Protein AF-0000000087150728 (afdb_homodimer)

Sequence (1056 aa):
MLKATLRIGNLENFDPAVKGCSIAIGESYIRPFQHKSLESSLVKNSEQWFFVIRERQRVADEFGTHSIATENAAADQLRQHYQQCMHWPLDFVVIEAARRGPRLRVRAGHIGSLPIYFHVEERTRTVTLSWDFVDFLSSSRAIDAEIMAHHLSMRTFYSARQPCMGINLLTAGATLYVERAETSFEYGSLNPFTDELSGREQSNGLLEFADTLQEVVLSRPTGICASAVELSGGMDSASVAIAVGKSVETLTCGGILLGDGSSPRQSDRRARVLSALNCRDHSLEMHAHMPAIDLNLAPERRLPLNSEYYLEAFESLWDRFRADGCELIWSGIGGDELCACSTAEEGEPRSSSSRHLEIAVELAEGLLTRRALDAARSSFLFSAPLSATVSTFLLASLCHARPLAKRGLWPVRPLGDPRLINTAAKLPLALRADKEVLRSYLRNRLGCDVFPHGYVKETFALVLPEAIAARADTISSQLSSCALADFGLVSRESVMTLLNRVLTTHEFSATSALVRFLWAERFVRQLCMLKATLRIGNLENFDPAVKGCSIAIGESYIRPFQHKSLESSLVKNSEQWFFVIRERQRVADEFGTHSIATENAAADQLRQHYQQCMHWPLDFVVIEAARRGPRLRVRAGHIGSLPIYFHVEERTRTVTLSWDFVDFLSSSRAIDAEIMAHHLSMRTFYSARQPCMGINLLTAGATLYVERAETSFEYGSLNPFTDELSGREQSNGLLEFADTLQEVVLSRPTGICASAVELSGGMDSASVAIAVGKSVETLTCGGILLGDGSSPRQSDRRARVLSALNCRDHSLEMHAHMPAIDLNLAPERRLPLNSEYYLEAFESLWDRFRADGCELIWSGIGGDELCACSTAEEGEPRSSSSRHLEIAVELAEGLLTRRALDAARSSFLFSAPLSATVSTFLLASLCHARPLAKRGLWPVRPLGDPRLINTAAKLPLALRADKEVLRSYLRNRLGCDVFPHGYVKETFALVLPEAIAARADTISSQLSSCALADFGLVSRESVMTLLNRVLTTHEFSATSALVRFLWAERFVRQLC

Foldseek 3Di:
DKWWKDFLVLLQPFDWDDDPQWIDRPPIIIHDQDALQKAKEWEDEPWKIKIKIWGDWADDPDSDDSDYHYYYDDPVVRVVVVVCRQPDQGWMWMWMWGNVQIKIKIWTAAQQQQWKKWAADQPRRMIIIDSDPLVPFALPWDFDLLQLLQLLLVHHFAFQDFRTPRIGINHHGKMWMGGNHDIDIGLHDPPLPLPPPPDDDPPPLLVVLLVLLLVLLNGGHCVVFAEEFEQALDLLSLLNQLSNQVVHDEYEYEYEAADADWVVGSVQSSVLSVVLGRYHYYYHYLVVFAALLALADDSVPADGLLADRSVRRVLVVLLVCVVVVGQEYEYSQQLCLLLDDPPVGDDDDCPPVNVLQVLLSVLSLQFWDPVSNVSNPDDDDGGNPDDPSLGVSSSVSSRCSVSCSVSNHRYDYSNNRSSSSSSSVPDDNVCSPPVVSSQVNCCVSSVDRSDDPPIDDDDCLQRQLVSCLVCVVVVVVVLVPFLCVVVRTGDSVSLVVLSVVCNVPVDSSSSSSNSSRSSSRSNSVSND/DKWWKDFLVLLQPFDWDDDPQWIDRPPIIIHDQDALQKAKEWEDEPWKIKIKIWGDWQDDDDSDDSDYHYYYDDPVVRVVVVVCRQPDQGWMWMWMWGNVQIKIKIWTAAQQQQWKKWAADQPRRMIIIDSDPLVPFALPWDFDLLQLLQLLLVHHFAFQDFRTPRIGINHHGKMWMGGNHDIDIGLHDPPLPLPPPPPDDPPPLLVVLLVLLLVLLNGGNCVVFAEEFEQALDLLSLLNQLSNQVVHDEYEYEYEAADADWVVHSVQSSVLSVVLGRYHYYYHYLVVFAAQLALADDSVPADGLLADRSVRRVLVGLLVCVVVVGQEYEYSQQLCLLLDDPPVRDDDDCPPVNVLQVLLSVLSLQFWDPVSNVSNPDDDDGGNPDDPSLGVSSSVSSRCSVSCSVSNHRYDYSNNRSSSSSSSVPDDNVCSPPVVSSQVNCCVSSVDRSDDPPIDDDDCLQRQLVSCLVCVVVVVVVLVPFLCVVVRTGDSVSLVVLSVVCNVPVDSSSSVSNSSRSSSRSNSVSND

Nearest PDB structures (foldseek):
  7ylz-assembly1_A  TM=6.211E-01  e=2.663E-14  Streptomyces sp. RM72
  7ylz-assembly2_B  TM=6.067E-01  e=3.602E-14  Streptomyces sp. RM72
  1m1z-assembly1_A  TM=6.219E-01  e=4.280E-12  Streptomyces clavuligerus
  1mbz-assembly1_A  TM=5.227E-01  e=2.315E-13  Streptomyces clavuligerus
  1mc1-assembly2_B  TM=5.379E-01  e=1.416E-12  Streptomyces clavuligerus

pLDDT: mean 90.06, std 12.69, range [35.97, 98.75]

Solvent-accessible surface area (backbone atoms only — not comparable to full-atom values): 55929 Å² total; per-residue (Å²): 72,34,37,31,41,43,37,52,73,31,50,55,74,35,69,77,40,80,54,86,70,27,34,34,23,73,91,18,38,40,34,58,57,86,48,89,61,41,47,38,38,37,42,31,50,96,56,37,37,38,36,38,40,31,52,46,60,45,80,71,78,85,82,69,71,88,52,64,45,74,45,82,39,54,74,67,54,44,51,50,54,50,50,52,60,73,64,45,91,55,35,37,39,37,42,35,38,34,30,75,79,35,32,38,36,40,37,34,28,71,69,45,59,48,47,34,30,34,35,40,35,57,88,73,39,31,38,38,37,23,43,51,67,68,79,71,65,37,60,48,53,35,70,26,63,58,55,46,26,24,37,42,42,74,40,80,74,54,34,35,71,40,53,43,46,45,39,28,37,51,43,53,30,12,38,41,38,39,43,87,88,49,61,44,61,46,54,60,74,76,68,66,78,68,65,77,81,66,82,73,65,94,62,62,59,64,58,54,47,53,51,44,51,41,48,56,57,54,43,37,48,62,86,81,34,42,40,25,29,44,40,60,43,47,64,43,16,44,50,46,43,55,50,48,48,74,73,39,86,62,37,37,36,27,27,62,42,82,65,87,80,36,72,73,33,44,69,56,35,36,49,59,56,48,71,77,40,64,58,51,75,46,81,40,56,38,83,81,30,56,44,80,79,67,57,77,65,54,85,92,60,66,62,65,67,70,53,57,78,54,42,50,39,52,50,55,51,51,50,50,42,39,72,74,59,30,34,31,35,37,37,30,57,25,41,69,46,44,33,54,66,52,71,87,71,44,73,84,76,80,52,75,67,53,55,45,49,51,50,15,35,54,55,19,45,60,25,34,27,68,31,26,38,48,34,40,38,22,54,70,56,74,50,50,94,58,55,71,50,58,34,54,40,51,47,56,41,52,32,48,26,53,69,33,51,77,65,56,33,46,70,43,45,60,45,55,31,67,72,42,36,54,54,47,69,70,42,57,66,76,41,30,45,92,42,35,49,52,46,53,52,42,30,67,73,67,74,46,81,73,73,56,88,86,55,55,79,87,70,70,75,65,51,58,48,51,39,46,54,76,36,44,67,60,52,54,58,56,51,74,61,46,58,46,36,74,72,54,38,33,38,65,68,44,46,52,52,50,50,50,47,30,65,72,64,56,39,62,34,55,36,55,27,48,50,45,42,50,45,46,41,27,33,54,47,62,29,97,71,34,36,31,40,43,37,53,73,31,50,54,74,34,68,75,41,79,54,84,70,27,34,34,23,73,92,19,38,40,35,59,58,85,48,90,60,42,47,37,37,37,40,31,49,97,54,37,37,38,36,39,41,30,51,45,58,46,70,86,79,84,81,70,70,88,52,65,44,74,44,82,39,55,74,68,55,44,50,52,54,49,52,51,60,74,63,46,91,54,36,37,40,35,43,35,38,33,31,76,80,35,34,38,36,40,36,34,28,70,69,46,58,47,46,34,29,35,36,41,34,57,89,72,38,30,38,38,37,24,43,50,67,68,79,69,65,38,60,47,53,34,71,27,63,57,56,46,24,24,38,43,41,75,41,81,75,54,34,35,70,40,55,41,47,46,38,29,37,52,42,55,29,12,37,41,39,39,42,87,87,49,61,45,61,43,54,61,74,78,66,69,80,68,65,76,82,65,82,73,65,92,64,63,59,65,58,52,46,52,50,44,51,42,48,56,56,54,42,36,48,62,88,84,35,43,42,25,30,45,41,59,43,47,65,42,16,44,50,47,43,55,50,46,48,74,73,39,85,62,38,37,35,27,26,63,42,82,64,86,80,37,72,73,33,44,70,56,35,36,48,59,56,49,71,76,41,64,58,50,76,46,83,38,58,39,86,82,31,56,45,81,80,67,56,78,65,53,83,93,60,67,61,66,66,71,52,57,78,54,42,51,38,51,50,54,51,50,51,50,41,39,73,72,58,29,35,33,36,38,39,29,56,23,40,68,47,45,34,56,66,53,71,87,70,44,72,82,75,81,52,75,67,54,56,44,48,52,50,15,33,54,55,18,44,61,26,34,26,68,31,25,39,49,34,41,37,22,55,72,56,74,49,50,94,58,55,71,51,56,34,53,40,52,47,55,40,52,32,48,27,53,68,33,51,77,64,56,33,46,69,43,42,61,45,55,32,67,71,41,36,52,52,47,69,70,42,56,65,75,40,30,44,92,43,34,49,54,47,53,51,43,30,66,73,66,73,45,81,72,73,54,88,85,55,56,76,87,69,71,74,65,51,56,47,52,39,48,53,75,37,43,68,60,52,56,60,55,51,75,62,46,59,46,36,73,71,53,39,32,38,64,69,43,46,52,51,51,51,50,46,28,65,71,64,54,40,60,32,56,37,54,26,47,51,45,43,49,45,46,42,27,33,54,46,63,30,98

InterPro domains:
  IPR014729 Rossmann-like alpha/beta/alpha sandwich fold [G3DSA:3.40.50.620] (201-472)

Secondary structure (DSSP, 8-state):
-EEEEEEHHHHHH---EEETTEEEETTEEEEE---TTEEEEEEE-SSEEEEEEEEPPTT-S----S-EEEEE--HHHHHHHHHHHHT-SS-EEEEEEETTTTEEEEEE-SS-SS-EEEEEETTTTEEEEES-GGGG--TTPPB-HHHHHHHHTT-----SB-SBTT-EEE-TT-EEEE-SS-EEEE---------------S--HHHHHHHHHHHHHHTS-TTTS-EEEE--SSHHHHHHHHHHHTT-S-EEEEEEE--S-SSS-HHHHHHHHHHTS-EEEEEEEGGGG-----SS--GGG---SS--TTHHHHHHHHHHHHHTT--EEE--TTHHHHTPPPTTTS-S---HHHHHHHHHHHHHHTTB-HHHHHHHTBPP--S----HHHHHHHHHHHHHHHHHHHTTPEEE-GGG-HHHHHHHHTS-HHHHGGGHHHHHHHHHHHSS-SS-TT-----STTHHHHHHHHTHHHHHHHTTS-HHHHTTSB-HHHHHHHHHHHHHH--HHHHHHHHHHHHHHHHHHTT-/-EEEEEEHHHHHH---EEETTEEEETTEEEEE---TTEEEEEEE-SSEEEEEEEEPPS--S----S-EEEEE--HHHHHHHHHHHHT-SS-EEEEEEETTTTEEEEEE-SS-SS-EEEEEETTTTEEEEES-GGGG--TTPPB-HHHHHHHHTT-----SB-SBTT-EEE-TT-EEEE-SS-EEEE---------------S--HHHHHHHHHHHHHHTS-TTTS-EEEE--SSHHHHHHHHHHHTT-S-EEEEEEE--S-SSS-HHHHHHHHHHTS-EEEEEEEGGGG-----SS--GGG---SS--TTHHHHHHHHHHHHHTT--EEE--TTHHHHTPPPTTTS-S---HHHHHHHHHHHHHHTTB-HHHHHHHTBPP--S-S--HHHHHHHHHHHHHHHHHHHTTPEEE-GGG-HHHHHHHHTS-HHHHGGGHHHHHHHHHHHSS-SS-TT-----STTHHHHHHHHTHHHHHHHTTS-HHHHTTSB-HHHHHHHHHHHHHH--HHHHHHHHHHHHHHHHHHTT-

Radius of gyration: 31.91 Å; Cα contacts (8 Å, |Δi|>4): 1981; chains: 2; bounding box: 64×89×83 Å

Structure (mmCIF, N/CA/C/O backbone):
data_AF-0000000087150728-model_v1
#
loop_
_entity.id
_entity.type
_entity.pdbx_description
1 polymer 'Uncharacterized protein'
#
loop_
_atom_site.group_PDB
_atom_site.id
_atom_site.type_symbol
_atom_site.label_atom_id
_atom_site.label_alt_id
_atom_site.label_comp_id
_atom_site.label_asym_id
_atom_site.label_entity_id
_atom_site.label_seq_id
_atom_site.pdbx_PDB_ins_code
_atom_site.Cartn_x
_atom_site.Cartn_y
_atom_site.Cartn_z
_atom_site.occupancy
_atom_site.B_iso_or_equiv
_atom_site.auth_seq_id
_atom_site.auth_comp_id
_atom_site.auth_asym_id
_atom_site.auth_atom_id
_atom_site.pdbx_PDB_model_num
ATOM 1 N N . MET A 1 1 ? -11.219 19.547 -1.422 1 95.81 1 MET A N 1
ATOM 2 C CA . MET A 1 1 ? -11.594 20.75 -2.154 1 95.81 1 MET A CA 1
ATOM 3 C C . MET A 1 1 ? -12.828 20.516 -3.016 1 95.81 1 MET A C 1
ATOM 5 O O . MET A 1 1 ? -13.211 21.359 -3.82 1 95.81 1 MET A O 1
ATOM 9 N N . LEU A 1 2 ? -13.438 19.391 -2.928 1 98.19 2 LEU A N 1
ATOM 10 C CA . LEU A 1 2 ? -14.656 19.109 -3.68 1 98.19 2 LEU A CA 1
ATOM 11 C C . LEU A 1 2 ? -15.328 17.844 -3.168 1 98.19 2 LEU A C 1
ATOM 13 O O . LEU A 1 2 ? -14.758 17.125 -2.34 1 98.19 2 LEU A O 1
ATOM 17 N N . LYS A 1 3 ? -16.578 17.641 -3.555 1 98.31 3 LYS A N 1
ATOM 18 C CA . LYS A 1 3 ? -17.328 16.391 -3.449 1 98.31 3 LYS A CA 1
ATOM 19 C C . LYS A 1 3 ? -17.781 15.898 -4.82 1 98.31 3 LYS A C 1
ATOM 21 O O . LYS A 1 3 ? -18.156 16.703 -5.676 1 98.31 3 LYS A O 1
ATOM 26 N N . ALA A 1 4 ? -17.703 14.625 -4.98 1 98.62 4 ALA A N 1
ATOM 27 C CA . ALA A 1 4 ? -18.109 14.102 -6.281 1 98.62 4 ALA A CA 1
ATOM 28 C C . ALA A 1 4 ? -18.5 12.625 -6.184 1 98.62 4 ALA A C 1
ATOM 30 O O . ALA A 1 4 ? -18 11.906 -5.309 1 98.62 4 ALA A O 1
ATOM 31 N N . THR A 1 5 ? -19.422 12.203 -6.918 1 98.44 5 THR A N 1
ATOM 32 C CA . THR A 1 5 ? -19.703 10.805 -7.238 1 98.44 5 THR A CA 1
ATOM 33 C C . THR A 1 5 ? -19.672 10.578 -8.75 1 98.44 5 THR A C 1
ATOM 35 O O . THR A 1 5 ? -20.5 11.117 -9.484 1 98.44 5 THR A O 1
ATOM 38 N N . LEU A 1 6 ? -18.734 9.828 -9.18 1 97.56 6 LEU A N 1
ATOM 39 C CA . LEU A 1 6 ? -18.484 9.641 -10.609 1 97.56 6 LEU A CA 1
ATOM 40 C C . LEU A 1 6 ? -18.594 8.164 -10.992 1 97.56 6 LEU A C 1
ATOM 42 O O . LEU A 1 6 ? -17.766 7.355 -10.57 1 97.56 6 LEU A O 1
ATOM 46 N N . ARG A 1 7 ? -19.578 7.824 -11.758 1 95.69 7 ARG A N 1
ATOM 47 C CA . ARG A 1 7 ? -19.672 6.488 -12.336 1 95.69 7 ARG A CA 1
ATOM 48 C C . ARG A 1 7 ? -18.969 6.414 -13.68 1 95.69 7 ARG A C 1
ATOM 50 O O . ARG A 1 7 ? -19.25 7.191 -14.594 1 95.69 7 ARG A O 1
ATOM 57 N N . ILE A 1 8 ? -18.094 5.469 -13.836 1 93.94 8 ILE A N 1
ATOM 58 C CA . ILE A 1 8 ? -17.281 5.355 -15.039 1 93.94 8 ILE A CA 1
ATOM 59 C C . ILE A 1 8 ? -18.188 5.191 -16.25 1 93.94 8 ILE A C 1
ATOM 61 O O . ILE A 1 8 ? -17.922 5.738 -17.328 1 93.94 8 ILE A O 1
ATOM 65 N N . GLY A 1 9 ? -19.312 4.488 -16.172 1 91 9 GLY A N 1
ATOM 66 C CA . GLY A 1 9 ? -20.266 4.312 -17.25 1 91 9 GLY A CA 1
ATOM 67 C C . GLY A 1 9 ? -20.859 5.617 -17.734 1 91 9 GLY A C 1
ATOM 68 O O . GLY A 1 9 ? -21.219 5.754 -18.906 1 91 9 GLY A O 1
ATOM 69 N N . ASN A 1 10 ? -21.031 6.621 -16.859 1 91.5 10 ASN A N 1
ATOM 70 C CA . ASN A 1 10 ? -21.594 7.922 -17.219 1 91.5 10 ASN A CA 1
ATOM 71 C C . ASN A 1 10 ? -20.609 8.734 -18.062 1 91.5 10 ASN A C 1
ATOM 73 O O . ASN A 1 10 ? -21.016 9.547 -18.891 1 91.5 10 ASN A O 1
ATOM 77 N N . LEU A 1 11 ? -19.328 8.523 -17.844 1 89.19 11 LEU A N 1
ATOM 78 C CA . LEU A 1 11 ? -18.312 9.344 -18.5 1 89.19 11 LEU A CA 1
ATOM 79 C C . LEU A 1 11 ? -18.281 9.07 -20 1 89.19 11 LEU A C 1
ATOM 81 O O . LEU A 1 11 ? -17.875 9.938 -20.781 1 89.19 11 LEU A O 1
ATOM 85 N N . GLU A 1 12 ? -18.703 7.918 -20.391 1 84.62 12 GLU A N 1
ATOM 86 C CA . GLU A 1 12 ? -18.734 7.539 -21.797 1 84.62 12 GLU A CA 1
ATOM 87 C C . GLU A 1 12 ? -19.953 8.117 -22.5 1 84.62 12 GLU A C 1
ATOM 89 O O . GLU A 1 12 ? -19.906 8.445 -23.688 1 84.62 12 GLU A O 1
ATOM 94 N N . ASN A 1 13 ? -20.953 8.375 -21.75 1 86.06 13 ASN A N 1
ATOM 95 C CA . ASN A 1 13 ? -22.25 8.57 -22.391 1 86.06 13 ASN A CA 1
ATOM 96 C C . ASN A 1 13 ? -22.734 10.016 -22.25 1 86.06 13 ASN A C 1
ATOM 98 O O . ASN A 1 13 ? -23.625 10.445 -22.984 1 86.06 13 ASN A O 1
ATOM 102 N N . PHE A 1 14 ? -22.156 10.719 -21.344 1 90.5 14 PHE A N 1
ATOM 103 C CA . PHE A 1 14 ? -22.719 12.031 -21.047 1 90.5 14 PHE A CA 1
ATOM 104 C C . PHE A 1 14 ? -21.625 13.102 -21.062 1 90.5 14 PHE A C 1
ATOM 106 O O . PHE A 1 14 ? -20.5 12.852 -20.625 1 90.5 14 PHE A O 1
ATOM 113 N N . ASP A 1 15 ? -22.016 14.266 -21.469 1 91.25 15 ASP A N 1
ATOM 114 C CA . ASP A 1 15 ? -21.125 15.43 -21.406 1 91.25 15 ASP A CA 1
ATOM 115 C C . ASP A 1 15 ? -21.297 16.188 -20.094 1 91.25 15 ASP A C 1
ATOM 117 O O . ASP A 1 15 ? -22.422 16.359 -19.609 1 91.25 15 ASP A O 1
ATOM 121 N N . PRO A 1 16 ? -20.234 16.562 -19.547 1 94.75 16 PRO A N 1
ATOM 122 C CA . PRO A 1 16 ? -20.375 17.359 -18.328 1 94.75 16 PRO A CA 1
ATOM 123 C C . PRO A 1 16 ? -21.031 18.719 -18.578 1 94.75 16 PRO A C 1
ATOM 125 O O . PRO A 1 16 ? -20.703 19.375 -19.562 1 94.75 16 PRO A O 1
ATOM 128 N N . ALA A 1 17 ? -21.906 19.109 -17.781 1 94 17 ALA A N 1
ATOM 129 C CA . ALA A 1 17 ? -22.609 20.375 -17.891 1 94 17 ALA A CA 1
ATOM 130 C C . ALA A 1 17 ? -22.703 21.062 -16.531 1 94 17 ALA A C 1
ATOM 132 O O . ALA A 1 17 ? -22.906 20.406 -15.508 1 94 17 ALA A O 1
ATOM 133 N N . VAL A 1 18 ? -22.531 22.344 -16.562 1 93.81 18 VAL A N 1
ATOM 134 C CA . VAL A 1 18 ? -22.641 23.109 -15.336 1 93.81 18 VAL A CA 1
ATOM 135 C C . VAL A 1 18 ? -24.109 23.297 -14.961 1 93.81 18 VAL A C 1
ATOM 137 O O . VAL A 1 18 ? -24.906 23.734 -15.797 1 93.81 18 VAL A O 1
ATOM 140 N N . LYS A 1 19 ? -24.391 22.875 -13.867 1 91.94 19 LYS A N 1
ATOM 141 C CA . LYS A 1 19 ? -25.719 23.078 -13.297 1 91.94 19 LYS A CA 1
ATOM 142 C C . LYS A 1 19 ? -25.641 23.766 -11.938 1 91.94 19 LYS A C 1
ATOM 144 O O . LYS A 1 19 ? -25.484 23.109 -10.906 1 91.94 19 LYS A O 1
ATOM 149 N N . GLY A 1 20 ? -25.875 25.031 -11.906 1 89.12 20 GLY A N 1
ATOM 150 C CA . GLY A 1 20 ? -25.672 25.781 -10.672 1 89.12 20 GLY A CA 1
ATOM 151 C C . GLY A 1 20 ? -24.219 25.844 -10.234 1 89.12 20 GLY A C 1
ATOM 152 O O . GLY A 1 20 ? -23.359 26.266 -11.008 1 89.12 20 GLY A O 1
ATOM 153 N N . CYS A 1 21 ? -24.031 25.312 -9.016 1 90.62 21 CYS A N 1
ATOM 154 C CA . CYS A 1 21 ? -22.672 25.344 -8.484 1 90.62 21 CYS A CA 1
ATOM 155 C C . CYS A 1 21 ? -22 24 -8.625 1 90.62 21 CYS A C 1
ATOM 157 O O . CYS A 1 21 ? -20.969 23.734 -7.98 1 90.62 21 CYS A O 1
ATOM 159 N N . SER A 1 22 ? -22.656 23.188 -9.477 1 95 22 SER A N 1
ATOM 160 C CA . SER A 1 22 ? -22.109 21.844 -9.641 1 95 22 SER A CA 1
ATOM 161 C C . SER A 1 22 ? -22.016 21.469 -11.117 1 95 22 SER A C 1
ATOM 163 O O . SER A 1 22 ? -22.453 22.219 -11.984 1 95 22 SER A O 1
ATOM 165 N N . ILE A 1 23 ? -21.312 20.469 -11.359 1 96.75 23 ILE A N 1
ATOM 166 C CA . ILE A 1 23 ? -21.25 19.859 -12.688 1 96.75 23 ILE A CA 1
ATOM 167 C C . ILE A 1 23 ? -22 18.531 -12.688 1 96.75 23 ILE A C 1
ATOM 169 O O . ILE A 1 23 ? -21.812 17.703 -11.797 1 96.75 23 ILE A O 1
ATOM 173 N N . ALA A 1 24 ? -22.781 18.391 -13.711 1 96.69 24 ALA A N 1
ATOM 174 C CA . ALA A 1 24 ? -23.547 17.141 -13.852 1 96.69 24 ALA A CA 1
ATOM 175 C C . ALA A 1 24 ? -23.062 16.344 -15.062 1 96.69 24 ALA A C 1
ATOM 177 O O . ALA A 1 24 ? -22.781 16.922 -16.109 1 96.69 24 ALA A O 1
ATOM 178 N N . ILE A 1 25 ? -22.891 15.109 -14.898 1 95 25 ILE A N 1
ATOM 179 C CA . ILE A 1 25 ? -22.562 14.141 -15.938 1 95 25 ILE A CA 1
ATOM 180 C C . ILE A 1 25 ? -23.484 12.922 -15.812 1 95 25 ILE A C 1
ATOM 182 O O . ILE A 1 25 ? -23.078 11.891 -15.258 1 95 25 ILE A O 1
ATOM 186 N N . GLY A 1 26 ? -24.641 13 -16.406 1 94.12 26 GLY A N 1
ATOM 187 C CA . GLY A 1 26 ? -25.641 11.992 -16.109 1 94.12 26 GLY A CA 1
ATOM 188 C C . GLY A 1 26 ? -26.062 11.969 -14.656 1 94.12 26 GLY A C 1
ATOM 189 O O . GLY A 1 26 ? -26.484 12.992 -14.109 1 94.12 26 GLY A O 1
ATOM 190 N N . GLU A 1 27 ? -25.828 10.812 -14.016 1 94.19 27 GLU A N 1
ATOM 191 C CA . GLU A 1 27 ? -26.125 10.703 -12.594 1 94.19 27 GLU A CA 1
ATOM 192 C C . GLU A 1 27 ? -24.922 11.094 -11.742 1 94.19 27 GLU A C 1
ATOM 194 O O . GLU A 1 27 ? -25.047 11.25 -10.523 1 94.19 27 GLU A O 1
ATOM 199 N N . SER A 1 28 ? -23.875 11.258 -12.383 1 96.75 28 SER A N 1
ATOM 200 C CA . SER A 1 28 ? -22.656 11.664 -11.719 1 96.75 28 SER A CA 1
ATOM 201 C C . SER A 1 28 ? -22.609 13.18 -11.492 1 96.75 28 SER A C 1
ATOM 203 O O . SER A 1 28 ? -23.312 13.922 -12.18 1 96.75 28 SER A O 1
ATOM 205 N N . TYR A 1 29 ? -21.844 13.625 -10.539 1 97.69 29 TYR A N 1
ATOM 206 C CA . TYR A 1 29 ? -21.734 15.062 -10.305 1 97.69 29 TYR A CA 1
ATOM 207 C C . TYR A 1 29 ? -20.391 15.422 -9.703 1 97.69 29 TYR A C 1
ATOM 209 O O . TYR A 1 29 ? -19.688 14.562 -9.164 1 97.69 29 TYR A O 1
ATOM 217 N N . ILE A 1 30 ? -19.984 16.609 -9.836 1 97.94 30 ILE A N 1
ATOM 218 C CA . ILE A 1 30 ? -18.875 17.25 -9.164 1 97.94 30 ILE A CA 1
ATOM 219 C C . ILE A 1 30 ? -19.359 18.547 -8.492 1 97.94 30 ILE A C 1
ATOM 221 O O . ILE A 1 30 ? -19.969 19.391 -9.141 1 97.94 30 ILE A O 1
ATOM 225 N N . ARG A 1 31 ? -19.125 18.688 -7.23 1 97.62 31 ARG A N 1
ATOM 226 C CA . ARG A 1 31 ? -19.484 19.891 -6.48 1 97.62 31 ARG A CA 1
ATOM 227 C C . ARG A 1 31 ? -18.25 20.531 -5.844 1 97.62 31 ARG A C 1
ATOM 229 O O . ARG A 1 31 ? -17.812 20.094 -4.77 1 97.62 31 ARG A O 1
ATOM 236 N N . PRO A 1 32 ? -17.766 21.578 -6.469 1 97.31 32 PRO A N 1
ATOM 237 C CA . PRO A 1 32 ? -16.594 22.25 -5.895 1 97.31 32 PRO A CA 1
ATOM 238 C C . PRO A 1 32 ? -16.875 22.875 -4.531 1 97.31 32 PRO A C 1
ATOM 240 O O . PRO A 1 32 ? -18.016 23.297 -4.266 1 97.31 32 PRO A O 1
ATOM 243 N N . PHE A 1 33 ? -15.906 22.859 -3.689 1 97.06 33 PHE A N 1
ATOM 244 C CA . PHE A 1 33 ? -16.016 23.562 -2.418 1 97.06 33 PHE A CA 1
ATOM 245 C C . PHE A 1 33 ? -16.203 25.062 -2.641 1 97.06 33 PHE A C 1
ATOM 247 O O . PHE A 1 33 ? -15.461 25.672 -3.418 1 97.06 33 PHE A O 1
ATOM 254 N N . GLN A 1 34 ? -17.156 25.609 -2.008 1 94.44 34 GLN A N 1
ATOM 255 C CA . GLN A 1 34 ? -17.469 27.016 -2.227 1 94.44 34 GLN A CA 1
ATOM 256 C C . GLN A 1 34 ? -16.672 27.906 -1.278 1 94.44 34 GLN A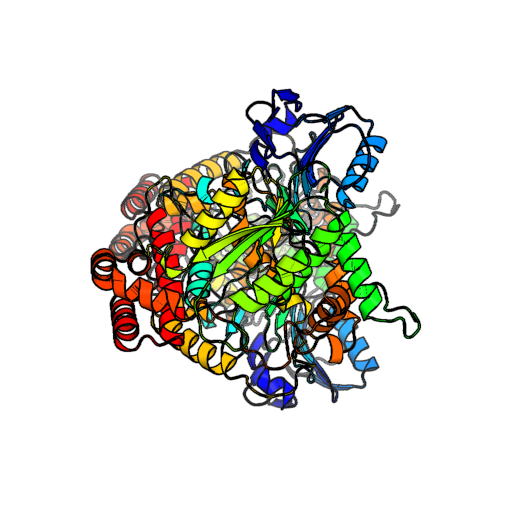 C 1
ATOM 258 O O . GLN A 1 34 ? -16.875 27.859 -0.062 1 94.44 34 GLN A O 1
ATOM 263 N N . HIS A 1 35 ? -15.812 28.656 -1.832 1 93.75 35 HIS A N 1
ATOM 264 C CA . HIS A 1 35 ? -15 29.609 -1.083 1 93.75 35 HIS A CA 1
ATOM 265 C C . HIS A 1 35 ? -14.406 30.672 -2.004 1 93.75 35 HIS A C 1
ATOM 267 O O . HIS A 1 35 ? -14.023 30.375 -3.135 1 93.75 35 HIS A O 1
ATOM 273 N N . LYS A 1 36 ? -14.258 31.844 -1.527 1 89.75 36 LYS A N 1
ATOM 274 C CA . LYS A 1 36 ? -13.781 32.969 -2.328 1 89.75 36 LYS A CA 1
ATOM 275 C C . LYS A 1 36 ? -12.328 32.781 -2.75 1 89.75 36 LYS A C 1
ATOM 277 O O . LYS A 1 36 ? -11.906 33.281 -3.791 1 89.75 36 LYS A O 1
ATOM 282 N N . SER A 1 37 ? -11.648 32.031 -1.965 1 91.75 37 SER A N 1
ATOM 283 C CA . SER A 1 37 ? -10.227 31.844 -2.225 1 91.75 37 SER A CA 1
ATOM 284 C C . SER A 1 37 ? -10 30.812 -3.328 1 91.75 37 SER A C 1
ATOM 286 O O . SER A 1 37 ? -8.859 30.594 -3.754 1 91.75 37 SER A O 1
ATOM 288 N N . LEU A 1 38 ? -11.047 30.219 -3.857 1 93.31 38 LEU A N 1
ATOM 289 C CA . LEU A 1 38 ? -10.922 29.156 -4.848 1 93.31 38 LEU A CA 1
ATOM 290 C C . LEU A 1 38 ? -11.594 29.547 -6.156 1 93.31 38 LEU A C 1
ATOM 292 O O . LEU A 1 38 ? -12.5 30.391 -6.168 1 93.31 38 LEU A O 1
ATOM 296 N N . GLU A 1 39 ? -11.109 29.047 -7.211 1 92.38 39 GLU A N 1
ATOM 297 C CA . GLU A 1 39 ? -11.734 29.156 -8.523 1 92.38 39 GLU A CA 1
ATOM 298 C C . GLU A 1 39 ? -11.805 27.797 -9.219 1 92.38 39 GLU A C 1
ATOM 300 O O . GLU A 1 39 ? -11 26.906 -8.93 1 92.38 39 GLU A O 1
ATOM 305 N N . SER A 1 40 ? -12.805 27.609 -10.008 1 94.44 40 SER A N 1
ATOM 306 C CA . SER A 1 40 ? -13.016 26.344 -10.703 1 94.44 40 SER A CA 1
ATOM 307 C C . SER A 1 40 ? -13.25 26.562 -12.195 1 94.44 40 SER A C 1
ATOM 309 O O . SER A 1 40 ? -13.789 27.594 -12.594 1 94.44 40 SER A O 1
ATOM 311 N N . SER A 1 41 ? -12.812 25.625 -12.977 1 93.94 41 SER A N 1
ATOM 312 C CA . SER A 1 41 ? -13.023 25.688 -14.414 1 93.94 41 SER A CA 1
ATOM 313 C C . SER A 1 41 ? -13.211 24.297 -15.008 1 93.94 41 SER A C 1
ATOM 315 O O . SER A 1 41 ? -12.656 23.312 -14.508 1 93.94 41 SER A O 1
ATOM 317 N N . LEU A 1 42 ? -14.047 24.203 -15.961 1 96.25 42 LEU A N 1
ATOM 318 C CA . LEU A 1 42 ? -14.289 23 -16.75 1 96.25 42 LEU A CA 1
ATOM 319 C C . LEU A 1 42 ? -13.898 23.219 -18.219 1 96.25 42 LEU A C 1
ATOM 321 O O . LEU A 1 42 ? -14.398 24.156 -18.859 1 96.25 42 LEU A O 1
ATOM 325 N N . VAL A 1 43 ? -12.953 22.469 -18.719 1 95.44 43 VAL A N 1
ATOM 326 C CA . VAL A 1 43 ? -12.531 22.516 -20.109 1 95.44 43 VAL A CA 1
ATOM 327 C C . VAL A 1 43 ? -12.852 21.188 -20.781 1 95.44 43 VAL A C 1
ATOM 329 O O . VAL A 1 43 ? -12.531 20.125 -20.25 1 95.44 43 VAL A O 1
ATOM 332 N N . LYS A 1 44 ? -13.5 21.266 -21.891 1 94.38 44 LYS A N 1
ATOM 333 C CA . LYS A 1 44 ? -13.922 20.016 -22.5 1 94.38 44 LYS A CA 1
ATOM 334 C C . LYS A 1 44 ? -13.844 20.078 -24.016 1 94.38 44 LYS A C 1
ATOM 336 O O . LYS A 1 44 ? -13.797 21.172 -24.594 1 94.38 44 LYS A O 1
ATOM 341 N N . ASN A 1 45 ? -13.688 19.031 -24.688 1 92.69 45 ASN A N 1
ATOM 342 C CA . ASN A 1 45 ? -13.922 18.797 -26.109 1 92.69 45 ASN A CA 1
ATOM 343 C C . ASN A 1 45 ? -14.688 17.484 -26.328 1 92.69 45 ASN A C 1
ATOM 345 O O . ASN A 1 45 ? -15.297 16.953 -25.406 1 92.69 45 ASN A O 1
ATOM 349 N N . SER A 1 46 ? -14.734 17.016 -27.594 1 88.44 46 SER A N 1
ATOM 350 C CA . SER A 1 46 ? -15.57 15.867 -27.938 1 88.44 46 SER A CA 1
ATOM 351 C C . SER A 1 46 ? -15 14.578 -27.344 1 88.44 46 SER A C 1
ATOM 353 O O . SER A 1 46 ? -15.742 13.625 -27.109 1 88.44 46 SER A O 1
ATOM 355 N N . GLU A 1 47 ? -13.75 14.609 -26.969 1 90.81 47 GLU A N 1
ATOM 356 C CA . GLU A 1 47 ? -13.102 13.352 -26.594 1 90.81 47 GLU A CA 1
ATOM 357 C C . GLU A 1 47 ? -12.766 13.312 -25.109 1 90.81 47 GLU A C 1
ATOM 359 O O . GLU A 1 47 ? -12.688 12.234 -24.516 1 90.81 47 GLU A O 1
ATOM 364 N N . GLN A 1 48 ? -12.492 14.445 -24.578 1 93.81 48 GLN A N 1
ATOM 365 C CA . GLN A 1 48 ? -12.016 14.469 -23.203 1 93.81 48 GLN A CA 1
ATOM 366 C C . GLN A 1 48 ? -12.406 15.773 -22.516 1 93.81 48 GLN A C 1
ATOM 368 O O . GLN A 1 48 ? -12.836 16.719 -23.172 1 93.81 48 GLN A O 1
ATOM 373 N N . TRP A 1 49 ? -12.367 15.766 -21.266 1 94.5 49 TRP A N 1
ATOM 374 C CA . TRP A 1 49 ? -12.57 16.969 -20.469 1 94.5 49 TRP A CA 1
ATOM 375 C C . TRP A 1 49 ? -11.758 16.906 -19.172 1 94.5 49 TRP A C 1
ATOM 377 O O . TRP A 1 49 ? -11.297 15.828 -18.781 1 94.5 49 TRP A O 1
ATOM 387 N N . PHE A 1 50 ? -11.508 18.047 -18.594 1 95.81 50 PHE A N 1
ATOM 388 C CA . PHE A 1 50 ? -10.984 18.062 -17.234 1 95.81 50 PHE A CA 1
ATOM 389 C C . PHE A 1 50 ? -11.578 19.234 -16.453 1 95.81 50 PHE A C 1
ATOM 391 O O . PHE A 1 50 ? -11.961 20.25 -17.031 1 95.81 50 PHE A O 1
ATOM 398 N N . PHE A 1 51 ? -11.75 19.031 -15.219 1 96.81 51 PHE A N 1
ATOM 399 C CA . PHE A 1 51 ? -12.203 19.984 -14.227 1 96.81 51 PHE A CA 1
ATOM 400 C C . PHE A 1 51 ? -11.094 20.297 -13.234 1 96.81 51 PHE A C 1
ATOM 402 O O . PHE A 1 51 ? -10.383 19.406 -12.781 1 96.81 51 PHE A O 1
ATOM 409 N N . VAL A 1 52 ? -10.953 21.578 -12.961 1 97 52 VAL A N 1
ATOM 410 C CA . VAL A 1 52 ? -9.93 21.953 -11.984 1 97 52 VAL A CA 1
ATOM 411 C C . VAL A 1 52 ? -10.547 22.891 -10.938 1 97 52 VAL A C 1
ATOM 413 O O . VAL A 1 52 ? -11.367 23.75 -11.266 1 97 52 VAL A O 1
ATOM 416 N N . ILE A 1 53 ? -10.297 22.625 -9.719 1 96.75 53 ILE A N 1
ATOM 417 C CA . ILE A 1 53 ? -10.477 23.578 -8.625 1 96.75 53 ILE A CA 1
ATOM 418 C C . ILE A 1 53 ? -9.117 23.922 -8.016 1 96.75 53 ILE A C 1
ATOM 420 O O . ILE A 1 53 ? -8.312 23.031 -7.73 1 96.75 53 ILE A O 1
ATOM 424 N N . ARG A 1 54 ? -8.836 25.203 -7.875 1 95 54 ARG A N 1
ATOM 425 C CA . ARG A 1 54 ? -7.516 25.609 -7.402 1 95 54 ARG A CA 1
ATOM 426 C C . ARG A 1 54 ? -7.59 26.891 -6.574 1 95 54 ARG A C 1
ATOM 428 O O . ARG A 1 54 ? -8.57 27.625 -6.656 1 95 54 ARG A O 1
ATOM 435 N N . GLU A 1 55 ? -6.598 27.078 -5.711 1 93.56 55 GLU A N 1
ATOM 436 C CA . GLU A 1 55 ? -6.453 28.312 -4.957 1 93.56 55 GLU A CA 1
ATOM 437 C C . GLU A 1 55 ? -6.129 29.484 -5.883 1 93.56 55 GLU A C 1
ATOM 439 O O . GLU A 1 55 ? -5.289 29.359 -6.777 1 93.56 55 GLU A O 1
ATOM 444 N N . ARG A 1 56 ? -6.766 30.609 -5.621 1 90.69 56 ARG A N 1
ATOM 445 C CA . ARG A 1 56 ? -6.535 31.812 -6.426 1 90.69 56 ARG A CA 1
ATOM 446 C C . ARG A 1 56 ? -5.18 32.438 -6.105 1 90.69 56 ARG A C 1
ATOM 448 O O . ARG A 1 56 ? -4.75 32.438 -4.953 1 90.69 56 ARG A O 1
ATOM 455 N N . GLN A 1 57 ? -4.531 32.969 -7.172 1 85.81 57 GLN A N 1
ATOM 456 C CA . GLN A 1 57 ? -3.316 33.75 -6.984 1 85.81 57 GLN A CA 1
ATOM 457 C C . GLN A 1 57 ? -3.635 35.25 -6.902 1 85.81 57 GLN A C 1
ATOM 459 O O . GLN A 1 57 ? -4.68 35.688 -7.379 1 85.81 57 GLN A O 1
ATOM 464 N N . ARG A 1 58 ? -2.746 36.156 -6.211 1 74.19 58 ARG A N 1
ATOM 465 C CA . ARG A 1 58 ? -2.922 37.594 -6.012 1 74.19 58 ARG A CA 1
ATOM 466 C C . ARG A 1 58 ? -3.371 38.281 -7.301 1 74.19 58 ARG A C 1
ATOM 468 O O . ARG A 1 58 ? -4.156 39.219 -7.266 1 74.19 58 ARG A O 1
ATOM 475 N N . VAL A 1 59 ? -2.6 38.25 -8.5 1 54.75 59 VAL A N 1
ATOM 476 C CA . VAL A 1 59 ? -2.736 39.188 -9.586 1 54.75 59 VAL A CA 1
ATOM 477 C C . VAL A 1 59 ? -4.215 39.406 -9.922 1 54.75 59 VAL A C 1
ATOM 479 O O . VAL A 1 59 ? -4.605 40.438 -10.445 1 54.75 59 VAL A O 1
ATOM 482 N N . ALA A 1 60 ? -5.02 38.344 -10.32 1 50.09 60 ALA A N 1
ATOM 483 C CA . ALA A 1 60 ? -5.805 38.594 -11.523 1 50.09 60 ALA A CA 1
ATOM 484 C C . ALA A 1 60 ? -6.977 39.531 -11.219 1 50.09 60 ALA A C 1
ATOM 486 O O . ALA A 1 60 ? -7.445 39.594 -10.078 1 50.09 60 ALA A O 1
ATOM 487 N N . ASP A 1 61 ? -7.273 40.5 -12.039 1 46.19 61 ASP A N 1
ATOM 488 C CA . ASP A 1 61 ? -8.312 41.531 -12.062 1 46.19 61 ASP A CA 1
ATOM 489 C C . ASP A 1 61 ? -9.602 41.031 -11.43 1 46.19 61 ASP A C 1
ATOM 491 O O . ASP A 1 61 ? -9.836 41.219 -10.234 1 46.19 61 ASP A O 1
ATOM 495 N N . GLU A 1 62 ? -10.586 40.812 -12.43 1 45.75 62 GLU A N 1
ATOM 496 C CA . GLU A 1 62 ? -12.031 40.875 -12.203 1 45.75 62 GLU A CA 1
ATOM 497 C C . GLU A 1 62 ? -12.508 39.688 -11.367 1 45.75 62 GLU A C 1
ATOM 499 O O . GLU A 1 62 ? -12.234 38.531 -11.711 1 45.75 62 GLU A O 1
ATOM 504 N N . PHE A 1 63 ? -12.594 39.781 -9.969 1 49.78 63 PHE A N 1
ATOM 505 C CA . PHE A 1 63 ? -13.18 38.938 -8.906 1 49.78 63 PHE A CA 1
ATOM 506 C C . PHE A 1 63 ? -14.422 38.219 -9.406 1 49.78 63 PHE A C 1
ATOM 508 O O . PHE A 1 63 ? -15.477 38.844 -9.594 1 49.78 63 PHE A O 1
ATOM 515 N N . GLY A 1 64 ? -14.492 37.469 -10.406 1 45.75 64 GLY A N 1
ATOM 516 C CA . GLY A 1 64 ? -15.828 36.969 -10.68 1 45.75 64 GLY A CA 1
ATOM 517 C C . GLY A 1 64 ? -16.281 35.938 -9.672 1 45.75 64 GLY A C 1
ATOM 518 O O . GLY A 1 64 ? -15.477 35.406 -8.898 1 45.75 64 GLY A O 1
ATOM 519 N N . THR A 1 65 ? -17.547 35.75 -9.43 1 52.62 65 THR A N 1
ATOM 520 C CA . THR A 1 65 ? -18.453 34.844 -8.711 1 52.62 65 THR A CA 1
ATOM 521 C C . THR A 1 65 ? -17.969 33.406 -8.789 1 52.62 65 THR A C 1
ATOM 523 O O . THR A 1 65 ? -17.172 33.062 -9.664 1 52.62 65 THR A O 1
ATOM 526 N N . HIS A 1 66 ? -18.219 32.594 -7.566 1 60.91 66 HIS A N 1
ATOM 527 C CA . HIS A 1 66 ? -18.125 31.141 -7.391 1 60.91 66 HIS A CA 1
ATOM 528 C C . HIS A 1 66 ? -18.578 30.406 -8.641 1 60.91 66 HIS A C 1
ATOM 530 O O . HIS A 1 66 ? -19.094 29.281 -8.547 1 60.91 66 HIS A O 1
ATOM 536 N N . SER A 1 67 ? -18.391 31.078 -9.758 1 68.31 67 SER A N 1
ATOM 537 C CA . SER A 1 67 ? -18.891 30.391 -10.953 1 68.31 67 SER A CA 1
ATOM 538 C C . SER A 1 67 ? -17.797 29.516 -11.586 1 68.31 67 SER A C 1
ATOM 540 O O . SER A 1 67 ? -16.609 29.844 -11.484 1 68.31 67 SER A O 1
ATOM 542 N N . ILE A 1 68 ? -18.312 28.391 -11.953 1 79.94 68 ILE A N 1
ATOM 543 C CA . ILE A 1 68 ? -17.438 27.469 -12.688 1 79.94 68 ILE A CA 1
ATOM 544 C C . ILE A 1 68 ? -17.266 27.969 -14.125 1 79.94 68 ILE A C 1
ATOM 546 O O . ILE A 1 68 ? -18.234 28.062 -14.883 1 79.94 68 ILE A O 1
ATOM 550 N N . ALA A 1 69 ? -16.094 28.344 -14.508 1 83.12 69 ALA A N 1
ATOM 551 C CA . ALA A 1 69 ? -15.805 28.75 -15.883 1 83.12 69 ALA A CA 1
ATOM 552 C C . ALA A 1 69 ? -15.797 27.547 -16.812 1 83.12 69 ALA A C 1
ATOM 554 O O . ALA A 1 69 ? -15.25 26.484 -16.469 1 83.12 69 ALA A O 1
ATOM 555 N N . THR A 1 70 ? -16.594 27.656 -17.875 1 89.5 70 THR A N 1
ATOM 556 C CA . THR A 1 70 ? -16.625 26.547 -18.844 1 89.5 70 THR A CA 1
ATOM 557 C C . THR A 1 70 ? -16.047 26.984 -20.188 1 89.5 70 THR A C 1
ATOM 559 O O . THR A 1 70 ? -16.297 28.109 -20.641 1 89.5 70 THR A O 1
ATOM 562 N N . GLU A 1 71 ? -15.305 26.062 -20.781 1 88.69 71 GLU A N 1
ATOM 563 C CA . GLU A 1 71 ? -14.711 26.359 -22.078 1 88.69 71 GLU A CA 1
ATOM 564 C C . GLU A 1 71 ? -14.672 25.109 -22.969 1 88.69 71 GLU A C 1
ATOM 566 O O . GLU A 1 71 ? -14.305 24.031 -22.5 1 88.69 71 GLU A O 1
ATOM 571 N N . ASN A 1 72 ? -15.102 25.25 -24.156 1 92.44 72 ASN A N 1
ATOM 572 C CA . ASN A 1 72 ? -14.852 24.25 -25.188 1 92.44 72 ASN A CA 1
ATOM 573 C C . ASN A 1 72 ? -13.547 24.516 -25.938 1 92.44 72 ASN A C 1
ATOM 575 O O . ASN A 1 72 ? -13.391 25.578 -26.547 1 92.44 72 ASN A O 1
ATOM 579 N N . ALA A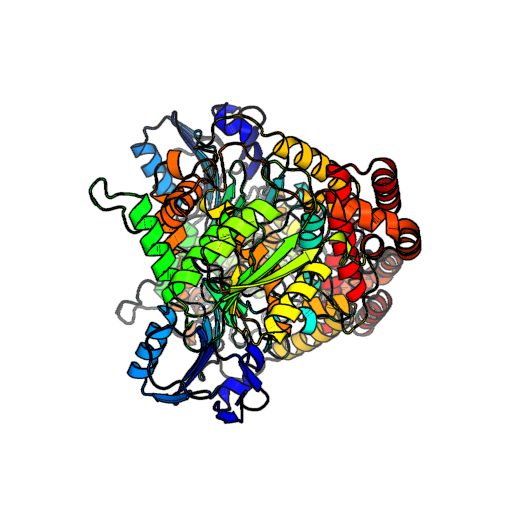 1 73 ? -12.664 23.609 -25.828 1 91.31 73 ALA A N 1
ATOM 580 C CA . ALA A 1 73 ? -11.328 23.875 -26.375 1 91.31 73 ALA A CA 1
ATOM 581 C C . ALA A 1 73 ? -10.891 22.766 -27.328 1 91.31 73 ALA A C 1
ATOM 583 O O . ALA A 1 73 ? -11.258 21.594 -27.141 1 91.31 73 ALA A O 1
ATOM 584 N N . ALA A 1 74 ? -10.117 23.203 -28.266 1 91.5 74 ALA A N 1
ATOM 585 C CA . ALA A 1 74 ? -9.469 22.219 -29.125 1 91.5 74 ALA A CA 1
ATOM 586 C C . ALA A 1 74 ? -8.43 21.406 -28.344 1 91.5 74 ALA A C 1
ATOM 588 O O . ALA A 1 74 ? -8.094 21.75 -27.203 1 91.5 74 ALA A O 1
ATOM 589 N N . ALA A 1 75 ? -7.965 20.375 -28.953 1 90.75 75 ALA A N 1
ATOM 590 C CA . ALA A 1 75 ? -7.074 19.438 -28.266 1 90.75 75 ALA A CA 1
ATOM 591 C C . ALA A 1 75 ? -5.809 20.125 -27.781 1 90.75 75 ALA A C 1
ATOM 593 O O . ALA A 1 75 ? -5.359 19.891 -26.656 1 90.75 75 ALA A O 1
ATOM 594 N N . ASP A 1 76 ? -5.273 21 -28.578 1 92.25 76 ASP A N 1
ATOM 595 C CA . ASP A 1 76 ? -4.043 21.688 -28.219 1 92.25 76 ASP A CA 1
ATOM 596 C C . ASP A 1 76 ? -4.277 22.688 -27.094 1 92.25 76 ASP A C 1
ATOM 598 O O . ASP A 1 76 ? -3.443 22.812 -26.188 1 92.25 76 ASP A O 1
ATOM 602 N N . GLN A 1 77 ? -5.383 23.344 -27.234 1 92.38 77 GLN A N 1
ATOM 603 C CA . GLN A 1 77 ? -5.719 24.312 -26.188 1 92.38 77 GLN A CA 1
ATOM 604 C C . GLN A 1 77 ? -6.004 23.609 -24.859 1 92.38 77 GLN A C 1
ATOM 606 O O . GLN A 1 77 ? -5.645 24.109 -23.797 1 92.38 77 GLN A O 1
ATOM 611 N N . LEU A 1 78 ? -6.668 22.547 -25.016 1 92.94 78 LEU A N 1
ATOM 612 C CA . LEU A 1 78 ? -6.953 21.766 -23.812 1 92.94 78 LEU A CA 1
ATOM 613 C C . LEU A 1 78 ? -5.66 21.312 -23.141 1 92.94 78 LEU A C 1
ATOM 615 O O . LEU A 1 78 ? -5.547 21.375 -21.906 1 92.94 78 LEU A O 1
ATOM 619 N N . ARG A 1 79 ? -4.691 20.859 -23.859 1 92.62 79 ARG A N 1
ATOM 620 C CA . ARG A 1 79 ? -3.398 20.438 -23.328 1 92.62 79 ARG A CA 1
ATOM 621 C C . ARG A 1 79 ? -2.678 21.609 -22.656 1 92.62 79 ARG A C 1
ATOM 623 O O . ARG A 1 79 ? -2.012 21.438 -21.641 1 92.62 79 ARG A O 1
ATOM 630 N N . GLN A 1 80 ? -2.754 22.719 -23.281 1 92.62 80 GLN A N 1
ATOM 631 C CA . GLN A 1 80 ? -2.105 23.906 -22.719 1 92.62 80 GLN A CA 1
ATOM 632 C C . GLN A 1 80 ? -2.723 24.297 -21.391 1 92.62 80 GLN A C 1
ATOM 634 O O . GLN A 1 80 ? -2.004 24.594 -20.438 1 92.62 80 GLN A O 1
ATOM 639 N N . HIS A 1 81 ? -4.027 24.312 -21.406 1 92.31 81 HIS A N 1
ATOM 640 C CA . HIS A 1 81 ? -4.723 24.625 -20.172 1 92.31 81 HIS A CA 1
ATOM 641 C C . HIS A 1 81 ? -4.383 23.625 -19.078 1 92.31 81 HIS A C 1
ATOM 643 O O . HIS A 1 81 ? -4.207 24 -17.906 1 92.31 81 HIS A O 1
ATOM 649 N N . TYR A 1 82 ? -4.324 22.422 -19.484 1 93.25 82 TYR A N 1
ATOM 650 C CA . TYR A 1 82 ? -3.99 21.375 -18.531 1 93.25 82 TYR A CA 1
ATOM 651 C C . TYR A 1 82 ? -2.596 21.578 -17.953 1 93.25 82 TYR A C 1
ATOM 653 O O . TYR A 1 82 ? -2.395 21.453 -16.75 1 93.25 82 TYR A O 1
ATOM 661 N N . GLN A 1 83 ? -1.655 21.859 -18.719 1 92.38 83 GLN A N 1
ATOM 662 C CA . GLN A 1 83 ? -0.282 22.094 -18.281 1 92.38 83 GLN A CA 1
ATOM 663 C C . GLN A 1 83 ? -0.199 23.281 -17.328 1 92.38 83 GLN A C 1
ATOM 665 O O . GLN A 1 83 ? 0.569 23.266 -16.359 1 92.38 83 GLN A O 1
ATOM 670 N N . GLN A 1 84 ? -0.954 24.203 -17.672 1 90.25 84 GLN A N 1
ATOM 671 C CA . GLN A 1 84 ? -0.995 25.375 -16.797 1 90.25 84 GLN A CA 1
ATOM 672 C C . GLN A 1 84 ? -1.483 25 -15.398 1 90.25 84 GLN A C 1
ATOM 674 O O . GLN A 1 84 ? -0.979 25.516 -14.398 1 90.25 84 GLN A O 1
ATOM 679 N N . CYS A 1 85 ? -2.428 24.156 -15.367 1 90.25 85 CYS A N 1
ATOM 680 C CA . CYS A 1 85 ? -2.953 23.703 -14.086 1 90.25 85 CYS A CA 1
ATOM 681 C C . CYS A 1 85 ? -1.911 22.891 -13.328 1 90.25 85 CYS A C 1
ATOM 683 O O . CYS A 1 85 ? -1.789 23.016 -12.109 1 90.25 85 CYS A O 1
ATOM 685 N N . MET A 1 86 ? -1.164 22.109 -14.039 1 90.12 86 MET A N 1
ATOM 686 C CA . MET A 1 86 ? -0.17 21.25 -13.414 1 90.12 86 MET A CA 1
ATOM 687 C C . MET A 1 86 ? 0.992 22.062 -12.859 1 90.12 86 MET A C 1
ATOM 689 O O . MET A 1 86 ? 1.666 21.625 -11.922 1 90.12 86 MET A O 1
ATOM 693 N N . HIS A 1 87 ? 1.164 23.25 -13.352 1 89.38 87 HIS A N 1
ATOM 694 C CA . HIS A 1 87 ? 2.262 24.109 -12.906 1 89.38 87 HIS A CA 1
ATOM 695 C C . HIS A 1 87 ? 1.769 25.188 -11.953 1 89.38 87 HIS A C 1
ATOM 697 O O . HIS A 1 87 ? 2.516 26.109 -11.617 1 89.38 87 HIS A O 1
ATOM 703 N N . TRP A 1 88 ? 0.533 25.062 -11.648 1 90.75 88 TRP A N 1
ATOM 704 C CA . TRP A 1 88 ? -0.021 26.047 -10.719 1 90.75 88 TRP A CA 1
ATOM 705 C C . TRP A 1 88 ? 0.743 26.031 -9.398 1 90.75 88 TRP A C 1
ATOM 707 O O . TRP A 1 88 ? 0.958 24.969 -8.805 1 90.75 88 TRP A O 1
ATOM 717 N N . PRO A 1 89 ? 1.193 27.141 -8.875 1 88.44 89 PRO A N 1
ATOM 718 C CA . PRO A 1 89 ? 2.08 27.172 -7.707 1 88.44 89 PRO A CA 1
ATOM 719 C C . PRO A 1 89 ? 1.338 26.922 -6.398 1 88.44 89 PRO A C 1
ATOM 721 O O . PRO A 1 89 ? 1.966 26.656 -5.371 1 88.44 89 PRO A O 1
ATOM 724 N N . LEU A 1 90 ? 0.064 27.109 -6.395 1 93.75 90 LEU A N 1
ATOM 725 C CA . LEU A 1 90 ? -0.725 26.891 -5.184 1 93.75 90 LEU A CA 1
ATOM 726 C C . LEU A 1 90 ? -1.479 25.578 -5.246 1 93.75 90 LEU A C 1
ATOM 728 O O . LEU A 1 90 ? -1.15 24.703 -6.059 1 93.75 90 LEU A O 1
ATOM 732 N N . ASP A 1 91 ? -2.348 25.344 -4.336 1 94.38 91 ASP A N 1
ATOM 733 C CA . ASP A 1 91 ? -2.988 24.031 -4.238 1 94.38 91 ASP A CA 1
ATOM 734 C C . ASP A 1 91 ? -4.062 23.875 -5.309 1 94.38 91 ASP A C 1
ATOM 736 O O . ASP A 1 91 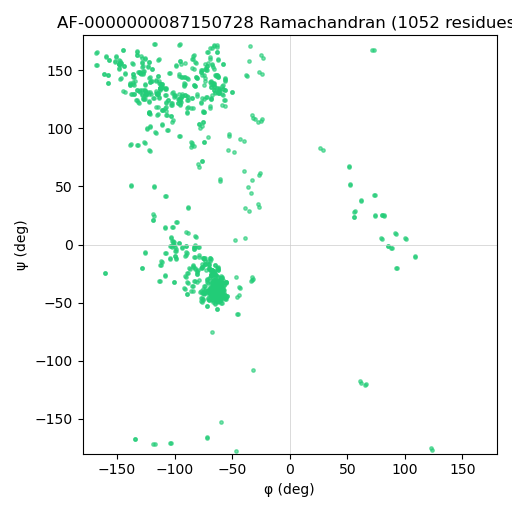? -4.652 24.859 -5.766 1 94.38 91 ASP A O 1
ATOM 740 N N . PHE A 1 92 ? -4.277 22.641 -5.738 1 96.44 92 PHE A N 1
ATOM 741 C CA . PHE A 1 92 ? -5.316 22.359 -6.727 1 96.44 92 PHE A CA 1
ATOM 742 C C . PHE A 1 92 ? -5.723 20.891 -6.691 1 96.44 92 PHE A C 1
ATOM 744 O O . PHE A 1 92 ? -5.043 20.062 -6.082 1 96.44 92 PHE A O 1
ATOM 751 N N . VAL A 1 93 ? -6.84 20.516 -7.219 1 97.94 93 VAL A N 1
ATOM 752 C CA . VAL A 1 93 ? -7.32 19.188 -7.559 1 97.94 93 VAL A CA 1
ATOM 753 C C . VAL A 1 93 ? -7.848 19.172 -8.992 1 97.94 93 VAL A C 1
ATOM 755 O O . VAL A 1 93 ? -8.586 20.078 -9.391 1 97.94 93 VAL A O 1
ATOM 758 N N . VAL A 1 94 ? -7.41 18.203 -9.75 1 97.88 94 VAL A N 1
ATOM 759 C CA . VAL A 1 94 ? -7.852 18.078 -11.133 1 97.88 94 VAL A CA 1
ATOM 760 C C . VAL A 1 94 ? -8.531 16.734 -11.352 1 97.88 94 VAL A C 1
ATOM 762 O O . VAL A 1 94 ? -8.039 15.703 -10.891 1 97.88 94 VAL A O 1
ATOM 765 N N . ILE A 1 95 ? -9.672 16.734 -11.906 1 97.88 95 ILE A N 1
ATOM 766 C CA . ILE A 1 95 ? -10.359 15.539 -12.391 1 97.88 95 ILE A CA 1
ATOM 767 C C . ILE A 1 95 ? -10.344 15.516 -13.914 1 97.88 95 ILE A C 1
ATOM 769 O O . ILE A 1 95 ? -10.812 16.453 -14.562 1 97.88 95 ILE A O 1
ATOM 773 N N . GLU A 1 96 ? -9.812 14.508 -14.484 1 96.44 96 GLU A N 1
ATOM 774 C CA . GLU A 1 96 ? -9.742 14.344 -15.938 1 96.44 96 GLU A CA 1
ATOM 775 C C . GLU A 1 96 ? -10.445 13.07 -16.391 1 96.44 96 GLU A C 1
ATOM 777 O O . GLU A 1 96 ? -10.359 12.039 -15.711 1 96.44 96 GLU A O 1
ATOM 782 N N . ALA A 1 97 ? -11.117 13.164 -17.453 1 95.38 97 ALA A N 1
ATOM 783 C CA . ALA A 1 97 ? -11.812 11.992 -17.984 1 95.38 97 ALA A CA 1
ATOM 784 C C . ALA A 1 97 ? -11.672 11.906 -19.5 1 95.38 97 ALA A C 1
ATOM 786 O O . ALA A 1 97 ? -11.641 12.93 -20.188 1 95.38 97 ALA A O 1
ATOM 787 N N . ALA A 1 98 ? -11.453 10.734 -19.953 1 92.38 98 ALA A N 1
ATOM 788 C CA . ALA A 1 98 ? -11.492 10.422 -21.375 1 92.38 98 ALA A CA 1
ATOM 789 C C . ALA A 1 98 ? -12.688 9.539 -21.719 1 92.38 98 ALA A C 1
ATOM 791 O O . ALA A 1 98 ? -13 8.602 -20.984 1 92.38 98 ALA A O 1
ATOM 792 N N . ARG A 1 99 ? -13.352 9.867 -22.875 1 84.25 99 ARG A N 1
ATOM 793 C CA . ARG A 1 99 ? -14.578 9.18 -23.25 1 84.25 99 ARG A CA 1
ATOM 794 C C . ARG A 1 99 ? -14.281 7.797 -23.812 1 84.25 99 ARG A C 1
ATOM 796 O O . ARG A 1 99 ? -14.945 6.82 -23.453 1 84.25 99 ARG A O 1
ATOM 803 N N . ARG A 1 100 ? -13.398 7.684 -24.688 1 80.44 100 ARG A N 1
ATOM 804 C CA . ARG A 1 100 ? -13.07 6.387 -25.266 1 80.44 100 ARG A CA 1
ATOM 805 C C . ARG A 1 100 ? -12.234 5.547 -24.312 1 80.44 100 ARG A C 1
ATOM 807 O O . ARG A 1 100 ? -11.156 5.965 -23.891 1 80.44 100 ARG A O 1
ATOM 814 N N . GLY A 1 101 ? -12.844 4.203 -24.062 1 76.19 101 GLY A N 1
ATOM 815 C CA . GLY A 1 101 ? -12.18 3.512 -22.984 1 76.19 101 GLY A CA 1
ATOM 816 C C . GLY A 1 101 ? -12.07 4.352 -21.719 1 76.19 101 GLY A C 1
ATOM 817 O O . GLY A 1 101 ? -10.969 4.77 -21.344 1 76.19 101 GLY A O 1
ATOM 818 N N . PRO A 1 102 ? -13.281 4.516 -21.281 1 78.94 102 PRO A N 1
ATOM 819 C CA . PRO A 1 102 ? -13.352 5.605 -20.312 1 78.94 102 PRO A CA 1
ATOM 820 C C . PRO A 1 102 ? -12.297 5.477 -19.203 1 78.94 102 PRO A C 1
ATOM 822 O O . PRO A 1 102 ? -12.078 4.383 -18.688 1 78.94 102 PRO A O 1
ATOM 825 N N . ARG A 1 103 ? -11.664 6.488 -18.984 1 91.44 103 ARG A N 1
ATOM 826 C CA . ARG A 1 103 ? -10.625 6.605 -17.969 1 91.44 103 ARG A CA 1
ATOM 827 C C . ARG A 1 103 ? -10.812 7.863 -17.125 1 91.44 103 ARG A C 1
ATOM 829 O O . ARG A 1 103 ? -11.211 8.906 -17.641 1 91.44 103 ARG A O 1
ATOM 836 N N . LEU A 1 104 ? -10.734 7.719 -15.906 1 96.44 104 LEU A N 1
ATOM 837 C CA . LEU A 1 104 ? -10.82 8.82 -14.953 1 96.44 104 LEU A CA 1
ATOM 838 C C . LEU A 1 104 ? -9.508 8.984 -14.188 1 96.44 104 LEU A C 1
ATOM 840 O O . LEU A 1 104 ? -8.906 7.992 -13.758 1 96.44 104 LEU A O 1
ATOM 844 N N . ARG A 1 105 ? -9.047 10.172 -14.164 1 97.31 105 ARG A N 1
ATOM 845 C CA . ARG A 1 105 ? -7.855 10.5 -13.391 1 97.31 105 ARG A CA 1
ATOM 846 C C . ARG A 1 105 ? -8.125 11.648 -12.43 1 97.31 105 ARG A C 1
ATOM 848 O O . ARG A 1 105 ? -8.703 12.672 -12.82 1 97.31 105 ARG A O 1
ATOM 855 N N . VAL A 1 106 ? -7.801 11.461 -11.203 1 98.19 106 VAL A N 1
ATOM 856 C CA . VAL A 1 106 ? -7.906 12.516 -10.195 1 98.19 106 VAL A CA 1
ATOM 857 C C . VAL A 1 106 ? -6.523 12.836 -9.633 1 98.19 106 VAL A C 1
ATOM 859 O O . VAL A 1 106 ? -5.844 11.953 -9.102 1 98.19 106 VAL A O 1
ATOM 862 N N . ARG A 1 107 ? -6.109 14.094 -9.656 1 97.25 107 ARG A N 1
ATOM 863 C CA . ARG A 1 107 ? -4.77 14.5 -9.234 1 97.25 107 ARG A CA 1
ATOM 864 C C . ARG A 1 107 ? -4.84 15.586 -8.172 1 97.25 107 ARG A C 1
ATOM 866 O O . ARG A 1 107 ? -5.66 16.5 -8.258 1 97.25 107 ARG A O 1
ATOM 873 N N . ALA A 1 108 ? -3.992 15.406 -7.191 1 97.06 108 ALA A N 1
ATOM 874 C CA . ALA A 1 108 ? -3.887 16.406 -6.137 1 97.06 108 ALA A CA 1
ATOM 875 C C . ALA A 1 108 ? -2.629 17.25 -6.312 1 97.06 108 ALA A C 1
ATOM 877 O O . ALA A 1 108 ? -1.604 16.766 -6.789 1 97.06 108 ALA A O 1
ATOM 878 N N . GLY A 1 109 ? -2.764 18.5 -5.906 1 93.94 109 GLY A N 1
ATOM 879 C CA . GLY A 1 109 ? -1.591 19.359 -5.828 1 93.94 109 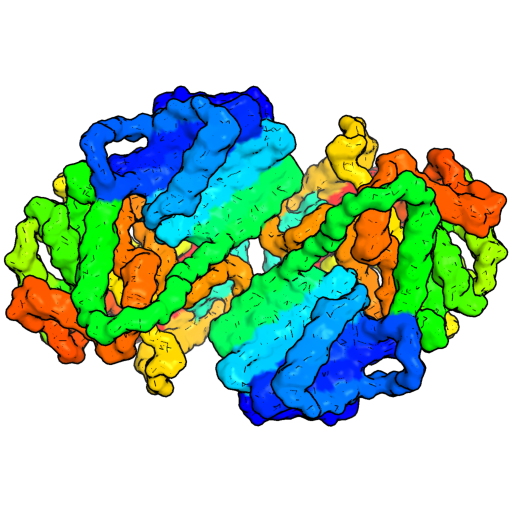GLY A CA 1
ATOM 880 C C . GLY A 1 109 ? -0.663 19 -4.684 1 93.94 109 GLY A C 1
ATOM 881 O O . GLY A 1 109 ? -0.847 17.969 -4.031 1 93.94 109 GLY A O 1
ATOM 882 N N . HIS A 1 110 ? 0.271 19.875 -4.363 1 90.56 110 HIS A N 1
ATOM 883 C CA . HIS A 1 110 ? 1.354 19.5 -3.459 1 90.56 110 HIS A CA 1
ATOM 884 C C . HIS A 1 110 ? 1.18 20.156 -2.094 1 90.56 110 HIS A C 1
ATOM 886 O O . HIS A 1 110 ? 1.911 19.844 -1.152 1 90.56 110 HIS A O 1
ATOM 892 N N . ILE A 1 111 ? 0.246 21.031 -1.922 1 91.75 111 ILE A N 1
ATOM 893 C CA . ILE A 1 111 ? 0.165 21.828 -0.707 1 91.75 111 ILE A CA 1
ATOM 894 C C . ILE A 1 111 ? -0.677 21.094 0.338 1 91.75 111 ILE A C 1
ATOM 896 O O . ILE A 1 111 ? -0.345 21.109 1.526 1 91.75 111 ILE A O 1
ATOM 900 N N . GLY A 1 112 ? -1.822 20.484 -0.071 1 93.19 112 GLY A N 1
ATOM 901 C CA . GLY A 1 112 ? -2.658 19.734 0.849 1 93.19 112 GLY A CA 1
ATOM 902 C C . GLY A 1 112 ? -3.451 20.609 1.794 1 93.19 112 GLY A C 1
ATOM 903 O O . GLY A 1 112 ? -3.58 20.297 2.98 1 93.19 112 GLY A O 1
ATOM 904 N N . SER A 1 113 ? -4.047 21.719 1.309 1 95.19 113 SER A N 1
ATOM 905 C CA . SER A 1 113 ? -4.82 22.625 2.137 1 95.19 113 SER A CA 1
ATOM 906 C C . SER A 1 113 ? -6.137 22 2.584 1 95.19 113 SER A C 1
ATOM 908 O O . SER A 1 113 ? -6.531 22.125 3.744 1 95.19 113 SER A O 1
ATOM 910 N N . LEU A 1 114 ? -6.812 21.438 1.688 1 97.31 114 LEU A N 1
ATOM 911 C CA . LEU A 1 114 ? -8.039 20.672 1.936 1 97.31 114 LEU A CA 1
ATOM 912 C C . LEU A 1 114 ? -8.062 19.406 1.104 1 97.31 114 LEU A C 1
ATOM 914 O O . LEU A 1 114 ? -8.719 19.359 0.056 1 97.31 114 LEU A O 1
ATOM 918 N N . PRO A 1 115 ? -7.473 18.375 1.648 1 95.38 115 PRO A N 1
ATOM 919 C CA . PRO A 1 115 ? -7.332 17.156 0.861 1 95.38 115 PRO A CA 1
ATOM 920 C C . PRO A 1 115 ? -8.656 16.422 0.651 1 95.38 115 PRO A C 1
ATOM 922 O O . PRO A 1 115 ? -9.648 16.734 1.315 1 95.38 115 PRO A O 1
ATOM 925 N N . ILE A 1 116 ? -8.57 15.492 -0.324 1 97.88 116 ILE A N 1
ATOM 926 C CA . ILE A 1 116 ? -9.758 14.727 -0.699 1 97.88 116 ILE A CA 1
ATOM 927 C C . ILE A 1 116 ? -9.586 13.273 -0.284 1 97.88 116 ILE A C 1
ATOM 929 O O . ILE A 1 116 ? -8.492 12.711 -0.4 1 97.88 116 ILE A O 1
ATOM 933 N N . TYR A 1 117 ? -10.672 12.711 0.252 1 98.31 117 TYR A N 1
ATOM 934 C CA . TYR A 1 117 ? -10.789 11.273 0.475 1 98.31 117 TYR A CA 1
ATOM 935 C C . TYR A 1 117 ? -11.578 10.609 -0.646 1 98.31 117 TYR A C 1
ATOM 937 O O . TYR A 1 117 ? -12.422 11.25 -1.284 1 98.31 117 TYR A O 1
ATOM 945 N N . PHE A 1 118 ? -11.305 9.336 -0.855 1 98.62 118 PHE A N 1
ATOM 946 C CA . PHE A 1 118 ? -12.023 8.711 -1.957 1 98.62 118 PHE A CA 1
ATOM 947 C C . PHE A 1 118 ? -12.273 7.234 -1.668 1 98.62 118 PHE A C 1
ATOM 949 O O . PHE A 1 118 ? -11.609 6.637 -0.824 1 98.62 118 PHE A O 1
ATOM 956 N N . HIS A 1 119 ? -13.227 6.746 -2.26 1 97.56 119 HIS A N 1
ATOM 957 C CA . HIS A 1 119 ? -13.641 5.348 -2.277 1 97.56 119 HIS A CA 1
ATOM 958 C C . HIS A 1 119 ? -14.047 4.914 -3.682 1 97.56 119 HIS A C 1
ATOM 960 O O . HIS A 1 119 ? -14.75 5.641 -4.383 1 97.56 119 HIS A O 1
ATOM 966 N N . VAL A 1 120 ? -13.508 3.809 -4.133 1 97.62 120 VAL A N 1
ATOM 967 C CA . VAL A 1 120 ? -13.891 3.256 -5.426 1 97.62 120 VAL A CA 1
ATOM 968 C C . VAL A 1 120 ? -14.664 1.955 -5.227 1 97.62 120 VAL A C 1
ATOM 970 O O . VAL A 1 120 ? -14.125 0.977 -4.707 1 97.62 120 VAL A O 1
ATOM 973 N N . GLU A 1 121 ? -15.867 1.943 -5.598 1 95.31 121 GLU A N 1
ATOM 974 C CA . GLU A 1 121 ? -16.703 0.75 -5.523 1 95.31 121 GLU A CA 1
ATOM 975 C C . GLU A 1 121 ? -16.516 -0.131 -6.758 1 95.31 121 GLU A C 1
ATOM 977 O O . GLU A 1 121 ? -16.75 0.31 -7.883 1 95.31 121 GLU A O 1
ATOM 982 N N . GLU A 1 122 ? -16.203 -1.361 -6.602 1 89.94 122 GLU A N 1
ATOM 983 C CA . GLU A 1 122 ? -15.789 -2.25 -7.68 1 89.94 122 GLU A CA 1
ATOM 984 C C . GLU A 1 122 ? -16.984 -2.676 -8.539 1 89.94 122 GLU A C 1
ATOM 986 O O . GLU A 1 122 ? -16.875 -2.762 -9.758 1 89.94 122 GLU A O 1
ATOM 991 N N . ARG A 1 123 ? -18.078 -2.975 -8.039 1 86.25 123 ARG A N 1
ATOM 992 C CA . ARG A 1 123 ? -19.188 -3.537 -8.805 1 86.25 123 ARG A CA 1
ATOM 993 C C . ARG A 1 123 ? -19.766 -2.51 -9.773 1 86.25 123 ARG A C 1
ATOM 995 O O . ARG A 1 123 ? -19.969 -2.814 -10.953 1 86.25 123 ARG A O 1
ATOM 1002 N N . THR A 1 124 ? -19.922 -1.335 -9.281 1 90.44 124 THR A N 1
ATOM 1003 C CA . THR A 1 124 ? -20.531 -0.301 -10.117 1 90.44 124 THR A CA 1
ATOM 1004 C C . THR A 1 124 ? -19.469 0.608 -10.719 1 90.44 124 THR A C 1
ATOM 1006 O O . THR A 1 124 ? -19.766 1.457 -11.555 1 90.44 124 THR A O 1
ATOM 1009 N N . ARG A 1 125 ? -18.234 0.427 -10.336 1 93.44 125 ARG A N 1
ATOM 1010 C CA . ARG A 1 125 ? -17.125 1.277 -10.758 1 93.44 125 ARG A CA 1
ATOM 1011 C C . ARG A 1 125 ? -17.438 2.748 -10.508 1 93.44 125 ARG A C 1
ATOM 1013 O O . ARG A 1 125 ? -17.359 3.572 -11.422 1 93.44 125 ARG A O 1
ATOM 1020 N N . THR A 1 126 ? -17.828 3.023 -9.32 1 96.62 126 THR A N 1
ATOM 1021 C CA . THR A 1 126 ? -18.188 4.367 -8.891 1 96.62 126 THR A CA 1
ATOM 1022 C C . THR A 1 126 ? -17.125 4.945 -7.965 1 96.62 126 THR A C 1
ATOM 1024 O O . THR A 1 126 ? -16.703 4.297 -7.004 1 96.62 126 THR A O 1
ATOM 1027 N N . VAL A 1 127 ? -16.703 6.113 -8.289 1 97.94 127 VAL A N 1
ATOM 1028 C CA . VAL A 1 127 ? -15.719 6.828 -7.48 1 97.94 127 VAL A CA 1
ATOM 1029 C C . VAL A 1 127 ? -16.422 7.906 -6.656 1 97.94 127 VAL A C 1
ATOM 1031 O O . VAL A 1 127 ? -17.094 8.781 -7.211 1 97.94 127 VAL A O 1
ATOM 1034 N N . THR A 1 128 ? -16.312 7.82 -5.391 1 98.38 128 THR A N 1
ATOM 1035 C CA . THR A 1 128 ? -16.812 8.867 -4.5 1 98.38 128 THR A CA 1
ATOM 1036 C C . THR A 1 128 ? -15.648 9.68 -3.926 1 98.38 128 THR A C 1
ATOM 1038 O O . THR A 1 128 ? -14.703 9.117 -3.369 1 98.38 128 THR A O 1
ATOM 1041 N N . LEU A 1 129 ? -15.711 10.945 -4.121 1 98.69 129 LEU A N 1
ATOM 1042 C CA . LEU A 1 129 ? -14.727 11.891 -3.605 1 98.69 129 LEU A CA 1
ATOM 1043 C C . LEU A 1 129 ? -15.367 12.844 -2.6 1 98.69 129 LEU A C 1
ATOM 1045 O O . LEU A 1 129 ? -16.5 13.273 -2.783 1 98.69 129 LEU A O 1
ATOM 1049 N N . SER A 1 130 ? -14.625 13.156 -1.525 1 98.75 130 SER A N 1
ATOM 1050 C CA . SER A 1 130 ? -15.125 14.141 -0.571 1 98.75 130 SER A CA 1
ATOM 1051 C C . SER A 1 130 ? -13.984 14.758 0.229 1 98.75 130 SER A C 1
ATOM 1053 O O . SER A 1 130 ? -13.047 14.062 0.631 1 98.75 130 SER A O 1
ATOM 1055 N N . TRP A 1 131 ? -14.094 16.062 0.434 1 98.31 131 TRP A N 1
ATOM 1056 C CA . TRP A 1 131 ? -13.141 16.719 1.331 1 98.31 131 TRP A CA 1
ATOM 1057 C C . TRP A 1 131 ? -13.445 16.375 2.785 1 98.31 131 TRP A C 1
ATOM 1059 O O . TRP A 1 131 ? -12.609 16.594 3.668 1 98.31 131 TRP A O 1
ATOM 1069 N N . ASP A 1 132 ? -14.617 15.875 3.035 1 97.44 132 ASP A N 1
ATOM 1070 C CA . ASP A 1 132 ? -15.062 15.547 4.387 1 97.44 132 ASP A CA 1
ATOM 1071 C C . ASP A 1 132 ? -15.008 14.047 4.633 1 97.44 132 ASP A C 1
ATOM 1073 O O . ASP A 1 132 ? -15.891 13.305 4.184 1 97.44 132 ASP A O 1
ATOM 1077 N N . PHE A 1 133 ? -14.117 13.609 5.461 1 96.38 133 PHE A N 1
ATOM 1078 C CA . PHE A 1 133 ? -13.938 12.203 5.777 1 96.38 133 PHE A CA 1
ATOM 1079 C C . PHE A 1 133 ? -15.219 11.609 6.367 1 96.38 133 PHE A C 1
ATOM 1081 O O . PHE A 1 133 ? -15.531 10.438 6.137 1 96.38 133 PHE A O 1
ATOM 1088 N N . VAL A 1 134 ? -15.992 12.336 7.047 1 95.31 134 VAL A N 1
ATOM 1089 C CA . VAL A 1 134 ? -17.156 11.875 7.793 1 95.31 134 VAL A CA 1
ATOM 1090 C C . VAL A 1 134 ? -18.25 11.422 6.82 1 95.31 134 VAL A C 1
ATOM 1092 O O . VAL A 1 134 ? -19.125 10.641 7.188 1 95.31 134 VAL A O 1
ATOM 1095 N N . ASP A 1 135 ? -18.172 11.898 5.598 1 96.06 135 ASP A N 1
ATOM 1096 C CA . ASP A 1 135 ? -19.141 11.477 4.59 1 96.06 135 ASP A CA 1
ATOM 1097 C C . ASP A 1 135 ? -19.062 9.977 4.336 1 96.06 135 ASP A C 1
ATOM 1099 O O . ASP A 1 135 ? -20 9.375 3.82 1 96.06 135 ASP A O 1
ATOM 1103 N N . PHE A 1 136 ? -17.938 9.383 4.699 1 94.81 136 PHE A N 1
ATOM 1104 C CA . PHE A 1 136 ? -17.703 7.973 4.395 1 94.81 136 PHE A CA 1
ATOM 1105 C C . PHE A 1 136 ? -18.016 7.098 5.605 1 94.81 136 PHE A C 1
ATOM 1107 O O . PHE A 1 136 ? -18.031 5.871 5.508 1 94.81 136 PHE A O 1
ATOM 1114 N N . LEU A 1 137 ? -18.188 7.719 6.746 1 92.25 137 LEU A N 1
ATOM 1115 C CA . LEU A 1 137 ? -18.406 6.938 7.961 1 92.25 137 LEU A CA 1
ATOM 1116 C C . LEU A 1 137 ? -19.75 6.23 7.926 1 92.25 137 LEU A C 1
ATOM 1118 O O . LEU A 1 137 ? -20.766 6.844 7.602 1 92.25 137 LEU A O 1
ATOM 1122 N N . SER A 1 138 ? -19.688 4.934 8.117 1 86.19 138 SER A N 1
ATOM 1123 C CA . SER A 1 138 ? -20.859 4.074 8.203 1 86.19 138 SER A CA 1
ATOM 1124 C C . SER A 1 138 ? -20.625 2.912 9.164 1 86.19 138 SER A C 1
ATOM 1126 O O . SER A 1 138 ? -19.484 2.545 9.438 1 86.19 138 SER A O 1
ATOM 1128 N N . SER A 1 139 ? -21.688 2.379 9.695 1 80.12 139 SER A N 1
ATOM 1129 C CA . SER A 1 139 ? -21.594 1.275 10.648 1 80.12 139 SER A CA 1
ATOM 1130 C C . SER A 1 139 ? -21.109 0.001 9.961 1 80.12 139 SER A C 1
ATOM 1132 O O . SER A 1 139 ? -20.656 -0.936 10.633 1 80.12 139 SER A O 1
ATOM 1134 N N . SER A 1 140 ? -21.094 -0.017 8.773 1 78.25 140 SER A N 1
ATOM 1135 C CA . SER A 1 140 ? -20.719 -1.227 8.047 1 78.25 140 SER A CA 1
ATOM 1136 C C . SER A 1 140 ? -19.25 -1.206 7.656 1 78.25 140 SER A C 1
ATOM 1138 O O . SER A 1 140 ? -18.719 -2.205 7.168 1 78.25 140 SER A O 1
ATOM 1140 N N . ARG A 1 141 ? -18.609 -0.184 8.031 1 85.56 141 ARG A N 1
ATOM 1141 C CA . ARG A 1 141 ? -17.219 -0.092 7.59 1 85.56 141 ARG A CA 1
ATOM 1142 C C . ARG A 1 141 ? -16.297 -0.905 8.5 1 85.56 141 ARG A C 1
ATOM 1144 O O . ARG A 1 141 ? -16.469 -0.908 9.719 1 85.56 141 ARG A O 1
ATOM 1151 N N . ALA A 1 142 ? -15.422 -1.606 7.844 1 91.19 142 ALA A N 1
ATOM 1152 C CA . ALA A 1 142 ? -14.383 -2.33 8.578 1 91.19 142 ALA A CA 1
ATOM 1153 C C . ALA A 1 142 ? -13.211 -1.417 8.914 1 91.19 142 ALA A C 1
ATOM 1155 O O . ALA A 1 142 ? -12.953 -0.437 8.211 1 91.19 142 ALA A O 1
ATOM 1156 N N . ILE A 1 143 ? -12.57 -1.729 9.992 1 93.94 143 ILE A N 1
ATOM 1157 C CA . ILE A 1 143 ? -11.406 -0.938 10.375 1 93.94 143 ILE A CA 1
ATOM 1158 C C . ILE A 1 143 ? -10.141 -1.557 9.781 1 93.94 143 ILE A C 1
ATOM 1160 O O . ILE A 1 143 ? -10.07 -2.771 9.586 1 93.94 143 ILE A O 1
ATOM 1164 N N . ASP A 1 144 ? -9.219 -0.779 9.391 1 95.12 144 ASP A N 1
ATOM 1165 C CA . ASP A 1 144 ? -7.879 -1.222 9.031 1 95.12 144 ASP A CA 1
ATOM 1166 C C . ASP A 1 144 ? -7.027 -1.467 10.273 1 95.12 144 ASP A C 1
ATOM 1168 O O . ASP A 1 144 ? -6.461 -0.528 10.836 1 95.12 144 ASP A O 1
ATOM 1172 N N . ALA A 1 145 ? -6.828 -2.67 10.625 1 95.5 145 ALA A N 1
ATOM 1173 C CA . ALA A 1 145 ? -6.18 -3.051 11.875 1 95.5 145 ALA A CA 1
ATOM 1174 C C . ALA A 1 145 ? -4.711 -2.637 11.883 1 95.5 145 ALA A C 1
ATOM 1176 O O . ALA A 1 145 ? -4.164 -2.297 12.938 1 95.5 145 ALA A O 1
ATOM 1177 N N . GLU A 1 146 ? -4.117 -2.664 10.773 1 95.75 146 GLU A N 1
ATOM 1178 C CA . GLU A 1 146 ? -2.709 -2.285 10.711 1 95.75 146 GLU A CA 1
ATOM 1179 C C . GLU A 1 146 ? -2.523 -0.802 11.023 1 95.75 146 GLU A C 1
ATOM 1181 O O . GLU A 1 146 ? -1.69 -0.434 11.852 1 95.75 146 GLU A O 1
ATOM 1186 N N . ILE A 1 147 ? -3.336 0.027 10.383 1 96.5 147 ILE A N 1
ATOM 1187 C CA . ILE A 1 147 ? -3.271 1.468 10.594 1 96.5 147 ILE A CA 1
ATOM 1188 C C . ILE A 1 147 ? -3.582 1.786 12.055 1 96.5 147 ILE A C 1
ATOM 1190 O O . ILE A 1 147 ? -2.891 2.592 12.68 1 96.5 147 ILE A O 1
ATOM 1194 N N . MET A 1 148 ? -4.551 1.094 12.562 1 97.25 148 MET A N 1
ATOM 1195 C CA . MET A 1 148 ? -4.969 1.339 13.938 1 97.25 148 MET A CA 1
ATOM 1196 C C . MET A 1 148 ? -3.887 0.904 14.922 1 97.25 148 MET A C 1
ATOM 1198 O O . MET A 1 148 ? -3.627 1.594 15.914 1 97.25 148 MET A O 1
ATOM 1202 N N . ALA A 1 149 ? -3.285 -0.218 14.68 1 97.31 149 ALA A N 1
ATOM 1203 C CA . ALA A 1 149 ? -2.234 -0.713 15.562 1 97.31 149 ALA A CA 1
ATOM 1204 C C . ALA A 1 149 ? -1.06 0.258 15.617 1 97.31 149 ALA A C 1
ATOM 1206 O O . ALA A 1 149 ? -0.541 0.558 16.688 1 97.31 149 ALA A O 1
ATOM 1207 N N . HIS A 1 150 ? -0.675 0.731 14.484 1 96.44 150 HIS A N 1
ATOM 1208 C CA . HIS A 1 150 ? 0.408 1.707 14.438 1 96.44 150 HIS A CA 1
ATOM 1209 C C . HIS A 1 150 ? 0.016 3 15.141 1 96.44 150 HIS A C 1
ATOM 1211 O O . HIS A 1 150 ? 0.802 3.553 15.914 1 96.44 150 HIS A O 1
ATOM 1217 N N . HIS A 1 151 ? -1.161 3.453 14.875 1 97.31 151 HIS A N 1
ATOM 1218 C CA . HIS A 1 151 ? -1.644 4.664 15.523 1 97.31 151 HIS A CA 1
ATOM 1219 C C . HIS A 1 151 ? -1.639 4.516 17.047 1 97.31 151 HIS A C 1
ATOM 1221 O O . HIS A 1 151 ? -1.142 5.395 17.75 1 97.31 151 HIS A O 1
ATOM 1227 N N . LEU A 1 152 ? -2.107 3.381 17.516 1 98.12 152 LEU A N 1
ATOM 1228 C CA . LEU A 1 152 ? -2.223 3.123 18.938 1 98.12 152 LEU A CA 1
ATOM 1229 C C . LEU A 1 152 ? -0.845 3 19.578 1 98.12 152 LEU A C 1
ATOM 1231 O O . LEU A 1 152 ? -0.694 3.215 20.781 1 98.12 152 LEU A O 1
ATOM 1235 N N . SER A 1 153 ? 0.131 2.678 18.797 1 96.88 153 SER A N 1
ATOM 1236 C CA . SER A 1 153 ? 1.495 2.557 19.312 1 96.88 153 SER A CA 1
ATOM 1237 C C . SER A 1 153 ? 2.297 3.826 19.047 1 96.88 153 SER A C 1
ATOM 1239 O O . SER A 1 153 ? 3.523 3.779 18.922 1 96.88 153 SER A O 1
ATOM 1241 N N . MET A 1 154 ? 1.653 4.91 18.797 1 94.69 154 MET A N 1
ATOM 1242 C CA . MET A 1 154 ? 2.199 6.266 18.734 1 94.69 154 MET A CA 1
ATOM 1243 C C . MET A 1 154 ? 2.883 6.508 17.391 1 94.69 154 MET A C 1
ATOM 1245 O O . MET A 1 154 ? 3.775 7.352 17.281 1 94.69 154 MET A O 1
ATOM 1249 N N . ARG A 1 155 ? 2.459 5.773 16.391 1 92.56 155 ARG A N 1
ATOM 1250 C CA . ARG A 1 155 ? 2.994 5.988 15.055 1 92.56 155 ARG A CA 1
ATOM 1251 C C . ARG A 1 155 ? 1.881 6.324 14.07 1 92.56 155 ARG A C 1
ATOM 1253 O O . ARG A 1 155 ? 0.999 5.5 13.82 1 92.56 155 ARG A O 1
ATOM 1260 N N . THR A 1 156 ? 1.924 7.52 13.609 1 92.69 156 THR A N 1
ATOM 1261 C CA . THR A 1 156 ? 0.957 7.949 12.609 1 92.69 156 THR A CA 1
ATOM 1262 C C . THR A 1 156 ? 1.643 8.203 11.266 1 92.69 156 THR A C 1
ATOM 1264 O O . THR A 1 156 ? 2.695 8.844 11.219 1 92.69 156 THR A O 1
ATOM 1267 N N . PHE A 1 157 ? 1.045 7.691 10.242 1 92.5 157 PHE A N 1
ATOM 1268 C CA . PHE A 1 157 ? 1.63 7.824 8.914 1 92.5 157 PHE A CA 1
ATOM 1269 C C . PHE A 1 157 ? 0.764 8.719 8.031 1 92.5 157 PHE A C 1
ATOM 1271 O O . PHE A 1 157 ? -0.465 8.648 8.086 1 92.5 157 PHE A O 1
ATOM 1278 N N . TYR A 1 158 ? 1.436 9.625 7.34 1 95 158 TYR A N 1
ATOM 1279 C CA . TYR A 1 158 ? 0.756 10.242 6.207 1 95 158 TYR A CA 1
ATOM 1280 C C . TYR A 1 158 ? 0.683 9.281 5.027 1 95 158 TYR A C 1
ATOM 1282 O O . TYR A 1 158 ? 1.695 9.008 4.379 1 95 158 TYR A O 1
ATOM 1290 N N . SER A 1 159 ? -0.49 8.742 4.789 1 95.19 159 SER A N 1
ATOM 1291 C CA . SER A 1 159 ? -0.652 7.652 3.836 1 95.19 159 SER A CA 1
ATOM 1292 C C . SER A 1 159 ? -2.014 7.715 3.152 1 95.19 159 SER A C 1
ATOM 1294 O O . SER A 1 159 ? -2.936 8.367 3.648 1 95.19 159 SER A O 1
ATOM 1296 N N . ALA A 1 160 ? -2.043 7.133 1.965 1 96.94 160 ALA A N 1
ATOM 1297 C CA . ALA A 1 160 ? -3.328 6.984 1.285 1 96.94 160 ALA A CA 1
ATOM 1298 C C . ALA A 1 160 ? -4.293 6.141 2.113 1 96.94 160 ALA A C 1
ATOM 1300 O O . ALA A 1 160 ? -5.473 6.473 2.234 1 96.94 160 ALA A O 1
ATOM 1301 N N . ARG A 1 161 ? -3.781 5.094 2.701 1 96 161 ARG A N 1
ATOM 1302 C CA . ARG A 1 161 ? -4.633 4.223 3.508 1 96 161 ARG A CA 1
ATOM 1303 C C . ARG A 1 161 ? -5.09 4.93 4.777 1 96 161 ARG A C 1
ATOM 1305 O O . ARG A 1 161 ? -4.301 5.609 5.441 1 96 161 ARG A O 1
ATOM 1312 N N . GLN A 1 162 ? -6.32 4.766 5.027 1 96.19 162 GLN A N 1
ATOM 1313 C CA . GLN A 1 162 ? -6.938 5.398 6.188 1 96.19 162 GLN A CA 1
ATOM 1314 C C . GLN A 1 162 ? -7.473 4.355 7.164 1 96.19 162 GLN A C 1
ATOM 1316 O O . GLN A 1 162 ? -7.48 3.162 6.859 1 96.19 162 GLN A O 1
ATOM 1321 N N . PRO A 1 163 ? -7.926 4.719 8.336 1 95.62 163 PRO A N 1
ATOM 1322 C CA . PRO A 1 163 ? -8.352 3.764 9.359 1 95.62 163 PRO A CA 1
ATOM 1323 C C . PRO A 1 163 ? -9.586 2.965 8.945 1 95.62 163 PRO A C 1
ATOM 1325 O O . PRO A 1 163 ? -9.836 1.883 9.477 1 95.62 163 PRO A O 1
ATOM 1328 N N . CYS A 1 164 ? -10.367 3.494 8.031 1 95.25 164 CYS A N 1
ATOM 1329 C CA . CYS A 1 164 ? -11.492 2.756 7.473 1 95.25 164 CYS A CA 1
ATOM 1330 C C . CYS A 1 164 ? -11.102 2.059 6.176 1 95.25 164 CYS A C 1
ATOM 1332 O O . CYS A 1 164 ? -10.648 2.707 5.23 1 95.25 164 CYS A O 1
ATOM 1334 N N . MET A 1 165 ? -11.344 0.815 6.172 1 93.62 165 MET A N 1
ATOM 1335 C CA . MET A 1 165 ? -10.938 0.036 5.004 1 93.62 165 MET A CA 1
ATOM 1336 C C . MET A 1 165 ? -11.672 0.51 3.754 1 93.62 165 MET A C 1
ATOM 1338 O O . MET A 1 165 ? -12.883 0.726 3.785 1 93.62 165 MET A O 1
ATOM 1342 N N . GLY A 1 166 ? -10.914 0.742 2.717 1 93.75 166 GLY A N 1
ATOM 1343 C CA . GLY A 1 166 ? -11.5 1.136 1.444 1 93.75 166 GLY A CA 1
ATOM 1344 C C . GLY A 1 166 ? -11.57 2.639 1.259 1 93.75 166 GLY A C 1
ATOM 1345 O O . GLY A 1 166 ? -11.797 3.123 0.149 1 93.75 166 GLY A O 1
ATOM 1346 N N . ILE A 1 167 ? -11.508 3.361 2.369 1 96.5 167 ILE A N 1
ATOM 1347 C CA . ILE A 1 167 ? -11.453 4.816 2.287 1 96.5 167 ILE A CA 1
ATOM 1348 C C . ILE A 1 167 ? -9.992 5.277 2.236 1 96.5 167 ILE A C 1
ATOM 1350 O O . ILE A 1 167 ? -9.188 4.898 3.09 1 96.5 167 ILE A O 1
ATOM 1354 N N . ASN A 1 168 ? -9.727 6.09 1.25 1 97.88 168 ASN A N 1
ATOM 1355 C CA . ASN A 1 168 ? -8.336 6.48 1.034 1 97.88 168 ASN A CA 1
ATOM 1356 C C . ASN A 1 168 ? -8.188 7.996 0.953 1 97.88 168 ASN A C 1
ATOM 1358 O O . ASN A 1 168 ? -9.148 8.703 0.649 1 97.88 168 ASN A O 1
ATOM 1362 N N . LEU A 1 169 ? -7.027 8.406 1.309 1 98.19 169 LEU A N 1
ATOM 1363 C CA . LEU A 1 169 ? -6.664 9.812 1.187 1 98.19 169 LEU A CA 1
ATOM 1364 C C . LEU A 1 169 ? -5.906 10.07 -0.112 1 98.19 169 LEU A C 1
ATOM 1366 O O . LEU A 1 169 ? -4.977 9.328 -0.45 1 98.19 169 LEU A O 1
ATOM 1370 N N . LEU A 1 170 ? -6.387 11.016 -0.912 1 98.19 170 LEU A N 1
ATOM 1371 C CA . LEU A 1 170 ? -5.582 11.523 -2.02 1 98.19 170 LEU A CA 1
ATOM 1372 C C . LEU A 1 170 ? -4.477 12.438 -1.513 1 98.19 170 LEU A C 1
ATOM 1374 O O . LEU A 1 170 ? -4.664 13.656 -1.433 1 98.19 170 LEU A O 1
ATOM 1378 N N . THR A 1 171 ? -3.369 11.844 -1.188 1 97 171 THR A N 1
ATOM 1379 C CA . THR A 1 171 ? -2.271 12.562 -0.55 1 97 171 THR A CA 1
ATOM 1380 C C . THR A 1 171 ? -1.726 13.648 -1.473 1 97 171 THR A C 1
ATOM 1382 O O . THR A 1 171 ? -2.039 13.672 -2.664 1 97 171 THR A O 1
ATOM 1385 N N . ALA A 1 172 ? -0.943 14.547 -0.897 1 95.5 172 ALA A N 1
ATOM 1386 C CA . ALA A 1 172 ? -0.324 15.609 -1.686 1 95.5 172 ALA A CA 1
ATOM 1387 C C . ALA A 1 172 ? 0.508 15.031 -2.826 1 95.5 172 ALA A C 1
ATOM 1389 O O . ALA A 1 172 ? 1.355 14.164 -2.607 1 95.5 172 ALA A O 1
ATOM 1390 N N . GLY A 1 173 ? 0.183 15.469 -4.043 1 94.38 173 GLY A N 1
ATOM 1391 C CA . GLY A 1 173 ? 0.939 15.078 -5.219 1 94.38 173 GLY A CA 1
ATOM 1392 C C . GLY A 1 173 ? 0.483 13.758 -5.809 1 94.38 173 GLY A C 1
ATOM 1393 O O . GLY A 1 173 ? 0.997 13.32 -6.84 1 94.38 173 GLY A O 1
ATOM 1394 N N . ALA A 1 174 ? -0.472 13.117 -5.23 1 96.56 174 ALA A N 1
ATOM 1395 C CA . ALA A 1 174 ? -0.868 11.773 -5.645 1 96.56 174 ALA A CA 1
ATOM 1396 C C . ALA A 1 174 ? -1.829 11.82 -6.828 1 96.56 174 ALA A C 1
ATOM 1398 O O . ALA A 1 174 ? -2.391 12.875 -7.133 1 96.56 174 ALA A O 1
ATOM 1399 N N . THR A 1 175 ? -1.976 10.695 -7.5 1 96.88 175 THR A N 1
ATOM 1400 C CA . THR A 1 175 ? -2.898 10.531 -8.617 1 96.88 175 THR A CA 1
ATOM 1401 C C . THR A 1 175 ? -3.662 9.219 -8.508 1 96.88 175 THR A C 1
ATOM 1403 O O . THR A 1 175 ? -3.07 8.172 -8.227 1 96.88 175 THR A O 1
ATOM 1406 N N . LEU A 1 176 ? -4.953 9.242 -8.625 1 97.69 176 LEU A N 1
ATOM 1407 C CA . LEU A 1 176 ? -5.836 8.086 -8.711 1 97.69 176 LEU A CA 1
ATOM 1408 C C . LEU A 1 176 ? -6.242 7.809 -10.148 1 97.69 176 LEU A C 1
ATOM 1410 O O . LEU A 1 176 ? -6.641 8.727 -10.875 1 97.69 176 LEU A O 1
ATOM 1414 N N . TYR A 1 177 ? -6.09 6.613 -10.609 1 95.94 177 TYR A N 1
ATOM 1415 C CA . TYR A 1 177 ? -6.516 6.172 -11.938 1 95.94 177 TYR A CA 1
ATOM 1416 C C . TYR A 1 177 ? -7.648 5.156 -11.836 1 95.94 177 TYR A C 1
ATOM 1418 O O . TYR A 1 177 ? -7.527 4.152 -11.125 1 95.94 177 TYR A O 1
ATOM 1426 N N . VAL A 1 178 ? -8.703 5.395 -12.508 1 95.75 178 VAL A N 1
ATOM 1427 C CA . VAL A 1 178 ? -9.828 4.461 -12.508 1 95.75 178 VAL A CA 1
ATOM 1428 C C . VAL A 1 178 ? -10.281 4.203 -13.938 1 95.75 178 VAL A C 1
ATOM 1430 O O . VAL A 1 178 ? -10.586 5.141 -14.68 1 95.75 178 VAL A O 1
ATOM 1433 N N . GLU A 1 179 ? -10.266 2.996 -14.305 1 91.25 179 GLU A N 1
ATOM 1434 C CA . GLU A 1 179 ? -10.758 2.539 -15.602 1 91.25 179 GLU A CA 1
ATOM 1435 C C . GLU A 1 179 ? -11.922 1.566 -15.43 1 91.25 179 GLU A C 1
ATOM 1437 O O . GLU A 1 179 ? -12.484 1.438 -14.344 1 91.25 179 GLU A O 1
ATOM 1442 N N . ARG A 1 180 ? -12.336 0.964 -16.469 1 86 180 ARG A N 1
ATOM 1443 C CA . ARG A 1 180 ? -13.492 0.07 -16.453 1 86 180 ARG A CA 1
ATOM 1444 C C . ARG A 1 180 ? -13.227 -1.139 -15.562 1 86 180 ARG A C 1
ATOM 1446 O O . ARG A 1 180 ? -14.133 -1.612 -14.867 1 86 180 ARG A O 1
ATOM 1453 N N . ALA A 1 181 ? -11.969 -1.598 -15.57 1 82.56 181 ALA A N 1
ATOM 1454 C CA . ALA A 1 181 ? -11.742 -2.85 -14.859 1 82.56 181 ALA A CA 1
ATOM 1455 C C . ALA A 1 181 ? -10.633 -2.693 -13.82 1 82.56 181 ALA A C 1
ATOM 1457 O O . ALA A 1 181 ? -10.43 -3.574 -12.984 1 82.56 181 ALA A O 1
ATOM 1458 N N . GLU A 1 182 ? -10.008 -1.583 -13.852 1 86.56 182 GLU A N 1
ATOM 1459 C CA . GLU A 1 182 ? -8.812 -1.486 -13.016 1 86.56 182 GLU A CA 1
ATOM 1460 C C . GLU A 1 182 ? -8.773 -0.155 -12.273 1 86.56 182 GLU A C 1
ATOM 1462 O O . GLU A 1 182 ? -9.258 0.86 -12.773 1 86.56 182 GLU A O 1
ATOM 1467 N N . THR A 1 183 ? -8.234 -0.19 -11.117 1 93.12 183 THR A N 1
ATOM 1468 C CA . THR A 1 183 ? -7.926 0.986 -10.312 1 93.12 183 THR A CA 1
ATOM 1469 C C . THR A 1 183 ? -6.457 1.001 -9.906 1 93.12 183 THR A C 1
ATOM 1471 O O . THR A 1 183 ? -5.902 -0.03 -9.523 1 93.12 183 THR A O 1
ATOM 1474 N N . SER A 1 184 ? -5.82 2.094 -10.07 1 92.31 184 SER A N 1
ATOM 1475 C CA . SER A 1 184 ? -4.438 2.225 -9.625 1 92.31 184 SER A CA 1
ATOM 1476 C C . SER A 1 184 ? -4.203 3.57 -8.945 1 92.31 184 SER A C 1
ATOM 1478 O O . SER A 1 184 ? -4.973 4.512 -9.141 1 92.31 184 SER A O 1
ATOM 1480 N N . PHE A 1 185 ? -3.229 3.617 -8.125 1 94.69 185 PHE A N 1
ATOM 1481 C CA . PHE A 1 185 ? -2.891 4.785 -7.316 1 94.69 185 PHE A CA 1
ATOM 1482 C C . PHE A 1 185 ? -1.387 5.031 -7.32 1 94.69 185 PHE A C 1
ATOM 1484 O O . PHE A 1 185 ? -0.599 4.086 -7.234 1 94.69 185 PHE A O 1
ATOM 1491 N N . GLU A 1 186 ? -0.991 6.32 -7.438 1 93.19 186 GLU A N 1
ATOM 1492 C CA . GLU A 1 186 ? 0.414 6.715 -7.395 1 93.19 186 GLU A CA 1
ATOM 1493 C C . GLU A 1 186 ? 0.623 7.918 -6.477 1 93.19 186 GLU A C 1
ATOM 1495 O O . GLU A 1 186 ? -0.083 8.922 -6.59 1 93.19 186 GLU A O 1
ATOM 1500 N N . TYR A 1 187 ? 1.511 7.887 -5.441 1 92.88 187 TYR A N 1
ATOM 1501 C CA . TYR A 1 187 ? 1.81 9 -4.551 1 92.88 187 TYR A CA 1
ATOM 1502 C C . TYR A 1 187 ? 2.42 10.164 -5.324 1 92.88 187 TYR A C 1
ATOM 1504 O O . TYR A 1 187 ? 2.246 11.328 -4.945 1 92.88 187 TYR A O 1
ATOM 1512 N N . GLY A 1 188 ? 3.041 9.984 -6.355 1 86.38 188 GLY A N 1
ATOM 1513 C CA . GLY A 1 188 ? 3.748 11.039 -7.066 1 86.38 188 GLY A CA 1
ATOM 1514 C C . GLY A 1 188 ? 5.004 11.5 -6.348 1 86.38 188 GLY A C 1
ATOM 1515 O O . GLY A 1 188 ? 5.289 11.055 -5.238 1 86.38 188 GLY A O 1
ATOM 1516 N N . SER A 1 189 ? 5.887 12.258 -6.961 1 74.81 189 SER A N 1
ATOM 1517 C CA . SER A 1 189 ? 7.117 12.781 -6.375 1 74.81 189 SER A CA 1
ATOM 1518 C C . SER A 1 189 ? 6.934 14.211 -5.883 1 74.81 189 SER A C 1
ATOM 1520 O O . SER A 1 189 ? 6.258 15.016 -6.535 1 74.81 189 SER A O 1
ATOM 1522 N N . LEU A 1 190 ? 7.176 14.328 -4.652 1 64.12 190 LEU A N 1
ATOM 1523 C CA . LEU A 1 190 ? 7.176 15.711 -4.18 1 64.12 190 LEU A CA 1
ATOM 1524 C C . LEU A 1 190 ? 8.555 16.328 -4.328 1 64.12 190 LEU A C 1
ATOM 1526 O O . LEU A 1 190 ? 9.414 16.156 -3.463 1 64.12 190 LEU A O 1
ATOM 1530 N N . ASN A 1 191 ? 9.367 15.828 -5.473 1 54.88 191 ASN A N 1
ATOM 1531 C CA . ASN A 1 191 ? 10.734 16.297 -5.621 1 54.88 191 ASN A CA 1
ATOM 1532 C C . ASN A 1 191 ? 10.898 17.719 -5.07 1 54.88 191 ASN A C 1
ATOM 1534 O O . ASN A 1 191 ? 10.195 18.641 -5.488 1 54.88 191 ASN A O 1
ATOM 1538 N N . PRO A 1 192 ? 11.523 17.703 -4.051 1 48.03 192 PRO A N 1
ATOM 1539 C CA . PRO A 1 192 ? 11.961 19.062 -3.754 1 48.03 192 PRO A CA 1
ATOM 1540 C C . PRO A 1 192 ? 12.695 19.719 -4.922 1 48.03 192 PRO A C 1
ATOM 1542 O O . PRO A 1 192 ? 13.414 19.047 -5.66 1 48.03 192 PRO A O 1
ATOM 1545 N N . PHE A 1 193 ? 12.117 20.406 -5.73 1 39.88 193 PHE A N 1
ATOM 1546 C CA . PHE A 1 193 ? 12.883 21.203 -6.68 1 39.88 193 PHE A CA 1
ATOM 1547 C C . PHE A 1 193 ? 14.266 21.531 -6.129 1 39.88 193 PHE A C 1
ATOM 1549 O O . PHE A 1 193 ? 14.406 22.375 -5.238 1 39.88 193 PHE A O 1
ATOM 1556 N N . THR A 1 194 ? 15.039 20.5 -5.879 1 42.41 194 THR A N 1
ATOM 1557 C CA . THR A 1 194 ? 16.375 20.969 -5.512 1 42.41 194 THR A CA 1
ATOM 1558 C C . THR A 1 194 ? 17 21.766 -6.656 1 42.41 194 THR A C 1
ATOM 1560 O O . THR A 1 194 ? 17.422 21.188 -7.656 1 42.41 194 THR A O 1
ATOM 1563 N N . ASP A 1 195 ? 16.5 22.703 -7.172 1 39.56 195 ASP A N 1
ATOM 1564 C CA . ASP A 1 195 ? 17.375 23.531 -8.016 1 39.56 195 ASP A CA 1
ATOM 1565 C C . ASP A 1 195 ? 18.812 23.531 -7.488 1 39.56 195 ASP A C 1
ATOM 1567 O O . ASP A 1 195 ? 19.031 23.578 -6.273 1 39.56 195 ASP A O 1
ATOM 1571 N N . GLU A 1 196 ? 19.688 22.844 -8.266 1 38.56 196 GLU A N 1
ATOM 1572 C CA . GLU A 1 196 ? 21.109 23.016 -8.047 1 38.56 196 GLU A CA 1
ATOM 1573 C C . GLU A 1 196 ? 21.422 24.359 -7.398 1 38.56 196 GLU A C 1
ATOM 1575 O O . GLU A 1 196 ? 20.938 25.391 -7.859 1 38.56 196 GLU A O 1
ATOM 1580 N N . LEU A 1 197 ? 21.766 24.375 -6.129 1 36.72 197 LEU A N 1
ATOM 1581 C CA . LEU A 1 197 ? 22.391 25.516 -5.461 1 36.72 197 LEU A CA 1
ATOM 1582 C C . LEU A 1 197 ? 23.359 26.234 -6.402 1 36.72 197 LEU A C 1
ATOM 1584 O O . LEU A 1 197 ? 24.469 25.75 -6.637 1 36.72 197 LEU A O 1
ATOM 1588 N N . SER A 1 198 ? 23.109 26.609 -7.594 1 35.97 198 SER A N 1
ATOM 1589 C CA . SER A 1 198 ? 24.125 27.453 -8.227 1 35.97 198 SER A CA 1
ATOM 1590 C C . SER A 1 198 ? 24.781 28.375 -7.215 1 35.97 198 SER A C 1
ATOM 1592 O O . SER A 1 198 ? 24.25 28.578 -6.113 1 35.97 198 SER A O 1
ATOM 1594 N N . GLY A 1 199 ? 25.875 29.078 -7.656 1 36.22 199 GLY A N 1
ATOM 1595 C CA . GLY A 1 199 ? 26.922 30 -7.25 1 36.22 199 GLY A CA 1
ATOM 1596 C C . GLY A 1 199 ? 26.391 31.172 -6.453 1 36.22 199 GLY A C 1
ATOM 1597 O O . GLY A 1 199 ? 26.953 32.281 -6.516 1 36.22 199 GLY A O 1
ATOM 1598 N N . ARG A 1 200 ? 25.094 31.219 -6.145 1 37.44 200 ARG A N 1
ATOM 1599 C CA . ARG A 1 200 ? 24.891 32.594 -5.664 1 37.44 200 ARG A CA 1
ATOM 1600 C C . ARG A 1 200 ? 25.797 32.875 -4.473 1 37.44 200 ARG A C 1
ATOM 1602 O O . ARG A 1 200 ? 26 32.031 -3.609 1 37.44 200 ARG A O 1
ATOM 1609 N N . GLU A 1 201 ? 26.656 33.844 -4.59 1 40.34 201 GLU A N 1
ATOM 1610 C CA . GLU A 1 201 ? 27.453 34.594 -3.617 1 40.34 201 GLU A CA 1
ATOM 1611 C C . GLU A 1 201 ? 26.797 34.562 -2.242 1 40.34 201 GLU A C 1
ATOM 1613 O O . GLU A 1 201 ? 25.578 34.375 -2.131 1 40.34 201 GLU A O 1
ATOM 1618 N N . GLN A 1 202 ? 27.547 34.562 -1.123 1 43.53 202 GLN A N 1
ATOM 1619 C CA . GLN A 1 202 ? 27.25 34.781 0.289 1 43.53 202 GLN A CA 1
ATOM 1620 C C . GLN A 1 202 ? 26.031 35.688 0.461 1 43.53 202 GLN A C 1
ATOM 1622 O O . GLN A 1 202 ? 26.188 36.906 0.695 1 43.53 202 GLN A O 1
ATOM 1627 N N . SER A 1 203 ? 25.031 35.656 -0.355 1 52.41 203 SER A N 1
ATOM 1628 C CA . SER A 1 203 ? 23.906 36.562 -0.131 1 52.41 203 SER A CA 1
ATOM 1629 C C . SER A 1 203 ? 23.328 36.375 1.271 1 52.41 203 SER A C 1
ATOM 1631 O O . SER A 1 203 ? 23.547 35.375 1.918 1 52.41 203 SER A O 1
ATOM 1633 N N . ASN A 1 204 ? 22.875 37.438 2.111 1 76.94 204 ASN A N 1
ATOM 1634 C CA . ASN A 1 204 ? 22.281 37.562 3.445 1 76.94 204 ASN A CA 1
ATOM 1635 C C . ASN A 1 204 ? 21.109 36.594 3.629 1 76.94 204 ASN A C 1
ATOM 1637 O O . ASN A 1 204 ? 20.016 36.844 3.135 1 76.94 204 ASN A O 1
ATOM 1641 N N . GLY A 1 205 ? 21.359 35.344 3.908 1 85 205 GLY A N 1
ATOM 1642 C CA . GLY A 1 205 ? 20.391 34.281 4.172 1 85 205 GLY A CA 1
ATOM 1643 C C . GLY A 1 205 ? 19.141 34.75 4.863 1 85 205 GLY A C 1
ATOM 1644 O O . GLY A 1 205 ? 18.031 34.344 4.523 1 85 205 GLY A O 1
ATOM 1645 N N . LEU A 1 206 ? 19.297 35.719 5.605 1 89.06 206 LEU A N 1
ATOM 1646 C CA . LEU A 1 206 ? 18.172 36.25 6.359 1 89.06 206 LEU A CA 1
ATOM 1647 C C . LEU A 1 206 ? 17.266 37.094 5.461 1 89.06 206 LEU A C 1
ATOM 1649 O O . LEU A 1 206 ? 16.031 37.062 5.598 1 89.06 206 LEU A O 1
ATOM 1653 N N . LEU A 1 207 ? 17.844 37.844 4.633 1 91.88 207 LEU A N 1
ATOM 1654 C CA . LEU A 1 207 ? 17.062 38.656 3.709 1 91.88 207 LEU A CA 1
ATOM 1655 C C . LEU A 1 207 ? 16.312 37.781 2.713 1 91.88 207 LEU A C 1
ATOM 1657 O O . LEU A 1 207 ? 15.156 38.094 2.379 1 91.88 207 LEU A O 1
ATOM 1661 N N . GLU A 1 208 ? 17.016 36.812 2.27 1 93.06 208 GLU A N 1
ATOM 1662 C CA . GLU A 1 208 ? 16.359 35.906 1.341 1 93.06 208 GLU A CA 1
ATOM 1663 C C . GLU A 1 208 ? 15.172 35.188 1.998 1 93.06 208 GLU A C 1
ATOM 1665 O O . GLU A 1 208 ? 14.133 35 1.363 1 93.06 208 GLU A O 1
ATOM 1670 N N . PHE A 1 209 ? 15.398 34.812 3.193 1 94.25 209 PHE A N 1
ATOM 1671 C CA . PHE A 1 209 ? 14.312 34.188 3.939 1 94.25 209 PHE A CA 1
ATOM 1672 C C . PHE A 1 209 ? 13.133 35.125 4.086 1 94.25 209 PHE A C 1
ATOM 1674 O O . PHE A 1 209 ? 11.984 34.75 3.828 1 94.25 209 PHE A O 1
ATOM 1681 N N . ALA A 1 210 ? 13.383 36.281 4.449 1 95.56 210 ALA A N 1
ATOM 1682 C CA . ALA A 1 210 ? 12.344 37.312 4.645 1 95.56 210 ALA A CA 1
ATOM 1683 C C . ALA A 1 210 ? 11.594 37.562 3.346 1 95.56 210 ALA A C 1
ATOM 1685 O O . ALA A 1 210 ? 10.367 37.688 3.344 1 95.56 210 ALA A O 1
ATOM 1686 N N . ASP A 1 211 ? 12.297 37.656 2.273 1 95.25 211 ASP A N 1
ATOM 1687 C CA . ASP A 1 211 ? 11.695 37.906 0.972 1 95.25 211 ASP A CA 1
ATOM 1688 C C . ASP A 1 211 ? 10.812 36.75 0.52 1 95.25 211 ASP A C 1
ATOM 1690 O O . ASP A 1 211 ? 9.727 36.969 -0.017 1 95.25 211 ASP A O 1
ATOM 1694 N N . THR A 1 212 ? 11.344 35.562 0.736 1 95.38 212 THR A N 1
ATOM 1695 C CA . THR A 1 212 ? 10.578 34.406 0.342 1 95.38 212 THR A CA 1
ATOM 1696 C C . THR A 1 212 ? 9.289 34.281 1.159 1 95.38 212 THR A C 1
ATOM 1698 O O . THR A 1 212 ? 8.234 33.969 0.619 1 95.38 212 THR A O 1
ATOM 1701 N N . LEU A 1 213 ? 9.422 34.5 2.43 1 96.5 213 LEU A N 1
ATOM 1702 C CA . LEU A 1 213 ? 8.242 34.5 3.281 1 96.5 213 LEU A CA 1
ATOM 1703 C C . LEU A 1 213 ? 7.211 35.5 2.809 1 96.5 213 LEU A C 1
ATOM 1705 O O . LEU A 1 213 ? 6.02 35.188 2.727 1 96.5 213 LEU A O 1
ATOM 1709 N N . GLN A 1 214 ? 7.676 36.656 2.461 1 95.5 214 GLN A N 1
ATOM 1710 C CA . GLN A 1 214 ? 6.77 37.688 1.989 1 95.5 214 GLN A CA 1
ATOM 1711 C C . GLN A 1 214 ? 6.141 37.312 0.653 1 95.5 214 GLN A C 1
ATOM 1713 O O . GLN A 1 214 ? 4.965 37.594 0.412 1 95.5 214 GLN A O 1
ATOM 1718 N N . GLU A 1 215 ? 6.906 36.719 -0.146 1 93.62 215 GLU A N 1
ATOM 1719 C CA . GLU A 1 215 ? 6.395 36.281 -1.438 1 93.62 215 GLU A CA 1
ATOM 1720 C C . GLU A 1 215 ? 5.293 35.219 -1.264 1 93.62 215 GLU A C 1
ATOM 1722 O O . GLU A 1 215 ? 4.293 35.25 -1.986 1 93.62 215 GLU A O 1
ATOM 1727 N N . VAL A 1 216 ? 5.535 34.312 -0.347 1 93.81 216 VAL A N 1
ATOM 1728 C CA . VAL A 1 216 ? 4.551 33.281 -0.065 1 93.81 216 VAL A CA 1
ATOM 1729 C C . VAL A 1 216 ? 3.25 33.906 0.412 1 93.81 216 VAL A C 1
ATOM 1731 O O . VAL A 1 216 ? 2.164 33.531 -0.024 1 93.81 216 VAL A O 1
ATOM 1734 N N . VAL A 1 217 ? 3.336 34.906 1.207 1 94.69 217 VAL A N 1
ATOM 1735 C CA . VAL A 1 217 ? 2.164 35.594 1.743 1 94.69 217 VAL A CA 1
ATOM 1736 C C . VAL A 1 217 ? 1.459 36.344 0.628 1 94.69 217 VAL A C 1
ATOM 1738 O O . VAL A 1 217 ? 0.236 36.281 0.492 1 94.69 217 VAL A O 1
ATOM 1741 N N . LEU A 1 218 ? 2.197 36.969 -0.225 1 92.06 218 LEU A N 1
ATOM 1742 C CA . LEU A 1 218 ? 1.652 37.812 -1.273 1 92.06 218 LEU A CA 1
ATOM 1743 C C . LEU A 1 218 ? 1.045 36.969 -2.395 1 92.06 218 LEU A C 1
ATOM 1745 O O . LEU A 1 218 ? 0.26 37.5 -3.199 1 92.06 218 LEU A O 1
ATOM 1749 N N . SER A 1 219 ? 1.397 35.781 -2.416 1 91.38 219 SER A N 1
ATOM 1750 C CA . SER A 1 219 ? 0.883 34.906 -3.469 1 91.38 219 SER A CA 1
ATOM 1751 C C . SER A 1 219 ? -0.596 34.625 -3.26 1 91.38 219 SER A C 1
ATOM 1753 O O . SER A 1 219 ? -1.276 34.156 -4.18 1 91.38 219 SER A O 1
ATOM 1755 N N . ARG A 1 220 ? -1.125 34.875 -2.088 1 90.75 220 ARG A N 1
ATOM 1756 C CA . ARG A 1 220 ? -2.518 34.562 -1.774 1 90.75 220 ARG A CA 1
ATOM 1757 C C . ARG A 1 220 ? -3.404 35.781 -1.986 1 90.75 220 ARG A C 1
ATOM 1759 O O . ARG A 1 220 ? -2.916 36.938 -1.989 1 90.75 220 ARG A O 1
ATOM 1766 N N . PRO A 1 221 ? -4.695 35.562 -2.174 1 84.69 221 PRO A N 1
ATOM 1767 C CA . PRO A 1 221 ? -5.602 36.656 -2.445 1 84.69 221 PRO A CA 1
ATOM 1768 C C . PRO A 1 221 ? -5.996 37.438 -1.182 1 84.69 221 PRO A C 1
ATOM 1770 O O . PRO A 1 221 ? -7.184 37.562 -0.882 1 84.69 221 PRO A O 1
ATOM 1773 N N . THR A 1 222 ? -5.148 38.094 -0.582 1 84.25 222 THR A N 1
ATOM 1774 C CA . THR A 1 222 ? -5.371 38.812 0.667 1 84.25 222 THR A CA 1
ATOM 1775 C C . THR A 1 222 ? -6.191 40.062 0.424 1 84.25 222 THR A C 1
ATOM 1777 O O . THR A 1 222 ? -6.738 40.656 1.362 1 84.25 222 THR A O 1
ATOM 1780 N N . GLY A 1 223 ? -6.328 40.469 -0.772 1 79.38 223 GLY A N 1
ATOM 1781 C CA . GLY A 1 223 ? -7.094 41.656 -1.097 1 79.38 223 GLY A CA 1
ATOM 1782 C C . GLY A 1 223 ? -8.594 41.406 -1.118 1 79.38 223 GLY A C 1
ATOM 1783 O O . GLY A 1 223 ? -9.375 42.344 -0.927 1 79.38 223 GLY A O 1
ATOM 1784 N N . ILE A 1 224 ? -8.969 40.219 -1.293 1 80.81 224 ILE A N 1
ATOM 1785 C CA . ILE A 1 224 ? -10.391 39.969 -1.467 1 80.81 224 ILE A CA 1
ATOM 1786 C C . ILE A 1 224 ? -10.93 39.219 -0.246 1 80.81 224 ILE A C 1
ATOM 1788 O O . ILE A 1 224 ? -12.141 39.188 -0.024 1 80.81 224 ILE A O 1
ATOM 1792 N N . CYS A 1 225 ? -10.094 38.688 0.545 1 84.69 225 CYS A N 1
ATOM 1793 C CA . CYS A 1 225 ? -10.492 37.938 1.732 1 84.69 225 CYS A CA 1
ATOM 1794 C C . CYS A 1 225 ? -9.891 38.562 2.99 1 84.69 225 CYS A C 1
ATOM 1796 O O . CYS A 1 225 ? -8.695 38.844 3.033 1 84.69 225 CYS A O 1
ATOM 1798 N N . ALA A 1 226 ? -10.742 38.75 3.973 1 92.69 226 ALA A N 1
ATOM 1799 C CA . ALA A 1 226 ? -10.227 39.219 5.262 1 92.69 226 ALA A CA 1
ATOM 1800 C C . ALA A 1 226 ? -9.383 38.125 5.93 1 92.69 226 ALA A C 1
ATOM 1802 O O . ALA A 1 226 ? -9.734 36.938 5.879 1 92.69 226 ALA A O 1
ATOM 1803 N N . SER A 1 227 ? -8.32 38.562 6.539 1 95.81 227 SER A N 1
ATOM 1804 C CA . SER A 1 227 ? -7.332 37.625 7.043 1 95.81 227 SER A CA 1
ATOM 1805 C C . SER A 1 227 ? -7.355 37.562 8.562 1 95.81 227 SER A C 1
ATOM 1807 O O . SER A 1 227 ? -7.488 38.594 9.234 1 95.81 227 SER A O 1
ATOM 1809 N N . ALA A 1 228 ? -7.312 36.375 9.039 1 97.88 228 ALA A N 1
ATOM 1810 C CA . ALA A 1 228 ? -7.074 36.094 10.461 1 97.88 228 ALA A CA 1
ATOM 1811 C C . ALA A 1 228 ? -5.758 35.375 10.664 1 97.88 228 ALA A C 1
ATOM 1813 O O . ALA A 1 228 ? -5.379 34.5 9.852 1 97.88 228 ALA A O 1
ATOM 1814 N N . VAL A 1 229 ? -5.008 35.625 11.766 1 98.31 229 VAL A N 1
ATOM 1815 C CA . VAL A 1 229 ? -3.752 34.969 12.078 1 98.31 229 VAL A CA 1
ATOM 1816 C C . VAL A 1 229 ? -3.824 34.344 13.477 1 98.31 229 VAL A C 1
ATOM 1818 O O . VAL A 1 229 ? -4.242 35.031 14.43 1 98.31 229 VAL A O 1
ATOM 1821 N N . GLU A 1 230 ? -3.492 33.125 13.578 1 98.25 230 GLU A N 1
ATOM 1822 C CA . GLU A 1 230 ? -3.312 32.5 14.883 1 98.25 230 GLU A CA 1
ATOM 1823 C C . GLU A 1 230 ? -2.006 32.938 15.539 1 98.25 230 GLU A C 1
ATOM 1825 O O . GLU A 1 230 ? -0.921 32.594 15.062 1 98.25 230 GLU A O 1
ATOM 1830 N N . LEU A 1 231 ? -2.145 33.656 16.625 1 97.69 231 LEU A N 1
ATOM 1831 C CA . LEU A 1 231 ? -0.981 34.188 17.328 1 97.69 231 LEU A CA 1
ATOM 1832 C C . LEU A 1 231 ? -0.874 33.594 18.719 1 97.69 231 LEU A C 1
ATOM 1834 O O . LEU A 1 231 ? -1.474 34.094 19.672 1 97.69 231 LEU A O 1
ATOM 1838 N N . SER A 1 232 ? -0.09 32.562 18.906 1 94.19 232 SER A N 1
ATOM 1839 C CA . SER A 1 232 ? 0.043 31.828 20.156 1 94.19 232 SER A CA 1
ATOM 1840 C C . SER A 1 232 ? 1.013 32.531 21.109 1 94.19 232 SER A C 1
ATOM 1842 O O . SER A 1 232 ? 0.982 32.281 22.328 1 94.19 232 SER A O 1
ATOM 1844 N N . GLY A 1 233 ? 1.896 33.375 20.609 1 92.19 233 GLY A N 1
ATOM 1845 C CA . GLY A 1 233 ? 2.979 33.969 21.391 1 92.19 233 GLY A CA 1
ATOM 1846 C C . GLY A 1 233 ? 4.312 33.281 21.172 1 92.19 233 GLY A C 1
ATOM 1847 O O . GLY A 1 233 ? 5.285 33.531 21.875 1 92.19 233 GLY A O 1
ATOM 1848 N N . GLY A 1 234 ? 4.34 32.344 20.25 1 93.56 234 GLY A N 1
ATOM 1849 C CA . GLY A 1 234 ? 5.586 31.734 19.828 1 93.56 234 GLY A CA 1
ATOM 1850 C C . GLY A 1 234 ? 6.176 32.375 18.578 1 93.56 234 GLY A C 1
ATOM 1851 O O . GLY A 1 234 ? 5.531 33.188 17.938 1 93.56 234 GLY A O 1
ATOM 1852 N N . MET A 1 235 ? 7.363 31.969 18.25 1 95.5 235 MET A N 1
ATOM 1853 C CA . MET A 1 235 ? 8.102 32.594 17.156 1 95.5 235 MET A CA 1
ATOM 1854 C C . MET A 1 235 ? 7.453 32.281 15.812 1 95.5 235 MET A C 1
ATOM 1856 O O . MET A 1 235 ? 7.414 33.125 14.922 1 95.5 235 MET A O 1
ATOM 1860 N N . ASP A 1 236 ? 6.93 31.062 15.672 1 96.38 236 ASP A N 1
ATOM 1861 C CA . ASP A 1 236 ? 6.355 30.656 14.391 1 96.38 236 ASP A CA 1
ATOM 1862 C C . ASP A 1 236 ? 5.145 31.516 14.031 1 96.38 236 ASP A C 1
ATOM 1864 O O . ASP A 1 236 ? 5.113 32.125 12.969 1 96.38 236 ASP A O 1
ATOM 1868 N N . SER A 1 237 ? 4.195 31.562 14.914 1 97.12 237 SER A N 1
ATOM 1869 C CA . SER A 1 237 ? 2.979 32.344 14.664 1 97.12 237 SER A CA 1
ATOM 1870 C C . SER A 1 237 ? 3.275 33.812 14.578 1 97.12 237 SER A C 1
ATOM 1872 O O . SER A 1 237 ? 2.646 34.562 13.805 1 97.12 237 SER A O 1
ATOM 1874 N N . ALA A 1 238 ? 4.23 34.281 15.359 1 97.56 238 ALA A N 1
ATOM 1875 C CA . ALA A 1 238 ? 4.609 35.688 15.32 1 97.56 238 ALA A CA 1
ATOM 1876 C C . ALA A 1 238 ? 5.195 36.062 13.961 1 97.56 238 ALA A C 1
ATOM 1878 O O . ALA A 1 238 ? 4.883 37.125 13.422 1 97.56 238 ALA A O 1
ATOM 1879 N N . SER A 1 239 ? 6.066 35.219 13.469 1 97.69 239 SER A N 1
ATOM 1880 C CA . SER A 1 239 ? 6.672 35.5 12.164 1 97.69 239 SER A CA 1
ATOM 1881 C C . SER A 1 239 ? 5.609 35.594 11.07 1 97.69 239 SER A C 1
ATOM 1883 O O . SER A 1 239 ? 5.676 36.469 10.219 1 97.69 239 SER A O 1
ATOM 1885 N N . VAL A 1 240 ? 4.656 34.719 11.125 1 98.06 240 VAL A N 1
ATOM 1886 C CA . VAL A 1 240 ? 3.576 34.75 10.148 1 98.06 240 VAL A CA 1
ATOM 1887 C C . VAL A 1 240 ? 2.73 36 10.32 1 98.06 240 VAL A C 1
ATOM 1889 O O . VAL A 1 240 ? 2.375 36.656 9.344 1 98.06 240 VAL A O 1
ATOM 1892 N N . ALA A 1 241 ? 2.449 36.344 11.539 1 98.06 241 ALA A N 1
ATOM 1893 C CA . ALA A 1 241 ? 1.643 37.531 11.812 1 98.06 241 ALA A CA 1
ATOM 1894 C C . ALA A 1 241 ? 2.307 38.781 11.258 1 98.06 241 ALA A C 1
ATOM 1896 O O . ALA A 1 241 ? 1.644 39.625 10.648 1 98.06 241 ALA A O 1
ATOM 1897 N N . ILE A 1 242 ? 3.574 38.938 11.469 1 97.31 242 ILE A N 1
ATOM 1898 C CA . ILE A 1 242 ? 4.312 40.094 11.016 1 97.31 242 ILE A CA 1
ATOM 1899 C C . ILE A 1 242 ? 4.344 40.156 9.492 1 97.31 242 ILE A C 1
ATOM 1901 O O . ILE A 1 242 ? 4.145 41.188 8.883 1 97.31 242 ILE A O 1
ATOM 1905 N N . ALA A 1 243 ? 4.578 39 8.891 1 97.06 243 ALA A N 1
ATOM 1906 C CA . ALA A 1 243 ? 4.621 38.938 7.434 1 97.06 243 ALA A CA 1
ATOM 1907 C C . ALA A 1 243 ? 3.268 39.281 6.824 1 97.06 243 ALA A C 1
ATOM 1909 O O . ALA A 1 243 ? 3.199 40.062 5.859 1 97.06 243 ALA A O 1
ATOM 1910 N N . VAL A 1 244 ? 2.186 38.719 7.371 1 97 244 VAL A N 1
ATOM 1911 C CA . VAL A 1 244 ? 0.845 39 6.863 1 97 244 VAL A CA 1
ATOM 1912 C C . VAL A 1 244 ? 0.468 40.438 7.137 1 97 244 VAL A C 1
ATOM 1914 O O . VAL A 1 244 ? -0.122 41.125 6.281 1 97 244 VAL A O 1
ATOM 1917 N N . GLY A 1 245 ? 0.821 40.938 8.273 1 95.31 245 GLY A N 1
ATOM 1918 C CA . GLY A 1 245 ? 0.517 42.312 8.648 1 95.31 245 GLY A CA 1
ATOM 1919 C C . GLY A 1 245 ? 1.104 43.344 7.699 1 95.31 245 GLY A C 1
ATOM 1920 O O . GLY A 1 245 ? 0.528 44.406 7.5 1 95.31 245 GLY A O 1
ATOM 1921 N N . LYS A 1 246 ? 2.156 43 7.082 1 92.62 246 LYS A N 1
ATOM 1922 C CA . LYS A 1 246 ? 2.797 43.875 6.117 1 92.62 246 LYS A CA 1
ATOM 1923 C C . LYS A 1 246 ? 2.029 43.906 4.797 1 92.62 246 LYS A C 1
ATOM 1925 O O . LYS A 1 246 ? 2.186 44.844 3.998 1 92.62 246 LYS A O 1
ATOM 1930 N N . SER A 1 247 ? 1.264 42.938 4.633 1 89.62 247 SER A N 1
ATOM 1931 C CA . SER A 1 247 ? 0.655 42.75 3.32 1 89.62 247 SER A CA 1
ATOM 1932 C C . SER A 1 247 ? -0.812 43.188 3.326 1 89.62 247 SER A C 1
ATOM 1934 O O . SER A 1 247 ? -1.443 43.25 2.27 1 89.62 247 SER A O 1
ATOM 1936 N N . VAL A 1 248 ? -1.38 43.406 4.457 1 91.12 248 VAL A N 1
ATOM 1937 C CA . VAL A 1 248 ? -2.801 43.719 4.531 1 91.12 248 VAL A CA 1
ATOM 1938 C C . VAL A 1 248 ? -3.004 45 5.355 1 91.12 248 VAL A C 1
ATOM 1940 O O . VAL A 1 248 ? -2.156 45.344 6.176 1 91.12 248 VAL A O 1
ATOM 1943 N N . GLU A 1 249 ? -4.109 45.625 5.086 1 87.38 249 GLU A N 1
ATOM 1944 C CA . GLU A 1 249 ? -4.41 46.875 5.816 1 87.38 249 GLU A CA 1
ATOM 1945 C C . GLU A 1 249 ? -4.875 46.562 7.238 1 87.38 249 GLU A C 1
ATOM 1947 O O . GLU A 1 249 ? -4.484 47.25 8.188 1 87.38 249 GLU A O 1
ATOM 1952 N N . THR A 1 250 ? -5.742 45.625 7.312 1 89.62 250 THR A N 1
ATOM 1953 C CA . THR A 1 250 ? -6.266 45.219 8.617 1 89.62 250 THR A CA 1
ATOM 1954 C C . THR A 1 250 ? -6.137 43.719 8.805 1 89.62 250 THR A C 1
ATOM 1956 O O . THR A 1 250 ? -6.246 42.969 7.84 1 89.62 250 THR A O 1
ATOM 1959 N N . LEU A 1 251 ? -5.926 43.438 10.094 1 94.75 251 LEU A N 1
ATOM 1960 C CA . LEU A 1 251 ? -5.68 42.031 10.438 1 94.75 251 LEU A CA 1
ATOM 1961 C C . LEU A 1 251 ? -6.414 41.656 11.727 1 94.75 251 LEU A C 1
ATOM 1963 O O . LEU A 1 251 ? -6.645 42.5 12.586 1 94.75 251 LEU A O 1
ATOM 1967 N N . THR A 1 252 ? -7.027 40.5 11.734 1 97.5 252 THR A N 1
ATOM 1968 C CA . THR A 1 252 ? -7.527 39.938 12.984 1 97.5 252 THR A CA 1
ATOM 1969 C C . THR A 1 252 ? -6.559 38.875 13.531 1 97.5 252 THR A C 1
ATOM 1971 O O . THR A 1 252 ? -6.109 38 12.805 1 97.5 252 THR A O 1
ATOM 1974 N N . CYS A 1 253 ? -6.152 39 14.781 1 98.19 253 CYS A N 1
ATOM 1975 C CA . CYS A 1 253 ? -5.281 38.062 15.438 1 98.19 253 CYS A CA 1
ATOM 1976 C C . CYS A 1 253 ? -6 37.344 16.594 1 98.19 253 CYS A C 1
ATOM 1978 O O . CYS A 1 253 ? -7.039 37.844 17.047 1 98.19 253 CYS A O 1
ATOM 1980 N N . GLY A 1 254 ? -5.527 36.281 16.953 1 98.12 254 GLY A N 1
ATOM 1981 C CA . GLY A 1 254 ? -6.055 35.562 18.109 1 98.12 254 GLY A CA 1
ATOM 1982 C C . GLY A 1 254 ? -5.164 34.438 18.547 1 98.12 254 GLY A C 1
ATOM 1983 O O . GLY A 1 254 ? -4.375 33.906 17.766 1 98.12 254 GLY A O 1
ATOM 1984 N N . GLY A 1 255 ? -5.273 34.094 19.812 1 96.81 255 GLY A N 1
ATOM 1985 C CA . GLY A 1 255 ? -4.477 33 20.359 1 96.81 255 GLY A CA 1
ATOM 1986 C C . GLY A 1 255 ? -5.086 32.375 21.609 1 96.81 255 GLY A C 1
ATOM 1987 O O . GLY A 1 255 ? -5.957 32.969 22.25 1 96.81 255 GLY A O 1
ATOM 1988 N N . ILE A 1 256 ? -4.668 31.172 21.875 1 96.69 256 ILE A N 1
ATOM 1989 C CA . ILE A 1 256 ? -5.059 30.453 23.078 1 96.69 256 ILE A CA 1
ATOM 1990 C C . ILE A 1 256 ? -4.004 30.641 24.156 1 96.69 256 ILE A C 1
ATOM 1992 O O . ILE A 1 256 ? -2.83 30.328 23.953 1 96.69 256 ILE A O 1
ATOM 1996 N N . LEU A 1 257 ? -4.406 31.141 25.281 1 95.19 257 LEU A N 1
ATOM 1997 C CA . LEU A 1 257 ? -3.5 31.391 26.391 1 95.19 257 LEU A CA 1
ATOM 1998 C C . LEU A 1 257 ? -3.469 30.203 27.359 1 95.19 257 LEU A C 1
ATOM 2000 O O . LEU A 1 257 ? -4.52 29.734 27.797 1 95.19 257 LEU A O 1
ATOM 2004 N N . LEU A 1 258 ? -2.352 29.719 27.672 1 91.94 258 LEU A N 1
ATOM 2005 C CA . LEU A 1 258 ? -2.176 28.516 28.484 1 91.94 258 LEU A CA 1
ATOM 2006 C C . LEU A 1 258 ? -1.808 28.875 29.906 1 91.94 258 LEU A C 1
ATOM 2008 O O . LEU A 1 258 ? -1.793 28.016 30.797 1 91.94 258 LEU A O 1
ATOM 2012 N N . GLY A 1 259 ? -1.653 29.984 30.266 1 77.06 259 GLY A N 1
ATOM 2013 C CA . GLY A 1 259 ? -1.386 30.375 31.641 1 77.06 259 GLY A CA 1
ATOM 2014 C C . GLY A 1 259 ? -0.102 31.172 31.797 1 77.06 259 GLY A C 1
ATOM 2015 O O . GLY A 1 259 ? 0.531 31.547 30.797 1 77.0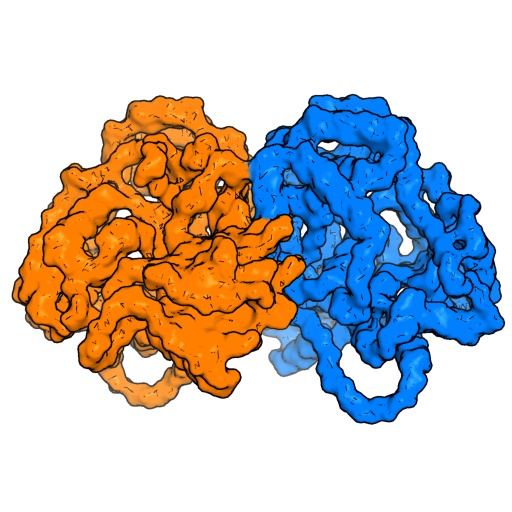6 259 GLY A O 1
ATOM 2016 N N . ASP A 1 260 ? 0.118 31.438 33.125 1 65.69 260 ASP A N 1
ATOM 2017 C CA . ASP A 1 260 ? 1.239 32.281 33.5 1 65.69 260 ASP A CA 1
ATOM 2018 C C . ASP A 1 260 ? 2.42 31.469 34 1 65.69 260 ASP A C 1
ATOM 2020 O O . ASP A 1 260 ? 2.23 30.406 34.594 1 65.69 260 ASP A O 1
ATOM 2024 N N . GLY A 1 261 ? 3.609 31.234 33.344 1 63.34 261 GLY A N 1
ATOM 2025 C CA . GLY A 1 261 ? 4.695 30.5 33.938 1 63.34 261 GLY A CA 1
ATOM 2026 C C . GLY A 1 261 ? 6.043 30.75 33.281 1 63.34 261 GLY A C 1
ATOM 2027 O O . GLY A 1 261 ? 7.086 30.469 33.875 1 63.34 261 GLY A O 1
ATOM 2028 N N . SER A 1 262 ? 5.945 31.125 32.125 1 67.75 262 SER A N 1
ATOM 2029 C CA . SER A 1 262 ? 7.234 31.328 31.484 1 67.75 262 SER A CA 1
ATOM 2030 C C . SER A 1 262 ? 7.664 32.781 31.531 1 67.75 262 SER A C 1
ATOM 2032 O O . SER A 1 262 ? 6.863 33.656 31.859 1 67.75 262 SER A O 1
ATOM 2034 N N . SER A 1 263 ? 8.953 33.062 31.625 1 70.31 263 SER A N 1
ATOM 2035 C CA . SER A 1 263 ? 9.508 34.406 31.5 1 70.31 263 SER A CA 1
ATOM 2036 C C . SER A 1 263 ? 10.312 34.562 30.203 1 70.31 263 SER A C 1
ATOM 2038 O O . SER A 1 263 ? 11.328 33.875 30.016 1 70.31 263 SER A O 1
ATOM 2040 N N . PRO A 1 264 ? 9.773 35.469 29.359 1 80.5 264 PRO A N 1
ATOM 2041 C CA . PRO A 1 264 ? 8.586 36.312 29.391 1 80.5 264 PRO A CA 1
ATOM 2042 C C . PRO A 1 264 ? 7.285 35.531 29.234 1 80.5 264 PRO A C 1
ATOM 2044 O O . PRO A 1 264 ? 7.266 34.5 28.594 1 80.5 264 PRO A O 1
ATOM 2047 N N . ARG A 1 265 ? 6.336 36.188 29.75 1 90.62 265 ARG A N 1
ATOM 2048 C CA . ARG A 1 265 ? 5.023 35.562 29.734 1 90.62 265 ARG A CA 1
ATOM 2049 C C . ARG A 1 265 ? 4.434 35.562 28.328 1 90.62 265 ARG A C 1
ATOM 2051 O O . ARG A 1 265 ? 4.738 36.438 27.516 1 90.62 265 ARG A O 1
ATOM 2058 N N . GLN A 1 266 ? 3.621 34.594 28.109 1 93.56 266 GLN A N 1
ATOM 2059 C CA . GLN A 1 266 ? 2.955 34.469 26.812 1 93.56 266 GLN A CA 1
ATOM 2060 C C . GLN A 1 266 ? 2.215 35.75 26.453 1 93.56 266 GLN A C 1
ATOM 2062 O O . GLN A 1 266 ? 2.307 36.219 25.312 1 93.56 266 GLN A O 1
ATOM 2067 N N . SER A 1 267 ? 1.521 36.312 27.391 1 92.25 267 SER A N 1
ATOM 2068 C CA . SER A 1 267 ? 0.723 37.5 27.172 1 92.25 267 SER A CA 1
ATOM 2069 C C . SER A 1 267 ? 1.607 38.688 26.812 1 92.25 267 SER A C 1
ATOM 2071 O O . SER A 1 267 ? 1.232 39.531 25.984 1 92.25 267 SER A O 1
ATOM 2073 N N . ASP A 1 268 ? 2.781 38.75 27.391 1 92.38 268 ASP A N 1
ATOM 2074 C CA . ASP A 1 268 ? 3.705 39.844 27.125 1 92.38 268 ASP A CA 1
ATOM 2075 C C . ASP A 1 268 ? 4.285 39.75 25.703 1 92.38 268 ASP A C 1
ATOM 2077 O O . ASP A 1 268 ? 4.391 40.75 25 1 92.38 268 ASP A O 1
ATOM 2081 N N . ARG A 1 269 ? 4.691 38.562 25.422 1 94.5 269 ARG A N 1
ATOM 2082 C CA . ARG A 1 269 ? 5.227 38.344 24.078 1 94.5 269 ARG A CA 1
ATOM 2083 C C . ARG A 1 269 ? 4.18 38.688 23.016 1 94.5 269 ARG A C 1
ATOM 2085 O O . ARG A 1 269 ? 4.477 39.375 22.031 1 94.5 269 ARG A O 1
ATOM 2092 N N . ARG A 1 270 ? 2.92 38.219 23.219 1 95.19 270 ARG A N 1
ATOM 2093 C CA . ARG A 1 270 ? 1.826 38.531 22.297 1 95.19 270 ARG A CA 1
ATOM 2094 C C . ARG A 1 270 ? 1.607 40.031 22.203 1 95.19 270 ARG A C 1
ATOM 2096 O O . ARG A 1 270 ? 1.461 40.562 21.094 1 95.19 270 ARG A O 1
ATOM 2103 N N . ALA A 1 271 ? 1.621 40.688 23.297 1 94.5 271 ALA A N 1
ATOM 2104 C CA . ALA A 1 271 ? 1.371 42.125 23.328 1 94.5 271 ALA A CA 1
ATOM 2105 C C . ALA A 1 271 ? 2.414 42.875 22.516 1 94.5 271 ALA A C 1
ATOM 2107 O O . ALA A 1 271 ? 2.086 43.844 21.812 1 94.5 271 ALA A O 1
ATOM 2108 N N . ARG A 1 272 ? 3.623 42.438 22.609 1 94.88 272 ARG A N 1
ATOM 2109 C CA . ARG A 1 272 ? 4.699 43.094 21.859 1 94.88 272 ARG A CA 1
ATOM 2110 C C . ARG A 1 272 ? 4.508 42.906 20.359 1 94.88 272 ARG A C 1
ATOM 2112 O O . ARG A 1 272 ? 4.73 43.844 19.594 1 94.88 272 ARG A O 1
ATOM 2119 N N . VAL A 1 273 ? 4.113 41.719 19.984 1 96.75 273 VAL A N 1
ATOM 2120 C CA . VAL A 1 273 ? 3.877 41.469 18.562 1 96.75 273 VAL A CA 1
ATOM 2121 C C . VAL A 1 273 ? 2.664 42.281 18.078 1 96.75 273 VAL A C 1
ATOM 2123 O O . VAL A 1 273 ? 2.701 42.906 17.031 1 96.75 273 VAL A O 1
ATOM 2126 N N . LEU A 1 274 ? 1.591 42.312 18.875 1 96.62 274 LEU A N 1
ATOM 2127 C CA . LEU A 1 274 ? 0.346 43 18.531 1 96.62 274 LEU A CA 1
ATOM 2128 C C . LEU A 1 274 ? 0.567 44.5 18.391 1 96.62 274 LEU A C 1
ATOM 2130 O O . LEU A 1 274 ? -0.076 45.156 17.562 1 96.62 274 LEU A O 1
ATOM 2134 N N . SER A 1 275 ? 1.466 45 19.125 1 95 275 SER A N 1
ATOM 2135 C CA . SER A 1 275 ? 1.732 46.438 19.094 1 95 275 SER A CA 1
ATOM 2136 C C . SER A 1 275 ? 2.326 46.875 17.75 1 95 275 SER A C 1
ATOM 2138 O O . SER A 1 275 ? 2.234 48.031 17.359 1 95 275 SER A O 1
ATOM 2140 N N . ALA A 1 276 ? 2.883 45.906 17.125 1 94.31 276 ALA A N 1
ATOM 2141 C CA . ALA A 1 276 ? 3.496 46.188 15.828 1 94.31 276 ALA A CA 1
ATOM 2142 C C . ALA A 1 276 ? 2.5 46 14.688 1 94.31 276 ALA A C 1
ATOM 2144 O O . ALA A 1 276 ? 2.822 46.25 13.523 1 94.31 276 ALA A O 1
ATOM 2145 N N . LEU A 1 277 ? 1.298 45.594 15.047 1 95 277 LEU A N 1
ATOM 2146 C CA . LEU A 1 277 ? 0.305 45.281 14.031 1 95 277 LEU A CA 1
ATOM 2147 C C . LEU A 1 277 ? -0.944 46.125 14.188 1 95 277 LEU A C 1
ATOM 2149 O O . LEU A 1 277 ? -1.302 46.531 15.297 1 95 277 LEU A O 1
ATOM 2153 N N . ASN A 1 278 ? -1.555 46.5 13.086 1 92.38 278 ASN A N 1
ATOM 2154 C CA . ASN A 1 278 ? -2.902 47.062 13.102 1 92.38 278 ASN A CA 1
ATOM 2155 C C . ASN A 1 278 ? -3.963 45.969 13.07 1 92.38 278 ASN A C 1
ATOM 2157 O O . ASN A 1 278 ? -4.438 45.562 12 1 92.38 278 ASN A O 1
ATOM 2161 N N . CYS A 1 279 ? -4.316 45.5 14.336 1 93.31 279 CYS A N 1
ATOM 2162 C CA . CYS A 1 279 ? -5.184 44.312 14.305 1 93.31 279 CYS A CA 1
ATOM 2163 C C . CYS A 1 279 ? -6.129 44.312 15.5 1 93.31 279 CYS A C 1
ATOM 2165 O O . CYS A 1 279 ? -5.867 44.969 16.5 1 93.31 279 CYS A O 1
ATOM 2167 N N . ARG A 1 280 ? -7.254 43.688 15.242 1 95.25 280 ARG A N 1
ATOM 2168 C CA . ARG A 1 280 ? -8.109 43.25 16.328 1 95.25 280 ARG A CA 1
ATOM 2169 C C . ARG A 1 280 ? -7.586 41.938 16.922 1 95.25 280 ARG A C 1
ATOM 2171 O O . ARG A 1 280 ? -7.102 41.062 16.188 1 95.25 280 ARG A O 1
ATOM 2178 N N . ASP A 1 281 ? -7.707 41.781 18.25 1 97.56 281 ASP A N 1
ATOM 2179 C CA . ASP A 1 281 ? -7.137 40.594 18.875 1 97.56 281 ASP A CA 1
ATOM 2180 C C . ASP A 1 281 ? -8.188 39.844 19.688 1 97.56 281 ASP A C 1
ATOM 2182 O O . ASP A 1 281 ? -8.977 40.469 20.406 1 97.56 281 ASP A O 1
ATOM 2186 N N . HIS A 1 282 ? -8.266 38.562 19.516 1 97.38 282 HIS A N 1
ATOM 2187 C CA . HIS A 1 282 ? -9.062 37.656 20.328 1 97.38 282 HIS A CA 1
ATOM 2188 C C . HIS A 1 282 ? -8.172 36.75 21.156 1 97.38 282 HIS A C 1
ATOM 2190 O O . HIS A 1 282 ? -7.648 35.75 20.641 1 97.38 282 HIS A O 1
ATOM 2196 N N . SER A 1 283 ? -8.023 37.031 22.422 1 95.62 283 SER A N 1
ATOM 2197 C CA . SER A 1 283 ? -7.297 36.156 23.344 1 95.62 283 SER A CA 1
ATOM 2198 C C . SER A 1 283 ? -8.25 35.219 24.078 1 95.62 283 SER A C 1
ATOM 2200 O O . SER A 1 283 ? -9.203 35.656 24.719 1 95.62 283 SER A O 1
ATOM 2202 N N . LEU A 1 284 ? -8.039 33.906 24 1 95.81 284 LEU A N 1
ATOM 2203 C CA . LEU A 1 284 ? -8.883 32.938 24.656 1 95.81 284 LEU A CA 1
ATOM 2204 C C . LEU A 1 284 ? -8.094 32.156 25.719 1 95.81 284 LEU A C 1
ATOM 2206 O O . LEU A 1 284 ? -6.969 31.734 25.469 1 95.81 284 LEU A O 1
ATOM 2210 N N . GLU A 1 285 ? -8.695 32.062 26.875 1 95.06 285 GLU A N 1
ATOM 2211 C CA . GLU A 1 285 ? -8.078 31.266 27.938 1 95.06 285 GLU A CA 1
ATOM 2212 C C . GLU A 1 285 ? -8.367 29.781 27.734 1 95.06 285 GLU A C 1
ATOM 2214 O O . GLU A 1 285 ? -9.523 29.375 27.641 1 95.06 285 GLU A O 1
ATOM 2219 N N . MET A 1 286 ? -7.328 28.953 27.781 1 95.25 286 MET A N 1
ATOM 2220 C CA . MET A 1 286 ? -7.473 27.516 27.578 1 95.25 286 MET A CA 1
ATOM 2221 C C . MET A 1 286 ? -8.422 26.906 28.609 1 95.25 286 MET A C 1
ATOM 2223 O O . MET A 1 286 ? -9.258 26.078 28.281 1 95.25 286 MET A O 1
ATOM 2227 N N . HIS A 1 287 ? -8.383 27.359 29.797 1 92.44 287 HIS A N 1
ATOM 2228 C CA . HIS A 1 287 ? -9.141 26.797 30.906 1 92.44 287 HIS A CA 1
ATOM 2229 C C . HIS A 1 287 ? -10.641 26.969 30.688 1 92.44 287 HIS A C 1
ATOM 2231 O O . HIS A 1 287 ? -11.438 26.172 31.203 1 92.44 287 HIS A O 1
ATOM 2237 N N . ALA A 1 288 ? -10.977 27.969 29.922 1 95.12 288 ALA A N 1
ATOM 2238 C CA . ALA A 1 288 ? -12.383 28.234 29.656 1 95.12 288 ALA A CA 1
ATOM 2239 C C . ALA A 1 288 ? -12.914 27.344 28.547 1 95.12 288 ALA A C 1
ATOM 2241 O O . ALA A 1 288 ? -14.125 27.234 28.359 1 95.12 288 ALA A O 1
ATOM 2242 N N . HIS A 1 289 ? -12.078 26.625 27.812 1 96.5 289 HIS A N 1
ATOM 2243 C CA . HIS A 1 289 ? -12.461 25.828 26.656 1 96.5 289 HIS A CA 1
ATOM 2244 C C . HIS A 1 289 ? -11.742 24.484 26.656 1 96.5 289 HIS A C 1
ATOM 2246 O O . HIS A 1 289 ? -11.156 24.094 25.656 1 96.5 289 HIS A O 1
ATOM 2252 N N . MET A 1 290 ? -11.828 23.828 27.766 1 95.31 290 MET A N 1
ATOM 2253 C CA . MET A 1 290 ? -11.148 22.547 27.938 1 95.31 290 MET A CA 1
ATOM 2254 C C . MET A 1 290 ? -11.742 21.484 27.031 1 95.31 290 MET A C 1
ATOM 2256 O O . MET A 1 290 ? -12.93 21.531 26.703 1 95.31 290 MET A O 1
ATOM 2260 N N . PRO A 1 291 ? -10.922 20.484 26.656 1 94.94 291 PRO A N 1
ATOM 2261 C CA . PRO A 1 291 ? -11.461 19.375 25.844 1 94.94 291 PRO A CA 1
ATOM 2262 C C . PRO A 1 291 ? -12.555 18.609 26.578 1 94.94 291 PRO A C 1
ATOM 2264 O O . PRO A 1 291 ? -12.414 18.297 27.766 1 94.94 291 PRO A O 1
ATOM 2267 N N . ALA A 1 292 ? -13.711 18.328 25.984 1 86.31 292 ALA A N 1
ATOM 2268 C CA . ALA A 1 292 ? -14.859 17.641 26.578 1 86.31 292 ALA A CA 1
ATOM 2269 C C . ALA A 1 292 ? -14.547 16.172 26.828 1 86.31 292 ALA A C 1
ATOM 2271 O O . ALA A 1 292 ? -15.102 15.562 27.75 1 86.31 292 ALA A O 1
ATOM 2272 N N . ILE A 1 293 ? -13.633 15.555 26.438 1 91.69 293 ILE A N 1
ATOM 2273 C CA . ILE A 1 293 ? -13.266 14.141 26.469 1 91.69 293 ILE A CA 1
ATOM 2274 C C . ILE A 1 293 ? -14.523 13.281 26.562 1 91.69 293 ILE A C 1
ATOM 2276 O O . ILE A 1 293 ? -14.953 12.922 27.656 1 91.69 293 ILE A O 1
ATOM 2280 N N . ASP A 1 294 ? -15.227 12.953 25.609 1 93.88 294 ASP A N 1
ATOM 2281 C CA . ASP A 1 294 ? -16.391 12.094 25.453 1 93.88 294 ASP A CA 1
ATOM 2282 C C . ASP A 1 294 ? -16.188 11.062 24.344 1 93.88 294 ASP A C 1
ATOM 2284 O O . ASP A 1 294 ? -15.836 11.414 23.219 1 93.88 294 ASP A O 1
ATOM 2288 N N . LEU A 1 295 ? -16.375 9.844 24.734 1 96.44 295 LEU A N 1
ATOM 2289 C CA . LEU A 1 295 ? -16.125 8.781 23.766 1 96.44 295 LEU A CA 1
ATOM 2290 C C . LEU A 1 295 ? -17.328 8.547 22.875 1 96.44 295 LEU A C 1
ATOM 2292 O O . LEU A 1 295 ? -17.219 7.906 21.828 1 96.44 295 LEU A O 1
ATOM 2296 N N . ASN A 1 296 ? -18.453 9.008 23.281 1 95.38 296 ASN A N 1
ATOM 2297 C CA . ASN A 1 296 ? -19.688 8.883 22.5 1 95.38 296 ASN A CA 1
ATOM 2298 C C . ASN A 1 296 ? -20.094 10.219 21.875 1 95.38 296 ASN A C 1
ATOM 2300 O O . ASN A 1 296 ? -20.766 11.023 22.531 1 95.38 296 ASN A O 1
ATOM 2304 N N . LEU A 1 297 ? -19.75 10.352 20.656 1 93.31 297 LEU A N 1
ATOM 2305 C CA . LEU A 1 297 ? -20.062 11.602 19.969 1 93.31 297 LEU A CA 1
ATOM 2306 C C . LEU A 1 297 ? -21.438 11.539 19.312 1 93.31 297 LEU A C 1
ATOM 2308 O O . LEU A 1 297 ? -21.844 10.492 18.797 1 93.31 297 LEU A O 1
ATOM 2312 N N . ALA A 1 298 ? -22.078 12.648 19.359 1 91.06 298 ALA A N 1
ATOM 2313 C CA . ALA A 1 298 ? -23.328 12.773 18.609 1 91.06 298 ALA A CA 1
ATOM 2314 C C . ALA A 1 298 ? -23.078 12.734 17.109 1 91.06 298 ALA A C 1
ATOM 2316 O O . ALA A 1 298 ? -21.984 13.062 16.641 1 91.06 298 ALA A O 1
ATOM 2317 N N . PRO A 1 299 ? -24.047 12.344 16.344 1 87.88 299 PRO A N 1
ATOM 2318 C CA . PRO A 1 299 ? -23.891 12.227 14.891 1 87.88 299 PRO A CA 1
ATOM 2319 C C . PRO A 1 299 ? -23.422 13.523 14.242 1 87.88 299 PRO A C 1
ATOM 2321 O O . PRO A 1 299 ? -22.672 13.492 13.266 1 87.88 299 PRO A O 1
ATOM 2324 N N . GLU A 1 300 ? -23.812 14.617 14.781 1 88.94 300 GLU A N 1
ATOM 2325 C CA . GLU A 1 300 ? -23.484 15.914 14.188 1 88.94 300 GLU A CA 1
ATOM 2326 C C . GLU A 1 300 ? -22.047 16.312 14.523 1 88.94 300 GLU A C 1
ATOM 2328 O O . GLU A 1 300 ? -21.5 17.234 13.914 1 88.94 300 GLU A O 1
ATOM 2333 N N . ARG A 1 301 ? -21.438 15.57 15.43 1 91.69 301 ARG A N 1
ATOM 2334 C CA . ARG A 1 301 ? -20.109 15.938 15.898 1 91.69 301 ARG A CA 1
ATOM 2335 C C . ARG A 1 301 ? -19.094 14.852 15.57 1 91.69 301 ARG A C 1
ATOM 2337 O O . ARG A 1 301 ? -18.078 14.711 16.266 1 91.69 301 ARG A O 1
ATOM 2344 N N . ARG A 1 302 ? -19.359 14.086 14.586 1 94.12 302 ARG A N 1
ATOM 2345 C CA . ARG A 1 302 ? -18.438 13.016 14.188 1 94.12 302 ARG A CA 1
ATOM 2346 C C . ARG A 1 302 ? -17.094 13.586 13.758 1 94.12 302 ARG A C 1
ATOM 2348 O O . ARG A 1 302 ? -17.016 14.688 13.203 1 94.12 302 ARG A O 1
ATOM 2355 N N . LEU A 1 303 ? -16.047 12.852 14.078 1 94.94 303 LEU A N 1
ATOM 2356 C CA . LEU A 1 303 ? -14.688 13.312 13.828 1 94.94 303 LEU A CA 1
ATOM 2357 C C . LEU A 1 303 ? -13.836 12.195 13.234 1 94.94 303 LEU A C 1
ATOM 2359 O O . LEU A 1 303 ? -14.031 11.023 13.547 1 94.94 303 LEU A O 1
ATOM 2363 N N . PRO A 1 304 ? -12.93 12.578 12.312 1 95.5 304 PRO A N 1
ATOM 2364 C CA . PRO A 1 304 ? -11.945 11.578 11.883 1 95.5 304 PRO A CA 1
ATOM 2365 C C . PRO A 1 304 ? -11 11.164 13.008 1 95.5 304 PRO A C 1
ATOM 2367 O O . PRO A 1 304 ? -11.039 11.75 14.102 1 95.5 304 PRO A O 1
ATOM 2370 N N . LEU A 1 305 ? -10.18 10.141 12.773 1 96.31 305 LEU A N 1
ATOM 2371 C CA . LEU A 1 305 ? -9.227 9.641 13.758 1 96.31 305 LEU A CA 1
ATOM 2372 C C . LEU A 1 305 ? -8.203 10.719 14.109 1 96.31 305 LEU A C 1
ATOM 2374 O O . LEU A 1 305 ? -7.949 10.977 15.289 1 96.31 305 LEU A O 1
ATOM 2378 N N . ASN A 1 306 ? -7.641 11.352 13.031 1 93.62 306 ASN A N 1
ATOM 2379 C CA . ASN A 1 306 ? -6.668 12.422 13.242 1 93.62 306 ASN A CA 1
ATOM 2380 C C . ASN A 1 306 ? -7.355 13.766 13.469 1 93.62 306 ASN A C 1
ATOM 2382 O O . ASN A 1 306 ? -7.539 14.539 12.531 1 93.62 306 ASN A O 1
ATOM 2386 N N . SER A 1 307 ? -7.703 14.008 14.664 1 94.62 307 SER A N 1
ATOM 2387 C CA . SER A 1 307 ? -8.398 15.234 15.031 1 94.62 307 SER A CA 1
ATOM 2388 C C . SER A 1 307 ? -7.633 16 16.094 1 94.62 307 SER A C 1
ATOM 2390 O O . SER A 1 307 ? -6.863 15.414 16.859 1 94.62 307 SER A O 1
ATOM 2392 N N . GLU A 1 308 ? -7.898 17.234 16.125 1 95.56 308 GLU A N 1
ATOM 2393 C CA . GLU A 1 308 ? -7.273 18.141 17.094 1 95.56 308 GLU A CA 1
ATOM 2394 C C . GLU A 1 308 ? -7.68 17.797 18.516 1 95.56 308 GLU A C 1
ATOM 2396 O O . GLU A 1 308 ? -8.867 17.641 18.812 1 95.56 308 GLU A O 1
ATOM 2401 N N . TYR A 1 309 ? -6.688 17.688 19.406 1 95.69 309 TYR A N 1
ATOM 2402 C CA . TYR A 1 309 ? -6.934 17.312 20.797 1 95.69 309 TYR A CA 1
ATOM 2403 C C . TYR A 1 309 ? -7.629 18.438 21.547 1 95.69 309 TYR A C 1
ATOM 2405 O O . TYR A 1 309 ? -8.406 18.188 22.469 1 95.69 309 TYR A O 1
ATOM 2413 N N . TYR A 1 310 ? -7.285 19.625 21.141 1 96.81 310 TYR A N 1
ATOM 2414 C CA . TYR A 1 310 ? -7.805 20.797 21.828 1 96.81 310 TYR A CA 1
ATOM 2415 C C . TYR A 1 310 ? -8.844 21.516 20.969 1 96.81 310 TYR A C 1
ATOM 2417 O O . TYR A 1 310 ? -8.867 22.75 20.922 1 96.81 310 TYR A O 1
ATOM 2425 N N . LEU A 1 311 ? -9.656 20.75 20.359 1 96.56 311 LEU A N 1
ATOM 2426 C CA . LEU A 1 311 ? -10.586 21.203 19.312 1 96.56 311 LEU A CA 1
ATOM 2427 C C . LEU A 1 311 ? -11.516 22.281 19.859 1 96.56 311 LEU A C 1
ATOM 2429 O O . LEU A 1 311 ? -11.797 23.266 19.172 1 96.56 311 LEU A O 1
ATOM 2433 N N . GLU A 1 312 ? -12 22.203 21.109 1 96.62 312 GLU A N 1
ATOM 2434 C CA . GLU A 1 312 ? -12.945 23.156 21.672 1 96.62 312 GLU A CA 1
ATOM 2435 C C . GLU A 1 312 ? -12.359 24.562 21.719 1 96.62 312 GLU A C 1
ATOM 2437 O O . GLU A 1 312 ? -13.031 25.531 21.375 1 96.62 312 GLU A O 1
ATOM 2442 N N . ALA A 1 313 ? -11.148 24.625 22.125 1 97.62 313 ALA A N 1
ATOM 2443 C CA . ALA A 1 313 ? -10.484 25.938 22.188 1 97.62 313 ALA A CA 1
ATOM 2444 C C . ALA A 1 313 ? -10.273 26.5 20.781 1 97.62 313 ALA A C 1
ATOM 2446 O O . ALA A 1 313 ? -10.555 27.672 20.531 1 97.62 313 ALA A O 1
ATOM 2447 N N . PHE A 1 314 ? -9.852 25.688 19.875 1 97.88 314 PHE A N 1
ATOM 2448 C CA . PHE A 1 314 ? -9.609 26.125 18.516 1 97.88 314 PHE A CA 1
ATOM 2449 C C . PHE A 1 314 ? -10.914 26.531 17.828 1 97.88 314 PHE A C 1
ATOM 2451 O O . PHE A 1 314 ? -10.969 27.547 17.141 1 97.88 314 PHE A O 1
ATOM 2458 N N . GLU A 1 315 ? -11.914 25.703 18.047 1 97.56 315 GLU A N 1
ATOM 2459 C CA . GLU A 1 315 ? -13.203 26.016 17.438 1 97.56 315 GLU A CA 1
ATOM 2460 C C . GLU A 1 315 ? -13.727 27.359 17.953 1 97.56 315 GLU A C 1
ATOM 2462 O O . GLU A 1 315 ? -14.273 28.156 17.172 1 97.56 315 GLU A O 1
ATOM 2467 N N . SER A 1 316 ? -13.547 27.594 19.219 1 98.25 316 SER A N 1
ATOM 2468 C CA . SER A 1 316 ? -13.977 28.875 19.781 1 98.25 316 SER A CA 1
ATOM 2469 C C . SER A 1 316 ? -13.227 30.047 19.125 1 98.25 316 SER A C 1
ATOM 2471 O O . SER A 1 316 ? -13.828 31.062 18.812 1 98.25 316 SER A O 1
ATOM 2473 N N . LEU A 1 317 ? -11.961 29.891 18.984 1 98.38 317 LEU A N 1
ATOM 2474 C CA . LEU A 1 317 ? -11.141 30.906 18.344 1 98.38 317 LEU A CA 1
ATOM 2475 C C . LEU A 1 317 ? -11.555 31.125 16.891 1 98.38 317 LEU A C 1
ATOM 2477 O O . LEU A 1 317 ? -11.75 32.25 16.453 1 98.38 317 LEU A O 1
ATOM 2481 N N . TRP A 1 318 ? -11.711 30.062 16.125 1 98.56 318 TRP A N 1
ATOM 2482 C CA . TRP A 1 318 ? -12.062 30.125 14.719 1 98.56 318 TRP A CA 1
ATOM 2483 C C . TRP A 1 318 ? -13.453 30.703 14.523 1 98.56 318 TRP A C 1
ATOM 2485 O O . TRP A 1 318 ? -13.711 31.422 13.555 1 98.56 318 TRP A O 1
ATOM 2495 N N . ASP A 1 319 ? -14.336 30.391 15.453 1 98.5 319 ASP A N 1
ATOM 2496 C CA . ASP A 1 319 ? -15.672 30.969 15.398 1 98.5 319 ASP A CA 1
ATOM 2497 C C . ASP A 1 319 ? -15.617 32.5 15.547 1 98.5 319 ASP A C 1
ATOM 2499 O O . ASP A 1 319 ? -16.375 33.219 14.898 1 98.5 319 ASP A O 1
ATOM 2503 N N . ARG A 1 320 ? -14.727 32.969 16.359 1 98.19 320 ARG A N 1
ATOM 2504 C CA . ARG A 1 320 ? -14.562 34.406 16.531 1 98.19 320 ARG A CA 1
ATOM 2505 C C . ARG A 1 320 ? -13.992 35.062 15.273 1 98.19 320 ARG A C 1
ATOM 2507 O O . ARG A 1 320 ? -14.414 36.156 14.883 1 98.19 320 ARG A O 1
ATOM 2514 N N . PHE A 1 321 ? -12.984 34.375 14.688 1 98.19 321 PHE A N 1
ATOM 2515 C CA . PHE A 1 321 ? -12.43 34.875 13.43 1 98.19 321 PHE A CA 1
ATOM 2516 C C . PHE A 1 321 ? -13.516 35 12.375 1 98.19 321 PHE A C 1
ATOM 2518 O O . PHE A 1 321 ? -13.609 36.031 11.688 1 98.19 321 PHE A O 1
ATOM 2525 N N . ARG A 1 322 ? -14.344 33.969 12.297 1 97.44 322 ARG A N 1
ATOM 2526 C CA . ARG A 1 322 ? -15.406 34 11.297 1 97.44 322 ARG A CA 1
ATOM 2527 C C . ARG A 1 322 ? -16.422 35.062 11.594 1 97.44 322 ARG A C 1
ATOM 2529 O O . ARG A 1 322 ? -16.938 35.719 10.68 1 97.44 322 ARG A O 1
ATOM 2536 N N . ALA A 1 323 ? -16.781 35.219 12.836 1 97.5 323 ALA A N 1
ATOM 2537 C CA . ALA A 1 323 ? -17.719 36.25 13.258 1 97.5 323 ALA A CA 1
ATOM 2538 C C . ALA A 1 323 ? -17.203 37.656 12.883 1 97.5 323 ALA A C 1
ATOM 2540 O O . ALA A 1 323 ? -18 38.531 12.578 1 97.5 323 ALA A O 1
ATOM 2541 N N . ASP A 1 324 ? -15.914 37.812 12.82 1 97.06 324 ASP A N 1
ATOM 2542 C CA . ASP A 1 324 ? -15.297 39.094 12.445 1 97.06 324 ASP A CA 1
ATOM 2543 C C . ASP A 1 324 ? -15.25 39.25 10.93 1 97.06 324 ASP A C 1
ATOM 2545 O O . ASP A 1 324 ? -14.719 40.25 10.422 1 97.06 324 ASP A O 1
ATOM 2549 N N . GLY A 1 325 ? -15.734 38.188 10.234 1 95.44 325 GLY A N 1
ATOM 2550 C CA . GLY A 1 325 ? -15.828 38.281 8.781 1 95.44 325 GLY A CA 1
ATOM 2551 C C . GLY A 1 325 ? -14.594 37.75 8.078 1 95.44 325 GLY A C 1
ATOM 2552 O O . GLY A 1 325 ? -14.445 37.938 6.863 1 95.44 325 GLY A O 1
ATOM 2553 N N . CYS A 1 326 ? -13.719 37.125 8.805 1 96.5 326 CYS A N 1
ATOM 2554 C CA . CYS A 1 326 ? -12.508 36.594 8.18 1 96.5 326 CYS A CA 1
ATOM 2555 C C . CYS A 1 326 ? -12.812 35.375 7.316 1 96.5 326 CYS A C 1
ATOM 2557 O O . CYS A 1 326 ? -13.758 34.656 7.59 1 96.5 326 CYS A O 1
ATOM 2559 N N . GLU A 1 327 ? -11.992 35.219 6.281 1 95.75 327 GLU A N 1
ATOM 2560 C CA . GLU A 1 327 ? -12.172 34.094 5.371 1 95.75 327 GLU A CA 1
ATOM 2561 C C . GLU A 1 327 ? -10.859 33.312 5.176 1 95.75 327 GLU A C 1
ATOM 2563 O O . GLU A 1 327 ? -10.867 32.188 4.711 1 95.75 327 GLU A O 1
ATOM 2568 N N . LEU A 1 328 ? -9.742 33.938 5.465 1 96.12 328 LEU A N 1
ATOM 2569 C CA . LEU A 1 328 ? -8.422 33.312 5.441 1 96.12 328 LEU A CA 1
ATOM 2570 C C . LEU A 1 328 ? -7.867 33.188 6.852 1 96.12 328 LEU A C 1
ATOM 2572 O O . LEU A 1 328 ? -8.023 34.062 7.684 1 96.12 328 LEU A O 1
ATOM 2576 N N . ILE A 1 329 ? -7.336 32.062 7.105 1 97.75 329 ILE A N 1
ATOM 2577 C CA . ILE A 1 329 ? -6.688 31.875 8.398 1 97.75 329 ILE A CA 1
ATOM 2578 C C . ILE A 1 329 ? -5.23 31.469 8.188 1 97.75 329 ILE A C 1
ATOM 2580 O O . ILE A 1 329 ? -4.949 30.469 7.523 1 97.75 329 ILE A O 1
ATOM 2584 N N . TRP A 1 330 ? -4.363 32.25 8.766 1 97.81 330 TRP A N 1
ATOM 2585 C CA . TRP A 1 330 ? -2.924 32.031 8.695 1 97.81 330 TRP A CA 1
ATOM 2586 C C . TRP A 1 330 ? -2.408 31.406 9.992 1 97.81 330 TRP A C 1
ATOM 2588 O O . TRP A 1 330 ? -2.775 31.844 11.086 1 97.81 330 TRP A O 1
ATOM 2598 N N . SER A 1 331 ? -1.646 30.344 9.852 1 97.5 331 SER A N 1
ATOM 2599 C CA . SER A 1 331 ? -1.12 29.672 11.039 1 97.5 331 SER A CA 1
ATOM 2600 C C . SER A 1 331 ? 0.39 29.484 10.945 1 97.5 331 SER A C 1
ATOM 2602 O O . SER A 1 331 ? 0.964 29.578 9.859 1 97.5 331 SER A O 1
ATOM 2604 N N . GLY A 1 332 ? 1 29.266 12.125 1 96.94 332 GLY A N 1
ATOM 2605 C CA . GLY A 1 332 ? 2.434 29.016 12.195 1 96.94 332 GLY A CA 1
ATOM 2606 C C . GLY A 1 332 ? 2.805 27.562 12.055 1 96.94 332 GLY A C 1
ATOM 2607 O O . GLY A 1 332 ? 3.961 27.188 12.25 1 96.94 332 GLY A O 1
ATOM 2608 N N . ILE A 1 333 ? 1.85 26.734 11.688 1 95.56 333 ILE A N 1
ATOM 2609 C CA . ILE A 1 333 ? 2.135 25.328 11.453 1 95.56 333 ILE A CA 1
ATOM 2610 C C . ILE A 1 333 ? 3.207 25.188 10.375 1 95.56 333 ILE A C 1
ATOM 2612 O O . ILE A 1 333 ? 3.137 25.844 9.336 1 95.56 333 ILE A O 1
ATOM 2616 N N . GLY A 1 334 ? 4.188 24.359 10.617 1 94.06 334 GLY A N 1
ATOM 2617 C CA . GLY A 1 334 ? 5.305 24.172 9.703 1 94.06 334 GLY A CA 1
ATOM 2618 C C . GLY A 1 334 ? 6.605 24.75 10.227 1 94.06 334 GLY A C 1
ATOM 2619 O O . GLY A 1 334 ? 7.676 24.469 9.688 1 94.06 334 GLY A O 1
ATOM 2620 N N . GLY A 1 335 ? 6.551 25.531 11.312 1 92.94 335 GLY A N 1
ATOM 2621 C CA . GLY A 1 335 ? 7.727 26.188 11.852 1 92.94 335 GLY A CA 1
ATOM 2622 C C . GLY A 1 335 ? 8.758 25.219 12.398 1 92.94 335 GLY A C 1
ATOM 2623 O O . GLY A 1 335 ? 9.961 25.422 12.211 1 92.94 335 GLY A O 1
ATOM 2624 N N . ASP A 1 336 ? 8.336 24.219 13.055 1 85.88 336 ASP A N 1
ATOM 2625 C CA . ASP A 1 336 ? 9.242 23.203 13.594 1 85.88 336 ASP A CA 1
ATOM 2626 C C . ASP A 1 336 ? 9.938 22.438 12.477 1 85.88 336 ASP A C 1
ATOM 2628 O O . ASP A 1 336 ? 11.133 22.141 12.562 1 85.88 336 ASP A O 1
ATOM 2632 N N . GLU A 1 337 ? 9.219 22.172 11.5 1 83.38 337 GLU A N 1
ATOM 2633 C CA . GLU A 1 337 ? 9.742 21.375 10.383 1 83.38 337 GLU A CA 1
ATOM 2634 C C . GLU A 1 337 ? 10.695 22.203 9.531 1 83.38 337 GLU A C 1
ATOM 2636 O O . GLU A 1 337 ? 11.672 21.688 8.992 1 83.38 337 GLU A O 1
ATOM 2641 N N . LEU A 1 338 ? 10.367 23.422 9.414 1 84 338 LEU A N 1
ATOM 2642 C CA . LEU A 1 338 ? 11.188 24.344 8.633 1 84 338 LEU A CA 1
ATOM 2643 C C . LEU A 1 338 ? 12.609 24.406 9.188 1 84 338 LEU A C 1
ATOM 2645 O O . LEU A 1 338 ? 13.578 24.469 8.422 1 84 338 LEU A O 1
ATOM 2649 N N . CYS A 1 339 ? 12.719 24.266 10.469 1 80.06 339 CYS A N 1
ATOM 2650 C CA . CYS A 1 339 ? 14.016 24.453 11.109 1 80.06 339 CYS A CA 1
ATOM 2651 C C . CYS A 1 339 ? 14.586 23.125 11.586 1 80.06 339 CYS A C 1
ATOM 2653 O O . CYS A 1 339 ? 15.523 23.094 12.383 1 80.06 339 CYS A O 1
ATOM 2655 N N . ALA A 1 340 ? 13.984 22.109 11.07 1 73.5 340 ALA A N 1
ATOM 2656 C CA . ALA A 1 340 ? 14.445 20.797 11.5 1 73.5 340 ALA A CA 1
ATOM 2657 C C . ALA A 1 340 ? 15.852 20.5 10.984 1 73.5 340 ALA A C 1
ATOM 2659 O O . ALA A 1 340 ? 16.172 20.828 9.836 1 73.5 340 ALA A O 1
ATOM 2660 N N . CYS A 1 341 ? 16.625 20.188 11.891 1 58 341 CYS A N 1
ATOM 2661 C CA . CYS A 1 341 ? 17.984 19.797 11.539 1 58 341 CYS A CA 1
ATOM 2662 C C . CYS A 1 341 ? 18.094 18.281 11.391 1 58 341 CYS A C 1
ATOM 2664 O O . CYS A 1 341 ? 17.406 17.531 12.078 1 58 341 CYS A O 1
ATOM 2666 N N . SER A 1 342 ? 18.641 17.922 10.297 1 55.16 342 SER A N 1
ATOM 2667 C CA . SER A 1 342 ? 18.844 16.484 10.078 1 55.16 342 SER A CA 1
ATOM 2668 C C . SER A 1 342 ? 19.656 15.859 11.203 1 55.16 342 SER A C 1
ATOM 2670 O O . SER A 1 342 ? 20.406 16.547 11.898 1 55.16 342 SER A O 1
ATOM 2672 N N . THR A 1 343 ? 19.297 14.633 11.57 1 47.16 343 THR A N 1
ATOM 2673 C CA . THR A 1 343 ? 20.062 13.867 12.555 1 47.16 343 THR A CA 1
ATOM 2674 C C . THR A 1 343 ? 21.562 13.992 12.289 1 47.16 343 THR A C 1
ATOM 2676 O O . THR A 1 343 ? 22.359 13.977 13.227 1 47.16 343 THR A O 1
ATOM 2679 N N . ALA A 1 344 ? 21.828 14.031 11.031 1 46.72 344 ALA A N 1
ATOM 2680 C CA . ALA A 1 344 ? 23.25 14.086 10.688 1 46.72 344 ALA A CA 1
ATOM 2681 C C . ALA A 1 344 ? 23.875 15.391 11.164 1 46.72 344 ALA A C 1
ATOM 2683 O O . ALA A 1 344 ? 25.078 15.445 11.43 1 46.72 344 ALA A O 1
ATOM 2684 N N . GLU A 1 345 ? 23.141 16.266 11.18 1 49.81 345 GLU A N 1
ATOM 2685 C CA . GLU A 1 345 ? 23.625 17.594 11.555 1 49.81 345 GLU A CA 1
ATOM 2686 C C . GLU A 1 345 ? 23.609 17.781 13.07 1 49.81 345 GLU A C 1
ATOM 2688 O O . GLU A 1 345 ? 24.422 18.547 13.609 1 49.81 345 GLU A O 1
ATOM 2693 N N . GLU A 1 346 ? 22.469 17.219 13.617 1 48.28 346 GLU A N 1
ATOM 2694 C CA . GLU A 1 346 ? 22.328 17.438 15.055 1 48.28 346 GLU A CA 1
ATOM 2695 C C . GLU A 1 346 ? 23.25 16.531 15.859 1 48.28 346 GLU A C 1
ATOM 2697 O O . GLU A 1 346 ? 23.469 15.375 15.5 1 48.28 346 GLU A O 1
ATOM 2702 N N . GLY A 1 347 ? 24.266 16.875 16.344 1 42.75 347 GLY A N 1
ATOM 2703 C CA . GLY A 1 347 ? 25.062 16.141 17.312 1 42.75 347 GLY A CA 1
ATOM 2704 C C . GLY A 1 347 ? 24.25 15.156 18.125 1 42.75 347 GLY A C 1
ATOM 2705 O O . GLY A 1 347 ? 23.031 15.141 18.047 1 42.75 347 GLY A O 1
ATOM 2706 N N . GLU A 1 348 ? 24.875 14.133 18.844 1 44.75 348 GLU A N 1
ATOM 2707 C CA . GLU A 1 348 ? 24.531 12.922 19.578 1 44.75 348 GLU A CA 1
ATOM 2708 C C . GLU A 1 348 ? 23.359 13.156 20.516 1 44.75 348 GLU A C 1
ATOM 2710 O O . GLU A 1 348 ? 22.828 12.211 21.125 1 44.75 348 GLU A O 1
ATOM 2715 N N . PRO A 1 349 ? 23.203 14.227 21.344 1 45.47 349 PRO A N 1
ATOM 2716 C CA . PRO A 1 349 ? 22.609 13.922 22.656 1 45.47 349 PRO A CA 1
ATOM 2717 C C . PRO A 1 349 ? 21.141 13.531 22.562 1 45.47 349 PRO A C 1
ATOM 2719 O O . PRO A 1 349 ? 20.375 14.172 21.828 1 45.47 349 PRO A O 1
ATOM 2722 N N . ARG A 1 350 ? 20.797 12.398 22.922 1 51.44 350 ARG A N 1
ATOM 2723 C CA . ARG A 1 350 ? 19.438 11.93 23.234 1 51.44 350 ARG A CA 1
ATOM 2724 C C . ARG A 1 350 ? 18.656 12.992 24 1 51.44 350 ARG A C 1
ATOM 2726 O O . ARG A 1 350 ? 18.922 13.227 25.188 1 51.44 350 ARG A O 1
ATOM 2733 N N . SER A 1 351 ? 17.906 13.977 23.453 1 51.09 351 SER A N 1
ATOM 2734 C CA . SER A 1 351 ? 17.156 15.016 24.141 1 51.09 351 SER A CA 1
ATOM 2735 C C . SER A 1 351 ? 16.125 14.414 25.094 1 51.09 351 SER A C 1
ATOM 2737 O O . SER A 1 351 ? 15.773 13.242 24.984 1 51.09 351 SER A O 1
ATOM 2739 N N . SER A 1 352 ? 15.891 14.875 26.359 1 46.09 352 SER A N 1
ATOM 2740 C CA . SER A 1 352 ? 14.852 14.516 27.312 1 46.09 352 SER A CA 1
ATOM 2741 C C . SER A 1 352 ? 13.555 14.141 26.609 1 46.09 352 SER A C 1
ATOM 2743 O O . SER A 1 352 ? 12.859 13.211 27.031 1 46.09 352 SER A O 1
ATOM 2745 N N . SER A 1 353 ? 13.297 14.703 25.469 1 57.94 353 SER A N 1
ATOM 2746 C CA . SER A 1 353 ? 12.086 14.445 24.688 1 57.94 353 SER A CA 1
ATOM 2747 C C . SER A 1 353 ? 12.102 13.039 24.094 1 57.94 353 SER A C 1
ATOM 2749 O O . SER A 1 353 ? 11.062 12.391 23.984 1 57.94 353 SER A O 1
ATOM 2751 N N . SER A 1 354 ? 13.25 12.594 24.047 1 71.88 354 SER A N 1
ATOM 2752 C CA . SER A 1 354 ? 13.383 11.258 23.469 1 71.88 354 SER A CA 1
ATOM 2753 C C . SER A 1 354 ? 13.031 10.18 24.5 1 71.88 354 SER A C 1
ATOM 2755 O O . SER A 1 354 ? 12.359 9.195 24.172 1 71.88 354 SER A O 1
ATOM 2757 N N . ARG A 1 355 ? 13.305 10.445 25.797 1 80.75 355 ARG A N 1
ATOM 2758 C CA . ARG A 1 355 ? 13.008 9.469 26.828 1 80.75 355 ARG A CA 1
ATOM 2759 C C . ARG A 1 355 ? 11.516 9.391 27.109 1 80.75 355 ARG A C 1
ATOM 2761 O O . ARG A 1 355 ? 10.961 8.305 27.281 1 80.75 355 ARG A O 1
ATOM 2768 N N . HIS A 1 356 ? 10.82 10.539 27.125 1 85.69 356 HIS A N 1
ATOM 2769 C CA . HIS A 1 356 ? 9.375 10.586 27.359 1 85.69 356 HIS A CA 1
ATOM 2770 C C . HIS A 1 356 ? 8.625 9.852 26.25 1 85.69 356 HIS A C 1
ATOM 2772 O O . HIS A 1 356 ? 7.637 9.164 26.516 1 85.69 356 HIS A O 1
ATOM 2778 N N . LEU A 1 357 ? 9.141 10.023 25.141 1 88.06 357 LEU A N 1
ATOM 2779 C CA . LEU A 1 357 ? 8.5 9.352 24.016 1 88.06 357 LEU A CA 1
ATOM 2780 C C . LEU A 1 357 ? 8.672 7.84 24.094 1 88.06 357 LEU A C 1
ATOM 2782 O O . LEU A 1 357 ? 7.738 7.086 23.828 1 88.06 357 LEU A O 1
ATOM 2786 N N . GLU A 1 358 ? 9.82 7.43 24.516 1 90.62 358 GLU A N 1
ATOM 2787 C CA . GLU A 1 358 ? 10.086 6 24.641 1 90.62 358 GLU A CA 1
ATOM 2788 C C . GLU A 1 358 ? 9.172 5.363 25.688 1 90.62 358 GLU A C 1
ATOM 2790 O O . GLU A 1 358 ? 8.641 4.273 25.469 1 90.62 358 GLU A O 1
ATOM 2795 N N . ILE A 1 359 ? 9 6.07 26.75 1 94.62 359 ILE A N 1
ATOM 2796 C CA . ILE A 1 359 ? 8.133 5.574 27.797 1 94.62 359 ILE A CA 1
ATOM 2797 C C . ILE A 1 359 ? 6.688 5.539 27.312 1 94.62 359 ILE A C 1
ATOM 2799 O O . ILE A 1 359 ? 5.965 4.57 27.547 1 94.62 359 ILE A O 1
ATOM 2803 N N . ALA A 1 360 ? 6.266 6.582 26.625 1 95.81 360 ALA A N 1
ATOM 2804 C CA . ALA A 1 360 ? 4.91 6.629 26.078 1 95.81 360 ALA A CA 1
ATOM 2805 C C . ALA A 1 360 ? 4.66 5.465 25.125 1 95.81 360 ALA A C 1
ATOM 2807 O O . ALA A 1 360 ? 3.592 4.852 25.141 1 95.81 360 ALA A O 1
ATOM 2808 N N . VAL A 1 361 ? 5.645 5.164 24.328 1 95.44 361 VAL A N 1
ATOM 2809 C CA . VAL A 1 361 ? 5.535 4.07 23.359 1 95.44 361 VAL A CA 1
ATOM 2810 C C . VAL A 1 361 ? 5.395 2.742 24.094 1 95.44 361 VAL A C 1
ATOM 2812 O O . VAL A 1 361 ? 4.566 1.904 23.734 1 95.44 361 VAL A O 1
ATOM 2815 N N . GLU A 1 362 ? 6.184 2.559 25.078 1 96.38 362 GLU A N 1
ATOM 2816 C CA . GLU A 1 362 ? 6.125 1.329 25.859 1 96.38 362 GLU A CA 1
ATOM 2817 C C . GLU A 1 362 ? 4.754 1.152 26.516 1 96.38 362 GLU A C 1
ATOM 2819 O O . GLU A 1 362 ? 4.191 0.054 26.5 1 96.38 362 GLU A O 1
ATOM 2824 N N . LEU A 1 363 ? 4.266 2.221 27.062 1 97.88 363 LEU A N 1
ATOM 2825 C CA . LEU A 1 363 ? 2.949 2.174 27.688 1 97.88 363 LEU A CA 1
ATOM 2826 C C . LEU A 1 363 ? 1.86 1.912 26.656 1 97.88 363 LEU A C 1
ATOM 2828 O O . LEU A 1 363 ? 0.938 1.131 26.906 1 97.88 363 LEU A O 1
ATOM 2832 N N . ALA A 1 364 ? 1.975 2.57 25.516 1 98.38 364 ALA A N 1
ATOM 2833 C CA . ALA A 1 364 ? 1.005 2.383 24.453 1 98.38 364 ALA A CA 1
ATOM 2834 C C . ALA A 1 364 ? 1.014 0.941 23.938 1 98.38 364 ALA A C 1
ATOM 2836 O O . ALA A 1 364 ? -0.044 0.344 23.734 1 98.38 364 ALA A O 1
ATOM 2837 N N . GLU A 1 365 ? 2.178 0.408 23.766 1 97.5 365 GLU A N 1
ATOM 2838 C CA . GLU A 1 365 ? 2.307 -0.974 23.312 1 97.5 365 GLU A CA 1
ATOM 2839 C C . GLU A 1 365 ? 1.74 -1.947 24.344 1 97.5 365 GLU A C 1
ATOM 2841 O O . GLU A 1 365 ? 1.234 -3.014 23.984 1 97.5 365 GLU A O 1
ATOM 2846 N N . GLY A 1 366 ? 1.85 -1.567 25.547 1 98 366 GLY A N 1
ATOM 2847 C CA . GLY A 1 366 ? 1.334 -2.395 26.625 1 98 366 GLY A CA 1
ATOM 2848 C C . GLY A 1 366 ? -0.176 -2.545 26.594 1 98 366 GLY A C 1
ATOM 2849 O O . GLY A 1 366 ? -0.729 -3.453 27.219 1 98 366 GLY A O 1
ATOM 2850 N N . LEU A 1 367 ? -0.863 -1.666 25.875 1 98.62 367 LEU A N 1
ATOM 2851 C CA . LEU A 1 367 ? -2.316 -1.728 25.766 1 98.62 367 LEU A CA 1
ATOM 2852 C C . LEU A 1 367 ? -2.74 -2.764 24.734 1 98.62 367 LEU A C 1
ATOM 2854 O O . LEU A 1 367 ? -3.887 -3.219 24.734 1 98.62 367 LEU A O 1
ATOM 2858 N N . LEU A 1 368 ? -1.874 -3.092 23.812 1 98.12 368 LEU A N 1
ATOM 2859 C CA . LEU A 1 368 ? -2.223 -3.855 22.609 1 98.12 368 LEU A CA 1
ATOM 2860 C C . LEU A 1 368 ? -2.273 -5.348 22.922 1 98.12 368 LEU A C 1
ATOM 2862 O O . LEU A 1 368 ? -1.516 -5.84 23.766 1 98.12 368 LEU A O 1
ATOM 2866 N N . THR A 1 369 ? -3.199 -6 22.281 1 96.81 369 THR A N 1
ATOM 2867 C CA . THR A 1 369 ? -3.164 -7.461 22.281 1 96.81 369 THR A CA 1
ATOM 2868 C C . THR A 1 369 ? -1.904 -7.973 21.594 1 96.81 369 THR A C 1
ATOM 2870 O O . THR A 1 369 ? -1.188 -7.203 20.953 1 96.81 369 THR A O 1
ATOM 2873 N N . ARG A 1 370 ? -1.695 -9.234 21.719 1 94.56 370 ARG A N 1
ATOM 2874 C CA . ARG A 1 370 ? -0.505 -9.836 21.125 1 94.56 370 ARG A CA 1
ATOM 2875 C C . ARG A 1 370 ? -0.5 -9.648 19.609 1 94.56 370 ARG A C 1
ATOM 2877 O O . ARG A 1 370 ? 0.523 -9.281 19.016 1 94.56 370 ARG A O 1
ATOM 2884 N N . ARG A 1 371 ? -1.617 -9.852 18.922 1 93.62 371 ARG A N 1
ATOM 2885 C CA . ARG A 1 371 ? -1.73 -9.719 17.484 1 93.62 371 ARG A CA 1
ATOM 2886 C C . ARG A 1 371 ? -1.551 -8.266 17.047 1 93.62 371 ARG A C 1
ATOM 2888 O O . ARG A 1 371 ? -0.875 -7.992 16.047 1 93.62 371 ARG A O 1
ATOM 2895 N N . ALA A 1 372 ? -2.16 -7.383 17.812 1 96.12 372 ALA A N 1
ATOM 2896 C CA . ALA A 1 372 ? -2.031 -5.965 17.5 1 96.12 372 ALA A CA 1
ATOM 2897 C C . ALA A 1 372 ? -0.595 -5.484 17.688 1 96.12 372 ALA A C 1
ATOM 2899 O O . ALA A 1 372 ? -0.107 -4.645 16.922 1 96.12 372 ALA A O 1
ATOM 2900 N N . LEU A 1 373 ? 0.052 -6.016 18.688 1 96.12 373 LEU A N 1
ATOM 2901 C CA . LEU A 1 373 ? 1.438 -5.648 18.953 1 96.12 373 LEU A CA 1
ATOM 2902 C C . LEU A 1 373 ? 2.352 -6.109 17.828 1 96.12 373 LEU A C 1
ATOM 2904 O O . LEU A 1 373 ? 3.244 -5.371 17.406 1 96.12 373 LEU A O 1
ATOM 2908 N N . ASP A 1 374 ? 2.088 -7.285 17.375 1 93.19 374 ASP A N 1
ATOM 2909 C CA . ASP A 1 374 ? 2.871 -7.801 16.25 1 93.19 374 ASP A CA 1
ATOM 2910 C C . ASP A 1 374 ? 2.697 -6.926 15.016 1 93.19 374 ASP A C 1
ATOM 2912 O O . ASP A 1 374 ? 3.662 -6.664 14.289 1 93.19 374 ASP A O 1
ATOM 2916 N N . ALA A 1 375 ? 1.495 -6.508 14.773 1 94.06 375 ALA A N 1
ATOM 2917 C CA . ALA A 1 375 ? 1.22 -5.602 13.664 1 94.06 375 ALA A CA 1
ATOM 2918 C C . ALA A 1 375 ? 1.945 -4.27 13.844 1 94.06 375 ALA A C 1
ATOM 2920 O O . ALA A 1 375 ? 2.562 -3.76 12.906 1 94.06 375 ALA A O 1
ATOM 2921 N N . ALA A 1 376 ? 1.923 -3.754 15.062 1 95.69 376 ALA A N 1
ATOM 2922 C CA . ALA A 1 376 ? 2.514 -2.451 15.359 1 95.69 376 ALA A CA 1
ATOM 2923 C C . ALA A 1 376 ? 4.035 -2.498 15.242 1 95.69 376 ALA A C 1
ATOM 2925 O O . ALA A 1 376 ? 4.672 -1.49 14.93 1 95.69 376 ALA A O 1
ATOM 2926 N N . ARG A 1 377 ? 4.555 -3.658 15.438 1 94.56 377 ARG A N 1
ATOM 2927 C CA . ARG A 1 377 ? 6.008 -3.795 15.438 1 94.56 377 ARG A CA 1
ATOM 2928 C C . ARG A 1 377 ? 6.523 -4.172 14.055 1 94.56 377 ARG A C 1
ATOM 2930 O O . ARG A 1 377 ? 7.73 -4.285 13.844 1 94.56 377 ARG A O 1
ATOM 2937 N N . SER A 1 378 ? 5.629 -4.363 13.125 1 94.38 378 SER A N 1
ATOM 2938 C CA . SER A 1 378 ? 5.992 -4.598 11.727 1 94.38 378 SER A CA 1
ATOM 2939 C C . SER A 1 378 ? 5.996 -3.295 10.938 1 94.38 378 SER A C 1
ATOM 2941 O O . SER A 1 378 ? 5.133 -2.438 11.133 1 94.38 378 SER A O 1
ATOM 2943 N N . SER A 1 379 ? 6.898 -3.186 10.016 1 93.75 379 SER A N 1
ATOM 2944 C CA . SER A 1 379 ? 7 -1.943 9.25 1 93.75 379 SER A CA 1
ATOM 2945 C C . SER A 1 379 ? 5.801 -1.76 8.328 1 93.75 379 SER A C 1
ATOM 2947 O O . SER A 1 379 ? 5.328 -2.719 7.719 1 93.75 379 SER A O 1
ATOM 2949 N N . PHE A 1 380 ? 5.352 -0.539 8.266 1 92.25 380 PHE A N 1
ATOM 2950 C CA . PHE A 1 380 ? 4.297 -0.132 7.344 1 92.25 380 PHE A CA 1
ATOM 2951 C C . PHE A 1 380 ? 4.875 0.237 5.984 1 92.25 380 PHE A C 1
ATOM 2953 O O . PHE A 1 380 ? 5.645 1.194 5.871 1 92.25 380 PHE A O 1
ATOM 2960 N N . LEU A 1 381 ? 4.559 -0.431 4.871 1 89.5 381 LEU A N 1
ATOM 2961 C CA . LEU A 1 381 ? 5.305 -0.344 3.623 1 89.5 381 LEU A CA 1
ATOM 2962 C C . LEU A 1 381 ? 4.754 0.77 2.738 1 89.5 381 LEU A C 1
ATOM 2964 O O . LEU A 1 381 ? 5.484 1.341 1.925 1 89.5 381 LEU A O 1
ATOM 2968 N N . PHE A 1 382 ? 3.506 1.149 2.793 1 89.06 382 PHE A N 1
ATOM 2969 C CA . PHE A 1 382 ? 2.934 1.969 1.732 1 89.06 382 PHE A CA 1
ATOM 2970 C C . PHE A 1 382 ? 2.488 3.322 2.273 1 89.06 382 PHE A C 1
ATOM 2972 O O . PHE A 1 382 ? 1.384 3.781 1.977 1 89.06 382 PHE A O 1
ATOM 2979 N N . SER A 1 383 ? 3.406 3.902 2.965 1 90.12 383 SER A N 1
ATOM 2980 C CA . SER A 1 383 ? 3.193 5.301 3.322 1 90.12 383 SER A CA 1
ATOM 2981 C C . SER A 1 383 ? 3.645 6.234 2.203 1 90.12 383 SER A C 1
ATOM 2983 O O . SER A 1 383 ? 4.355 5.812 1.288 1 90.12 383 SER A O 1
ATOM 2985 N N . ALA A 1 384 ? 3.121 7.461 2.225 1 91.56 384 ALA A N 1
ATOM 2986 C CA . ALA A 1 384 ? 3.594 8.438 1.242 1 91.56 384 ALA A CA 1
ATOM 2987 C C . ALA A 1 384 ? 5.105 8.609 1.326 1 91.56 384 ALA A C 1
ATOM 2989 O O . ALA A 1 384 ? 5.668 8.695 2.422 1 91.56 384 ALA A O 1
ATOM 2990 N N . PRO A 1 385 ? 5.793 8.594 0.177 1 87.19 385 PRO A N 1
ATOM 2991 C CA . PRO A 1 385 ? 7.254 8.695 0.169 1 87.19 385 PRO A CA 1
ATOM 2992 C C . PRO A 1 385 ? 7.746 10.117 0.428 1 87.19 385 PRO A C 1
ATOM 2994 O O . PRO A 1 385 ? 8.312 10.75 -0.465 1 87.19 385 PRO A O 1
ATOM 2997 N N . LEU A 1 386 ? 7.594 10.539 1.639 1 86 386 LEU A N 1
ATOM 2998 C CA . LEU A 1 386 ? 7.93 11.898 2.066 1 86 386 LEU A CA 1
ATOM 2999 C C . LEU A 1 386 ? 8.93 11.867 3.221 1 86 386 LEU A C 1
ATOM 3001 O O . LEU A 1 386 ? 9.039 10.867 3.928 1 86 386 LEU A O 1
ATOM 3005 N N . SER A 1 387 ? 9.633 12.938 3.246 1 81.81 387 SER A N 1
ATOM 3006 C CA . SER A 1 387 ? 10.484 13.086 4.422 1 81.81 387 SER A CA 1
ATOM 3007 C C . SER A 1 387 ? 9.656 13.172 5.699 1 81.81 387 SER A C 1
ATOM 3009 O O . SER A 1 387 ? 8.469 13.5 5.652 1 81.81 387 SER A O 1
ATOM 3011 N N . ALA A 1 388 ? 10.305 12.875 6.781 1 79.69 388 ALA A N 1
ATOM 3012 C CA . ALA A 1 388 ? 9.617 12.922 8.07 1 79.69 388 ALA A CA 1
ATOM 3013 C C . ALA A 1 388 ? 9.07 14.32 8.344 1 79.69 388 ALA A C 1
ATOM 3015 O O . ALA A 1 388 ? 7.961 14.469 8.859 1 79.69 388 ALA A O 1
ATOM 3016 N N . THR A 1 389 ? 9.789 15.312 7.977 1 82.5 389 THR A N 1
ATOM 3017 C CA . THR A 1 389 ? 9.414 16.703 8.234 1 82.5 389 THR A CA 1
ATOM 3018 C C . THR A 1 389 ? 8.172 17.078 7.426 1 82.5 389 THR A C 1
ATOM 3020 O O . THR A 1 389 ? 7.234 17.672 7.961 1 82.5 389 THR A O 1
ATOM 3023 N N . VAL A 1 390 ? 8.148 16.688 6.219 1 86.25 390 VAL A N 1
ATOM 3024 C CA . VAL A 1 390 ? 7.016 17.016 5.359 1 86.25 390 VAL A CA 1
ATOM 3025 C C . VAL A 1 390 ? 5.781 16.234 5.809 1 86.25 390 VAL A C 1
ATOM 3027 O O . VAL A 1 390 ? 4.672 16.766 5.844 1 86.25 390 VAL A O 1
ATOM 3030 N N . SER A 1 391 ? 6.039 15.023 6.191 1 90.19 391 SER A N 1
ATOM 3031 C CA . SER A 1 391 ? 4.934 14.18 6.633 1 90.19 391 SER A CA 1
ATOM 3032 C C . SER A 1 391 ? 4.27 14.75 7.887 1 90.19 391 SER A C 1
ATOM 3034 O O . SER A 1 391 ? 3.041 14.781 7.984 1 90.19 391 SER A O 1
ATOM 3036 N N . THR A 1 392 ? 5.055 15.18 8.836 1 90.62 392 THR A N 1
ATOM 3037 C CA . THR A 1 392 ? 4.523 15.727 10.078 1 90.62 392 THR A CA 1
ATOM 3038 C C . THR A 1 392 ? 3.762 17.031 9.805 1 90.62 392 THR A C 1
ATOM 3040 O O . THR A 1 392 ? 2.717 17.266 10.414 1 90.62 392 THR A O 1
ATOM 3043 N N . PHE A 1 393 ? 4.293 17.828 8.906 1 92.81 393 PHE A N 1
ATOM 3044 C CA . PHE A 1 393 ? 3.623 19.062 8.516 1 92.81 393 PHE A CA 1
ATOM 3045 C C . PHE A 1 393 ? 2.254 18.766 7.91 1 92.81 393 PHE A C 1
ATOM 3047 O O . PHE A 1 393 ? 1.256 19.375 8.297 1 92.81 393 PHE A O 1
ATOM 3054 N N . LEU A 1 394 ? 2.213 17.797 6.984 1 94.62 394 LEU A N 1
ATOM 3055 C CA . LEU A 1 394 ? 0.977 17.484 6.273 1 94.62 394 LEU A CA 1
ATOM 3056 C C . LEU A 1 394 ? -0.047 16.859 7.215 1 94.62 394 LEU A C 1
ATOM 3058 O O . LEU A 1 394 ? -1.25 17.094 7.074 1 94.62 394 LEU A O 1
ATOM 3062 N N . LEU A 1 395 ? 0.452 16.109 8.172 1 95.06 395 LEU A N 1
ATOM 3063 C CA . LEU A 1 395 ? -0.45 15.523 9.156 1 95.06 395 LEU A CA 1
ATOM 3064 C C . LEU A 1 395 ? -1.077 16.609 10.031 1 95.06 395 LEU A C 1
ATOM 3066 O O . LEU A 1 395 ? -2.275 16.562 10.32 1 95.06 395 LEU A O 1
ATOM 3070 N N . ALA A 1 396 ? -0.271 17.531 10.422 1 94.88 396 ALA A N 1
ATOM 3071 C CA . ALA A 1 396 ? -0.788 18.656 11.211 1 94.88 396 ALA A CA 1
ATOM 3072 C C . ALA A 1 396 ? -1.808 19.469 10.422 1 94.88 396 ALA A C 1
ATOM 3074 O O . ALA A 1 396 ? -2.832 19.891 10.961 1 94.88 396 ALA A O 1
ATOM 3075 N N . SER A 1 397 ? -1.494 19.672 9.203 1 95.38 397 SER A N 1
ATOM 3076 C CA . SER A 1 397 ? -2.404 20.391 8.32 1 95.38 397 SER A CA 1
ATOM 3077 C C . SER A 1 397 ? -3.729 19.641 8.164 1 95.38 397 SER A C 1
ATOM 3079 O O . SER A 1 397 ? -4.797 20.266 8.164 1 95.38 397 SER A O 1
ATOM 3081 N N . LEU A 1 398 ? -3.615 18.375 8.031 1 95.75 398 LEU A N 1
ATOM 3082 C CA . LEU A 1 398 ? -4.793 17.531 7.852 1 95.75 398 LEU A CA 1
ATOM 3083 C C . LEU A 1 398 ? -5.711 17.609 9.062 1 95.75 398 LEU A C 1
ATOM 3085 O O . LEU A 1 398 ? -6.938 17.594 8.922 1 95.75 398 LEU A O 1
ATOM 3089 N N . CYS A 1 399 ? -5.172 17.734 10.195 1 95.81 399 CYS A N 1
ATOM 3090 C CA . CYS A 1 399 ? -5.906 17.766 11.453 1 95.81 399 CYS A CA 1
ATOM 3091 C C . CYS A 1 399 ? -6.848 18.969 11.516 1 95.81 399 CYS A C 1
ATOM 3093 O O . CYS A 1 399 ? -7.938 18.875 12.078 1 95.81 399 CYS A O 1
ATOM 3095 N N . HIS A 1 400 ? -6.457 20.047 10.922 1 96.94 400 HIS A N 1
ATOM 3096 C CA . HIS A 1 400 ? -7.223 21.281 11.023 1 96.94 400 HIS A CA 1
ATOM 3097 C C . HIS A 1 400 ? -8.078 21.5 9.781 1 96.94 400 HIS A C 1
ATOM 3099 O O . HIS A 1 400 ? -8.977 22.359 9.781 1 96.94 400 HIS A O 1
ATOM 3105 N N . ALA A 1 401 ? -7.891 20.734 8.758 1 96.88 401 ALA A N 1
ATOM 3106 C CA . ALA A 1 401 ? -8.508 21 7.461 1 96.88 401 ALA A CA 1
ATOM 3107 C C . ALA A 1 401 ? -10.031 20.969 7.566 1 96.88 401 ALA A C 1
ATOM 3109 O O . ALA A 1 401 ? -10.703 21.938 7.176 1 96.88 401 ALA A O 1
ATOM 3110 N N . ARG A 1 402 ? -10.578 20.016 8.156 1 96.75 402 ARG A N 1
ATOM 3111 C CA . ARG A 1 402 ? -12.023 19.812 8.164 1 96.75 402 ARG A CA 1
ATOM 3112 C C . ARG A 1 402 ? -12.711 20.859 9.039 1 96.75 402 ARG A C 1
ATOM 3114 O O . ARG A 1 402 ? -13.672 21.5 8.609 1 96.75 402 ARG A O 1
ATOM 3121 N N . PRO A 1 403 ? -12.281 21.016 10.289 1 97.31 403 PRO A N 1
ATOM 3122 C CA . PRO A 1 403 ? -12.992 22.016 11.102 1 97.31 403 PRO A CA 1
ATOM 3123 C C . PRO A 1 403 ? -12.914 23.422 10.523 1 97.31 403 PRO A C 1
ATOM 3125 O O . PRO A 1 403 ? -13.859 24.203 10.656 1 97.31 403 PRO A O 1
ATOM 3128 N N . LEU A 1 404 ? -11.859 23.781 9.922 1 98.12 404 LEU A N 1
ATOM 3129 C CA . LEU A 1 404 ? -11.758 25.078 9.273 1 98.12 404 LEU A CA 1
ATOM 3130 C C . LEU A 1 404 ? -12.688 25.172 8.07 1 98.12 404 LEU A C 1
ATOM 3132 O O . LEU A 1 404 ? -13.398 26.172 7.902 1 98.12 404 LEU A O 1
ATOM 3136 N N . ALA A 1 405 ? -12.703 24.109 7.273 1 97.62 405 ALA A N 1
ATOM 3137 C CA . ALA A 1 405 ? -13.57 24.078 6.098 1 97.62 405 ALA A CA 1
ATOM 3138 C C . ALA A 1 405 ? -15.039 24.203 6.492 1 97.62 405 ALA A C 1
ATOM 3140 O O . ALA A 1 405 ? -15.805 24.906 5.828 1 97.62 405 ALA A O 1
ATOM 3141 N N . LYS A 1 406 ? -15.438 23.578 7.543 1 96.5 406 LYS A N 1
ATOM 3142 C CA . LYS A 1 406 ? -16.812 23.625 8.023 1 96.5 406 LYS A CA 1
ATOM 3143 C C . LYS A 1 406 ? -17.219 25.047 8.406 1 96.5 406 LYS A C 1
ATOM 3145 O O . LYS A 1 406 ? -18.406 25.391 8.383 1 96.5 406 LYS A O 1
ATOM 3150 N N . ARG A 1 407 ? -16.297 25.891 8.672 1 97.19 407 ARG A N 1
ATOM 3151 C CA . ARG A 1 407 ? -16.547 27.266 9.102 1 97.19 407 ARG A CA 1
ATOM 3152 C C . ARG A 1 407 ? -16.328 28.25 7.961 1 97.19 407 ARG A C 1
ATOM 3154 O O . ARG A 1 407 ? -16.391 29.453 8.156 1 97.19 407 ARG A O 1
ATOM 3161 N N . GLY A 1 408 ? -15.93 27.719 6.816 1 96.31 408 GLY A N 1
ATOM 3162 C CA . GLY A 1 408 ? -15.656 28.578 5.68 1 96.31 408 GLY A CA 1
ATOM 3163 C C . GLY A 1 408 ? -14.359 29.344 5.812 1 96.31 408 GLY A C 1
ATOM 3164 O O . GLY A 1 408 ? -14.234 30.453 5.285 1 96.31 408 GLY A O 1
ATOM 3165 N N . LEU A 1 409 ? -13.445 28.859 6.559 1 97.56 409 LEU A N 1
ATOM 3166 C CA . LEU A 1 409 ? -12.125 29.469 6.707 1 97.56 409 LEU A CA 1
ATOM 3167 C C . LEU A 1 409 ? -11.086 28.703 5.891 1 97.56 409 LEU A C 1
ATOM 3169 O O . LEU A 1 409 ? -10.906 27.5 6.074 1 97.56 409 LEU A O 1
ATOM 3173 N N . TRP A 1 410 ? -10.422 29.375 4.977 1 97 410 TRP A N 1
ATOM 3174 C CA . TRP A 1 410 ? -9.398 28.734 4.152 1 97 410 TRP A CA 1
ATOM 3175 C C . TRP A 1 410 ? -8.039 28.812 4.832 1 97 410 TRP A C 1
ATOM 3177 O O . TRP A 1 410 ? -7.555 29.891 5.164 1 97 410 TRP A O 1
ATOM 3187 N N . PRO A 1 411 ? -7.406 27.672 5.039 1 97.62 411 PRO A N 1
ATOM 3188 C CA . PRO A 1 411 ? -6.141 27.656 5.773 1 97.62 411 PRO A CA 1
ATOM 3189 C C . PRO A 1 411 ? -4.941 27.984 4.887 1 97.62 411 PRO A C 1
ATOM 3191 O O . PRO A 1 411 ? -4.855 27.5 3.758 1 97.62 411 PRO A O 1
ATOM 3194 N N . VAL A 1 412 ? -4.07 28.781 5.383 1 96.94 412 VAL A N 1
ATOM 3195 C CA . VAL A 1 412 ? -2.785 29.062 4.754 1 96.94 412 VAL A CA 1
ATOM 3196 C C . VAL A 1 412 ? -1.659 28.859 5.766 1 96.94 412 VAL A C 1
ATOM 3198 O O . VAL A 1 412 ? -1.707 29.406 6.875 1 96.94 412 VAL A O 1
ATOM 3201 N N . ARG A 1 413 ? -0.68 28.094 5.387 1 96.88 413 ARG A N 1
ATOM 3202 C CA . ARG A 1 413 ? 0.462 27.781 6.242 1 96.88 413 ARG A CA 1
ATOM 3203 C C . ARG A 1 413 ? 1.775 28.109 5.539 1 96.88 413 ARG A C 1
ATOM 3205 O O . ARG A 1 413 ? 2.445 27.219 5.016 1 96.88 413 ARG A O 1
ATOM 3212 N N . PRO A 1 414 ? 2.188 29.297 5.684 1 96.25 414 PRO A N 1
ATOM 3213 C CA . PRO A 1 414 ? 3.32 29.766 4.879 1 96.25 414 PRO A CA 1
ATOM 3214 C C . PRO A 1 414 ? 4.625 29.047 5.23 1 96.25 414 PRO A C 1
ATOM 3216 O O . PRO A 1 414 ? 5.477 28.859 4.363 1 96.25 414 PRO A O 1
ATOM 3219 N N . LEU A 1 415 ? 4.758 28.656 6.477 1 96.19 415 LEU A N 1
ATOM 3220 C CA . LEU A 1 415 ? 6.031 28.094 6.906 1 96.19 415 LEU A CA 1
ATOM 3221 C C . LEU A 1 415 ? 6.195 26.672 6.379 1 96.19 415 LEU A C 1
ATOM 3223 O O . LEU A 1 415 ? 7.293 26.109 6.43 1 96.19 415 LEU A O 1
ATOM 3227 N N . GLY A 1 416 ? 5.133 26.156 5.875 1 92.38 416 GLY A N 1
ATOM 3228 C CA . GLY A 1 416 ? 5.195 24.844 5.258 1 92.38 416 GLY A CA 1
ATOM 3229 C C . GLY A 1 416 ? 5.234 24.891 3.742 1 92.38 416 GLY A C 1
ATOM 3230 O O . GLY A 1 416 ? 5.234 23.844 3.08 1 92.38 416 GLY A O 1
ATOM 3231 N N . ASP A 1 417 ? 5.266 26.047 3.193 1 91 417 ASP A N 1
ATOM 3232 C CA . ASP A 1 417 ? 5.348 26.219 1.745 1 91 417 ASP A CA 1
ATOM 3233 C C . ASP A 1 417 ? 6.676 25.703 1.206 1 91 417 ASP A C 1
ATOM 3235 O O . ASP A 1 417 ? 7.738 26.016 1.749 1 91 417 ASP A O 1
ATOM 3239 N N . PRO A 1 418 ? 6.609 24.922 0.127 1 86.12 418 PRO A N 1
ATOM 3240 C CA . PRO A 1 418 ? 7.832 24.312 -0.405 1 86.12 418 PRO A CA 1
ATOM 3241 C C . PRO A 1 418 ? 8.891 25.359 -0.765 1 86.12 418 PRO A C 1
ATOM 3243 O O . PRO A 1 418 ? 10.086 25.109 -0.601 1 86.12 418 PRO A O 1
ATOM 3246 N N . ARG A 1 419 ? 8.594 26.547 -1.246 1 87.31 419 ARG A N 1
ATOM 3247 C CA . ARG A 1 419 ? 9.539 27.594 -1.599 1 87.31 419 ARG A CA 1
ATOM 3248 C C . ARG A 1 419 ? 10.336 28.047 -0.379 1 87.31 419 ARG A C 1
ATOM 3250 O O . ARG A 1 419 ? 11.547 28.266 -0.466 1 87.31 419 ARG A O 1
ATOM 3257 N N . LEU A 1 420 ? 9.633 28.156 0.681 1 91.06 420 LEU A N 1
ATOM 3258 C CA . LEU A 1 420 ? 10.273 28.594 1.911 1 91.06 420 LEU A CA 1
ATOM 3259 C C . LEU A 1 420 ? 11.125 27.484 2.51 1 91.06 420 LEU A C 1
ATOM 3261 O O . LEU A 1 420 ? 12.211 27.734 3.037 1 91.06 420 LEU A O 1
ATOM 3265 N N . ILE A 1 421 ? 10.617 26.312 2.502 1 86.88 421 ILE A N 1
ATOM 3266 C CA . ILE A 1 421 ? 11.359 25.156 2.986 1 86.88 421 ILE A CA 1
ATOM 3267 C C . ILE A 1 421 ? 12.68 25.031 2.229 1 86.88 421 ILE A C 1
ATOM 3269 O O . ILE A 1 421 ? 13.734 24.812 2.832 1 86.88 421 ILE A O 1
ATOM 3273 N N . ASN A 1 422 ? 12.586 25.188 0.957 1 84 422 ASN A N 1
ATOM 3274 C CA . ASN A 1 422 ? 13.781 25.125 0.128 1 84 422 ASN A CA 1
ATOM 3275 C C . ASN A 1 422 ? 14.773 26.234 0.477 1 84 422 ASN A C 1
ATOM 3277 O O . ASN A 1 422 ? 15.984 26 0.491 1 84 422 ASN A O 1
ATOM 3281 N N . THR A 1 423 ? 14.297 27.375 0.683 1 88.94 423 THR A N 1
ATOM 3282 C CA . THR A 1 423 ? 15.141 28.5 1.067 1 88.94 423 THR A CA 1
ATOM 3283 C C . THR A 1 423 ? 15.789 28.25 2.424 1 88.94 423 THR A C 1
ATOM 3285 O O . THR A 1 423 ? 16.984 28.5 2.6 1 88.94 423 THR A O 1
ATOM 3288 N N . ALA A 1 424 ? 15.008 27.766 3.322 1 88.19 424 ALA A N 1
ATOM 3289 C CA . ALA A 1 424 ? 15.516 27.5 4.668 1 88.19 424 ALA A CA 1
ATOM 3290 C C . ALA A 1 424 ? 16.578 26.406 4.652 1 88.19 424 ALA A C 1
ATOM 3292 O O . ALA A 1 424 ? 17.516 26.438 5.441 1 88.19 424 ALA A O 1
ATOM 3293 N N . ALA A 1 425 ? 16.391 25.422 3.814 1 82.25 425 ALA A N 1
ATOM 3294 C CA . ALA A 1 425 ? 17.312 24.297 3.723 1 82.25 425 ALA A CA 1
ATOM 3295 C C . ALA A 1 425 ? 18.703 24.766 3.299 1 82.25 425 ALA A C 1
ATOM 3297 O O . ALA A 1 425 ? 19.703 24.109 3.602 1 82.25 425 ALA A O 1
ATOM 3298 N N . LYS A 1 426 ? 18.781 25.922 2.666 1 84.44 426 LYS A N 1
ATOM 3299 C CA . LYS A 1 426 ? 20.047 26.438 2.164 1 84.44 426 LYS A CA 1
ATOM 3300 C C . LYS A 1 426 ? 20.75 27.297 3.219 1 84.44 426 LYS A C 1
ATOM 3302 O O . LYS A 1 426 ? 21.906 27.656 3.057 1 84.44 426 LYS A O 1
ATOM 3307 N N . LEU A 1 427 ? 20.062 27.5 4.258 1 88.31 427 LEU A N 1
ATOM 3308 C CA . LEU A 1 427 ? 20.641 28.344 5.305 1 88.31 427 LEU A CA 1
ATOM 3309 C C . LEU A 1 427 ? 21.688 27.578 6.109 1 88.31 427 LEU A C 1
ATOM 3311 O O . LEU A 1 427 ? 21.578 26.359 6.262 1 88.31 427 LEU A O 1
ATOM 3315 N N . PRO A 1 428 ? 22.672 28.297 6.586 1 86.56 428 PRO A N 1
ATOM 3316 C CA . PRO A 1 428 ? 23.625 27.656 7.484 1 86.56 428 PRO A CA 1
ATOM 3317 C C . PRO A 1 428 ? 22.969 27.062 8.734 1 86.56 428 PRO A C 1
ATOM 3319 O O . PRO A 1 428 ? 21.922 27.578 9.18 1 86.56 428 PRO A O 1
ATOM 3322 N N . LEU A 1 429 ? 23.578 26.109 9.312 1 84.88 429 LEU A N 1
ATOM 3323 C CA . LEU A 1 429 ? 23.062 25.391 10.477 1 84.88 429 LEU A CA 1
ATOM 3324 C C . LEU A 1 429 ? 22.812 26.359 11.633 1 84.88 429 LEU A C 1
ATOM 3326 O O . LEU A 1 429 ? 21.875 26.188 12.406 1 84.88 429 LEU A O 1
ATOM 3330 N N . ALA A 1 430 ? 23.641 27.359 11.719 1 85.94 430 ALA A N 1
ATOM 3331 C CA . ALA A 1 430 ? 23.547 28.297 12.828 1 85.94 430 ALA A CA 1
ATOM 3332 C C . ALA A 1 430 ? 22.234 29.078 12.773 1 85.94 430 ALA A C 1
ATOM 3334 O O . ALA A 1 430 ? 21.688 29.453 13.82 1 85.94 430 ALA A O 1
ATOM 3335 N N . LEU A 1 431 ? 21.703 29.297 11.625 1 89 431 LEU A N 1
ATOM 3336 C CA . LEU A 1 431 ? 20.453 30.031 11.469 1 89 431 LEU A CA 1
ATOM 3337 C C . LEU A 1 431 ? 19.25 29.109 11.594 1 89 431 LEU A C 1
ATOM 3339 O O . LEU A 1 431 ? 18.125 29.578 11.82 1 89 431 LEU A O 1
ATOM 3343 N N . ARG A 1 432 ? 19.391 27.859 11.414 1 87.56 432 ARG A N 1
ATOM 3344 C CA . ARG A 1 432 ? 18.297 26.891 11.531 1 87.56 432 ARG A CA 1
ATOM 3345 C C . ARG A 1 432 ? 18.172 26.391 12.969 1 87.56 432 ARG A C 1
ATOM 3347 O O . ARG A 1 432 ? 17.047 26.172 13.445 1 87.56 432 ARG A O 1
ATOM 3354 N N . ALA A 1 433 ? 19.328 26.328 13.562 1 85.44 433 ALA A N 1
ATOM 3355 C CA . ALA A 1 433 ? 19.344 25.844 14.938 1 85.44 433 ALA A CA 1
ATOM 3356 C C . ALA A 1 433 ? 18.531 26.734 15.852 1 85.44 433 ALA A C 1
ATOM 3358 O O . ALA A 1 433 ? 18.594 27.969 15.742 1 85.44 433 ALA A O 1
ATOM 3359 N N . ASP A 1 434 ? 17.766 26.156 16.594 1 87 434 ASP A N 1
ATOM 3360 C CA . ASP A 1 434 ? 16.953 26.844 17.594 1 87 434 ASP A CA 1
ATOM 3361 C C . ASP A 1 434 ? 16.094 27.922 16.953 1 87 434 ASP A C 1
ATOM 3363 O O . ASP A 1 434 ? 15.82 28.953 17.578 1 87 434 ASP A O 1
ATOM 3367 N N . LYS A 1 435 ? 15.805 27.828 15.727 1 91.94 435 LYS A N 1
ATOM 3368 C CA . LYS A 1 435 ? 14.945 28.719 14.969 1 91.94 435 LYS A CA 1
ATOM 3369 C C . LYS A 1 435 ? 15.516 30.141 14.938 1 91.94 435 LYS A C 1
ATOM 3371 O O . LYS A 1 435 ? 14.773 31.109 15.039 1 91.94 435 LYS A O 1
ATOM 3376 N N . GLU A 1 436 ? 16.812 30.266 14.82 1 92.75 436 GLU A N 1
ATOM 3377 C CA . GLU A 1 436 ? 17.5 31.547 14.836 1 92.75 436 GLU A CA 1
ATOM 3378 C C . GLU A 1 436 ? 17.047 32.438 13.672 1 92.75 436 GLU A C 1
ATOM 3380 O O . GLU A 1 436 ? 17 33.656 13.789 1 92.75 436 GLU A O 1
ATOM 3385 N N . VAL A 1 437 ? 16.703 31.812 12.641 1 93.5 437 VAL A N 1
ATOM 3386 C CA . VAL A 1 437 ? 16.266 32.562 11.469 1 93.5 437 VAL A CA 1
ATOM 3387 C C . VAL A 1 437 ? 14.984 33.312 11.805 1 93.5 437 VAL A C 1
ATOM 3389 O O . VAL A 1 437 ? 14.82 34.469 11.422 1 93.5 437 VAL A O 1
ATOM 3392 N N . LEU A 1 438 ? 14.062 32.719 12.508 1 95.56 438 LEU A N 1
ATOM 3393 C CA . LEU A 1 438 ? 12.812 33.375 12.898 1 95.56 438 LEU A CA 1
ATOM 3394 C C . LEU A 1 438 ? 13.055 34.438 13.961 1 95.56 438 LEU A C 1
ATOM 3396 O O . LEU A 1 438 ? 12.461 35.5 13.914 1 95.56 438 LEU A O 1
ATOM 3400 N N . ARG A 1 439 ? 13.93 34.062 14.844 1 95.12 439 ARG A N 1
ATOM 3401 C CA . ARG A 1 439 ? 14.281 35 15.891 1 95.12 439 ARG A CA 1
ATOM 3402 C C . ARG A 1 439 ? 14.859 36.281 15.289 1 95.12 439 ARG A C 1
ATOM 3404 O O . ARG A 1 439 ? 14.461 37.406 15.656 1 95.12 439 ARG A O 1
ATOM 3411 N N . SER A 1 440 ? 15.82 36.094 14.414 1 94.5 440 SER A N 1
ATOM 3412 C CA . SER A 1 440 ? 16.469 37.219 13.758 1 94.5 440 SER A CA 1
ATOM 3413 C C . SER A 1 440 ? 15.477 38 12.922 1 94.5 440 SER A C 1
ATOM 3415 O O . SER A 1 440 ? 15.516 39.25 12.898 1 94.5 440 SER A O 1
ATOM 3417 N N . TYR A 1 441 ? 14.68 37.312 12.234 1 95.56 441 TYR A N 1
ATOM 3418 C CA . TYR A 1 441 ? 13.633 37.938 11.438 1 95.56 441 TYR A CA 1
ATOM 3419 C C . TYR A 1 441 ? 12.75 38.844 12.305 1 95.56 441 TYR A C 1
ATOM 3421 O O . TYR A 1 441 ? 12.5 40 11.969 1 95.56 441 TYR A O 1
ATOM 3429 N N . LEU A 1 442 ? 12.32 38.375 13.43 1 96.69 442 LEU A N 1
ATOM 3430 C CA . LEU A 1 442 ? 11.414 39.094 14.32 1 96.69 442 LEU A CA 1
ATOM 3431 C C . LEU A 1 442 ? 12.133 40.25 14.992 1 96.69 442 LEU A C 1
ATOM 3433 O O . LEU A 1 442 ? 11.555 41.312 15.156 1 96.69 442 LEU A O 1
ATOM 3437 N N . ARG A 1 443 ? 13.312 40 15.352 1 95.12 443 ARG A N 1
ATOM 3438 C CA . ARG A 1 443 ? 14.094 41.062 15.969 1 95.12 443 ARG A CA 1
ATOM 3439 C C . ARG A 1 443 ? 14.242 42.25 15.023 1 95.12 443 ARG A C 1
ATOM 3441 O O . ARG A 1 443 ? 14.102 43.406 15.438 1 95.12 443 ARG A O 1
ATOM 3448 N N . ASN A 1 444 ? 14.508 41.938 13.859 1 93.75 444 ASN A N 1
ATOM 3449 C CA . ASN A 1 444 ? 14.68 42.969 12.859 1 93.75 444 ASN A CA 1
ATOM 3450 C C . ASN A 1 444 ? 13.383 43.719 12.594 1 93.75 444 ASN A C 1
ATOM 3452 O O . ASN A 1 444 ? 13.398 44.938 12.359 1 93.75 444 ASN A O 1
ATOM 3456 N N . ARG A 1 445 ? 12.328 43.062 12.586 1 93.81 445 ARG A N 1
ATOM 3457 C CA . ARG A 1 445 ? 11.055 43.656 12.211 1 93.81 445 ARG A CA 1
ATOM 3458 C C . ARG A 1 445 ? 10.406 44.375 13.391 1 93.81 445 ARG A C 1
ATOM 3460 O O . ARG A 1 445 ? 9.734 45.406 13.211 1 93.81 445 ARG A O 1
ATOM 3467 N N . LEU A 1 446 ? 10.57 43.844 14.523 1 94.19 446 LEU A N 1
ATOM 3468 C CA . LEU A 1 446 ? 9.93 44.406 15.711 1 94.19 446 LEU A CA 1
ATOM 3469 C C . LEU A 1 446 ? 10.82 45.469 16.359 1 94.19 446 LEU A C 1
ATOM 3471 O O . LEU A 1 446 ? 10.336 46.281 17.125 1 94.19 446 LEU A O 1
ATOM 3475 N N . GLY A 1 447 ? 12.102 45.406 16.141 1 91.94 447 GLY A N 1
ATOM 3476 C CA . GLY A 1 447 ? 13.039 46.344 16.703 1 91.94 447 GLY A CA 1
ATOM 3477 C C . GLY A 1 447 ? 13.375 46.062 18.156 1 91.94 447 GLY A C 1
ATOM 3478 O O . GLY A 1 447 ? 13.977 46.906 18.844 1 91.94 447 GLY A O 1
ATOM 3479 N N . CYS A 1 448 ? 12.867 44.969 18.656 1 90.19 448 CYS A N 1
ATOM 3480 C CA . CYS A 1 448 ? 13.156 44.531 20.031 1 90.19 448 CYS A CA 1
ATOM 3481 C C . CYS A 1 448 ? 13.242 43 20.125 1 90.19 448 CYS A C 1
ATOM 3483 O O . CYS A 1 448 ? 12.828 42.312 19.203 1 90.19 448 CYS A O 1
ATOM 3485 N N . ASP A 1 449 ? 13.773 42.562 21.297 1 91.12 449 ASP A N 1
ATOM 3486 C CA . ASP A 1 449 ? 13.938 41.125 21.516 1 91.12 449 ASP A CA 1
ATOM 3487 C C . ASP A 1 449 ? 12.758 40.562 22.281 1 91.12 449 ASP A C 1
ATOM 3489 O O . ASP A 1 449 ? 12.805 40.438 23.5 1 91.12 449 ASP A O 1
ATOM 3493 N N . VAL A 1 450 ? 11.828 40.094 21.578 1 92.56 450 VAL A N 1
ATOM 3494 C CA . VAL A 1 450 ? 10.609 39.562 22.172 1 92.56 450 VAL A CA 1
ATOM 3495 C C . VAL A 1 450 ? 10.844 38.125 22.594 1 92.56 450 VAL A C 1
ATOM 3497 O O . VAL A 1 450 ? 10.25 37.656 23.562 1 92.56 450 VAL A O 1
ATOM 3500 N N . PHE A 1 451 ? 11.734 37.406 21.844 1 94.56 451 PHE A N 1
ATOM 3501 C CA . PHE A 1 451 ? 11.992 35.969 22.062 1 94.56 451 PHE A CA 1
ATOM 3502 C C . PHE A 1 451 ? 13.461 35.719 22.375 1 94.56 451 PHE A C 1
ATOM 3504 O O . PHE A 1 451 ? 14.203 35.25 21.516 1 94.56 451 PHE A O 1
ATOM 3511 N N . PRO A 1 452 ? 13.844 35.938 23.562 1 91.81 452 PRO A N 1
ATOM 3512 C CA . PRO A 1 452 ? 15.258 35.75 23.891 1 91.81 452 PRO A CA 1
ATOM 3513 C C . PRO A 1 452 ? 15.68 34.281 23.859 1 91.81 452 PRO A C 1
ATOM 3515 O O . PRO A 1 452 ? 14.836 33.375 23.969 1 91.81 452 PRO A O 1
ATOM 3518 N N . HIS A 1 453 ? 16.906 34.062 23.766 1 89.5 453 HIS A N 1
ATOM 3519 C CA . HIS A 1 453 ? 17.438 32.719 23.781 1 89.5 453 HIS A CA 1
ATOM 3520 C C . HIS A 1 453 ? 17.141 32.031 25.109 1 89.5 453 HIS A C 1
ATOM 3522 O O . HIS A 1 453 ? 17.266 32.625 26.172 1 89.5 453 HIS A O 1
ATOM 3528 N N . GLY A 1 454 ? 16.703 30.812 24.969 1 83.06 454 GLY A N 1
ATOM 3529 C CA . GLY A 1 454 ? 16.5 30 26.156 1 83.06 454 GLY A CA 1
ATOM 3530 C C . GLY A 1 454 ? 15.117 30.188 26.75 1 83.06 454 GLY A C 1
ATOM 3531 O O . GLY A 1 454 ? 14.773 29.531 27.75 1 83.06 454 GLY A O 1
ATOM 3532 N N . TYR A 1 455 ? 14.312 31.062 26.188 1 85 455 TYR A N 1
ATOM 3533 C CA . TYR A 1 455 ? 12.977 31.172 26.75 1 85 455 TYR A CA 1
ATOM 3534 C C . TYR A 1 455 ? 12.203 29.875 26.594 1 85 455 TYR A C 1
ATOM 3536 O O . TYR A 1 455 ? 12.445 29.109 25.656 1 85 455 TYR A O 1
ATOM 3544 N N . VAL A 1 456 ? 11.359 29.547 27.531 1 82.44 456 VAL A N 1
ATOM 3545 C CA . VAL A 1 456 ? 10.578 28.312 27.484 1 82.44 456 VAL A CA 1
ATOM 3546 C C . VAL A 1 456 ? 9.117 28.641 27.188 1 82.44 456 VAL A C 1
ATOM 3548 O O . VAL A 1 456 ? 8.453 29.344 27.953 1 82.44 456 VAL A O 1
ATOM 3551 N N . LYS A 1 457 ? 8.664 28.172 26.109 1 84.62 457 LYS A N 1
ATOM 3552 C CA . LYS A 1 457 ? 7.293 28.391 25.672 1 84.62 457 LYS A CA 1
ATOM 3553 C C . LYS A 1 457 ? 6.312 27.547 26.484 1 84.62 457 LYS A C 1
ATOM 3555 O O . LYS A 1 457 ? 6.637 26.422 26.891 1 84.62 457 LYS A O 1
ATOM 3560 N N . GLU A 1 458 ? 5.145 28.141 26.688 1 87.56 458 GLU A N 1
ATOM 3561 C CA . GLU A 1 458 ? 4.074 27.391 27.312 1 87.56 458 GLU A CA 1
ATOM 3562 C C . GLU A 1 458 ? 3.66 26.188 26.453 1 87.56 458 GLU A C 1
ATOM 3564 O O . GLU A 1 458 ? 3.725 26.266 25.219 1 87.56 458 GLU A O 1
ATOM 3569 N N . THR A 1 459 ? 3.283 25.078 27.141 1 85.5 459 THR A N 1
ATOM 3570 C CA . THR A 1 459 ? 2.883 23.875 26.422 1 85.5 459 THR A CA 1
ATOM 3571 C C . THR A 1 459 ? 1.5 23.406 26.875 1 85.5 459 THR A C 1
ATOM 3573 O O . THR A 1 459 ? 1.04 23.781 27.953 1 85.5 459 THR A O 1
ATOM 3576 N N . PHE A 1 460 ? 0.845 22.609 26.078 1 88.62 460 PHE A N 1
ATOM 3577 C CA . PHE A 1 460 ? -0.465 22.047 26.359 1 88.62 460 PHE A CA 1
ATOM 3578 C C . PHE A 1 460 ? -0.336 20.812 27.25 1 88.62 460 PHE A C 1
ATOM 3580 O O . PHE A 1 460 ? -1.328 20.141 27.531 1 88.62 460 PHE A O 1
ATOM 3587 N N . ALA A 1 461 ? 0.789 20.453 27.781 1 83.88 461 ALA A N 1
ATOM 3588 C CA . ALA A 1 461 ? 1.124 19.188 28.422 1 83.88 461 ALA A CA 1
ATOM 3589 C C . ALA A 1 461 ? 0.218 18.922 29.625 1 83.88 461 ALA A C 1
ATOM 3591 O O . ALA A 1 461 ? -0.101 17.781 29.938 1 83.88 461 ALA A O 1
ATOM 3592 N N . LEU A 1 462 ? -0.264 20.031 30.266 1 85.69 462 LEU A N 1
ATOM 3593 C CA . LEU A 1 462 ? -1.018 19.828 31.5 1 85.69 462 LEU A CA 1
ATOM 3594 C C . LEU A 1 462 ? -2.518 19.906 31.234 1 85.69 462 LEU A C 1
ATOM 3596 O O . LEU A 1 462 ? -3.322 19.609 32.125 1 85.69 462 LEU A O 1
ATOM 3600 N N . VAL A 1 463 ? -2.91 20.156 30.062 1 93.69 463 VAL A N 1
ATOM 3601 C CA . VAL A 1 463 ? -4.316 20.375 29.75 1 93.69 463 VAL A CA 1
ATOM 3602 C C . VAL A 1 463 ? -5.062 19.031 29.75 1 93.69 463 VAL A C 1
ATOM 3604 O O . VAL A 1 463 ? -6.074 18.875 30.438 1 93.69 463 VAL A O 1
ATOM 3607 N N . LEU A 1 464 ? -4.512 18.047 29.109 1 95.5 464 LEU A N 1
ATOM 3608 C CA . LEU A 1 464 ? -5.227 16.797 28.906 1 95.5 464 LEU A CA 1
ATOM 3609 C C . LEU A 1 464 ? -5.309 16 30.203 1 95.5 464 LEU A C 1
ATOM 3611 O O . LEU A 1 464 ? -6.359 15.438 30.516 1 95.5 464 LEU A O 1
ATOM 3615 N N . PRO A 1 465 ? -4.238 15.945 30.969 1 94.38 465 PRO A N 1
ATOM 3616 C CA . PRO A 1 465 ? -4.387 15.25 32.25 1 94.38 465 PRO A CA 1
ATOM 3617 C C . PRO A 1 465 ? -5.5 15.836 33.125 1 94.38 465 PRO A C 1
ATOM 3619 O O . PRO A 1 465 ? -6.262 15.094 33.75 1 94.38 465 PRO A O 1
ATOM 3622 N N . GLU A 1 466 ? -5.613 17.125 33.125 1 94 466 GLU A N 1
ATOM 3623 C CA . GLU A 1 466 ? -6.66 17.781 33.906 1 94 466 GLU A CA 1
ATOM 3624 C C . GLU A 1 466 ? -8.039 17.5 33.312 1 94 466 GLU A C 1
ATOM 3626 O O . GLU A 1 466 ? -9 17.266 34.062 1 94 466 GLU A O 1
ATOM 3631 N N . ALA A 1 467 ? -8.117 17.562 32.031 1 96.38 467 ALA A N 1
ATOM 3632 C CA . ALA A 1 467 ? -9.383 17.297 31.375 1 96.38 467 ALA A CA 1
ATOM 3633 C C . ALA A 1 467 ? -9.836 15.859 31.609 1 96.38 467 ALA A C 1
ATOM 3635 O O . ALA A 1 467 ? -11.023 15.602 31.828 1 96.38 467 ALA A O 1
ATOM 3636 N N . ILE A 1 468 ? -8.922 14.875 31.609 1 96.94 468 ILE A N 1
ATOM 3637 C CA . ILE A 1 468 ? -9.219 13.469 31.828 1 96.94 468 ILE A CA 1
ATOM 3638 C C . ILE A 1 468 ? -9.664 13.25 33.281 1 96.94 468 ILE A C 1
ATOM 3640 O O . ILE A 1 468 ? -10.641 12.547 33.531 1 96.94 468 ILE A O 1
ATOM 3644 N N . ALA A 1 469 ? -8.984 13.867 34.156 1 95.25 469 ALA A N 1
ATOM 3645 C CA . ALA A 1 469 ? -9.328 13.742 35.562 1 95.25 469 ALA A CA 1
ATOM 3646 C C . ALA A 1 469 ? -10.734 14.273 35.844 1 95.25 469 ALA A C 1
ATOM 3648 O O . ALA A 1 469 ? -11.477 13.688 36.656 1 95.25 469 ALA A O 1
ATOM 3649 N N . ALA A 1 470 ? -11.078 15.336 35.219 1 94.88 470 ALA A N 1
ATOM 3650 C CA . ALA A 1 470 ? -12.383 15.961 35.406 1 94.88 470 ALA A CA 1
ATOM 3651 C C . ALA A 1 470 ? -13.508 15.062 34.906 1 94.88 470 ALA A C 1
ATOM 3653 O O . ALA A 1 470 ? -14.648 15.172 35.375 1 94.88 470 ALA A O 1
ATOM 3654 N N . ARG A 1 471 ? -13.195 14.172 34 1 96 471 ARG A N 1
ATOM 3655 C CA . ARG A 1 471 ? -14.211 13.32 33.406 1 96 471 ARG A CA 1
ATOM 3656 C C . ARG A 1 471 ? -13.938 11.844 33.688 1 96 471 ARG A C 1
ATOM 3658 O O . ARG A 1 471 ? -14.391 10.969 32.938 1 96 471 ARG A O 1
ATOM 3665 N N . ALA A 1 472 ? -13.203 11.547 34.656 1 96 472 ALA A N 1
ATOM 3666 C CA . ALA A 1 472 ? -12.719 10.203 34.938 1 96 472 ALA A CA 1
ATOM 3667 C C . ALA A 1 472 ? -13.875 9.211 35.062 1 96 472 ALA A C 1
ATOM 3669 O O . ALA A 1 472 ? -13.836 8.117 34.531 1 96 472 ALA A O 1
ATOM 3670 N N . ASP A 1 473 ? -14.945 9.562 35.781 1 95.81 473 ASP A N 1
ATOM 3671 C CA . ASP A 1 473 ? -16.078 8.68 36 1 95.81 473 ASP A CA 1
ATOM 3672 C C . ASP A 1 473 ? -16.812 8.375 34.688 1 95.81 473 ASP A C 1
ATOM 3674 O O . ASP A 1 473 ? -17.188 7.23 34.438 1 95.81 473 ASP A O 1
ATOM 3678 N N . THR A 1 474 ? -17 9.398 33.938 1 96.31 474 THR A N 1
ATOM 3679 C CA . THR A 1 474 ? -17.656 9.234 32.656 1 96.31 474 THR A CA 1
ATOM 3680 C C . THR A 1 474 ? -16.859 8.312 31.734 1 96.31 474 THR A C 1
ATOM 3682 O O . THR A 1 474 ? -17.422 7.406 31.125 1 96.31 474 THR A O 1
ATOM 3685 N N . ILE A 1 475 ? -15.578 8.5 31.656 1 97.56 475 ILE A N 1
ATOM 3686 C CA . ILE A 1 475 ? -14.695 7.707 30.812 1 97.56 475 ILE A CA 1
ATOM 3687 C C . ILE A 1 475 ? -14.727 6.246 31.25 1 97.56 475 ILE A C 1
ATOM 3689 O O . ILE A 1 475 ? -14.875 5.34 30.422 1 97.56 475 ILE A O 1
ATOM 3693 N N . SER A 1 476 ? -14.625 6.055 32.562 1 96.81 476 SER A N 1
ATOM 3694 C CA . SER A 1 476 ? -14.633 4.703 33.125 1 96.81 476 SER A CA 1
ATOM 3695 C C . SER A 1 476 ? -15.945 3.99 32.781 1 96.81 476 SER A C 1
ATOM 3697 O O . SER A 1 476 ? -15.945 2.807 32.438 1 96.81 476 SER A O 1
ATOM 3699 N N . SER A 1 477 ? -17 4.723 32.938 1 97.06 477 SER A N 1
ATOM 3700 C CA . SER A 1 477 ? -18.312 4.156 32.656 1 97.06 477 SER A CA 1
ATOM 3701 C C . SER A 1 477 ? -18.438 3.799 31.172 1 97.06 477 SER A C 1
ATOM 3703 O O . SER A 1 477 ? -18.938 2.725 30.828 1 97.06 477 SER A O 1
ATOM 3705 N N . GLN A 1 478 ? -18 4.668 30.297 1 97.06 478 GLN A N 1
ATOM 3706 C CA . GLN A 1 478 ? -18.078 4.43 28.859 1 97.06 478 GLN A CA 1
ATOM 3707 C C . GLN A 1 478 ? -17.203 3.252 28.453 1 97.06 478 GLN A C 1
ATOM 3709 O O . GLN A 1 478 ? -17.547 2.494 27.547 1 97.06 478 GLN A O 1
ATOM 3714 N N . LEU A 1 479 ? -16.109 3.037 29.141 1 97.31 479 LEU A N 1
ATOM 3715 C CA . LEU A 1 479 ? -15.156 1.998 28.781 1 97.31 479 LEU A CA 1
ATOM 3716 C C . LEU A 1 479 ? -15.602 0.643 29.328 1 97.31 479 LEU A C 1
ATOM 3718 O O . LEU A 1 479 ? -14.93 -0.368 29.094 1 97.31 479 LEU A O 1
ATOM 3722 N N . SER A 1 480 ? -16.688 0.619 30.031 1 95.75 480 SER A N 1
ATOM 3723 C CA . SER A 1 480 ? -17.25 -0.683 30.375 1 95.75 480 SER A CA 1
ATOM 3724 C C . SER A 1 480 ? -17.5 -1.524 29.125 1 95.75 480 SER A C 1
ATOM 3726 O O . SER A 1 480 ? -17.406 -2.754 29.172 1 95.75 480 SER A O 1
ATOM 3728 N N . SER A 1 481 ? -17.812 -0.81 28.109 1 95.38 481 SER A N 1
ATOM 3729 C CA . SER A 1 481 ? -17.797 -1.39 26.766 1 95.38 481 SER A CA 1
ATOM 3730 C C . SER A 1 481 ? -16.734 -0.739 25.891 1 95.38 481 SER A C 1
ATOM 3732 O O . SER A 1 481 ? -16.844 0.44 25.547 1 95.38 481 SER A O 1
ATOM 3734 N N . CYS A 1 482 ? -15.766 -1.498 25.594 1 97.06 482 CYS A N 1
ATOM 3735 C CA . CYS A 1 482 ? -14.625 -0.978 24.844 1 97.06 482 CYS A CA 1
ATOM 3736 C C . CYS A 1 482 ? -14.633 -1.488 23.406 1 97.06 482 CYS A C 1
ATOM 3738 O O . CYS A 1 482 ? -14.383 -2.67 23.156 1 97.06 482 CYS A O 1
ATOM 3740 N N . ALA A 1 483 ? -14.867 -0.605 22.469 1 96.31 483 ALA A N 1
ATOM 3741 C CA . ALA A 1 483 ? -15 -0.976 21.062 1 96.31 483 ALA A CA 1
ATOM 3742 C C . ALA A 1 483 ? -13.688 -1.537 20.531 1 96.31 483 ALA A C 1
ATOM 3744 O O . ALA A 1 483 ? -13.68 -2.553 19.828 1 96.31 483 ALA A O 1
ATOM 3745 N N . LEU A 1 484 ? -12.555 -0.895 20.828 1 97.75 484 LEU A N 1
ATOM 3746 C CA . LEU A 1 484 ? -11.25 -1.344 20.344 1 97.75 484 LEU A CA 1
ATOM 3747 C C . LEU A 1 484 ? -10.922 -2.732 20.875 1 97.75 484 LEU A C 1
ATOM 3749 O O . LEU A 1 484 ? -10.258 -3.523 20.203 1 97.75 484 LEU A O 1
ATOM 3753 N N . ALA A 1 485 ? -11.336 -3.012 22.109 1 97.38 485 ALA A N 1
ATOM 3754 C CA . ALA A 1 485 ? -11.164 -4.355 22.656 1 97.38 485 ALA A CA 1
ATOM 3755 C C . ALA A 1 485 ? -12.023 -5.367 21.906 1 97.38 485 ALA A C 1
ATOM 3757 O O . ALA A 1 485 ? -11.586 -6.496 21.656 1 97.38 485 ALA A O 1
ATOM 3758 N N . ASP A 1 486 ? -13.219 -4.957 21.547 1 92.69 486 ASP A N 1
ATOM 3759 C CA . ASP A 1 486 ? -14.102 -5.832 20.781 1 92.69 486 ASP A CA 1
ATOM 3760 C C . ASP A 1 486 ? -13.5 -6.176 19.422 1 92.69 486 ASP A C 1
ATOM 3762 O O . ASP A 1 486 ? -13.719 -7.27 18.906 1 92.69 486 ASP A O 1
ATOM 3766 N N . PHE A 1 487 ? -12.758 -5.258 18.891 1 91.5 487 PHE A N 1
ATOM 3767 C CA . PHE A 1 487 ? -12.102 -5.488 17.609 1 91.5 487 PHE A CA 1
ATOM 3768 C C . PHE A 1 487 ? -10.797 -6.254 17.812 1 91.5 487 PHE A C 1
ATOM 3770 O O . PHE A 1 487 ? -10.094 -6.547 16.844 1 91.5 487 PHE A O 1
ATOM 3777 N N . GLY A 1 488 ? -10.422 -6.523 19.031 1 92.31 488 GLY A N 1
ATOM 3778 C CA . GLY A 1 488 ? -9.266 -7.348 19.344 1 92.31 488 GLY A CA 1
ATOM 3779 C C . GLY A 1 488 ? -7.953 -6.59 19.281 1 92.31 488 GLY A C 1
ATOM 3780 O O . GLY A 1 488 ? -6.891 -7.191 19.125 1 92.31 488 GLY A O 1
ATOM 3781 N N . LEU A 1 489 ? -7.965 -5.297 19.453 1 96.69 489 LEU A N 1
ATOM 3782 C CA . LEU A 1 489 ? -6.754 -4.504 19.266 1 96.69 489 LEU A CA 1
ATOM 3783 C C . LEU A 1 489 ? -6.113 -4.176 20.609 1 96.69 489 LEU A C 1
ATOM 3785 O O . LEU A 1 489 ? -4.891 -4.07 20.719 1 96.69 489 LEU A O 1
ATOM 3789 N N . VAL A 1 490 ? -6.961 -4.012 21.641 1 98.5 490 VAL A N 1
ATOM 3790 C CA . VAL A 1 490 ? -6.422 -3.629 22.953 1 98.5 490 VAL A CA 1
ATOM 3791 C C . VAL A 1 490 ? -7.023 -4.512 24.031 1 98.5 490 VAL A C 1
ATOM 3793 O O . VAL A 1 490 ? -8.016 -5.207 23.797 1 98.5 490 VAL A O 1
ATOM 3796 N N . SER A 1 491 ? -6.344 -4.504 25.203 1 98.06 491 SER A N 1
ATOM 3797 C CA . SER A 1 491 ? -6.863 -5.121 26.406 1 98.06 491 SER A CA 1
ATOM 3798 C C . SER A 1 491 ? -7.578 -4.102 27.297 1 98.06 491 SER A C 1
ATOM 3800 O O . SER A 1 491 ? -6.965 -3.141 27.75 1 98.06 491 SER A O 1
ATOM 3802 N N . ARG A 1 492 ? -8.82 -4.352 27.547 1 98 492 ARG A N 1
ATOM 3803 C CA . ARG A 1 492 ? -9.586 -3.428 28.375 1 98 492 ARG A CA 1
ATOM 3804 C C . ARG A 1 492 ? -8.953 -3.281 29.766 1 98 492 ARG A C 1
ATOM 3806 O O . ARG A 1 492 ? -8.898 -2.18 30.312 1 98 492 ARG A O 1
ATOM 3813 N N . GLU A 1 493 ? -8.461 -4.34 30.297 1 98 493 GLU A N 1
ATOM 3814 C CA . GLU A 1 493 ? -7.824 -4.312 31.609 1 98 493 GLU A CA 1
ATOM 3815 C C . GLU A 1 493 ? -6.605 -3.389 31.609 1 98 493 GLU A C 1
ATOM 3817 O O . GLU A 1 493 ? -6.43 -2.59 32.531 1 98 493 GLU A O 1
ATOM 3822 N N . SER A 1 494 ? -5.82 -3.525 30.578 1 98.5 494 SER A N 1
ATOM 3823 C CA . SER A 1 494 ? -4.633 -2.684 30.469 1 98.5 494 SER A CA 1
ATOM 3824 C C . SER A 1 494 ? -5.008 -1.213 30.312 1 98.5 494 SER A C 1
ATOM 3826 O O . SER A 1 494 ? -4.316 -0.334 30.828 1 98.5 494 SER A O 1
ATOM 3828 N N . VAL A 1 495 ? -6.094 -0.971 29.609 1 98.56 495 VAL A N 1
ATOM 3829 C CA . VAL A 1 495 ? -6.566 0.395 29.406 1 98.56 495 VAL A CA 1
ATOM 3830 C C . VAL A 1 495 ? -6.977 1.003 30.75 1 98.56 495 VAL A C 1
ATOM 3832 O O . VAL A 1 495 ? -6.609 2.139 31.062 1 98.56 495 VAL A O 1
ATOM 3835 N N . MET A 1 496 ? -7.684 0.25 31.547 1 98.19 496 MET A N 1
ATOM 3836 C CA . MET A 1 496 ? -8.141 0.745 32.844 1 98.19 496 MET A CA 1
ATOM 3837 C C . MET A 1 496 ? -6.965 0.984 33.781 1 98.19 496 MET A C 1
ATOM 3839 O O . MET A 1 496 ? -6.969 1.94 34.562 1 98.19 496 MET A O 1
ATOM 3843 N N . THR A 1 497 ? -5.996 0.135 33.688 1 98.19 497 THR A N 1
ATOM 3844 C CA . THR A 1 497 ? -4.789 0.318 34.469 1 98.19 497 THR A CA 1
ATOM 3845 C C . THR A 1 497 ? -4.086 1.619 34.094 1 98.19 497 THR A C 1
ATOM 3847 O O . THR A 1 497 ? -3.643 2.365 34.969 1 98.19 497 THR A O 1
ATOM 3850 N N . LEU A 1 498 ? -3.984 1.87 32.812 1 98.25 498 LEU A N 1
ATOM 3851 C CA . LEU A 1 498 ? -3.346 3.094 32.344 1 98.25 498 LEU A CA 1
ATOM 3852 C C . LEU A 1 498 ? -4.156 4.32 32.75 1 98.25 498 LEU A C 1
ATOM 3854 O O . LEU A 1 498 ? -3.586 5.348 33.125 1 98.25 498 LEU A O 1
ATOM 3858 N N . LEU A 1 499 ? -5.488 4.254 32.625 1 98 499 LEU A N 1
ATOM 3859 C CA . LEU A 1 499 ? -6.355 5.344 33.062 1 98 499 LEU A CA 1
ATOM 3860 C C . LEU A 1 499 ? -6.113 5.672 34.531 1 98 499 LEU A C 1
ATOM 3862 O O . LEU A 1 499 ? -5.949 6.836 34.906 1 98 499 LEU A O 1
ATOM 3866 N N . ASN A 1 500 ? -6.039 4.672 35.344 1 97.69 500 ASN A N 1
ATOM 3867 C CA . ASN A 1 500 ? -5.797 4.875 36.75 1 97.69 500 ASN A CA 1
ATOM 3868 C C . ASN A 1 500 ? -4.43 5.508 37 1 97.69 500 ASN A C 1
ATOM 3870 O O . ASN A 1 500 ? -4.285 6.352 37.906 1 97.69 500 ASN A O 1
ATOM 3874 N N . ARG A 1 501 ? -3.498 5.059 36.25 1 97.38 501 ARG A N 1
ATOM 3875 C CA . ARG A 1 501 ? -2.162 5.637 36.375 1 97.38 501 ARG A CA 1
ATOM 3876 C C . ARG A 1 501 ? -2.18 7.125 36.062 1 97.38 501 ARG A C 1
ATOM 3878 O O . ARG A 1 501 ? -1.561 7.926 36.75 1 97.38 501 ARG A O 1
ATOM 3885 N N . VAL A 1 502 ? -2.865 7.492 35 1 97.06 502 VAL A N 1
ATOM 3886 C CA . VAL A 1 502 ? -2.947 8.891 34.594 1 97.06 502 VAL A CA 1
ATOM 3887 C C . VAL A 1 502 ? -3.674 9.695 35.656 1 97.06 502 VAL A C 1
ATOM 3889 O O . VAL A 1 502 ? -3.264 10.812 36 1 97.06 502 VAL A O 1
ATOM 3892 N N . LEU A 1 503 ? -4.691 9.148 36.281 1 96.19 503 LEU A N 1
ATOM 3893 C CA . LEU A 1 503 ? -5.48 9.836 37.312 1 96.19 503 LEU A CA 1
ATOM 3894 C C . LEU A 1 503 ? -4.668 10.047 38.594 1 96.19 503 LEU A C 1
ATOM 3896 O O . LEU A 1 503 ? -4.824 11.055 39.281 1 96.19 503 LEU A O 1
ATOM 3900 N N . THR A 1 504 ? -3.779 9.164 38.781 1 96.19 504 THR A N 1
ATOM 3901 C CA . THR A 1 504 ? -3.021 9.203 40.031 1 96.19 504 THR A CA 1
ATOM 3902 C C . THR A 1 504 ? -1.754 10.039 39.875 1 96.19 504 THR A C 1
ATOM 3904 O O . THR A 1 504 ? -1.373 10.781 40.781 1 96.19 504 THR A O 1
ATOM 3907 N N . THR A 1 505 ? -1.095 9.938 38.688 1 94.38 505 THR A N 1
ATOM 3908 C CA . THR A 1 505 ? 0.248 10.492 38.562 1 94.38 505 THR A CA 1
ATOM 3909 C C . THR A 1 505 ? 0.243 11.742 37.688 1 94.38 505 THR A C 1
ATOM 3911 O O . THR A 1 505 ? 1.158 12.562 37.781 1 94.38 505 THR A O 1
ATOM 3914 N N . HIS A 1 506 ? -0.628 11.875 36.844 1 91.88 506 HIS A N 1
ATOM 3915 C CA . HIS A 1 506 ? -0.695 12.938 35.844 1 91.88 506 HIS A CA 1
ATOM 3916 C C . HIS A 1 506 ? 0.575 12.984 35 1 91.88 506 HIS A C 1
ATOM 3918 O O . HIS A 1 506 ? 0.985 14.055 34.531 1 91.88 506 HIS A O 1
ATOM 3924 N N . GLU A 1 507 ? 1.195 11.812 34.875 1 92.5 507 GLU A N 1
ATOM 3925 C CA . GLU A 1 507 ? 2.441 11.719 34.125 1 92.5 507 GLU A CA 1
ATOM 3926 C C . GLU A 1 507 ? 2.213 12.008 32.625 1 92.5 507 GLU A C 1
ATOM 3928 O O . GLU A 1 507 ? 1.27 11.492 32.031 1 92.5 507 GLU A O 1
ATOM 3933 N N . PHE A 1 508 ? 3.146 12.742 32.094 1 92.12 508 PHE A N 1
ATOM 3934 C CA . PHE A 1 508 ? 3.037 13.172 30.688 1 92.12 508 PHE A CA 1
ATOM 3935 C C . PHE A 1 508 ? 3.047 11.977 29.75 1 92.12 508 PHE A C 1
ATOM 3937 O O . PHE A 1 508 ? 2.217 11.883 28.844 1 92.12 508 PHE A O 1
ATOM 3944 N N . SER A 1 509 ? 3.982 11.047 29.891 1 94.88 509 SER A N 1
ATOM 3945 C CA . SER A 1 509 ? 4.121 9.891 29 1 94.88 509 SER A CA 1
ATOM 3946 C C . SER A 1 509 ? 2.879 9.008 29.047 1 94.88 509 SER A C 1
ATOM 3948 O O . SER A 1 509 ? 2.373 8.578 28.016 1 94.88 509 SER A O 1
ATOM 3950 N N . ALA A 1 510 ? 2.396 8.82 30.219 1 97.06 510 ALA A N 1
ATOM 3951 C CA . ALA A 1 510 ? 1.195 8 30.391 1 97.06 510 ALA A CA 1
ATOM 3952 C C . ALA A 1 510 ? -0.019 8.68 29.766 1 97.06 510 ALA A C 1
ATOM 3954 O O . ALA A 1 510 ? -0.847 8.016 29.125 1 97.06 510 ALA A O 1
ATOM 3955 N N . THR A 1 511 ? -0.083 9.969 29.969 1 96.81 511 THR A N 1
ATOM 3956 C CA . THR A 1 511 ? -1.191 10.727 29.406 1 96.81 511 THR A CA 1
ATOM 3957 C C . THR A 1 511 ? -1.161 10.672 27.875 1 96.81 511 THR A C 1
ATOM 3959 O O . THR A 1 511 ? -2.203 10.523 27.234 1 96.81 511 THR A O 1
ATOM 3962 N N . SER A 1 512 ? 0.025 10.812 27.312 1 96.19 512 SER A N 1
ATOM 3963 C CA . SER A 1 512 ? 0.168 10.773 25.859 1 96.19 512 SER A CA 1
ATOM 3964 C C . SER A 1 512 ? -0.334 9.453 25.281 1 96.19 512 SER A C 1
ATOM 3966 O O . SER A 1 512 ? -1.056 9.43 24.281 1 96.19 512 SER A O 1
ATOM 3968 N N . ALA A 1 513 ? 0.004 8.359 25.906 1 97.81 513 ALA A N 1
ATOM 3969 C CA . ALA A 1 513 ? -0.437 7.039 25.469 1 97.81 513 ALA A CA 1
ATOM 3970 C C . ALA A 1 513 ? -1.949 6.891 25.594 1 97.81 513 ALA A C 1
ATOM 3972 O O . ALA A 1 513 ? -2.613 6.379 24.703 1 97.81 513 ALA A O 1
ATOM 3973 N N . LEU A 1 514 ? -2.443 7.371 26.688 1 98.19 514 LEU A N 1
ATOM 3974 C CA . LEU A 1 514 ? -3.871 7.23 26.953 1 98.19 514 LEU A CA 1
ATOM 3975 C C . LEU A 1 514 ? -4.688 8.07 25.969 1 98.19 514 LEU A C 1
ATOM 3977 O O . LEU A 1 514 ? -5.738 7.629 25.5 1 98.19 514 LEU A O 1
ATOM 3981 N N . VAL A 1 515 ? -4.234 9.242 25.703 1 97.25 515 VAL A N 1
ATOM 3982 C CA . VAL A 1 515 ? -4.953 10.141 24.812 1 97.25 515 VAL A CA 1
ATOM 3983 C C . VAL A 1 515 ? -5.047 9.523 23.422 1 97.25 515 VAL A C 1
ATOM 3985 O O . VAL A 1 515 ? -6.094 9.594 22.766 1 97.25 515 VAL A O 1
ATOM 3988 N N . ARG A 1 516 ? -3.979 8.922 22.953 1 97 516 ARG A N 1
ATOM 3989 C CA . ARG A 1 516 ? -3.998 8.234 21.672 1 97 516 ARG A CA 1
ATOM 3990 C C . ARG A 1 516 ? -5.078 7.16 21.641 1 97 516 ARG A C 1
ATOM 3992 O O . ARG A 1 516 ? -5.797 7.02 20.641 1 97 516 ARG A O 1
ATOM 3999 N N . PHE A 1 517 ? -5.176 6.48 22.688 1 98.44 517 PHE A N 1
ATOM 4000 C CA . PHE A 1 517 ? -6.203 5.453 22.812 1 98.44 517 PHE A CA 1
ATOM 4001 C C . PHE A 1 517 ? -7.594 6.074 22.828 1 98.44 517 PHE A C 1
ATOM 4003 O O . PHE A 1 517 ? -8.492 5.617 22.109 1 98.44 517 PHE A O 1
ATOM 4010 N N . LEU A 1 518 ? -7.809 7.055 23.625 1 98.19 518 LEU A N 1
ATOM 4011 C CA . LEU A 1 518 ? -9.133 7.648 23.797 1 98.19 518 LEU A CA 1
ATOM 4012 C C . LEU A 1 518 ? -9.648 8.18 22.453 1 98.19 518 LEU A C 1
ATOM 4014 O O . LEU A 1 518 ? -10.82 7.996 22.125 1 98.19 518 LEU A O 1
ATOM 4018 N N . TRP A 1 519 ? -8.844 8.836 21.734 1 97.25 519 TRP A N 1
ATOM 4019 C CA . TRP A 1 519 ? -9.25 9.367 20.438 1 97.25 519 TRP A CA 1
ATOM 4020 C C . TRP A 1 519 ? -9.531 8.234 19.438 1 97.25 519 TRP A C 1
ATOM 4022 O O . TRP A 1 519 ? -10.438 8.336 18.625 1 97.25 519 TRP A O 1
ATOM 4032 N N . ALA A 1 520 ? -8.734 7.176 19.5 1 98.19 520 ALA A N 1
ATOM 4033 C CA . ALA A 1 520 ? -8.977 6.016 18.641 1 98.19 520 ALA A CA 1
ATOM 4034 C C . ALA A 1 520 ? -10.289 5.332 19.016 1 98.19 520 ALA A C 1
ATOM 4036 O O . ALA A 1 520 ? -11.062 4.93 18.141 1 98.19 520 ALA A O 1
ATOM 4037 N N . GLU A 1 521 ? -10.508 5.188 20.328 1 98.31 521 GLU A N 1
ATOM 4038 C CA . GLU A 1 521 ? -11.75 4.594 20.812 1 98.31 521 GLU A CA 1
ATOM 4039 C C . GLU A 1 521 ? -12.961 5.41 20.375 1 98.31 521 GLU A C 1
ATOM 4041 O O . GLU A 1 521 ? -13.953 4.848 19.906 1 98.31 521 GLU A O 1
ATOM 4046 N N . ARG A 1 522 ? -12.836 6.688 20.516 1 96.56 522 ARG A N 1
ATOM 4047 C CA . ARG A 1 522 ? -13.898 7.586 20.078 1 96.56 522 ARG A CA 1
ATOM 4048 C C . ARG A 1 522 ? -14.188 7.406 18.594 1 96.56 522 ARG A C 1
ATOM 4050 O O . ARG A 1 522 ? -15.352 7.371 18.172 1 96.56 522 ARG A O 1
ATOM 4057 N N . PHE A 1 523 ? -13.219 7.277 17.812 1 96.88 523 PHE A N 1
ATOM 4058 C CA . PHE A 1 523 ? -13.352 7.109 16.359 1 96.88 523 PHE A CA 1
ATOM 4059 C C . PHE A 1 523 ? -14.047 5.793 16.031 1 96.88 523 PHE A C 1
ATOM 4061 O O . PHE A 1 523 ? -14.992 5.766 15.258 1 96.88 523 PHE A O 1
ATOM 4068 N N . VAL A 1 524 ? -13.562 4.695 16.609 1 96.62 524 VAL A N 1
ATOM 4069 C CA . VAL A 1 524 ? -14.062 3.367 16.281 1 96.62 524 VAL A CA 1
ATOM 4070 C C . VAL A 1 524 ? -15.516 3.234 16.719 1 96.62 524 VAL A C 1
ATOM 4072 O O . VAL A 1 524 ? -16.312 2.57 16.062 1 96.62 524 VAL A O 1
ATOM 4075 N N . ARG A 1 525 ? -15.898 3.945 17.781 1 95.62 525 ARG A N 1
ATOM 4076 C CA . ARG A 1 525 ? -17.281 3.914 18.266 1 95.62 525 ARG A CA 1
ATOM 4077 C C . ARG A 1 525 ? -18.234 4.496 17.219 1 95.62 525 ARG A C 1
ATOM 4079 O O . ARG A 1 525 ? -19.422 4.152 17.203 1 95.62 525 ARG A O 1
ATOM 4086 N N . GLN A 1 526 ? -17.703 5.344 16.406 1 94.06 526 GLN A N 1
ATOM 4087 C CA . GLN A 1 526 ? -18.531 5.961 15.367 1 94.06 526 GLN A CA 1
ATOM 4088 C C . GLN A 1 526 ? -18.844 4.969 14.25 1 94.06 526 GLN A C 1
ATOM 4090 O O . GLN A 1 526 ? -19.703 5.234 13.406 1 94.06 526 GLN A O 1
ATOM 4095 N N . LEU A 1 527 ? -18.141 3.812 14.25 1 91.62 527 LEU A N 1
ATOM 4096 C CA . LEU A 1 527 ? -18.328 2.801 13.219 1 91.62 527 LEU A CA 1
ATOM 4097 C C . LEU A 1 527 ? -19.203 1.662 13.727 1 91.62 527 LEU A C 1
ATOM 4099 O O . LEU A 1 527 ? -19.375 0.652 13.047 1 91.62 527 LEU A O 1
ATOM 4103 N N . CYS A 1 528 ? -19.656 1.712 14.883 1 85.56 528 CYS A N 1
ATOM 4104 C CA . CYS A 1 528 ? -20.469 0.664 15.492 1 85.56 528 CYS A CA 1
ATOM 4105 C C . CYS A 1 528 ? -21.938 1.086 15.57 1 85.56 528 CYS A C 1
ATOM 4107 O O . CYS A 1 528 ? -22.234 2.279 15.641 1 85.56 528 CYS A O 1
ATOM 4109 N N . MET B 1 1 ? 14.453 -17.453 -2.885 1 95.88 1 MET B N 1
ATOM 4110 C CA . MET B 1 1 ? 15.742 -17.984 -3.301 1 95.88 1 MET B CA 1
ATOM 4111 C C . MET B 1 1 ? 16.75 -17.906 -2.164 1 95.88 1 MET B C 1
ATOM 4113 O O . MET B 1 1 ? 17.938 -18.172 -2.367 1 95.88 1 MET B O 1
ATOM 4117 N N . LEU B 1 2 ? 16.375 -17.531 -1.02 1 98.25 2 LEU B N 1
ATOM 4118 C CA . LEU B 1 2 ? 17.281 -17.484 0.125 1 98.25 2 LEU B CA 1
ATOM 4119 C C . LEU B 1 2 ? 16.5 -17.281 1.423 1 98.25 2 LEU B C 1
ATOM 4121 O O . LEU B 1 2 ? 15.297 -17.047 1.396 1 98.25 2 LEU B O 1
ATOM 4125 N N . LYS B 1 3 ? 17.172 -17.531 2.543 1 98.31 3 LYS B N 1
ATOM 4126 C CA . LYS B 1 3 ? 16.75 -17.156 3.887 1 98.31 3 LYS B CA 1
ATOM 4127 C C . LYS B 1 3 ? 17.781 -16.234 4.539 1 98.31 3 LYS B C 1
ATOM 4129 O O . LYS B 1 3 ? 18.984 -16.422 4.359 1 98.31 3 LYS B O 1
ATOM 4134 N N . ALA B 1 4 ? 17.281 -15.281 5.246 1 98.62 4 ALA B N 1
ATOM 4135 C CA . ALA B 1 4 ? 18.219 -14.367 5.887 1 98.62 4 ALA B CA 1
ATOM 4136 C C . ALA B 1 4 ? 17.578 -13.656 7.07 1 98.62 4 ALA B C 1
ATOM 4138 O O . ALA B 1 4 ? 16.344 -13.477 7.109 1 98.62 4 ALA B O 1
ATOM 4139 N N . THR B 1 5 ? 18.297 -13.391 8.062 1 98.44 5 THR B N 1
ATOM 4140 C CA . THR B 1 5 ? 17.984 -12.438 9.125 1 98.44 5 THR B CA 1
ATOM 4141 C C . THR B 1 5 ? 19.078 -11.375 9.227 1 98.44 5 THR B C 1
ATOM 4143 O O . THR B 1 5 ? 20.219 -11.688 9.57 1 98.44 5 THR B O 1
ATOM 4146 N N . LEU B 1 6 ? 18.719 -10.195 8.93 1 97.56 6 LEU B N 1
ATOM 4147 C CA . LEU B 1 6 ? 19.703 -9.109 8.836 1 97.56 6 LEU B CA 1
ATOM 4148 C C . LEU B 1 6 ? 19.344 -7.98 9.797 1 97.56 6 LEU B C 1
ATOM 4150 O O . LEU B 1 6 ? 18.328 -7.305 9.625 1 97.56 6 LEU B O 1
ATOM 4154 N N . ARG B 1 7 ? 20.141 -7.766 10.789 1 95.69 7 ARG B N 1
ATOM 4155 C CA . ARG B 1 7 ? 20.016 -6.609 11.672 1 95.69 7 ARG B CA 1
ATOM 4156 C C . ARG B 1 7 ? 20.797 -5.418 11.133 1 95.69 7 ARG B C 1
ATOM 4158 O O . ARG B 1 7 ? 22 -5.52 10.898 1 95.69 7 ARG B O 1
ATOM 4165 N N . ILE B 1 8 ? 20.156 -4.316 11 1 93.88 8 ILE B N 1
ATOM 4166 C CA . ILE B 1 8 ? 20.781 -3.139 10.406 1 93.88 8 ILE B CA 1
ATOM 4167 C C . ILE B 1 8 ? 22.016 -2.738 11.234 1 93.88 8 ILE B C 1
ATOM 4169 O O . ILE B 1 8 ? 23.031 -2.32 10.68 1 93.88 8 ILE B O 1
ATOM 4173 N N . GLY B 1 9 ? 22 -2.863 12.547 1 90.81 9 GLY B N 1
ATOM 4174 C CA . GLY B 1 9 ? 23.125 -2.553 13.406 1 90.81 9 GLY B CA 1
ATOM 4175 C C . GLY B 1 9 ? 24.359 -3.4 13.117 1 90.81 9 GLY B C 1
ATOM 4176 O O . GLY B 1 9 ? 25.484 -2.955 13.312 1 90.81 9 GLY B O 1
ATOM 4177 N N . ASN B 1 10 ? 24.188 -4.652 12.664 1 91.44 10 ASN B N 1
ATOM 4178 C CA . ASN B 1 10 ? 25.297 -5.547 12.336 1 91.44 10 ASN B CA 1
ATOM 4179 C C . ASN B 1 10 ? 26.016 -5.117 11.062 1 91.44 10 ASN B C 1
ATOM 4181 O O . ASN B 1 10 ? 27.219 -5.352 10.906 1 91.44 10 ASN B O 1
ATOM 4185 N N . LEU B 1 11 ? 25.297 -4.488 10.164 1 89 11 LEU B N 1
ATOM 4186 C CA . LEU B 1 11 ? 25.844 -4.145 8.852 1 89 11 LEU B CA 1
ATOM 4187 C C . LEU B 1 11 ? 26.922 -3.064 8.984 1 89 11 LEU B C 1
ATOM 4189 O O . LEU B 1 11 ? 27.812 -2.969 8.141 1 89 11 LEU B O 1
ATOM 4193 N N . GLU B 1 12 ? 26.844 -2.275 10 1 84.69 12 GLU B N 1
ATOM 4194 C CA . GLU B 1 12 ? 27.812 -1.211 10.25 1 84.69 12 GLU B CA 1
ATOM 4195 C C . GLU B 1 12 ? 29.078 -1.759 10.891 1 84.69 12 GLU B C 1
ATOM 4197 O O . GLU B 1 12 ? 30.172 -1.246 10.648 1 84.69 12 GLU B O 1
ATOM 4202 N N . ASN B 1 13 ? 28.953 -2.836 11.555 1 86.25 13 ASN B N 1
ATOM 4203 C CA . ASN B 1 13 ? 30.016 -3.203 12.469 1 86.25 13 ASN B CA 1
ATOM 4204 C C . ASN B 1 13 ? 30.766 -4.449 12 1 86.25 13 ASN B C 1
ATOM 4206 O O . ASN B 1 13 ? 31.875 -4.73 12.453 1 86.25 13 ASN B O 1
ATOM 4210 N N . PHE B 1 14 ? 30.156 -5.18 11.117 1 90.56 14 PHE B N 1
ATOM 4211 C CA . PHE B 1 14 ? 30.734 -6.473 10.781 1 90.56 14 PHE B CA 1
ATOM 4212 C C . PHE B 1 14 ? 30.875 -6.633 9.273 1 90.56 14 PHE B C 1
ATOM 4214 O O . PHE B 1 14 ? 30 -6.191 8.516 1 90.56 14 PHE B O 1
ATOM 4221 N N . ASP B 1 15 ? 31.891 -7.332 8.883 1 91.19 15 ASP B N 1
ATOM 4222 C CA . ASP B 1 15 ? 32.094 -7.695 7.484 1 91.19 15 ASP B CA 1
ATOM 4223 C C . ASP B 1 15 ? 31.453 -9.047 7.176 1 91.19 15 ASP B C 1
ATOM 4225 O O . ASP B 1 15 ? 31.547 -9.984 7.973 1 91.19 15 ASP B O 1
ATOM 4229 N N . PRO B 1 16 ? 30.812 -9.086 6.098 1 94.69 16 PRO B N 1
ATOM 4230 C CA . PRO B 1 16 ? 30.25 -10.391 5.73 1 94.69 16 PRO B CA 1
ATOM 4231 C C . PRO B 1 16 ? 31.328 -11.43 5.445 1 94.69 16 PRO B C 1
ATOM 4233 O O . PRO B 1 16 ? 32.344 -11.125 4.789 1 94.69 16 PRO B O 1
ATOM 4236 N N . ALA B 1 17 ? 31.188 -12.578 5.93 1 93.94 17 ALA B N 1
ATOM 4237 C CA . ALA B 1 17 ? 32.125 -13.68 5.73 1 93.94 17 ALA B CA 1
ATOM 4238 C C . ALA B 1 17 ? 31.391 -14.969 5.398 1 93.94 17 ALA B C 1
ATOM 4240 O O . ALA B 1 17 ? 30.328 -15.25 5.961 1 93.94 17 ALA B O 1
ATOM 4241 N N . VAL B 1 18 ? 31.969 -15.703 4.496 1 93.75 18 VAL B N 1
ATOM 4242 C CA . VAL B 1 18 ? 31.391 -16.984 4.125 1 93.75 18 VAL B CA 1
ATOM 4243 C C . VAL B 1 18 ? 31.703 -18.031 5.191 1 93.75 18 VAL B C 1
ATOM 4245 O O . VAL B 1 18 ? 32.875 -18.203 5.574 1 93.75 18 VAL B O 1
ATOM 4248 N N . LYS B 1 19 ? 30.734 -18.547 5.68 1 91.81 19 LYS B N 1
ATOM 4249 C CA . LYS B 1 19 ? 30.844 -19.641 6.629 1 91.81 19 LYS B CA 1
ATOM 4250 C C . LYS B 1 19 ? 30.047 -20.859 6.148 1 91.81 19 LYS B C 1
ATOM 4252 O O . LYS B 1 19 ? 28.859 -20.984 6.422 1 91.81 19 LYS B O 1
ATOM 4257 N N . GLY B 1 20 ? 30.703 -21.797 5.578 1 88.94 20 GLY B N 1
ATOM 4258 C CA . GLY B 1 20 ? 30 -22.922 4.977 1 88.94 20 GLY B CA 1
ATOM 4259 C C . GLY B 1 20 ? 29.156 -22.531 3.777 1 88.94 20 GLY B C 1
ATOM 4260 O O . GLY B 1 20 ? 29.672 -21.938 2.826 1 88.94 20 GLY B O 1
ATOM 4261 N N . CYS B 1 21 ? 27.859 -22.812 3.951 1 90.5 21 CYS B N 1
ATOM 4262 C CA . CYS B 1 21 ? 26.969 -22.5 2.84 1 90.5 21 CYS B CA 1
ATOM 4263 C C . CYS B 1 21 ? 26.188 -21.219 3.102 1 90.5 21 CYS B C 1
ATOM 4265 O O . CYS B 1 21 ? 25.172 -20.953 2.441 1 90.5 21 CYS B O 1
ATOM 4267 N N . SER B 1 22 ? 26.734 -20.516 4.109 1 95 22 SER B N 1
ATOM 4268 C CA . SER B 1 22 ? 26.031 -19.281 4.469 1 95 22 SER B CA 1
ATOM 4269 C C . SER B 1 22 ? 27 -18.125 4.613 1 95 22 SER B C 1
ATOM 4271 O O . SER B 1 22 ? 28.219 -18.297 4.52 1 95 22 SER B O 1
ATOM 4273 N N . ILE B 1 23 ? 26.469 -17 4.656 1 96.69 23 ILE B N 1
ATOM 4274 C CA . ILE B 1 23 ? 27.219 -15.789 4.953 1 96.69 23 ILE B CA 1
ATOM 4275 C C . ILE B 1 23 ? 26.859 -15.281 6.344 1 96.69 23 ILE B C 1
ATOM 4277 O O . ILE B 1 23 ? 25.672 -15.188 6.691 1 96.69 23 ILE B O 1
ATOM 4281 N N . ALA B 1 24 ? 27.875 -14.953 7.074 1 96.69 24 ALA B N 1
ATOM 4282 C CA . ALA B 1 24 ? 27.672 -14.43 8.422 1 96.69 24 ALA B CA 1
ATOM 4283 C C . ALA B 1 24 ? 28.094 -12.961 8.508 1 96.69 24 ALA B C 1
ATOM 4285 O O . ALA B 1 24 ? 29.109 -12.57 7.934 1 96.69 24 ALA B O 1
ATOM 4286 N N . ILE B 1 25 ? 27.312 -12.18 9.094 1 94.94 25 ILE B N 1
ATOM 4287 C CA . ILE B 1 25 ? 27.578 -10.781 9.406 1 94.94 25 ILE B CA 1
ATOM 4288 C C . ILE B 1 25 ? 27.219 -10.508 10.867 1 94.94 25 ILE B C 1
ATOM 4290 O O . ILE B 1 25 ? 26.141 -9.984 11.164 1 94.94 25 ILE B O 1
ATOM 4294 N N . GLY B 1 26 ? 28.141 -10.758 11.766 1 94.06 26 GLY B N 1
ATOM 4295 C CA . GLY B 1 26 ? 27.797 -10.766 13.172 1 94.06 26 GLY B CA 1
ATOM 4296 C C . GLY B 1 26 ? 26.766 -11.82 13.523 1 94.06 26 GLY B C 1
ATOM 4297 O O . GLY B 1 26 ? 26.953 -13.008 13.25 1 94.06 26 GLY B O 1
ATOM 4298 N N . GLU B 1 27 ? 25.609 -11.344 14.008 1 94.25 27 GLU B N 1
ATOM 4299 C CA . GLU B 1 27 ? 24.516 -12.273 14.32 1 94.25 27 GLU B CA 1
ATOM 4300 C C . GLU B 1 27 ? 23.594 -12.453 13.117 1 94.25 27 GLU B C 1
ATOM 4302 O O . GLU B 1 27 ? 22.719 -13.328 13.125 1 94.25 27 GLU B O 1
ATOM 4307 N N . SER B 1 28 ? 23.812 -11.664 12.18 1 96.62 28 SER B N 1
ATOM 4308 C CA . SER B 1 28 ? 23.031 -11.734 10.953 1 96.62 28 SER B CA 1
ATOM 4309 C C . SER B 1 28 ? 23.562 -12.828 10.023 1 96.62 28 SER B C 1
ATOM 4311 O O . SER B 1 28 ? 24.719 -13.234 10.133 1 96.62 28 SER B O 1
ATOM 4313 N N . TYR B 1 29 ? 22.734 -13.312 9.156 1 97.69 29 TYR B N 1
ATOM 4314 C CA . TYR B 1 29 ? 23.188 -14.336 8.219 1 97.69 29 TYR B CA 1
ATOM 4315 C C . TYR B 1 29 ? 22.391 -14.281 6.918 1 97.69 29 TYR B C 1
ATOM 4317 O O . TYR B 1 29 ? 21.297 -13.711 6.875 1 97.69 29 TYR B O 1
ATOM 4325 N N . ILE B 1 30 ? 22.922 -14.766 5.887 1 97.94 30 ILE B N 1
ATOM 4326 C CA . ILE B 1 30 ? 22.297 -15.062 4.605 1 97.94 30 ILE B CA 1
ATOM 4327 C C . ILE B 1 30 ? 22.547 -16.516 4.227 1 97.94 30 ILE B C 1
ATOM 4329 O O . ILE B 1 30 ? 23.688 -16.984 4.219 1 97.94 30 ILE B O 1
ATOM 4333 N N . ARG B 1 31 ? 21.531 -17.25 3.959 1 97.62 31 ARG B N 1
ATOM 4334 C CA . ARG B 1 31 ? 21.625 -18.641 3.531 1 97.62 31 ARG B CA 1
ATOM 4335 C C . ARG B 1 31 ? 20.969 -18.844 2.168 1 97.62 31 ARG B C 1
ATOM 4337 O O . ARG B 1 31 ? 19.75 -18.984 2.074 1 97.62 31 ARG B O 1
ATOM 4344 N N . PRO B 1 32 ? 21.797 -18.922 1.143 1 97.31 32 PRO B N 1
ATOM 4345 C CA . PRO B 1 32 ? 21.25 -19.141 -0.194 1 97.31 32 PRO B CA 1
ATOM 4346 C C . PRO B 1 32 ? 20.547 -20.5 -0.329 1 97.31 32 PRO B C 1
ATOM 4348 O O . PRO B 1 32 ? 20.953 -21.469 0.321 1 97.31 32 PRO B O 1
ATOM 4351 N N . PHE B 1 33 ? 19.516 -20.516 -1.096 1 97.06 33 PHE B N 1
ATOM 4352 C CA . PHE B 1 33 ? 18.875 -21.781 -1.43 1 97.06 33 PHE B CA 1
ATOM 4353 C C . PHE B 1 33 ? 19.828 -22.703 -2.172 1 97.06 33 PHE B C 1
ATOM 4355 O O . PHE B 1 33 ? 20.484 -22.281 -3.131 1 97.06 33 PHE B O 1
ATOM 4362 N N . GLN B 1 34 ? 19.922 -23.891 -1.741 1 94.44 34 GLN B N 1
ATOM 4363 C CA . GLN B 1 34 ? 20.875 -24.812 -2.332 1 94.44 34 GLN B CA 1
ATOM 4364 C C . GLN B 1 34 ? 20.266 -25.578 -3.498 1 94.44 34 GLN B C 1
ATOM 4366 O O . GLN B 1 34 ? 19.328 -26.359 -3.309 1 94.44 34 GLN B O 1
ATOM 4371 N N . HIS B 1 35 ? 20.766 -25.328 -4.629 1 93.75 35 HIS B N 1
ATOM 4372 C CA . HIS B 1 35 ? 20.328 -26 -5.848 1 93.75 35 HIS B CA 1
ATOM 4373 C C . HIS B 1 35 ? 21.359 -25.859 -6.957 1 93.75 35 HIS B C 1
ATOM 4375 O O . HIS B 1 35 ? 21.984 -24.812 -7.098 1 93.75 35 HIS B O 1
ATOM 4381 N N . LYS B 1 36 ? 21.484 -26.828 -7.785 1 89.81 36 LYS B N 1
ATOM 4382 C CA . LYS B 1 36 ? 22.5 -26.844 -8.836 1 89.81 36 LYS B CA 1
ATOM 4383 C C . LYS B 1 36 ? 22.219 -25.781 -9.883 1 89.81 36 LYS B C 1
ATOM 4385 O O . LYS B 1 36 ? 23.156 -25.281 -10.531 1 89.81 36 LYS B O 1
ATOM 4390 N N . SER B 1 37 ? 21 -25.453 -9.992 1 91.81 37 SER B N 1
ATOM 4391 C CA . SER B 1 37 ? 20.609 -24.484 -11.016 1 91.81 37 SER B CA 1
ATOM 4392 C C . SER B 1 37 ? 20.922 -23.062 -10.594 1 91.81 37 SER B C 1
ATOM 4394 O O . SER B 1 37 ? 20.766 -22.125 -11.375 1 91.81 37 SER B O 1
ATOM 4396 N N . LEU B 1 38 ? 21.438 -22.859 -9.391 1 93.25 38 LEU B N 1
ATOM 4397 C CA . LEU B 1 38 ? 21.672 -21.516 -8.859 1 93.25 38 LEU B CA 1
ATOM 4398 C C . LEU B 1 38 ? 23.156 -21.312 -8.555 1 93.25 38 LEU B C 1
ATOM 4400 O O . LEU B 1 38 ? 23.891 -22.281 -8.328 1 93.25 38 LEU B O 1
ATOM 4404 N N . GLU B 1 39 ? 23.594 -20.125 -8.633 1 92.31 39 GLU B N 1
ATOM 4405 C CA . GLU B 1 39 ? 24.922 -19.703 -8.211 1 92.31 39 GLU B CA 1
ATOM 4406 C C . GLU B 1 39 ? 24.859 -18.453 -7.344 1 92.31 39 GLU B C 1
ATOM 4408 O O . GLU B 1 39 ? 23.922 -17.672 -7.457 1 92.31 39 GLU B O 1
ATOM 4413 N N . SER B 1 40 ? 25.766 -18.344 -6.438 1 94.38 40 SER B N 1
ATOM 4414 C CA . SER B 1 40 ? 25.797 -17.203 -5.516 1 94.38 40 SER B CA 1
ATOM 4415 C C . SER B 1 40 ? 27.188 -16.578 -5.465 1 94.38 40 SER B C 1
ATOM 4417 O O . SER B 1 40 ? 28.188 -17.266 -5.645 1 94.38 40 SER B O 1
ATOM 4419 N N . SER B 1 41 ? 27.188 -15.305 -5.246 1 93.94 41 SER B N 1
ATOM 4420 C CA . SER B 1 41 ? 28.453 -14.586 -5.129 1 93.94 41 SER B CA 1
ATOM 4421 C C . SER B 1 41 ? 28.344 -13.422 -4.148 1 93.94 41 SER B C 1
ATOM 4423 O O . SER B 1 41 ? 27.266 -12.828 -4.012 1 93.94 41 SER B O 1
ATOM 4425 N N . LEU B 1 42 ? 29.359 -13.211 -3.418 1 96.25 42 LEU B N 1
ATOM 4426 C CA . LEU B 1 42 ? 29.516 -12.078 -2.512 1 96.25 42 LEU B CA 1
ATOM 4427 C C . LEU B 1 42 ? 30.656 -11.164 -2.963 1 96.25 42 LEU B C 1
ATOM 4429 O O . LEU B 1 42 ? 31.797 -11.617 -3.109 1 96.25 42 LEU B O 1
ATOM 4433 N N . VAL B 1 43 ? 30.344 -9.93 -3.273 1 95.31 43 VAL B N 1
ATOM 4434 C CA . VAL B 1 43 ? 31.344 -8.93 -3.643 1 95.31 43 VAL B CA 1
ATOM 4435 C C . VAL B 1 43 ? 31.375 -7.816 -2.6 1 95.31 43 VAL B C 1
ATOM 4437 O O . VAL B 1 43 ? 30.312 -7.289 -2.223 1 95.31 43 VAL B O 1
ATOM 4440 N N . LYS B 1 44 ? 32.531 -7.52 -2.133 1 94.38 44 LYS B N 1
ATOM 4441 C CA . LYS B 1 44 ? 32.594 -6.547 -1.046 1 94.38 44 LYS B CA 1
ATOM 4442 C C . LYS B 1 44 ? 33.812 -5.648 -1.15 1 94.38 44 LYS B C 1
ATOM 4444 O O . LYS B 1 44 ? 34.781 -5.984 -1.842 1 94.38 44 LYS B O 1
ATOM 4449 N N . ASN B 1 45 ? 33.781 -4.508 -0.65 1 92.62 45 ASN B N 1
ATOM 4450 C CA . ASN B 1 45 ? 34.906 -3.619 -0.321 1 92.62 45 ASN B CA 1
ATOM 4451 C C . ASN B 1 45 ? 34.719 -3.008 1.068 1 92.62 45 ASN B C 1
ATOM 4453 O O . ASN B 1 45 ? 33.938 -3.502 1.879 1 92.62 45 ASN B O 1
ATOM 4457 N N . SER B 1 46 ? 35.531 -1.987 1.379 1 88.31 46 SER B N 1
ATOM 4458 C CA . SER B 1 46 ? 35.562 -1.444 2.732 1 88.31 46 SER B CA 1
ATOM 4459 C C . SER B 1 46 ? 34.281 -0.684 3.045 1 88.31 46 SER B C 1
ATOM 4461 O O . SER B 1 46 ? 33.875 -0.559 4.207 1 88.31 46 SER B O 1
ATOM 4463 N N . GLU B 1 47 ? 33.531 -0.328 2.016 1 90.75 47 GLU B N 1
ATOM 4464 C CA . GLU B 1 47 ? 32.406 0.578 2.252 1 90.75 47 GLU B CA 1
ATOM 4465 C C . GLU B 1 47 ? 31.078 -0.119 2.008 1 90.75 47 GLU B C 1
ATOM 4467 O O . GLU B 1 47 ? 30.062 0.264 2.582 1 90.75 47 GLU B O 1
ATOM 4472 N N . GLN B 1 48 ? 31.094 -1.036 1.117 1 93.69 48 GLN B N 1
ATOM 4473 C CA . GLN B 1 48 ? 29.828 -1.644 0.72 1 93.69 48 GLN B CA 1
ATOM 4474 C C . GLN B 1 48 ? 30.031 -3.084 0.259 1 93.69 48 GLN B C 1
ATOM 4476 O O . GLN B 1 48 ? 31.156 -3.518 0.036 1 93.69 48 GLN B O 1
ATOM 4481 N N . TRP B 1 49 ? 29 -3.801 0.253 1 94.31 49 TRP B N 1
ATOM 4482 C CA . TRP B 1 49 ? 28.984 -5.156 -0.293 1 94.31 49 TRP B CA 1
ATOM 4483 C C . TRP B 1 49 ? 27.641 -5.488 -0.911 1 94.31 49 TRP B C 1
ATOM 4485 O O . TRP B 1 49 ? 26.641 -4.812 -0.642 1 94.31 49 TRP B O 1
ATOM 4495 N N . PHE B 1 50 ? 27.641 -6.453 -1.799 1 95.75 50 PHE B N 1
ATOM 4496 C CA . PHE B 1 50 ? 26.359 -7.023 -2.227 1 95.75 50 PHE B CA 1
ATOM 4497 C C . PHE B 1 50 ? 26.484 -8.523 -2.449 1 95.75 50 PHE B C 1
ATOM 4499 O O . PHE B 1 50 ? 27.578 -9.023 -2.74 1 95.75 50 PHE B O 1
ATOM 4506 N N . PHE B 1 51 ? 25.469 -9.203 -2.186 1 96.75 51 PHE B N 1
ATOM 4507 C CA . PHE B 1 51 ? 25.297 -10.633 -2.391 1 96.75 51 PHE B CA 1
ATOM 4508 C C . PHE B 1 51 ? 24.25 -10.906 -3.469 1 96.75 51 PHE B C 1
ATOM 4510 O O . PHE B 1 51 ? 23.203 -10.25 -3.506 1 96.75 51 PHE B O 1
ATOM 4517 N N . VAL B 1 52 ? 24.594 -11.812 -4.352 1 96.88 52 VAL B N 1
ATOM 4518 C CA . VAL B 1 52 ? 23.641 -12.156 -5.391 1 96.88 52 VAL B CA 1
ATOM 4519 C C . VAL B 1 52 ? 23.453 -13.672 -5.445 1 96.88 52 VAL B C 1
ATOM 4521 O O . VAL B 1 52 ? 24.422 -14.43 -5.293 1 96.88 52 VAL B O 1
ATOM 4524 N N . ILE B 1 53 ? 22.266 -14.109 -5.488 1 96.75 53 ILE B N 1
ATOM 4525 C CA . ILE B 1 53 ? 21.906 -15.461 -5.91 1 96.75 53 ILE B CA 1
ATOM 4526 C C . ILE B 1 53 ? 21.094 -15.398 -7.199 1 96.75 53 ILE B C 1
ATOM 4528 O O . ILE B 1 53 ? 20.156 -14.609 -7.312 1 96.75 53 ILE B O 1
ATOM 4532 N N . ARG B 1 54 ? 21.484 -16.188 -8.188 1 94.94 54 ARG B N 1
ATOM 4533 C CA . ARG B 1 54 ? 20.828 -16.094 -9.484 1 94.94 54 ARG B CA 1
ATOM 4534 C C . ARG B 1 54 ? 20.797 -17.438 -10.188 1 94.94 54 ARG B C 1
ATOM 4536 O O . ARG B 1 54 ? 21.578 -18.344 -9.844 1 94.94 54 ARG B O 1
ATOM 4543 N N . GLU B 1 55 ? 19.828 -17.594 -11.086 1 93.5 55 GLU B N 1
ATOM 4544 C CA . GLU B 1 55 ? 19.766 -18.781 -11.938 1 93.5 55 GLU B CA 1
ATOM 4545 C C . GLU B 1 55 ? 20.953 -18.828 -12.906 1 93.5 55 GLU B C 1
ATOM 4547 O O . GLU B 1 55 ? 21.312 -17.812 -13.516 1 93.5 55 GLU B O 1
ATOM 4552 N N . ARG B 1 56 ? 21.484 -20 -13.055 1 90.75 56 ARG B N 1
ATOM 4553 C CA . ARG B 1 56 ? 22.625 -20.188 -13.953 1 90.75 56 ARG B CA 1
ATOM 4554 C C . ARG B 1 56 ? 22.188 -20.125 -15.414 1 90.75 56 ARG B C 1
ATOM 4556 O O . ARG B 1 56 ? 21.109 -20.625 -15.758 1 90.75 56 ARG B O 1
ATOM 4563 N N . GLN B 1 57 ? 23.016 -19.484 -16.25 1 85.88 57 GLN B N 1
ATOM 4564 C CA . GLN B 1 57 ? 22.812 -19.531 -17.688 1 85.88 57 GLN B CA 1
ATOM 4565 C C . GLN B 1 57 ? 23.578 -20.688 -18.312 1 85.88 57 GLN B C 1
ATOM 4567 O O . GLN B 1 57 ? 24.547 -21.188 -17.734 1 85.88 57 GLN B O 1
ATOM 4572 N N . ARG B 1 58 ? 23.094 -21.18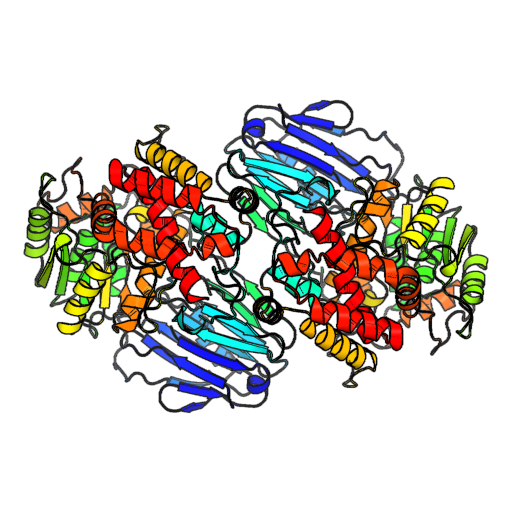8 -19.578 1 73.75 58 ARG B N 1
ATOM 4573 C CA . ARG B 1 58 ? 23.703 -22.312 -20.281 1 73.75 58 ARG B CA 1
ATOM 4574 C C . ARG B 1 58 ? 25.219 -22.188 -20.328 1 73.75 58 ARG B C 1
ATOM 4576 O O . ARG B 1 58 ? 25.922 -23.156 -20.609 1 73.75 58 ARG B O 1
ATOM 4583 N N . VAL B 1 59 ? 25.812 -20.984 -20.297 1 54.72 59 VAL B N 1
ATOM 4584 C CA . VAL B 1 59 ? 27.203 -20.953 -20.719 1 54.72 59 VAL B CA 1
ATOM 4585 C C . VAL B 1 59 ? 27.984 -22.078 -20.047 1 54.72 59 VAL B C 1
ATOM 4587 O O . VAL B 1 59 ? 27.562 -22.578 -18.984 1 54.72 59 VAL B O 1
ATOM 4590 N N . ALA B 1 60 ? 29.406 -22.109 -20.359 1 45.62 60 ALA B N 1
ATOM 4591 C CA . ALA B 1 60 ? 30.5 -23.062 -20.531 1 45.62 60 ALA B CA 1
ATOM 4592 C C . ALA B 1 60 ? 30.719 -23.875 -19.25 1 45.62 60 ALA B C 1
ATOM 4594 O O . ALA B 1 60 ? 30.203 -23.516 -18.188 1 45.62 60 ALA B O 1
ATOM 4595 N N . ASP B 1 61 ? 31.969 -24.328 -19.062 1 45 61 ASP B N 1
ATOM 4596 C CA . ASP B 1 61 ? 32.688 -25.516 -18.594 1 45 61 ASP B CA 1
ATOM 4597 C C . ASP B 1 61 ? 32.469 -25.719 -17.094 1 45 61 ASP B C 1
ATOM 4599 O O . ASP B 1 61 ? 32.25 -26.844 -16.641 1 45 61 ASP B O 1
ATOM 4603 N N . GLU B 1 62 ? 33.188 -24.828 -16.25 1 45.34 62 GLU B N 1
ATOM 4604 C CA . GLU B 1 62 ? 33.656 -25.422 -14.992 1 45.34 62 GLU B CA 1
ATOM 4605 C C . GLU B 1 62 ? 32.562 -25.344 -13.922 1 45.34 62 GLU B C 1
ATOM 4607 O O . GLU B 1 62 ? 32.094 -24.25 -13.594 1 45.34 62 GLU B O 1
ATOM 4612 N N . PHE B 1 63 ? 31.562 -26.328 -13.875 1 49.69 63 PHE B N 1
ATOM 4613 C CA . PHE B 1 63 ? 30.5 -26.641 -12.914 1 49.69 63 PHE B CA 1
ATOM 4614 C C . PHE B 1 63 ? 31 -26.469 -11.484 1 49.69 63 PHE B C 1
ATOM 4616 O O . PHE B 1 63 ? 31.812 -27.25 -11 1 49.69 63 PHE B O 1
ATOM 4623 N N . GLY B 1 64 ? 31.391 -25.359 -10.969 1 45.78 64 GLY B N 1
ATOM 4624 C CA . GLY B 1 64 ? 31.828 -25.438 -9.586 1 45.78 64 GLY B CA 1
ATOM 4625 C C . GLY B 1 64 ? 30.688 -25.609 -8.602 1 45.78 64 GLY B C 1
ATOM 4626 O O . GLY B 1 64 ? 29.531 -25.422 -8.953 1 45.78 64 GLY B O 1
ATOM 4627 N N . THR B 1 65 ? 30.875 -26.234 -7.484 1 52.5 65 THR B N 1
ATOM 4628 C CA . THR B 1 65 ? 30.188 -26.516 -6.223 1 52.5 65 THR B CA 1
ATOM 4629 C C . THR B 1 65 ? 29.391 -25.297 -5.766 1 52.5 65 THR B C 1
ATOM 4631 O O . THR B 1 65 ? 29.625 -24.172 -6.223 1 52.5 65 THR B O 1
ATOM 4634 N N . HIS B 1 66 ? 28.125 -25.609 -5.059 1 60.75 66 HIS B N 1
ATOM 4635 C CA . HIS B 1 66 ? 27.25 -24.719 -4.289 1 60.75 66 HIS B CA 1
ATOM 4636 C C . HIS B 1 66 ? 28.078 -23.734 -3.471 1 60.75 66 HIS B C 1
ATOM 4638 O O . HIS B 1 66 ? 27.672 -23.359 -2.363 1 60.75 66 HIS B O 1
ATOM 4644 N N . SER B 1 67 ? 29.219 -23.391 -4.004 1 68.5 67 SER B N 1
ATOM 4645 C CA . SER B 1 67 ? 30.016 -22.484 -3.197 1 68.5 67 SER B CA 1
ATOM 4646 C C . SER B 1 67 ? 29.734 -21.031 -3.553 1 68.5 67 SER B C 1
ATOM 4648 O O . SER B 1 67 ? 29.375 -20.719 -4.691 1 68.5 67 SER B O 1
ATOM 4650 N N . ILE B 1 68 ? 29.672 -20.312 -2.479 1 80.06 68 ILE B N 1
ATOM 4651 C CA . ILE B 1 68 ? 29.516 -18.875 -2.627 1 80.06 68 ILE B CA 1
ATOM 4652 C C . ILE B 1 68 ? 30.828 -18.25 -3.076 1 80.06 68 ILE B C 1
ATOM 4654 O O . ILE B 1 68 ? 31.844 -18.344 -2.361 1 80.06 68 ILE B O 1
ATOM 4658 N N . ALA B 1 69 ? 30.891 -17.719 -4.234 1 82.56 69 ALA B N 1
ATOM 4659 C CA . ALA B 1 69 ? 32.094 -17.016 -4.707 1 82.56 69 ALA B CA 1
ATOM 4660 C C . ALA B 1 69 ? 32.25 -15.68 -3.996 1 82.56 69 ALA B C 1
ATOM 4662 O O . ALA B 1 69 ? 31.297 -14.938 -3.811 1 82.56 69 ALA B O 1
ATOM 4663 N N . THR B 1 70 ? 33.438 -15.508 -3.434 1 89.19 70 THR B N 1
ATOM 4664 C CA . THR B 1 70 ? 33.719 -14.25 -2.744 1 89.19 70 THR B CA 1
ATOM 4665 C C . THR B 1 70 ? 34.812 -13.453 -3.469 1 89.19 70 THR B C 1
ATOM 4667 O O . THR B 1 70 ? 35.781 -14.023 -3.943 1 89.19 70 THR B O 1
ATOM 4670 N N . GLU B 1 71 ? 34.562 -12.133 -3.529 1 88.38 71 GLU B N 1
ATOM 4671 C CA . GLU B 1 71 ? 35.531 -11.273 -4.188 1 88.38 71 GLU B CA 1
ATOM 4672 C C . GLU B 1 71 ? 35.656 -9.922 -3.482 1 88.38 71 GLU B C 1
ATOM 4674 O O . GLU B 1 71 ? 34.625 -9.32 -3.127 1 88.38 71 GLU B O 1
ATOM 4679 N N . ASN B 1 72 ? 36.812 -9.508 -3.223 1 92.31 72 ASN B N 1
ATOM 4680 C CA . ASN B 1 72 ? 37.094 -8.125 -2.832 1 92.31 72 ASN B CA 1
ATOM 4681 C C . ASN B 1 72 ? 37.344 -7.242 -4.047 1 92.31 72 ASN B C 1
ATOM 4683 O O . ASN B 1 72 ? 38.281 -7.492 -4.812 1 92.31 72 ASN B O 1
ATOM 4687 N N . ALA B 1 73 ? 36.531 -6.285 -4.207 1 90.88 73 ALA B N 1
ATOM 4688 C CA . ALA B 1 73 ? 36.594 -5.5 -5.438 1 90.88 73 ALA B CA 1
ATOM 4689 C C . ALA B 1 73 ? 36.688 -4.008 -5.133 1 90.88 73 ALA B C 1
ATOM 4691 O O . ALA B 1 73 ? 36.125 -3.537 -4.145 1 90.88 73 ALA B O 1
ATOM 4692 N N . ALA B 1 74 ? 37.344 -3.359 -6.023 1 91.19 74 ALA B N 1
ATOM 4693 C CA . ALA B 1 74 ? 37.344 -1.9 -5.965 1 91.19 74 ALA B CA 1
ATOM 4694 C C . ALA B 1 74 ? 35.969 -1.343 -6.309 1 91.19 74 ALA B C 1
ATOM 4696 O O . ALA B 1 74 ? 35.094 -2.076 -6.777 1 91.19 74 ALA B O 1
ATOM 4697 N N . ALA B 1 75 ? 35.812 -0.069 -6.062 1 90.62 75 ALA B N 1
ATOM 4698 C CA . ALA B 1 75 ? 34.5 0.559 -6.215 1 90.62 75 ALA B CA 1
ATOM 4699 C C . ALA B 1 75 ? 33.969 0.423 -7.645 1 90.62 75 ALA B C 1
ATOM 4701 O O . ALA B 1 75 ? 32.812 0.117 -7.863 1 90.62 75 ALA B O 1
ATOM 4702 N N . ASP B 1 76 ? 34.844 0.593 -8.586 1 92.19 76 ASP B N 1
ATOM 4703 C CA . ASP B 1 76 ? 34.438 0.524 -9.984 1 92.19 76 ASP B CA 1
ATOM 4704 C C . ASP B 1 76 ? 34.094 -0.905 -10.391 1 92.19 76 ASP B C 1
ATOM 4706 O O . ASP B 1 76 ? 33.156 -1.128 -11.133 1 92.19 76 ASP B O 1
ATOM 4710 N N . GLN B 1 77 ? 34.906 -1.789 -9.891 1 92 77 GLN B N 1
ATOM 4711 C CA . GLN B 1 77 ? 34.656 -3.193 -10.195 1 92 77 GLN B CA 1
ATOM 4712 C C . GLN B 1 77 ? 33.344 -3.664 -9.547 1 92 77 GLN B C 1
ATOM 4714 O O . GLN B 1 77 ? 32.594 -4.453 -10.133 1 92 77 GLN B O 1
ATOM 4719 N N . LEU B 1 78 ? 33.219 -3.201 -8.383 1 92.88 78 LEU B N 1
ATOM 4720 C CA . LEU B 1 78 ? 31.969 -3.539 -7.684 1 92.88 78 LEU B CA 1
ATOM 4721 C C . LEU B 1 78 ? 30.75 -3.041 -8.461 1 92.88 78 LEU B C 1
ATOM 4723 O O . LEU B 1 78 ? 29.766 -3.756 -8.578 1 92.88 78 LEU B O 1
ATOM 4727 N N . ARG B 1 79 ? 30.781 -1.86 -8.961 1 92.38 79 ARG B N 1
ATOM 4728 C CA . ARG B 1 79 ? 29.688 -1.29 -9.758 1 92.38 79 ARG B CA 1
ATOM 4729 C C . ARG B 1 79 ? 29.453 -2.1 -11.023 1 92.38 79 ARG B C 1
ATOM 4731 O O . ARG B 1 79 ? 28.312 -2.287 -11.445 1 92.38 79 ARG B O 1
ATOM 4738 N N . GLN B 1 80 ? 30.5 -2.484 -11.617 1 92.5 80 GLN B N 1
ATOM 4739 C CA . GLN B 1 80 ? 30.391 -3.271 -12.844 1 92.5 80 GLN B CA 1
ATOM 4740 C C . GLN B 1 80 ? 29.719 -4.617 -12.578 1 92.5 80 GLN B C 1
ATOM 4742 O O . GLN B 1 80 ? 28.844 -5.039 -13.336 1 92.5 80 GLN B O 1
ATOM 4747 N N . HIS B 1 81 ? 30.219 -5.223 -11.539 1 92.06 81 HIS B N 1
ATOM 4748 C CA . HIS B 1 81 ? 29.625 -6.5 -11.164 1 92.06 81 HIS B CA 1
ATOM 4749 C C . HIS B 1 81 ? 28.141 -6.344 -10.836 1 92.06 81 HIS B C 1
ATOM 4751 O O . HIS B 1 81 ? 27.328 -7.195 -11.203 1 92.06 81 HIS B O 1
ATOM 4757 N N . TYR B 1 82 ? 27.875 -5.297 -10.164 1 93.06 82 TYR B N 1
ATOM 4758 C CA . TYR B 1 82 ? 26.5 -5.023 -9.805 1 93.06 82 TYR B CA 1
ATOM 4759 C C . TYR B 1 82 ? 25.641 -4.836 -11.047 1 93.06 82 TYR B C 1
ATOM 4761 O O . TYR B 1 82 ? 24.531 -5.383 -11.141 1 93.06 82 TYR B O 1
ATOM 4769 N N . GLN B 1 83 ? 26.031 -4.125 -11.984 1 92.25 83 GLN B N 1
ATOM 4770 C CA . GLN B 1 83 ? 25.312 -3.883 -13.227 1 92.25 83 GLN B CA 1
ATOM 4771 C C . GLN B 1 83 ? 25.094 -5.18 -14 1 92.25 83 GLN B C 1
ATOM 4773 O O . GLN B 1 83 ? 24.031 -5.379 -14.602 1 92.25 83 GLN B O 1
ATOM 4778 N N . GLN B 1 84 ? 26.062 -5.938 -13.938 1 90.12 84 GLN B N 1
ATOM 4779 C CA . GLN B 1 84 ? 25.938 -7.234 -14.594 1 90.12 84 GLN B CA 1
ATOM 4780 C C . GLN B 1 84 ? 24.812 -8.055 -13.977 1 90.12 84 GLN B C 1
ATOM 4782 O O . GLN B 1 84 ? 24.078 -8.742 -14.688 1 90.12 84 GLN B O 1
ATOM 4787 N N . CYS B 1 85 ? 24.719 -7.984 -12.727 1 90.19 85 CYS B N 1
ATOM 4788 C CA . CYS B 1 85 ? 23.672 -8.703 -12.031 1 90.19 85 CYS B CA 1
ATOM 4789 C C . CYS B 1 85 ? 22.297 -8.141 -12.383 1 90.19 85 CYS B C 1
ATOM 4791 O O . CYS B 1 85 ? 21.328 -8.891 -12.555 1 90.19 85 CYS B O 1
ATOM 4793 N N . MET B 1 86 ? 22.234 -6.84 -12.523 1 90 86 MET B N 1
ATOM 4794 C CA . MET B 1 86 ? 20.953 -6.176 -12.812 1 90 86 MET B CA 1
ATOM 4795 C C . MET B 1 86 ? 20.484 -6.484 -14.227 1 90 86 MET B C 1
ATOM 4797 O O . MET B 1 86 ? 19.297 -6.434 -14.516 1 90 86 MET B O 1
ATOM 4801 N N . HIS B 1 87 ? 21.406 -6.891 -15.07 1 89.31 87 HIS B N 1
ATOM 4802 C CA . HIS B 1 87 ? 21.062 -7.188 -16.453 1 89.31 87 HIS B CA 1
ATOM 4803 C C . HIS B 1 87 ? 20.984 -8.688 -16.703 1 89.31 87 HIS B C 1
ATOM 4805 O O . HIS B 1 87 ? 20.891 -9.141 -17.844 1 89.31 87 HIS B O 1
ATOM 4811 N N . TRP B 1 88 ? 21.109 -9.383 -15.633 1 90.69 88 TRP B N 1
ATOM 4812 C CA . TRP B 1 88 ? 21.016 -10.836 -15.758 1 90.69 88 TRP B CA 1
ATOM 4813 C C . TRP B 1 88 ? 19.688 -11.242 -16.359 1 90.69 88 TRP B C 1
ATOM 4815 O O . TRP B 1 88 ? 18.625 -10.797 -15.914 1 90.69 88 TRP B O 1
ATOM 4825 N N . PRO B 1 89 ? 19.641 -12.062 -17.391 1 88.5 89 PRO B N 1
ATOM 4826 C CA . PRO B 1 89 ? 18.406 -12.359 -18.125 1 88.5 89 PRO B CA 1
ATOM 4827 C C . PRO B 1 89 ? 17.484 -13.328 -17.375 1 88.5 89 PRO B C 1
ATOM 4829 O O . PRO B 1 89 ? 16.312 -13.469 -17.719 1 88.5 89 PRO B O 1
ATOM 4832 N N . LEU B 1 90 ? 18.047 -14.047 -16.453 1 93.62 90 LEU B N 1
ATOM 4833 C CA . LEU B 1 90 ? 17.25 -15.008 -15.695 1 93.62 90 LEU B CA 1
ATOM 4834 C C . LEU B 1 90 ? 16.938 -14.477 -14.297 1 93.62 90 LEU B C 1
ATOM 4836 O O . LEU B 1 90 ? 17.062 -13.281 -14.047 1 93.62 90 LEU B O 1
ATOM 4840 N N . ASP B 1 91 ? 16.406 -15.289 -13.477 1 94.31 91 ASP B N 1
ATOM 4841 C CA . ASP B 1 91 ? 15.93 -14.812 -12.18 1 94.31 91 ASP B CA 1
ATOM 4842 C C . ASP B 1 91 ? 17.094 -14.57 -11.219 1 94.31 91 ASP B C 1
ATOM 4844 O O . ASP B 1 91 ? 18.141 -15.203 -11.336 1 94.31 91 ASP B O 1
ATOM 4848 N N . PHE B 1 92 ? 16.922 -13.617 -10.305 1 96.38 92 PHE B N 1
ATOM 4849 C CA . PHE B 1 92 ? 17.969 -13.344 -9.312 1 96.38 92 PHE B CA 1
ATOM 4850 C C . PHE B 1 92 ? 17.375 -12.609 -8.117 1 96.38 92 PHE B C 1
ATOM 4852 O O . PHE B 1 92 ? 16.25 -12.117 -8.172 1 96.38 92 PHE B O 1
ATOM 4859 N N . VAL B 1 93 ? 18.016 -12.586 -7.004 1 97.94 93 VAL B N 1
ATOM 4860 C CA . VAL B 1 93 ? 17.812 -11.75 -5.824 1 97.94 93 VAL B CA 1
ATOM 4861 C C . VAL B 1 93 ? 19.156 -11.148 -5.398 1 97.94 93 VAL B C 1
ATOM 4863 O O . VAL B 1 93 ? 20.172 -11.836 -5.348 1 97.94 93 VAL B O 1
ATOM 4866 N N . VAL B 1 94 ? 19.141 -9.859 -5.156 1 97.81 94 VAL B N 1
ATOM 4867 C CA . VAL B 1 94 ? 20.359 -9.172 -4.742 1 97.81 94 VAL B CA 1
ATOM 4868 C C . VAL B 1 94 ? 20.125 -8.492 -3.393 1 97.81 94 VAL B C 1
ATOM 4870 O O . VAL B 1 94 ? 19.094 -7.867 -3.17 1 97.81 94 VAL B O 1
ATOM 4873 N N . ILE B 1 95 ? 20.984 -8.711 -2.477 1 97.81 95 ILE B N 1
ATOM 4874 C CA . ILE B 1 95 ? 21.047 -7.973 -1.218 1 97.81 95 ILE B CA 1
ATOM 4875 C C . ILE B 1 95 ? 22.25 -7.047 -1.217 1 97.81 95 ILE B C 1
ATOM 4877 O O . ILE B 1 95 ? 23.391 -7.492 -1.408 1 97.81 95 ILE B O 1
ATOM 4881 N N . GLU B 1 96 ? 22.047 -5.805 -1.039 1 96.44 96 GLU B N 1
ATOM 4882 C CA . GLU B 1 96 ? 23.109 -4.805 -1.007 1 96.44 96 GLU B CA 1
ATOM 4883 C C . GLU B 1 96 ? 23.109 -4.043 0.316 1 96.44 96 GLU B C 1
ATOM 4885 O O . GLU B 1 96 ? 22.047 -3.736 0.861 1 96.44 96 GLU B O 1
ATOM 4890 N N . ALA B 1 97 ? 24.25 -3.795 0.795 1 95.31 97 ALA B N 1
ATOM 4891 C CA . ALA B 1 97 ? 24.359 -3.049 2.045 1 95.31 97 ALA B CA 1
ATOM 4892 C C . ALA B 1 97 ? 25.5 -2.027 1.979 1 95.31 97 ALA B C 1
ATOM 4894 O O . ALA B 1 97 ? 26.531 -2.273 1.349 1 95.31 97 ALA B O 1
ATOM 4895 N N . ALA B 1 98 ? 25.219 -0.897 2.51 1 92.44 98 ALA B N 1
ATOM 4896 C CA . ALA B 1 98 ? 26.234 0.138 2.719 1 92.44 98 ALA B CA 1
ATOM 4897 C C . ALA B 1 98 ? 26.516 0.334 4.207 1 92.44 98 ALA B C 1
ATOM 4899 O O . ALA B 1 98 ? 25.594 0.359 5.023 1 92.44 98 ALA B O 1
ATOM 4900 N N . ARG B 1 99 ? 27.828 0.488 4.539 1 84.44 99 ARG B N 1
ATOM 4901 C CA . ARG B 1 99 ? 28.25 0.573 5.934 1 84.44 99 ARG B CA 1
ATOM 4902 C C . ARG B 1 99 ? 27.938 1.948 6.516 1 84.44 99 ARG B C 1
ATOM 4904 O O . ARG B 1 99 ? 27.422 2.053 7.629 1 84.44 99 ARG B O 1
ATOM 4911 N N . ARG B 1 100 ? 28.297 2.965 5.867 1 80.5 100 ARG B N 1
ATOM 4912 C CA . ARG B 1 100 ? 28.031 4.309 6.367 1 80.5 100 ARG B CA 1
ATOM 4913 C C . ARG B 1 100 ? 26.547 4.676 6.199 1 80.5 100 ARG B C 1
ATOM 4915 O O . ARG B 1 100 ? 26.031 4.66 5.082 1 80.5 100 ARG B O 1
ATOM 4922 N N . GLY B 1 101 ? 25.922 5.105 7.477 1 76.44 101 GLY B N 1
ATOM 4923 C CA . GLY B 1 101 ? 24.469 5.219 7.359 1 76.44 101 GLY B CA 1
ATOM 4924 C C . GLY B 1 101 ? 23.828 3.979 6.777 1 76.44 101 GLY B C 1
ATOM 4925 O O . GLY B 1 101 ? 23.328 4.004 5.652 1 76.44 101 GLY B O 1
ATOM 4926 N N . PRO B 1 102 ? 23.984 3.035 7.656 1 80.06 102 PRO B N 1
ATOM 4927 C CA . PRO B 1 102 ? 23.734 1.716 7.07 1 80.06 102 PRO B CA 1
ATOM 4928 C C . PRO B 1 102 ? 22.406 1.653 6.305 1 80.06 102 PRO B C 1
ATOM 4930 O O . PRO B 1 102 ? 21.391 2.172 6.777 1 80.06 102 PRO B O 1
ATOM 4933 N N . ARG B 1 103 ? 22.5 1.159 5.195 1 91.38 103 ARG B N 1
ATOM 4934 C CA . ARG B 1 103 ? 21.359 0.977 4.293 1 91.38 103 ARG B CA 1
ATOM 4935 C C . ARG B 1 103 ? 21.359 -0.431 3.709 1 91.38 103 ARG B C 1
ATOM 4937 O O . ARG B 1 103 ? 22.406 -0.99 3.4 1 91.38 103 ARG B O 1
ATOM 4944 N N . LEU B 1 104 ? 20.281 -1.021 3.746 1 96.5 104 LEU B N 1
ATOM 4945 C CA . LEU B 1 104 ? 20.062 -2.342 3.168 1 96.5 104 LEU B CA 1
ATOM 4946 C C . LEU B 1 104 ? 19.062 -2.275 2.02 1 96.5 104 LEU B C 1
ATOM 4948 O O . LEU B 1 104 ? 18.031 -1.616 2.129 1 96.5 104 LEU B O 1
ATOM 4952 N N . ARG B 1 105 ? 19.438 -2.828 0.932 1 97.25 105 ARG B N 1
ATOM 4953 C CA . ARG B 1 105 ? 18.547 -2.936 -0.22 1 97.25 105 ARG B CA 1
ATOM 4954 C C . ARG B 1 105 ? 18.422 -4.383 -0.679 1 97.25 105 ARG B C 1
ATOM 4956 O O . ARG B 1 105 ? 19.422 -5.09 -0.815 1 97.25 105 ARG B O 1
ATOM 4963 N N . VAL B 1 106 ? 17.234 -4.836 -0.835 1 98.19 106 VAL B N 1
ATOM 4964 C CA . VAL B 1 106 ? 16.969 -6.164 -1.371 1 98.19 106 VAL B CA 1
ATOM 4965 C C . VAL B 1 106 ? 16.172 -6.047 -2.672 1 98.19 106 VAL B C 1
ATOM 4967 O O . VAL B 1 106 ? 15.086 -5.461 -2.691 1 98.19 106 VAL B O 1
ATOM 4970 N N . ARG B 1 107 ? 16.641 -6.648 -3.752 1 97.25 107 ARG B N 1
ATOM 4971 C CA . ARG B 1 107 ? 16.016 -6.523 -5.066 1 97.25 107 ARG B CA 1
ATOM 4972 C C . ARG B 1 107 ? 15.711 -7.895 -5.66 1 97.25 107 ARG B C 1
ATOM 4974 O O . ARG B 1 107 ? 16.516 -8.82 -5.543 1 97.25 107 ARG B O 1
ATOM 4981 N N . ALA B 1 108 ? 14.539 -7.949 -6.246 1 97.06 108 ALA B N 1
ATOM 4982 C CA . ALA B 1 108 ? 14.133 -9.18 -6.926 1 97.06 108 ALA B CA 1
ATOM 4983 C C . ALA B 1 108 ? 14.227 -9.023 -8.445 1 97.06 108 ALA B C 1
ATOM 4985 O O . ALA B 1 108 ? 14.023 -7.93 -8.977 1 97.06 108 ALA B O 1
ATOM 4986 N N . GLY B 1 109 ? 14.547 -10.133 -9.078 1 93.94 109 GLY B N 1
ATOM 4987 C CA . GLY B 1 109 ? 14.477 -10.172 -10.531 1 93.94 109 GLY B CA 1
ATOM 4988 C C . GLY B 1 109 ? 13.055 -10.172 -11.062 1 93.94 109 GLY B C 1
ATOM 4989 O O . GLY B 1 109 ? 12.109 -9.977 -10.305 1 93.94 109 GLY B O 1
ATOM 4990 N N . HIS B 1 110 ? 12.875 -10.5 -12.328 1 90.56 110 HIS B N 1
ATOM 4991 C CA . HIS B 1 110 ? 11.594 -10.281 -12.977 1 90.56 110 HIS B CA 1
ATOM 4992 C C . HIS B 1 110 ? 10.867 -11.594 -13.219 1 90.56 110 HIS B C 1
ATOM 4994 O O . HIS B 1 110 ? 9.695 -11.602 -13.617 1 90.56 110 HIS B O 1
ATOM 5000 N N . ILE B 1 111 ? 11.484 -12.703 -12.977 1 91.75 111 ILE B N 1
ATOM 5001 C CA . ILE B 1 111 ? 10.914 -13.992 -13.391 1 91.75 111 ILE B CA 1
ATOM 5002 C C . ILE B 1 111 ? 10.023 -14.539 -12.273 1 91.75 111 ILE B C 1
ATOM 5004 O O . ILE B 1 111 ? 8.961 -15.094 -12.547 1 91.75 111 ILE B O 1
ATOM 5008 N N . GLY B 1 112 ? 10.477 -14.43 -10.984 1 93.38 112 GLY B N 1
ATOM 5009 C CA . GLY B 1 112 ? 9.672 -14.891 -9.867 1 93.38 112 GLY B CA 1
ATOM 5010 C C . GLY B 1 112 ? 9.609 -16.406 -9.75 1 93.38 112 GLY B C 1
ATOM 5011 O O . GLY B 1 112 ? 8.555 -16.969 -9.453 1 93.38 112 GLY B O 1
ATOM 5012 N N . SER B 1 113 ? 10.742 -17.109 -9.93 1 95.19 113 SER B N 1
ATOM 5013 C CA . SER B 1 113 ? 10.789 -18.562 -9.844 1 95.19 113 SER B CA 1
ATOM 5014 C C . SER B 1 113 ? 10.594 -19.047 -8.414 1 95.19 113 SER B C 1
ATOM 5016 O O . SER B 1 113 ? 9.859 -20 -8.164 1 95.19 113 SER B O 1
ATOM 5018 N N . LEU B 1 114 ? 11.281 -18.469 -7.543 1 97.31 114 LEU B N 1
ATOM 5019 C CA . LEU B 1 114 ? 11.164 -18.719 -6.109 1 97.31 114 LEU B CA 1
ATOM 5020 C C . LEU B 1 114 ? 11.234 -17.406 -5.328 1 97.31 114 LEU B C 1
ATOM 5022 O O . LEU B 1 114 ? 12.281 -17.062 -4.773 1 97.31 114 LEU B O 1
ATOM 5026 N N . PRO B 1 115 ? 10.094 -16.781 -5.199 1 95.31 115 PRO B N 1
ATOM 5027 C CA . PRO B 1 115 ? 10.094 -15.453 -4.586 1 95.31 115 PRO B CA 1
ATOM 5028 C C . PRO B 1 115 ? 10.391 -15.492 -3.088 1 95.31 115 PRO B C 1
ATOM 5030 O O . PRO B 1 115 ? 10.367 -16.562 -2.48 1 95.31 115 PRO B O 1
ATOM 5033 N N . ILE B 1 116 ? 10.695 -14.273 -2.588 1 97.81 116 ILE B N 1
ATOM 5034 C CA . ILE B 1 116 ? 11.055 -14.125 -1.182 1 97.81 116 ILE B CA 1
ATOM 5035 C C . ILE B 1 116 ? 9.969 -13.344 -0.453 1 97.81 116 ILE B C 1
ATOM 5037 O O . ILE B 1 116 ? 9.406 -12.391 -1 1 97.81 116 ILE B O 1
ATOM 5041 N N . TYR B 1 117 ? 9.664 -13.812 0.749 1 98.31 117 TYR B N 1
ATOM 5042 C CA . TYR B 1 117 ? 8.836 -13.07 1.693 1 98.31 117 TYR B CA 1
ATOM 5043 C C . TYR B 1 117 ? 9.703 -12.352 2.721 1 98.31 117 TYR B C 1
ATOM 5045 O O . TYR B 1 117 ? 10.82 -12.781 3.01 1 98.31 117 TYR B O 1
ATOM 5053 N N . PHE B 1 118 ? 9.156 -11.273 3.268 1 98.56 118 PHE B N 1
ATOM 5054 C CA . PHE B 1 118 ? 10 -10.555 4.215 1 98.56 118 PHE B CA 1
ATOM 5055 C C . PHE B 1 118 ? 9.148 -9.891 5.301 1 98.56 118 PHE B C 1
ATOM 5057 O O . PHE B 1 118 ? 7.949 -9.688 5.117 1 98.56 118 PHE B O 1
ATOM 5064 N N . HIS B 1 119 ? 9.727 -9.68 6.352 1 97.56 119 HIS B N 1
ATOM 5065 C CA . HIS B 1 119 ? 9.227 -8.969 7.52 1 97.56 119 HIS B CA 1
ATOM 5066 C C . HIS B 1 119 ? 10.289 -8.039 8.102 1 97.56 119 HIS B C 1
ATOM 5068 O O . HIS B 1 119 ? 11.453 -8.43 8.227 1 97.56 119 HIS B O 1
ATOM 5074 N N . VAL B 1 120 ? 9.938 -6.809 8.328 1 97.56 120 VAL B N 1
ATOM 5075 C CA . VAL B 1 120 ? 10.852 -5.863 8.961 1 97.56 120 VAL B CA 1
ATOM 5076 C C . VAL B 1 120 ? 10.344 -5.512 10.359 1 97.56 120 VAL B C 1
ATOM 5078 O O . VAL B 1 120 ? 9.266 -4.934 10.508 1 97.56 120 VAL B O 1
ATOM 5081 N N . GLU B 1 121 ? 11.055 -5.855 11.32 1 95.31 121 GLU B N 1
ATOM 5082 C CA . GLU B 1 121 ? 10.727 -5.531 12.711 1 95.31 121 GLU B CA 1
ATOM 5083 C C . GLU B 1 121 ? 11.227 -4.137 13.078 1 95.31 121 GLU B C 1
ATOM 5085 O O . GLU B 1 121 ? 12.43 -3.865 13.008 1 95.31 121 GLU B O 1
ATOM 5090 N N . GLU B 1 122 ? 10.414 -3.293 13.562 1 89.88 122 GLU B N 1
ATOM 5091 C CA . GLU B 1 122 ? 10.711 -1.876 13.742 1 89.88 122 GLU B CA 1
ATOM 5092 C C . GLU B 1 122 ? 11.617 -1.655 14.953 1 89.88 122 GLU B C 1
ATOM 5094 O O . GLU B 1 122 ? 12.523 -0.822 14.914 1 89.88 122 GLU B O 1
ATOM 5099 N N . ARG B 1 123 ? 11.453 -2.27 16.016 1 85.88 123 ARG B N 1
ATOM 5100 C CA . ARG B 1 123 ? 12.195 -1.979 17.25 1 85.88 123 ARG B CA 1
ATOM 5101 C C . ARG B 1 123 ? 13.672 -2.338 17.094 1 85.88 123 ARG B C 1
ATOM 5103 O O . ARG B 1 123 ? 14.547 -1.544 17.438 1 85.88 123 ARG B O 1
ATOM 5110 N N . THR B 1 124 ? 13.906 -3.479 16.531 1 90.25 124 THR B N 1
ATOM 5111 C CA . THR B 1 124 ? 15.281 -3.945 16.406 1 90.25 124 THR B CA 1
ATOM 5112 C C . THR B 1 124 ? 15.82 -3.666 15 1 90.25 124 THR B C 1
ATOM 5114 O O . THR B 1 124 ? 17 -3.857 14.734 1 90.25 124 THR B O 1
ATOM 5117 N N . ARG B 1 125 ? 14.984 -3.189 14.125 1 93.38 125 ARG B N 1
ATOM 5118 C CA . ARG B 1 125 ? 15.344 -2.961 12.727 1 93.38 125 ARG B CA 1
ATOM 5119 C C . ARG B 1 125 ? 15.953 -4.211 12.102 1 93.38 125 ARG B C 1
ATOM 5121 O O . ARG B 1 125 ? 17.062 -4.16 11.555 1 93.38 125 ARG B O 1
ATOM 5128 N N . THR B 1 126 ? 15.266 -5.27 12.242 1 96.56 126 THR B N 1
ATOM 5129 C CA . THR B 1 126 ? 15.688 -6.57 11.734 1 96.56 126 THR B CA 1
ATOM 5130 C C . THR B 1 126 ? 14.844 -6.988 10.539 1 96.56 126 THR B C 1
ATOM 5132 O O . THR B 1 126 ? 13.609 -6.934 10.586 1 96.56 126 THR B O 1
ATOM 5135 N N . VAL B 1 127 ? 15.516 -7.344 9.5 1 97.88 127 VAL B N 1
ATOM 5136 C CA . VAL B 1 127 ? 14.852 -7.82 8.289 1 97.88 127 VAL B CA 1
ATOM 5137 C C . VAL B 1 127 ? 14.953 -9.344 8.211 1 97.88 127 VAL B C 1
ATOM 5139 O O . VAL B 1 127 ? 16.047 -9.898 8.227 1 97.88 127 VAL B O 1
ATOM 5142 N N . THR B 1 128 ? 13.852 -9.977 8.188 1 98.38 128 THR B N 1
ATOM 5143 C CA . THR B 1 128 ? 13.812 -11.422 7.969 1 98.38 128 THR B CA 1
ATOM 5144 C C . THR B 1 128 ? 13.328 -11.734 6.559 1 98.38 128 THR B C 1
ATOM 5146 O O . THR B 1 128 ? 12.273 -11.25 6.133 1 98.38 128 THR B O 1
ATOM 5149 N N . LEU B 1 129 ? 14.102 -12.469 5.848 1 98.69 129 LEU B N 1
ATOM 5150 C CA . LEU B 1 129 ? 13.789 -12.922 4.496 1 98.69 129 LEU B CA 1
ATOM 5151 C C . LEU B 1 129 ? 13.664 -14.438 4.445 1 98.69 129 LEU B C 1
ATOM 5153 O O . LEU B 1 129 ? 14.422 -15.156 5.105 1 98.69 129 LEU B O 1
ATOM 5157 N N . SER B 1 130 ? 12.703 -14.922 3.662 1 98.75 130 SER B N 1
ATOM 5158 C CA . SER B 1 130 ? 12.578 -16.359 3.479 1 98.75 130 SER B CA 1
ATOM 5159 C C . SER B 1 130 ? 11.828 -16.703 2.195 1 98.75 130 SER B C 1
ATOM 5161 O O . SER B 1 130 ? 10.844 -16.047 1.859 1 98.75 130 SER B O 1
ATOM 5163 N N . TRP B 1 131 ? 12.32 -17.719 1.499 1 98.31 131 TRP B N 1
ATOM 5164 C CA . TRP B 1 131 ? 11.57 -18.219 0.351 1 98.31 131 TRP B CA 1
ATOM 5165 C C . TRP B 1 131 ? 10.344 -19 0.802 1 98.31 131 TRP B C 1
ATOM 5167 O O . TRP B 1 131 ? 9.445 -19.281 0.001 1 98.31 131 TRP B O 1
ATOM 5177 N N . ASP B 1 132 ? 10.32 -19.391 2.039 1 97.38 132 ASP B N 1
ATOM 5178 C CA . ASP B 1 132 ? 9.242 -20.188 2.596 1 97.38 132 ASP B CA 1
ATOM 5179 C C . ASP B 1 132 ? 8.305 -19.344 3.451 1 97.38 132 ASP B C 1
ATOM 5181 O O . ASP B 1 132 ? 8.625 -19.016 4.594 1 97.38 132 ASP B O 1
ATOM 5185 N N . PHE B 1 133 ? 7.125 -19.141 2.984 1 96.38 133 PHE B N 1
ATOM 5186 C CA . PHE B 1 133 ? 6.129 -18.328 3.682 1 96.38 133 PHE B CA 1
ATOM 5187 C C . PHE B 1 133 ? 5.832 -18.906 5.059 1 96.38 133 PHE B C 1
ATOM 5189 O O . PHE B 1 133 ? 5.566 -18.172 6.008 1 96.38 133 PHE B O 1
ATOM 5196 N N . VAL B 1 134 ? 5.898 -20.141 5.25 1 95.31 134 VAL B N 1
ATOM 5197 C CA . VAL B 1 134 ? 5.5 -20.859 6.465 1 95.31 134 VAL B CA 1
ATOM 5198 C C . VAL B 1 134 ? 6.449 -20.5 7.605 1 95.31 134 VAL B C 1
ATOM 5200 O O . VAL B 1 134 ? 6.098 -20.625 8.781 1 95.31 134 VAL B O 1
ATOM 5203 N N . ASP B 1 135 ? 7.629 -20.047 7.277 1 96.06 135 ASP B N 1
ATOM 5204 C CA . ASP B 1 135 ? 8.586 -19.641 8.297 1 96.06 135 ASP B CA 1
ATOM 5205 C C . ASP B 1 135 ? 8.047 -18.469 9.133 1 96.06 135 ASP B C 1
ATOM 5207 O O . ASP B 1 135 ? 8.516 -18.234 10.242 1 96.06 135 ASP B O 1
ATOM 5211 N N . PHE B 1 136 ? 7.062 -17.781 8.578 1 94.81 136 PHE B N 1
ATOM 5212 C CA . PHE B 1 136 ? 6.555 -16.578 9.242 1 94.81 136 PHE B CA 1
ATOM 5213 C C . PHE B 1 136 ? 5.277 -16.891 10.016 1 94.81 136 PHE B C 1
ATOM 5215 O O . PHE B 1 136 ? 4.77 -16.031 10.75 1 94.81 136 PHE B O 1
ATOM 5222 N N . LEU B 1 137 ? 4.73 -18.047 9.781 1 92.31 137 LEU B N 1
ATOM 5223 C CA . LEU B 1 137 ? 3.457 -18.375 10.414 1 92.31 137 LEU B CA 1
ATOM 5224 C C . LEU B 1 137 ? 3.631 -18.547 11.922 1 92.31 137 LEU B C 1
ATOM 5226 O O . LEU B 1 137 ? 4.543 -19.234 12.367 1 92.31 137 LEU B O 1
ATOM 5230 N N . SER B 1 138 ? 2.836 -17.781 12.648 1 86.06 138 SER B N 1
ATOM 5231 C CA . SER B 1 138 ? 2.779 -17.844 14.109 1 86.06 138 SER B CA 1
ATOM 5232 C C . SER B 1 138 ? 1.372 -17.547 14.617 1 86.06 138 SER B C 1
ATOM 5234 O O . SER B 1 138 ? 0.563 -16.938 13.922 1 86.06 138 SER B O 1
ATOM 5236 N N . SER B 1 139 ? 1.064 -18.016 15.797 1 80.25 139 SER B N 1
ATOM 5237 C CA . SER B 1 139 ? -0.259 -17.828 16.375 1 80.25 139 SER B CA 1
ATOM 5238 C C . SER B 1 139 ? -0.497 -16.375 16.75 1 80.25 139 SER B C 1
ATOM 5240 O O . SER B 1 139 ? -1.639 -15.953 16.953 1 80.25 139 SER B O 1
ATOM 5242 N N . SER B 1 140 ? 0.448 -15.648 16.734 1 77.88 140 SER B N 1
ATOM 5243 C CA . SER B 1 140 ? 0.318 -14.258 17.156 1 77.88 140 SER B CA 1
ATOM 5244 C C . SER B 1 140 ? 0.116 -13.336 15.953 1 77.88 140 SER B C 1
ATOM 5246 O O . SER B 1 140 ? -0.158 -12.141 16.125 1 77.88 140 SER B O 1
ATOM 5248 N N . ARG B 1 141 ? 0.073 -13.914 14.836 1 85.44 141 ARG B N 1
ATOM 5249 C CA . ARG B 1 141 ? -0.03 -13.055 13.664 1 85.44 141 ARG B CA 1
ATOM 5250 C C . ARG B 1 141 ? -1.477 -12.641 13.414 1 85.44 141 ARG B C 1
ATOM 5252 O O . ARG B 1 141 ? -2.395 -13.445 13.562 1 85.44 141 ARG B O 1
ATOM 5259 N N . ALA B 1 142 ? -1.591 -11.367 13.109 1 91.06 142 ALA B N 1
ATOM 5260 C CA . ALA B 1 142 ? -2.9 -10.859 12.711 1 91.06 142 ALA B CA 1
ATOM 5261 C C . ALA B 1 142 ? -3.15 -11.086 11.219 1 91.06 142 ALA B C 1
ATOM 5263 O O . ALA B 1 142 ? -2.207 -11.164 10.43 1 91.06 142 ALA B O 1
ATOM 5264 N N . ILE B 1 143 ? -4.406 -11.219 10.906 1 93.75 143 ILE B N 1
ATOM 5265 C CA . ILE B 1 143 ? -4.75 -11.398 9.5 1 93.75 143 ILE B CA 1
ATOM 5266 C C . ILE B 1 143 ? -5.02 -10.047 8.852 1 93.75 143 ILE B C 1
ATOM 5268 O O . ILE B 1 143 ? -5.473 -9.109 9.516 1 93.75 143 ILE B O 1
ATOM 5272 N N . ASP B 1 144 ? -4.656 -9.875 7.637 1 95.06 144 ASP B N 1
ATOM 5273 C CA . ASP B 1 144 ? -5.051 -8.727 6.82 1 95.06 144 ASP B CA 1
ATOM 5274 C C . ASP B 1 144 ? -6.473 -8.898 6.285 1 95.06 144 ASP B C 1
ATOM 5276 O O . ASP B 1 144 ? -6.68 -9.57 5.273 1 95.06 144 ASP B O 1
ATOM 5280 N N . ALA B 1 145 ? -7.402 -8.227 6.852 1 95.5 145 ALA B N 1
ATOM 5281 C CA . ALA B 1 145 ? -8.82 -8.422 6.562 1 95.5 145 ALA B CA 1
ATOM 5282 C C . ALA B 1 145 ? -9.156 -7.992 5.137 1 95.5 145 ALA B C 1
ATOM 5284 O O . ALA B 1 145 ? -10.031 -8.578 4.492 1 95.5 145 ALA B O 1
ATOM 5285 N N . GLU B 1 146 ? -8.484 -7.031 4.664 1 95.69 146 GLU B N 1
ATOM 5286 C CA . GLU B 1 146 ? -8.758 -6.57 3.305 1 95.69 146 GLU B CA 1
ATOM 5287 C C . GLU B 1 146 ? -8.367 -7.625 2.273 1 95.69 146 GLU B C 1
ATOM 5289 O O . GLU B 1 146 ? -9.156 -7.965 1.393 1 95.69 146 GLU B O 1
ATOM 5294 N N . ILE B 1 147 ? -7.168 -8.164 2.428 1 96.5 147 ILE B N 1
ATOM 5295 C CA . ILE B 1 147 ? -6.676 -9.195 1.518 1 96.5 147 ILE B CA 1
ATOM 5296 C C . ILE B 1 147 ? -7.586 -10.422 1.585 1 96.5 147 ILE B C 1
ATOM 5298 O O . ILE B 1 147 ? -7.953 -10.984 0.552 1 96.5 147 ILE B O 1
ATOM 5302 N N . MET B 1 148 ? -7.977 -10.734 2.781 1 97.25 148 MET B N 1
ATOM 5303 C CA . MET B 1 148 ? -8.812 -11.914 2.975 1 97.25 148 MET B CA 1
ATOM 5304 C C . MET B 1 148 ? -10.195 -11.703 2.369 1 97.25 148 MET B C 1
ATOM 5306 O O . MET B 1 148 ? -10.758 -12.609 1.751 1 97.25 148 MET B O 1
ATOM 5310 N N . ALA B 1 149 ? -10.758 -10.539 2.559 1 97.38 149 ALA B N 1
ATOM 5311 C CA . ALA B 1 149 ? -12.078 -10.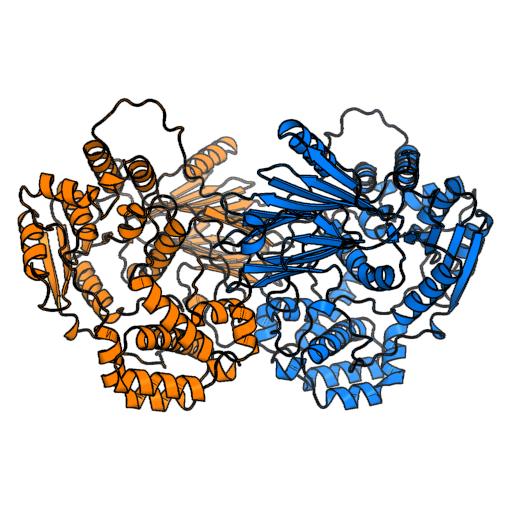25 2.01 1 97.38 149 ALA B CA 1
ATOM 5312 C C . ALA B 1 149 ? -12.07 -10.344 0.487 1 97.38 149 ALA B C 1
ATOM 5314 O O . ALA B 1 149 ? -12.977 -10.938 -0.105 1 97.38 149 ALA B O 1
ATOM 5315 N N . HIS B 1 150 ? -11.078 -9.797 -0.111 1 96.5 150 HIS B N 1
ATOM 5316 C CA . HIS B 1 150 ? -10.961 -9.883 -1.562 1 96.5 150 HIS B CA 1
ATOM 5317 C C . HIS B 1 150 ? -10.773 -11.328 -2.014 1 96.5 150 HIS B C 1
ATOM 5319 O O . HIS B 1 150 ? -11.406 -11.773 -2.973 1 96.5 150 HIS B O 1
ATOM 5325 N N . HIS B 1 151 ? -9.922 -12.023 -1.333 1 97.31 151 HIS B N 1
ATOM 5326 C CA . HIS B 1 151 ? -9.688 -13.422 -1.665 1 97.31 151 HIS B CA 1
ATOM 5327 C C . HIS B 1 151 ? -10.977 -14.234 -1.576 1 97.31 151 HIS B C 1
ATOM 5329 O O . HIS B 1 151 ? -11.305 -14.992 -2.492 1 97.31 151 HIS B O 1
ATOM 5335 N N . LEU B 1 152 ? -11.734 -13.992 -0.516 1 98.12 152 LEU B N 1
ATOM 5336 C CA . LEU B 1 152 ? -12.961 -14.742 -0.266 1 98.12 152 LEU B CA 1
ATOM 5337 C C . LEU B 1 152 ? -14.031 -14.383 -1.296 1 98.12 152 LEU B C 1
ATOM 5339 O O . LEU B 1 152 ? -14.953 -15.164 -1.536 1 98.12 152 LEU B O 1
ATOM 5343 N N . SER B 1 153 ? -13.891 -13.242 -1.902 1 96.88 153 SER B N 1
ATOM 5344 C CA . SER B 1 153 ? -14.844 -12.812 -2.924 1 96.88 153 SER B CA 1
ATOM 5345 C C . SER B 1 153 ? -14.312 -13.086 -4.324 1 96.88 153 SER B C 1
ATOM 5347 O O . SER B 1 153 ? -14.672 -12.398 -5.281 1 96.88 153 SER B O 1
ATOM 5349 N N . MET B 1 154 ? -13.367 -13.945 -4.449 1 94.69 154 MET B N 1
ATOM 5350 C CA . MET B 1 154 ? -12.867 -14.523 -5.695 1 94.69 154 MET B CA 1
ATOM 5351 C C . MET B 1 154 ? -11.914 -13.555 -6.395 1 94.69 154 MET B C 1
ATOM 5353 O O . MET B 1 154 ? -11.742 -13.625 -7.613 1 94.69 154 MET B O 1
ATOM 5357 N N . ARG B 1 155 ? -11.312 -12.695 -5.625 1 92.69 155 ARG B N 1
ATOM 5358 C CA . ARG B 1 155 ? -10.32 -11.781 -6.188 1 92.69 155 ARG B CA 1
ATOM 5359 C C . ARG B 1 155 ? -8.977 -11.938 -5.492 1 92.69 155 ARG B C 1
ATOM 5361 O O . ARG B 1 155 ? -8.852 -11.672 -4.297 1 92.69 155 ARG B O 1
ATOM 5368 N N . THR B 1 156 ? -8.047 -12.414 -6.238 1 92.88 156 THR B N 1
ATOM 5369 C CA . THR B 1 156 ? -6.695 -12.555 -5.715 1 92.88 156 THR B CA 1
ATOM 5370 C C . THR B 1 156 ? -5.742 -11.602 -6.422 1 92.88 156 THR B C 1
ATOM 5372 O O . THR B 1 156 ? -5.762 -11.484 -7.652 1 92.88 156 THR B O 1
ATOM 5375 N N . PHE B 1 157 ? -4.949 -10.93 -5.645 1 92.62 157 PHE B N 1
ATOM 5376 C CA . PHE B 1 157 ? -4.027 -9.945 -6.199 1 92.62 157 PHE B CA 1
ATOM 5377 C C . PHE B 1 157 ? -2.584 -10.414 -6.039 1 92.62 157 PHE B C 1
ATOM 5379 O O . PHE B 1 157 ? -2.221 -10.984 -5.008 1 92.62 157 PHE B O 1
ATOM 5386 N N . TYR B 1 158 ? -1.827 -10.266 -7.117 1 95.12 158 TYR B N 1
ATOM 5387 C CA . TYR B 1 158 ? -0.379 -10.312 -6.941 1 95.12 158 TYR B CA 1
ATOM 5388 C C . TYR B 1 158 ? 0.136 -9.023 -6.316 1 95.12 158 TYR B C 1
ATOM 5390 O O . TYR B 1 158 ? 0.158 -7.977 -6.969 1 95.12 158 TYR B O 1
ATOM 5398 N N . SER B 1 159 ? 0.485 -9.102 -5.055 1 95.19 159 SER B N 1
ATOM 5399 C CA . SER B 1 159 ? 0.789 -7.902 -4.277 1 95.19 159 SER B CA 1
ATOM 5400 C C . SER B 1 159 ? 1.854 -8.18 -3.223 1 95.19 159 SER B C 1
ATOM 5402 O O . SER B 1 159 ? 2.092 -9.336 -2.863 1 95.19 159 SER B O 1
ATOM 5404 N N . ALA B 1 160 ? 2.547 -7.109 -2.854 1 96.94 160 ALA B N 1
ATOM 5405 C CA . ALA B 1 160 ? 3.48 -7.219 -1.736 1 96.94 160 ALA B CA 1
ATOM 5406 C C . ALA B 1 160 ? 2.758 -7.625 -0.456 1 96.94 160 ALA B C 1
ATOM 5408 O O . ALA B 1 160 ? 3.244 -8.477 0.298 1 96.94 160 ALA B O 1
ATOM 5409 N N . ARG B 1 161 ? 1.604 -7.062 -0.243 1 96.06 161 ARG B N 1
ATOM 5410 C CA . ARG B 1 161 ? 0.84 -7.387 0.958 1 96.06 161 ARG B CA 1
ATOM 5411 C C . ARG B 1 161 ? 0.324 -8.82 0.91 1 96.06 161 ARG B C 1
ATOM 5413 O O . ARG B 1 161 ? -0.156 -9.281 -0.13 1 96.06 161 ARG B O 1
ATOM 5420 N N . GLN B 1 162 ? 0.482 -9.453 2 1 96.12 162 GLN B N 1
ATOM 5421 C CA . GLN B 1 162 ? 0.071 -10.844 2.123 1 96.12 162 GLN B CA 1
ATOM 5422 C C . GLN B 1 162 ? -1.023 -11 3.176 1 96.12 162 GLN B C 1
ATOM 5424 O O . GLN B 1 162 ? -1.345 -10.055 3.893 1 96.12 162 GLN B O 1
ATOM 5429 N N . PRO B 1 163 ? -1.625 -12.156 3.324 1 95.56 163 PRO B N 1
ATOM 5430 C CA . PRO B 1 163 ? -2.754 -12.352 4.238 1 95.56 163 PRO B CA 1
ATOM 5431 C C . PRO B 1 163 ? -2.365 -12.18 5.703 1 95.56 163 PRO B C 1
ATOM 5433 O O . PRO B 1 163 ? -3.225 -11.922 6.547 1 95.56 163 PRO B O 1
ATOM 5436 N N . CYS B 1 164 ? -1.103 -12.344 6.016 1 95.19 164 CYS B N 1
ATOM 5437 C CA . CYS B 1 164 ? -0.608 -12.078 7.363 1 95.19 164 CYS B CA 1
ATOM 5438 C C . CYS B 1 164 ? -0.038 -10.664 7.465 1 95.19 164 CYS B C 1
ATOM 5440 O O . CYS B 1 164 ? 0.869 -10.305 6.715 1 95.19 164 CYS B O 1
ATOM 5442 N N . MET B 1 165 ? -0.545 -9.984 8.398 1 93.62 165 MET B N 1
ATOM 5443 C CA . MET B 1 165 ? -0.124 -8.594 8.539 1 93.62 165 MET B CA 1
ATOM 5444 C C . MET B 1 165 ? 1.368 -8.5 8.844 1 93.62 165 MET B C 1
ATOM 5446 O O . MET B 1 165 ? 1.879 -9.234 9.688 1 93.62 165 MET B O 1
ATOM 5450 N N . GLY B 1 166 ? 2.035 -7.656 8.102 1 93.69 166 GLY B N 1
ATOM 5451 C CA . GLY B 1 166 ? 3.453 -7.43 8.328 1 93.69 166 GLY B CA 1
ATOM 5452 C C . GLY B 1 166 ? 4.344 -8.32 7.484 1 93.69 166 GLY B C 1
ATOM 5453 O O . GLY B 1 166 ? 5.543 -8.078 7.367 1 93.69 166 GLY B O 1
ATOM 5454 N N . ILE B 1 167 ? 3.781 -9.422 7 1 96.44 167 ILE B N 1
ATOM 5455 C CA . ILE B 1 167 ? 4.523 -10.289 6.09 1 96.44 167 ILE B CA 1
ATOM 5456 C C . ILE B 1 167 ? 4.266 -9.859 4.648 1 96.44 167 ILE B C 1
ATOM 5458 O O . ILE B 1 167 ? 3.115 -9.727 4.227 1 96.44 167 ILE B O 1
ATOM 5462 N N . ASN B 1 168 ? 5.352 -9.672 3.941 1 97.81 168 ASN B N 1
ATOM 5463 C CA . ASN B 1 168 ? 5.223 -9.133 2.592 1 97.81 168 ASN B CA 1
ATOM 5464 C C . ASN B 1 168 ? 5.953 -10 1.569 1 97.81 168 ASN B C 1
ATOM 5466 O O . ASN B 1 168 ? 6.875 -10.734 1.921 1 97.81 168 ASN B O 1
ATOM 5470 N N . LEU B 1 169 ? 5.457 -9.914 0.39 1 98.19 169 LEU B N 1
ATOM 5471 C CA . LEU B 1 169 ? 6.098 -10.578 -0.741 1 98.19 169 LEU B CA 1
ATOM 5472 C C . LEU B 1 169 ? 6.992 -9.609 -1.507 1 98.19 169 LEU B C 1
ATOM 5474 O O . LEU B 1 169 ? 6.582 -8.492 -1.817 1 98.19 169 LEU B O 1
ATOM 5478 N N . LEU B 1 170 ? 8.266 -9.984 -1.675 1 98.19 170 LEU B N 1
ATOM 5479 C CA . LEU B 1 170 ? 9.102 -9.266 -2.627 1 98.19 170 LEU B CA 1
ATOM 5480 C C . LEU B 1 170 ? 8.742 -9.641 -4.062 1 98.19 170 LEU B C 1
ATOM 5482 O O . LEU B 1 170 ? 9.32 -10.57 -4.633 1 98.19 170 LEU B O 1
ATOM 5486 N N . THR B 1 171 ? 7.797 -8.922 -4.602 1 97.06 171 THR B N 1
ATOM 5487 C CA . THR B 1 171 ? 7.234 -9.242 -5.91 1 97.06 171 THR B CA 1
ATOM 5488 C C . THR B 1 171 ? 8.297 -9.141 -6.996 1 97.06 171 THR B C 1
ATOM 5490 O O . THR B 1 171 ? 9.383 -8.602 -6.762 1 97.06 171 THR B O 1
ATOM 5493 N N . ALA B 1 172 ? 7.992 -9.68 -8.164 1 95.5 172 ALA B N 1
ATOM 5494 C CA . ALA B 1 172 ? 8.914 -9.602 -9.297 1 95.5 172 ALA B CA 1
ATOM 5495 C C . ALA B 1 172 ? 9.258 -8.156 -9.625 1 95.5 172 ALA B C 1
ATOM 5497 O O . ALA B 1 172 ? 8.367 -7.316 -9.781 1 95.5 172 ALA B O 1
ATOM 5498 N N . GLY B 1 173 ? 10.555 -7.871 -9.625 1 94.44 173 GLY B N 1
ATOM 5499 C CA . GLY B 1 173 ? 11.047 -6.555 -10.008 1 94.44 173 GLY B CA 1
ATOM 5500 C C . GLY B 1 173 ? 11.055 -5.57 -8.852 1 94.44 173 GLY B C 1
ATOM 5501 O O . GLY B 1 173 ? 11.492 -4.426 -9.016 1 94.44 173 GLY B O 1
ATOM 5502 N N . ALA B 1 174 ? 10.625 -5.953 -7.703 1 96.56 174 ALA B N 1
ATOM 5503 C CA . ALA B 1 174 ? 10.461 -5.023 -6.586 1 96.56 174 ALA B CA 1
ATOM 5504 C C . ALA B 1 174 ? 11.773 -4.816 -5.848 1 96.56 174 ALA B C 1
ATOM 5506 O O . ALA B 1 174 ? 12.719 -5.586 -6.02 1 96.56 174 ALA B O 1
ATOM 5507 N N . THR B 1 175 ? 11.844 -3.744 -5.062 1 96.94 175 THR B N 1
ATOM 5508 C CA . THR B 1 175 ? 12.992 -3.418 -4.227 1 96.94 175 THR B CA 1
ATOM 5509 C C . THR B 1 175 ? 12.539 -2.998 -2.828 1 96.94 175 THR B C 1
ATOM 5511 O O . THR B 1 175 ? 11.617 -2.201 -2.684 1 96.94 175 THR B O 1
ATOM 5514 N N . LEU B 1 176 ? 13.102 -3.572 -1.804 1 97.69 176 LEU B N 1
ATOM 5515 C CA . LEU B 1 176 ? 12.93 -3.195 -0.405 1 97.69 176 LEU B CA 1
ATOM 5516 C C . LEU B 1 176 ? 14.109 -2.352 0.078 1 97.69 176 LEU B C 1
ATOM 5518 O O . LEU B 1 176 ? 15.266 -2.709 -0.144 1 97.69 176 LEU B O 1
ATOM 5522 N N . TYR B 1 177 ? 13.844 -1.221 0.675 1 96 177 TYR B N 1
ATOM 5523 C CA . TYR B 1 177 ? 14.844 -0.35 1.275 1 96 177 TYR B CA 1
ATOM 5524 C C . TYR B 1 177 ? 14.688 -0.292 2.789 1 96 177 TYR B C 1
ATOM 5526 O O . TYR B 1 177 ? 13.594 -0.001 3.293 1 96 177 TYR B O 1
ATOM 5534 N N . VAL B 1 178 ? 15.719 -0.56 3.494 1 95.75 178 VAL B N 1
ATOM 5535 C CA . VAL B 1 178 ? 15.672 -0.49 4.953 1 95.75 178 VAL B CA 1
ATOM 5536 C C . VAL B 1 178 ? 16.859 0.314 5.469 1 95.75 178 VAL B C 1
ATOM 5538 O O . VAL B 1 178 ? 18.016 0.001 5.156 1 95.75 178 VAL B O 1
ATOM 5541 N N . GLU B 1 179 ? 16.578 1.33 6.164 1 91.25 179 GLU B N 1
ATOM 5542 C CA . GLU B 1 179 ? 17.578 2.16 6.832 1 91.25 179 GLU B CA 1
ATOM 5543 C C . GLU B 1 179 ? 17.391 2.129 8.344 1 91.25 179 GLU B C 1
ATOM 5545 O O . GLU B 1 179 ? 16.656 1.297 8.875 1 91.25 179 GLU B O 1
ATOM 5550 N N . ARG B 1 180 ? 18.094 2.928 9.031 1 86.12 180 ARG B N 1
ATOM 5551 C CA . ARG B 1 180 ? 18.062 2.934 10.492 1 86.12 180 ARG B CA 1
ATOM 5552 C C . ARG B 1 180 ? 16.688 3.309 11.008 1 86.12 180 ARG B C 1
ATOM 5554 O O . ARG B 1 180 ? 16.219 2.762 12.016 1 86.12 180 ARG B O 1
ATOM 5561 N N . ALA B 1 181 ? 16.016 4.211 10.289 1 82.56 181 ALA B N 1
ATOM 5562 C CA . ALA B 1 181 ? 14.758 4.695 10.852 1 82.56 181 ALA B CA 1
ATOM 5563 C C . ALA B 1 181 ? 13.609 4.516 9.867 1 82.56 181 ALA B C 1
ATOM 5565 O O . ALA B 1 181 ? 12.438 4.668 10.234 1 82.56 181 ALA B O 1
ATOM 5566 N N . GLU B 1 182 ? 13.945 4.113 8.695 1 86.56 182 GLU B N 1
ATOM 5567 C CA . GLU B 1 182 ? 12.891 4.125 7.68 1 86.56 182 GLU B CA 1
ATOM 5568 C C . GLU B 1 182 ? 12.914 2.848 6.848 1 86.56 182 GLU B C 1
ATOM 5570 O O . GLU B 1 182 ? 13.969 2.26 6.629 1 86.56 182 GLU B O 1
ATOM 5575 N N . THR B 1 183 ? 11.773 2.445 6.457 1 93.12 183 THR B N 1
ATOM 5576 C CA . THR B 1 183 ? 11.57 1.35 5.512 1 93.12 183 THR B CA 1
ATOM 5577 C C . THR B 1 183 ? 10.734 1.804 4.324 1 93.12 183 THR B C 1
ATOM 5579 O O . THR B 1 183 ? 9.734 2.512 4.496 1 93.12 183 THR B O 1
ATOM 5582 N N . SER B 1 184 ? 11.18 1.506 3.145 1 92.25 184 SER B N 1
ATOM 5583 C CA . SER B 1 184 ? 10.391 1.813 1.958 1 92.25 184 SER B CA 1
ATOM 5584 C C . SER B 1 184 ? 10.398 0.651 0.971 1 92.25 184 SER B C 1
ATOM 5586 O O . SER B 1 184 ? 11.273 -0.211 1.026 1 92.25 184 SER B O 1
ATOM 5588 N N . PHE B 1 185 ? 9.375 0.601 0.163 1 94.81 185 PHE B N 1
ATOM 5589 C CA . PHE B 1 185 ? 9.164 -0.472 -0.801 1 94.81 185 PHE B CA 1
ATOM 5590 C C . PHE B 1 185 ? 8.75 0.091 -2.156 1 94.81 185 PHE B C 1
ATOM 5592 O O . PHE B 1 185 ? 7.949 1.025 -2.227 1 94.81 185 PHE B O 1
ATOM 5599 N N . GLU B 1 186 ? 9.344 -0.476 -3.24 1 93.19 186 GLU B N 1
ATOM 5600 C CA . GLU B 1 186 ? 9 -0.085 -4.602 1 93.19 186 GLU B CA 1
ATOM 5601 C C . GLU B 1 186 ? 8.766 -1.309 -5.484 1 93.19 186 GLU B C 1
ATOM 5603 O O . GLU B 1 186 ? 9.594 -2.215 -5.531 1 93.19 186 GLU B O 1
ATOM 5608 N N . TYR B 1 187 ? 7.594 -1.486 -6.168 1 93 187 TYR B N 1
ATOM 5609 C CA . TYR B 1 187 ? 7.309 -2.598 -7.07 1 93 187 TYR B CA 1
ATOM 5610 C C . TYR B 1 187 ? 8.266 -2.602 -8.25 1 93 187 TYR B C 1
ATOM 5612 O O . TYR B 1 187 ? 8.586 -3.66 -8.797 1 93 187 TYR B O 1
ATOM 5620 N N . GLY B 1 188 ? 8.773 -1.564 -8.656 1 86.62 188 GLY B N 1
ATOM 5621 C CA . GLY B 1 188 ? 9.602 -1.491 -9.859 1 86.62 188 GLY B CA 1
ATOM 5622 C C . GLY B 1 188 ? 8.797 -1.618 -11.141 1 86.62 188 GLY B C 1
ATOM 5623 O O . GLY B 1 188 ? 7.59 -1.852 -11.102 1 86.62 188 GLY B O 1
ATOM 5624 N N . SER B 1 189 ? 9.344 -1.324 -12.297 1 75.12 189 SER B N 1
ATOM 5625 C CA . SER B 1 189 ? 8.688 -1.428 -13.594 1 75.12 189 SER B CA 1
ATOM 5626 C C . SER B 1 189 ? 9.039 -2.736 -14.289 1 75.12 189 SER B C 1
ATOM 5628 O O . SER B 1 189 ? 10.188 -3.193 -14.219 1 75.12 189 SER B O 1
ATOM 5630 N N . LEU B 1 190 ? 8.023 -3.424 -14.555 1 64.31 190 LEU B N 1
ATOM 5631 C CA . LEU B 1 190 ? 8.305 -4.598 -15.375 1 64.31 190 LEU B CA 1
ATOM 5632 C C . LEU B 1 190 ? 8.242 -4.25 -16.859 1 64.31 190 LEU B C 1
ATOM 5634 O O . LEU B 1 190 ? 7.156 -4.199 -17.453 1 64.31 190 LEU B O 1
ATOM 5638 N N . ASN B 1 191 ? 8.664 -2.869 -17.219 1 54.75 191 ASN B N 1
ATOM 5639 C CA . ASN B 1 191 ? 8.539 -2.414 -18.609 1 54.75 191 ASN B CA 1
ATOM 5640 C C . ASN B 1 191 ? 8.617 -3.578 -19.594 1 54.75 191 ASN B C 1
ATOM 5642 O O . ASN B 1 191 ? 9.609 -4.309 -19.609 1 54.75 191 ASN B O 1
ATOM 5646 N N . PRO B 1 192 ? 7.543 -3.852 -20.047 1 48.22 192 PRO B N 1
ATOM 5647 C CA . PRO B 1 192 ? 7.754 -4.695 -21.234 1 48.22 192 PRO B CA 1
ATOM 5648 C C . PRO B 1 192 ? 8.727 -4.074 -22.234 1 48.22 192 PRO B C 1
ATOM 5650 O O . PRO B 1 192 ? 8.773 -2.852 -22.375 1 48.22 192 PRO B O 1
ATOM 5653 N N . PHE B 1 193 ? 9.898 -4.348 -22.234 1 39.97 193 PHE B N 1
ATOM 5654 C CA . PHE B 1 193 ? 10.742 -3.941 -23.359 1 39.97 193 PHE B CA 1
ATOM 5655 C C . PHE B 1 193 ? 9.922 -3.797 -24.625 1 39.97 193 PHE B C 1
ATOM 5657 O O . PHE B 1 193 ? 9.523 -4.793 -25.234 1 39.97 193 PHE B O 1
ATOM 5664 N N . THR B 1 194 ? 8.945 -2.916 -24.609 1 42.12 194 THR B N 1
ATOM 5665 C CA . THR B 1 194 ? 8.375 -2.805 -25.953 1 42.12 194 THR B CA 1
ATOM 5666 C C . THR B 1 194 ? 9.43 -2.332 -26.953 1 42.12 194 THR B C 1
ATOM 5668 O O . THR B 1 194 ? 9.789 -1.155 -26.969 1 42.12 194 THR B O 1
ATOM 5671 N N . ASP B 1 195 ? 10.461 -2.877 -27.141 1 39.28 195 ASP B N 1
ATOM 5672 C CA . ASP B 1 195 ? 11.18 -2.496 -28.359 1 39.28 195 ASP B CA 1
ATOM 5673 C C . ASP B 1 195 ? 10.203 -2.139 -29.484 1 39.28 195 ASP B C 1
ATOM 5675 O O . ASP B 1 195 ? 9.156 -2.773 -29.625 1 39.28 195 ASP B O 1
ATOM 5679 N N . GLU B 1 196 ? 10.219 -0.794 -29.812 1 38 196 GLU B N 1
ATOM 5680 C CA . GLU B 1 196 ? 9.57 -0.352 -31.031 1 38 196 GLU B CA 1
ATOM 5681 C C . GLU B 1 196 ? 9.461 -1.491 -32.062 1 38 196 GLU B C 1
ATOM 5683 O O . GLU B 1 196 ? 10.43 -2.221 -32.281 1 38 196 GLU B O 1
ATOM 5688 N N . LEU B 1 197 ? 8.258 -1.982 -32.25 1 37.62 197 LEU B N 1
ATOM 5689 C CA . LEU B 1 197 ? 7.906 -2.793 -33.406 1 37.62 197 LEU B CA 1
ATOM 5690 C C . LEU B 1 197 ? 8.68 -2.336 -34.656 1 37.62 197 LEU B C 1
ATOM 5692 O O . LEU B 1 197 ? 8.328 -1.332 -35.281 1 37.62 197 LEU B O 1
ATOM 5696 N N . SER B 1 198 ? 9.969 -2.049 -34.688 1 36.06 198 SER B N 1
ATOM 5697 C CA . SER B 1 198 ? 10.531 -1.769 -36 1 36.06 198 SER B CA 1
ATOM 5698 C C . SER B 1 198 ? 9.875 -2.631 -37.062 1 36.06 198 SER B C 1
ATOM 5700 O O . SER B 1 198 ? 9.266 -3.654 -36.781 1 36.06 198 SER B O 1
ATOM 5702 N N . GLY B 1 199 ? 9.977 -2.111 -38.375 1 36.34 199 GLY B N 1
ATOM 5703 C CA . GLY B 1 199 ? 9.648 -2.467 -39.75 1 36.34 199 GLY B CA 1
ATOM 5704 C C . GLY B 1 199 ? 9.891 -3.932 -40.031 1 36.34 199 GLY B C 1
ATOM 5705 O O . GLY B 1 199 ? 10.344 -4.273 -41.156 1 36.34 199 GLY B O 1
ATOM 5706 N N . ARG B 1 200 ? 10.234 -4.73 -39.094 1 36.56 200 ARG B N 1
ATOM 5707 C CA . ARG B 1 200 ? 10.664 -5.953 -39.75 1 36.56 200 ARG B CA 1
ATOM 5708 C C . ARG B 1 200 ? 9.57 -6.5 -40.656 1 36.56 200 ARG B C 1
ATOM 5710 O O . ARG B 1 200 ? 8.398 -6.516 -40.281 1 36.56 200 ARG B O 1
ATOM 5717 N N . GLU B 1 201 ? 9.867 -6.574 -41.844 1 40.22 201 GLU B N 1
ATOM 5718 C CA . GLU B 1 201 ? 9.203 -7.273 -42.969 1 40.22 201 GLU B CA 1
ATOM 5719 C C . GLU B 1 201 ? 8.406 -8.469 -42.438 1 40.22 201 GLU B C 1
ATOM 5721 O O . GLU B 1 201 ? 8.672 -8.984 -41.375 1 40.22 201 GLU B O 1
ATOM 5726 N N . GLN B 1 202 ? 7.324 -8.867 -43 1 44.03 202 GLN B N 1
ATOM 5727 C CA . GLN B 1 202 ? 6.453 -10.039 -42.938 1 44.03 202 GLN B CA 1
ATOM 5728 C C . GLN B 1 202 ? 7.234 -11.273 -42.5 1 44.03 202 GLN B C 1
ATOM 5730 O O . GLN B 1 202 ? 7.594 -12.109 -43.344 1 44.03 202 GLN B O 1
ATOM 5735 N N . SER B 1 203 ? 8.227 -11.203 -41.688 1 53.41 203 SER B N 1
ATOM 5736 C CA . SER B 1 203 ? 8.898 -12.445 -41.312 1 53.41 203 SER B CA 1
ATOM 5737 C C . SER B 1 203 ? 7.906 -13.453 -40.719 1 53.41 203 SER B C 1
ATOM 5739 O O . SER B 1 203 ? 6.812 -13.078 -40.281 1 53.41 203 SER B O 1
ATOM 5741 N N . ASN B 1 204 ? 7.977 -14.836 -40.938 1 76.94 204 ASN B N 1
ATOM 5742 C CA . ASN B 1 204 ? 7.184 -15.992 -40.531 1 76.94 204 ASN B CA 1
ATOM 5743 C C . ASN B 1 204 ? 6.996 -16.047 -39 1 76.94 204 ASN B C 1
ATOM 5745 O O . ASN B 1 204 ? 7.91 -16.438 -38.281 1 76.94 204 ASN B O 1
ATOM 5749 N N . GLY B 1 205 ? 6.102 -15.328 -38.469 1 85.31 205 GLY B N 1
ATOM 5750 C CA . GLY B 1 205 ? 5.723 -15.258 -37.062 1 85.31 205 GLY B CA 1
ATOM 5751 C C . GLY B 1 205 ? 5.848 -16.578 -36.344 1 85.31 205 GLY B C 1
ATOM 5752 O O . GLY B 1 205 ? 6.32 -16.641 -35.188 1 85.31 205 GLY B O 1
ATOM 5753 N N . LEU B 1 206 ? 5.648 -17.562 -37.031 1 89.12 206 LEU B N 1
ATOM 5754 C CA . LEU B 1 206 ? 5.703 -18.891 -36.438 1 89.12 206 LEU B CA 1
ATOM 5755 C C . LEU B 1 206 ? 7.148 -19.328 -36.219 1 89.12 206 LEU B C 1
ATOM 5757 O O . LEU B 1 206 ? 7.457 -19.969 -35.188 1 89.12 206 LEU B O 1
ATOM 5761 N N . LEU B 1 207 ? 7.973 -19.047 -37.125 1 91.81 207 LEU B N 1
ATOM 5762 C CA . LEU B 1 207 ? 9.383 -19.391 -37 1 91.81 207 LEU B CA 1
ATOM 5763 C C . LEU B 1 207 ? 10.039 -18.609 -35.875 1 91.81 207 LEU B C 1
ATOM 5765 O O . LEU B 1 207 ? 10.859 -19.141 -35.125 1 91.81 207 LEU B O 1
ATOM 5769 N N . GLU B 1 208 ? 9.672 -17.375 -35.844 1 93.06 208 GLU B N 1
ATOM 5770 C CA . GLU B 1 208 ? 10.211 -16.547 -34.781 1 93.06 208 GLU B CA 1
ATOM 5771 C C . GLU B 1 208 ? 9.781 -17.047 -33.406 1 93.06 208 GLU B C 1
ATOM 5773 O O . GLU B 1 208 ? 10.57 -17.047 -32.469 1 93.06 208 GLU B O 1
ATOM 5778 N N . PHE B 1 209 ? 8.562 -17.406 -33.375 1 94.31 209 PHE B N 1
ATOM 5779 C CA . PHE B 1 209 ? 8.047 -17.969 -32.125 1 94.31 209 PHE B CA 1
ATOM 5780 C C . PHE B 1 209 ? 8.805 -19.234 -31.734 1 94.31 209 PHE B C 1
ATOM 5782 O O . PHE B 1 209 ? 9.242 -19.375 -30.594 1 94.31 209 PHE B O 1
ATOM 5789 N N . ALA B 1 210 ? 8.969 -20.078 -32.625 1 95.62 210 ALA B N 1
ATOM 5790 C CA . ALA B 1 210 ? 9.656 -21.344 -32.375 1 95.62 210 ALA B CA 1
ATOM 5791 C C . ALA B 1 210 ? 11.102 -21.094 -31.953 1 95.62 210 ALA B C 1
ATOM 5793 O O . ALA B 1 210 ? 11.594 -21.75 -31.031 1 95.62 210 ALA B O 1
ATOM 5794 N N . ASP B 1 211 ? 11.742 -20.172 -32.562 1 95.31 211 ASP B N 1
ATOM 5795 C CA . ASP B 1 211 ? 13.133 -19.859 -32.25 1 95.31 211 ASP B CA 1
ATOM 5796 C C . ASP B 1 211 ? 13.25 -19.25 -30.844 1 95.31 211 ASP B C 1
ATOM 5798 O O . ASP B 1 211 ? 14.172 -19.594 -30.109 1 95.31 211 ASP B O 1
ATOM 5802 N N . THR B 1 212 ? 12.336 -18.375 -30.578 1 95.44 212 THR B N 1
ATOM 5803 C CA . THR B 1 212 ? 12.367 -17.734 -29.266 1 95.44 212 THR B CA 1
ATOM 5804 C C . THR B 1 212 ? 12.117 -18.766 -28.156 1 95.44 212 THR B C 1
ATOM 5806 O O . THR B 1 212 ? 12.773 -18.75 -27.125 1 95.44 212 THR B O 1
ATOM 5809 N N . LEU B 1 213 ? 11.156 -19.609 -28.406 1 96.56 213 LEU B N 1
ATOM 5810 C CA . LEU B 1 213 ? 10.883 -20.672 -27.438 1 96.56 213 LEU B CA 1
ATOM 5811 C C . LEU B 1 213 ? 12.117 -21.547 -27.219 1 96.56 213 LEU B C 1
ATOM 5813 O O . LEU B 1 213 ? 12.461 -21.859 -26.078 1 96.56 213 LEU B O 1
ATOM 5817 N N . GLN B 1 214 ? 12.781 -21.844 -28.266 1 95.56 214 GLN B N 1
ATOM 5818 C CA . GLN B 1 214 ? 13.984 -22.672 -28.156 1 95.56 214 GLN B CA 1
ATOM 5819 C C . GLN B 1 214 ? 15.094 -21.922 -27.422 1 95.56 214 GLN B C 1
ATOM 5821 O O . GLN B 1 214 ? 15.844 -22.516 -26.641 1 95.56 214 GLN B O 1
ATOM 5826 N N . GLU B 1 215 ? 15.18 -20.703 -27.688 1 93.56 215 GLU B N 1
ATOM 5827 C CA . GLU B 1 215 ? 16.188 -19.891 -27.016 1 93.56 215 GLU B CA 1
ATOM 5828 C C . GLU B 1 215 ? 15.938 -19.844 -25.5 1 93.56 215 GLU B C 1
ATOM 5830 O O . GLU B 1 215 ? 16.891 -19.906 -24.719 1 93.56 215 GLU B O 1
ATOM 5835 N N . VAL B 1 216 ? 14.672 -19.672 -25.156 1 93.75 216 VAL B N 1
ATOM 5836 C CA . VAL B 1 216 ? 14.305 -19.641 -23.75 1 93.75 216 VAL B CA 1
ATOM 5837 C C . VAL B 1 216 ? 14.688 -20.953 -23.078 1 93.75 216 VAL B C 1
ATOM 5839 O O . VAL B 1 216 ? 15.234 -20.969 -21.969 1 93.75 216 VAL B O 1
ATOM 5842 N N . VAL B 1 217 ? 14.484 -22.016 -23.734 1 94.75 217 VAL B N 1
ATOM 5843 C CA . VAL B 1 217 ? 14.797 -23.344 -23.203 1 94.75 217 VAL B CA 1
ATOM 5844 C C . VAL B 1 217 ? 16.312 -23.516 -23.094 1 94.75 217 VAL B C 1
ATOM 5846 O O . VAL B 1 217 ? 16.828 -23.953 -22.062 1 94.75 217 VAL B O 1
ATOM 5849 N N . LEU B 1 218 ? 17.016 -23.031 -24.047 1 92.06 218 LEU B N 1
ATOM 5850 C CA . LEU B 1 218 ? 18.469 -23.219 -24.109 1 92.06 218 LEU B CA 1
ATOM 5851 C C . LEU B 1 218 ? 19.188 -22.297 -23.125 1 92.06 218 LEU B C 1
ATOM 5853 O O . LEU B 1 218 ? 20.359 -22.516 -22.812 1 92.06 218 LEU B O 1
ATOM 5857 N N . SER B 1 219 ? 18.5 -21.359 -22.703 1 91.38 219 SER B N 1
ATOM 5858 C CA . SER B 1 219 ? 19.109 -20.422 -21.766 1 91.38 219 SER B CA 1
ATOM 5859 C C . SER B 1 219 ? 19.328 -21.047 -20.391 1 91.38 219 SER B C 1
ATOM 5861 O O . SER B 1 219 ? 20.094 -20.531 -19.578 1 91.38 219 SER B O 1
ATOM 5863 N N . ARG B 1 220 ? 18.703 -22.172 -20.141 1 90.81 220 ARG B N 1
ATOM 5864 C CA . ARG B 1 220 ? 18.812 -22.844 -18.844 1 90.81 220 ARG B CA 1
ATOM 5865 C C . ARG B 1 220 ? 19.875 -23.922 -18.859 1 90.81 220 ARG B C 1
ATOM 5867 O O . ARG B 1 220 ? 20.25 -24.406 -19.922 1 90.81 220 ARG B O 1
ATOM 5874 N N . PRO B 1 221 ? 20.359 -24.266 -17.672 1 84.75 221 PRO B N 1
ATOM 5875 C CA . PRO B 1 221 ? 21.438 -25.266 -17.609 1 84.75 221 PRO B CA 1
ATOM 5876 C C . PRO B 1 221 ? 20.922 -26.688 -17.75 1 84.75 221 PRO B C 1
ATOM 5878 O O . PRO B 1 221 ? 21.172 -27.516 -16.859 1 84.75 221 PRO B O 1
ATOM 5881 N N . THR B 1 222 ? 20.469 -27.062 -18.828 1 84.5 222 THR B N 1
ATOM 5882 C CA . THR B 1 222 ? 19.891 -28.391 -19.078 1 84.5 222 THR B CA 1
ATOM 5883 C C . THR B 1 222 ? 20.969 -29.453 -19.172 1 84.5 222 THR B C 1
ATOM 5885 O O . THR B 1 222 ? 20.688 -30.641 -19.078 1 84.5 222 THR B O 1
ATOM 5888 N N . GLY B 1 223 ? 22.172 -29.047 -19.281 1 79.81 223 GLY B N 1
ATOM 5889 C CA . GLY B 1 223 ? 23.266 -30 -19.391 1 79.81 223 GLY B CA 1
ATOM 5890 C C . GLY B 1 223 ? 23.719 -30.547 -18.047 1 79.81 223 GLY B C 1
ATOM 5891 O O . GLY B 1 223 ? 24.297 -31.625 -17.969 1 79.81 223 GLY B O 1
ATOM 5892 N N . ILE B 1 224 ? 23.406 -29.844 -17.016 1 81.12 224 ILE B N 1
ATOM 5893 C CA . ILE B 1 224 ? 23.938 -30.25 -15.719 1 81.12 224 ILE B CA 1
ATOM 5894 C C . ILE B 1 224 ? 22.797 -30.75 -14.836 1 81.12 224 ILE B C 1
ATOM 5896 O O . ILE B 1 224 ? 23.031 -31.422 -13.82 1 81.12 224 ILE B O 1
ATOM 5900 N N . CYS B 1 225 ? 21.609 -30.5 -15.195 1 84.81 225 CYS B N 1
ATOM 5901 C CA . CYS B 1 225 ? 20.453 -30.906 -14.43 1 84.81 225 CYS B CA 1
ATOM 5902 C C . CYS B 1 225 ? 19.516 -31.766 -15.273 1 84.81 225 CYS B C 1
ATOM 5904 O O . CYS B 1 225 ? 19.203 -31.422 -16.406 1 84.81 225 CYS B O 1
ATOM 5906 N N . ALA B 1 226 ? 19.125 -32.875 -14.711 1 92.75 226 ALA B N 1
ATOM 5907 C CA . ALA B 1 226 ? 18.125 -33.688 -15.391 1 92.75 226 ALA B CA 1
ATOM 5908 C C . ALA B 1 226 ? 16.766 -33 -15.414 1 92.75 226 ALA B C 1
ATOM 5910 O O . ALA B 1 226 ? 16.359 -32.375 -14.438 1 92.75 226 ALA B O 1
ATOM 5911 N N . SER B 1 227 ? 16.109 -33.125 -16.547 1 95.81 227 SER B N 1
ATOM 5912 C CA . SER B 1 227 ? 14.906 -32.344 -16.781 1 95.81 227 SER B CA 1
ATOM 5913 C C . SER B 1 227 ? 13.656 -33.219 -16.719 1 95.81 227 SER B C 1
ATOM 5915 O O . SER B 1 227 ? 13.664 -34.344 -17.219 1 95.81 227 SER B O 1
ATOM 5917 N N . ALA B 1 228 ? 12.695 -32.719 -16.031 1 97.94 228 ALA B N 1
ATOM 5918 C CA . ALA B 1 228 ? 11.344 -33.281 -16.062 1 97.94 228 ALA B CA 1
ATOM 5919 C C . ALA B 1 228 ? 10.359 -32.281 -16.688 1 97.94 228 ALA B C 1
ATOM 5921 O O . ALA B 1 228 ? 10.469 -31.078 -16.484 1 97.94 228 ALA B O 1
ATOM 5922 N N . VAL B 1 229 ? 9.336 -32.781 -17.453 1 98.31 229 VAL B N 1
ATOM 5923 C CA . VAL B 1 229 ? 8.312 -31.922 -18.047 1 98.31 229 VAL B CA 1
ATOM 5924 C C . VAL B 1 229 ? 6.93 -32.406 -17.625 1 98.31 229 VAL B C 1
ATOM 5926 O O . VAL B 1 229 ? 6.629 -33.594 -17.688 1 98.31 229 VAL B O 1
ATOM 5929 N N . GLU B 1 230 ? 6.141 -31.516 -17.156 1 98.25 230 GLU B N 1
ATOM 5930 C CA . GLU B 1 230 ? 4.727 -31.797 -16.922 1 98.25 230 GLU B CA 1
ATOM 5931 C C . GLU B 1 230 ? 3.953 -31.844 -18.234 1 98.25 230 GLU B C 1
ATOM 5933 O O . GLU B 1 230 ? 3.797 -30.828 -18.906 1 98.25 230 GLU B O 1
ATOM 5938 N N . LEU B 1 231 ? 3.463 -33 -18.547 1 97.75 231 LEU B N 1
ATOM 5939 C CA . LEU B 1 231 ? 2.736 -33.219 -19.797 1 97.75 231 LEU B CA 1
ATOM 5940 C C . LEU B 1 231 ? 1.289 -33.625 -19.516 1 97.75 231 LEU B C 1
ATOM 5942 O O . LEU B 1 231 ? 0.991 -34.812 -19.328 1 97.75 231 LEU B O 1
ATOM 5946 N N . SER B 1 232 ? 0.381 -32.688 -19.547 1 94.25 232 SER B N 1
ATOM 5947 C CA . SER B 1 232 ? -1.023 -32.906 -19.219 1 94.25 232 SER B CA 1
ATOM 5948 C C . SER B 1 232 ? -1.806 -33.438 -20.391 1 94.25 232 SER B C 1
ATOM 5950 O O . SER B 1 232 ? -2.877 -34.031 -20.219 1 94.25 232 SER B O 1
ATOM 5952 N N . GLY B 1 233 ? -1.316 -33.281 -21.625 1 92.19 233 GLY B N 1
ATOM 5953 C CA . GLY B 1 233 ? -2.057 -33.625 -22.828 1 92.19 233 GLY B CA 1
ATOM 5954 C C . GLY B 1 233 ? -2.674 -32.406 -23.5 1 92.19 233 GLY B C 1
ATOM 5955 O O . GLY B 1 233 ? -3.447 -32.531 -24.453 1 92.19 233 GLY B O 1
ATOM 5956 N N . GLY B 1 234 ? -2.379 -31.25 -22.984 1 93.69 234 GLY B N 1
ATOM 5957 C CA . GLY B 1 234 ? -2.775 -30 -23.609 1 93.69 234 GLY B CA 1
ATOM 5958 C C . GLY B 1 234 ? -1.683 -29.391 -24.469 1 93.69 234 GLY B C 1
ATOM 5959 O O . GLY B 1 234 ? -0.54 -29.859 -24.453 1 93.69 234 GLY B O 1
ATOM 5960 N N . MET B 1 235 ? -2.02 -28.375 -25.188 1 95.62 235 MET B N 1
ATOM 5961 C CA . MET B 1 235 ? -1.106 -27.766 -26.156 1 95.62 235 MET B CA 1
ATOM 5962 C C . MET B 1 235 ? 0.052 -27.078 -25.453 1 95.62 235 MET B C 1
ATOM 5964 O O . MET B 1 235 ? 1.188 -27.109 -25.922 1 95.62 235 MET B O 1
ATOM 5968 N N . ASP B 1 236 ? -0.231 -26.453 -24.297 1 96.44 236 ASP B N 1
ATOM 5969 C CA . ASP B 1 236 ? 0.804 -25.703 -23.594 1 96.44 236 ASP B CA 1
ATOM 5970 C C . ASP B 1 236 ? 1.936 -26.609 -23.141 1 96.44 236 ASP B C 1
ATOM 5972 O O . ASP B 1 236 ? 3.098 -26.391 -23.484 1 96.44 236 ASP B O 1
ATOM 5976 N N . SER B 1 237 ? 1.594 -27.625 -22.406 1 97.19 237 SER B N 1
ATOM 5977 C CA . SER B 1 237 ? 2.598 -28.547 -21.891 1 97.19 237 SER B CA 1
ATOM 5978 C C . SER B 1 237 ? 3.268 -29.328 -23.031 1 97.19 237 SER B C 1
ATOM 5980 O O . SER B 1 237 ? 4.461 -29.641 -22.953 1 97.19 237 SER B O 1
ATOM 5982 N N . ALA B 1 238 ? 2.516 -29.625 -24.047 1 97.62 238 ALA B N 1
ATOM 5983 C CA . ALA B 1 238 ? 3.08 -30.328 -25.188 1 97.62 238 ALA B CA 1
ATOM 5984 C C . ALA B 1 238 ? 4.141 -29.484 -25.891 1 97.62 238 ALA B C 1
ATOM 5986 O O . ALA B 1 238 ? 5.199 -30 -26.281 1 97.62 238 ALA B O 1
ATOM 5987 N N . SER B 1 239 ? 3.836 -28.234 -26.094 1 97.69 239 SER B N 1
ATOM 5988 C CA . SER B 1 239 ? 4.793 -27.344 -26.734 1 97.69 239 SER B CA 1
ATOM 5989 C C . SER B 1 239 ? 6.098 -27.266 -25.953 1 97.69 239 SER B C 1
ATOM 5991 O O . SER B 1 239 ? 7.184 -27.297 -26.531 1 97.69 239 SER B O 1
ATOM 5993 N N . VAL B 1 240 ? 5.977 -27.188 -24.672 1 98.12 240 VAL B N 1
ATOM 5994 C CA . VAL B 1 240 ? 7.156 -27.125 -23.812 1 98.12 240 VAL B CA 1
ATOM 5995 C C . VAL B 1 240 ? 7.914 -28.453 -23.875 1 98.12 240 VAL B C 1
ATOM 5997 O O . VAL B 1 240 ? 9.141 -28.469 -23.984 1 98.12 240 VAL B O 1
ATOM 6000 N N . ALA B 1 241 ? 7.203 -29.531 -23.859 1 98.06 241 ALA B N 1
ATOM 6001 C CA . ALA B 1 241 ? 7.832 -30.859 -23.922 1 98.06 241 ALA B CA 1
ATOM 6002 C C . ALA B 1 241 ? 8.641 -31.016 -25.203 1 98.06 241 ALA B C 1
ATOM 6004 O O . ALA B 1 241 ? 9.773 -31.516 -25.172 1 98.06 241 ALA B O 1
ATOM 6005 N N . ILE B 1 242 ? 8.094 -30.625 -26.297 1 97.31 242 ILE B N 1
ATOM 6006 C CA . ILE B 1 242 ? 8.75 -30.766 -27.594 1 97.31 242 ILE B CA 1
ATOM 6007 C C . ILE B 1 242 ? 9.984 -29.875 -27.641 1 97.31 242 ILE B C 1
ATOM 6009 O O . ILE B 1 242 ? 11.047 -30.281 -28.109 1 97.31 242 ILE B O 1
ATOM 6013 N N . ALA B 1 243 ? 9.836 -28.656 -27.156 1 97.06 243 ALA B N 1
ATOM 6014 C CA . ALA B 1 243 ? 10.961 -27.734 -27.156 1 97.06 243 ALA B CA 1
ATOM 6015 C C . ALA B 1 243 ? 12.102 -28.25 -26.281 1 97.06 243 ALA B C 1
ATOM 6017 O O . ALA B 1 243 ? 13.266 -28.203 -26.688 1 97.06 243 ALA B O 1
ATOM 6018 N N . VAL B 1 244 ? 11.781 -28.734 -25.078 1 97 244 VAL B N 1
ATOM 6019 C CA . VAL B 1 244 ? 12.797 -29.234 -24.156 1 97 244 VAL B CA 1
ATOM 6020 C C . VAL B 1 244 ? 13.406 -30.531 -24.719 1 97 244 VAL B C 1
ATOM 6022 O O . VAL B 1 244 ? 14.625 -30.719 -24.641 1 97 244 VAL B O 1
ATOM 6025 N N . GLY B 1 245 ? 12.594 -31.344 -25.281 1 95.38 245 GLY B N 1
ATOM 6026 C CA . GLY B 1 245 ? 13.055 -32.594 -25.859 1 95.38 245 GLY B CA 1
ATOM 6027 C C . GLY B 1 245 ? 14.094 -32.406 -26.953 1 95.38 245 GLY B C 1
ATOM 6028 O O . GLY B 1 245 ? 14.969 -33.25 -27.125 1 95.38 245 GLY B O 1
ATOM 6029 N N . LYS B 1 246 ? 14.047 -31.328 -27.594 1 92.75 246 LYS B N 1
ATOM 6030 C CA . LYS B 1 246 ? 15.023 -31.031 -28.641 1 92.75 246 LYS B CA 1
ATOM 6031 C C . LYS B 1 246 ? 16.359 -30.625 -28.047 1 92.75 246 LYS B C 1
ATOM 6033 O O . LYS B 1 246 ? 17.391 -30.672 -28.719 1 92.75 246 LYS B O 1
ATOM 6038 N N . SER B 1 247 ? 16.328 -30.25 -26.859 1 89.69 247 SER B N 1
ATOM 6039 C CA . SER B 1 247 ? 17.5 -29.641 -26.266 1 89.69 247 SER B CA 1
ATOM 6040 C C . SER B 1 247 ? 18.219 -30.625 -25.328 1 89.69 247 SER B C 1
ATOM 6042 O O . SER B 1 247 ? 19.328 -30.344 -24.875 1 89.69 247 SER B O 1
ATOM 6044 N N . VAL B 1 248 ? 17.625 -31.719 -25 1 91.19 248 VAL B N 1
ATOM 6045 C CA . VAL B 1 248 ? 18.219 -32.656 -24.047 1 91.19 248 VAL B CA 1
ATOM 6046 C C . VAL B 1 248 ? 18.25 -34.062 -24.641 1 91.19 248 VAL B C 1
ATOM 6048 O O . VAL B 1 248 ? 17.453 -34.375 -25.531 1 91.19 248 VAL B O 1
ATOM 6051 N N . GLU B 1 249 ? 19.141 -34.844 -24.125 1 87.25 249 GLU B N 1
ATOM 6052 C CA . GLU B 1 249 ? 19.25 -36.219 -24.609 1 87.25 249 GLU B CA 1
ATOM 6053 C C . GLU B 1 249 ? 18.141 -37.094 -24.047 1 87.25 249 GLU B C 1
ATOM 6055 O O . GLU B 1 249 ? 17.562 -37.906 -24.766 1 87.25 249 GLU B O 1
ATOM 6060 N N . THR B 1 250 ? 17.953 -36.938 -22.797 1 89.56 250 THR B N 1
ATOM 6061 C CA . THR B 1 250 ? 16.891 -37.688 -22.125 1 89.56 250 THR B CA 1
ATOM 6062 C C . THR B 1 250 ? 15.977 -36.781 -21.344 1 89.56 250 THR B C 1
ATOM 6064 O O . THR B 1 250 ? 16.422 -35.75 -20.797 1 89.56 250 THR B O 1
ATOM 6067 N N . LEU B 1 251 ? 14.719 -37.25 -21.344 1 94.81 251 LEU B N 1
ATOM 6068 C CA . LEU B 1 251 ? 13.688 -36.438 -20.703 1 94.81 251 LEU B CA 1
ATOM 6069 C C . LEU B 1 251 ? 12.734 -37.312 -19.891 1 94.81 251 LEU B C 1
ATOM 6071 O O . LEU B 1 251 ? 12.531 -38.469 -20.203 1 94.81 251 LEU B O 1
ATOM 6075 N N . THR B 1 252 ? 12.391 -36.844 -18.703 1 97.5 252 THR B N 1
ATOM 6076 C CA . THR B 1 252 ? 11.297 -37.469 -17.969 1 97.5 252 THR B CA 1
ATOM 6077 C C . THR B 1 252 ? 10.016 -36.656 -18.109 1 97.5 252 THR B C 1
ATOM 6079 O O . THR B 1 252 ? 10.016 -35.438 -17.938 1 97.5 252 THR B O 1
ATOM 6082 N N . CYS B 1 253 ? 8.945 -37.312 -18.531 1 98.19 253 CYS B N 1
ATOM 6083 C CA . CYS B 1 253 ? 7.641 -36.656 -18.656 1 98.19 253 CYS B CA 1
ATOM 6084 C C . CYS B 1 253 ? 6.648 -37.219 -17.656 1 98.19 253 CYS B C 1
ATOM 6086 O O . CYS B 1 253 ? 6.871 -38.312 -17.109 1 98.19 253 CYS B O 1
ATOM 6088 N N . GLY B 1 254 ? 5.684 -36.531 -17.391 1 98.12 254 GLY B N 1
ATOM 6089 C CA . GLY B 1 254 ? 4.605 -37 -16.547 1 98.12 254 GLY B CA 1
ATOM 6090 C C . GLY B 1 254 ? 3.377 -36.125 -16.578 1 98.12 254 GLY B C 1
ATOM 6091 O O . GLY B 1 254 ? 3.473 -34.938 -16.906 1 98.12 254 GLY B O 1
ATOM 6092 N N . GLY B 1 255 ? 2.234 -36.719 -16.281 1 96.88 255 GLY B N 1
ATOM 6093 C CA . GLY B 1 255 ? 0.989 -35.938 -16.281 1 96.88 255 GLY B CA 1
ATOM 6094 C C . GLY B 1 255 ? -0.086 -36.594 -15.414 1 96.88 255 GLY B C 1
ATOM 6095 O O . GLY B 1 255 ? 0.007 -37.75 -15.062 1 96.88 255 GLY B O 1
ATOM 6096 N N . ILE B 1 256 ? -1.028 -35.75 -15.031 1 96.69 256 ILE B N 1
ATOM 6097 C CA . ILE B 1 256 ? -2.197 -36.188 -14.281 1 96.69 256 ILE B CA 1
ATOM 6098 C C . ILE B 1 256 ? -3.359 -36.469 -15.234 1 96.69 256 ILE B C 1
ATOM 6100 O O . ILE B 1 256 ? -3.764 -35.562 -15.992 1 96.69 256 ILE B O 1
ATOM 6104 N N . LEU B 1 257 ? -3.881 -37.656 -15.211 1 95.19 257 LEU B N 1
ATOM 6105 C CA . LEU B 1 257 ? -4.98 -38.031 -16.078 1 95.19 257 LEU B CA 1
ATOM 6106 C C . LEU B 1 257 ? -6.324 -37.844 -15.398 1 95.19 257 LEU B C 1
ATOM 6108 O O . LEU B 1 257 ? -6.535 -38.281 -14.273 1 95.19 257 LEU B O 1
ATOM 6112 N N . LEU B 1 258 ? -7.199 -37.156 -16.016 1 92 258 LEU B N 1
ATOM 6113 C CA . LEU B 1 258 ? -8.484 -36.781 -15.445 1 92 258 LEU B CA 1
ATOM 6114 C C . LEU B 1 258 ? -9.602 -37.688 -15.961 1 92 258 LEU B C 1
ATOM 6116 O O . LEU B 1 258 ? -10.727 -37.656 -15.461 1 92 258 LEU B O 1
ATOM 6120 N N . GLY B 1 259 ? -9.414 -38.562 -16.734 1 77.19 259 GLY B N 1
ATOM 6121 C CA . GLY B 1 259 ? -10.43 -39.5 -17.172 1 77.19 259 GLY B CA 1
ATOM 6122 C C . GLY B 1 259 ? -10.633 -39.5 -18.672 1 77.19 259 GLY B C 1
ATOM 6123 O O . GLY B 1 259 ? -9.867 -38.875 -19.406 1 77.19 259 GLY B O 1
ATOM 6124 N N . ASP B 1 260 ? -11.695 -40.344 -18.984 1 65.75 260 ASP B N 1
ATOM 6125 C CA . ASP B 1 260 ? -11.992 -40.625 -20.391 1 65.75 260 ASP B CA 1
ATOM 6126 C C . ASP B 1 260 ? -13.203 -39.812 -20.859 1 65.75 260 ASP B C 1
ATOM 6128 O O . ASP B 1 260 ? -14.109 -39.531 -20.062 1 65.75 260 ASP B O 1
ATOM 6132 N N . GLY B 1 261 ? -13.188 -38.688 -21.688 1 63.09 261 GLY B N 1
ATOM 6133 C CA . GLY B 1 261 ? -14.422 -38.062 -22.125 1 63.09 261 GLY B CA 1
ATOM 6134 C C . GLY B 1 261 ? -14.25 -37.188 -23.359 1 63.09 261 GLY B C 1
ATOM 6135 O O . GLY B 1 261 ? -15.227 -36.844 -24.031 1 63.09 261 GLY B O 1
ATOM 6136 N N . SER B 1 262 ? -13.086 -36.781 -23.484 1 67.12 262 SER B N 1
ATOM 6137 C CA . SER B 1 262 ? -12.93 -35.906 -24.641 1 67.12 262 SER B CA 1
ATOM 6138 C C . SER B 1 262 ? -12.414 -36.656 -25.859 1 67.12 262 SER B C 1
ATOM 6140 O O . SER B 1 262 ? -11.961 -37.812 -25.734 1 67.12 262 SER B O 1
ATOM 6142 N N . SER B 1 263 ? -12.828 -36.312 -27.062 1 70.06 263 SER B N 1
ATOM 6143 C CA . SER B 1 263 ? -12.281 -36.812 -28.312 1 70.06 263 SER B CA 1
ATOM 6144 C C . SER B 1 263 ? -11.461 -35.781 -29.031 1 70.06 263 SER B C 1
ATOM 6146 O O . SER B 1 263 ? -11.992 -34.75 -29.453 1 70.06 263 SER B O 1
ATOM 6148 N N . PRO B 1 264 ? -10.148 -36.094 -29.141 1 79.25 264 PRO B N 1
ATOM 6149 C CA . PRO B 1 264 ? -9.344 -37.25 -28.703 1 79.25 264 PRO B CA 1
ATOM 6150 C C . PRO B 1 264 ? -9.117 -37.25 -27.188 1 79.25 264 PRO B C 1
ATOM 6152 O O . PRO B 1 264 ? -9.102 -36.219 -26.547 1 79.25 264 PRO B O 1
ATOM 6155 N N . ARG B 1 265 ? -8.891 -38.438 -26.812 1 90.38 265 ARG B N 1
ATOM 6156 C CA . ARG B 1 265 ? -8.711 -38.625 -25.391 1 90.38 265 ARG B CA 1
ATOM 6157 C C . ARG B 1 265 ? -7.371 -38.062 -24.922 1 90.38 265 ARG B C 1
ATOM 6159 O O . ARG B 1 265 ? -6.414 -38 -25.688 1 90.38 265 ARG B O 1
ATOM 6166 N N . GLN B 1 266 ? -7.375 -37.719 -23.688 1 93.5 266 GLN B N 1
ATOM 6167 C CA . GLN B 1 266 ? -6.16 -37.188 -23.078 1 93.5 266 GLN B CA 1
ATOM 6168 C C . GLN B 1 266 ? -4.984 -38.125 -23.25 1 93.5 266 GLN B C 1
ATOM 6170 O O . GLN B 1 266 ? -3.887 -37.719 -23.625 1 93.5 266 GLN B O 1
ATOM 6175 N N . SER B 1 267 ? -5.223 -39.406 -23.031 1 92.31 267 SER B N 1
ATOM 6176 C CA . SER B 1 267 ? -4.18 -40.406 -23.109 1 92.31 267 SER B CA 1
ATOM 6177 C C . SER B 1 267 ? -3.645 -40.562 -24.531 1 92.31 267 SER B C 1
ATOM 6179 O O . SER B 1 267 ? -2.449 -40.781 -24.734 1 92.31 267 SER B O 1
ATOM 6181 N N . ASP B 1 268 ? -4.508 -40.375 -25.516 1 92.31 268 ASP B N 1
ATOM 6182 C CA . ASP B 1 268 ? -4.098 -40.469 -26.906 1 92.31 268 ASP B CA 1
ATOM 6183 C C . ASP B 1 268 ? -3.227 -39.281 -27.312 1 92.31 268 ASP B C 1
ATOM 6185 O O . ASP B 1 268 ? -2.215 -39.469 -28 1 92.31 268 ASP B O 1
ATOM 6189 N N . ARG B 1 269 ? -3.686 -38.188 -26.938 1 94.5 269 ARG B N 1
ATOM 6190 C CA . ARG B 1 269 ? -2.904 -36.969 -27.234 1 94.5 269 ARG B CA 1
ATOM 6191 C C . ARG B 1 269 ? -1.523 -37.062 -26.594 1 94.5 269 ARG B C 1
ATOM 6193 O O . ARG B 1 269 ? -0.514 -36.781 -27.25 1 94.5 269 ARG B O 1
ATOM 6200 N N . ARG B 1 270 ? -1.46 -37.469 -25.312 1 95.19 270 ARG B N 1
ATOM 6201 C CA . ARG B 1 270 ? -0.188 -37.656 -24.625 1 95.19 270 ARG B CA 1
ATOM 6202 C C . ARG B 1 270 ? 0.695 -38.656 -25.344 1 95.19 270 ARG B C 1
ATOM 6204 O O . ARG B 1 270 ? 1.887 -38.438 -25.547 1 95.19 270 ARG B O 1
ATOM 6211 N N . ALA B 1 271 ? 0.105 -39.719 -25.734 1 94.5 271 ALA B N 1
ATOM 6212 C CA . ALA B 1 271 ? 0.857 -40.781 -26.391 1 94.5 271 ALA B CA 1
ATOM 6213 C C . ALA B 1 271 ? 1.505 -40.281 -27.688 1 94.5 271 ALA B C 1
ATOM 6215 O O . ALA B 1 271 ? 2.641 -40.656 -28 1 94.5 271 ALA B O 1
ATOM 6216 N N . ARG B 1 272 ? 0.792 -39.5 -28.391 1 94.81 272 ARG B N 1
ATOM 6217 C CA . ARG B 1 272 ? 1.312 -38.969 -29.656 1 94.81 272 ARG B CA 1
ATOM 6218 C C . ARG B 1 272 ? 2.508 -38.062 -29.406 1 94.81 272 ARG B C 1
ATOM 6220 O O . ARG B 1 272 ? 3.494 -38.094 -30.141 1 94.81 272 ARG B O 1
ATOM 6227 N N . VAL B 1 273 ? 2.396 -37.25 -28.375 1 96.75 273 VAL B N 1
ATOM 6228 C CA . VAL B 1 273 ? 3.498 -36.344 -28.047 1 96.75 273 VAL B CA 1
ATOM 6229 C C . VAL B 1 273 ? 4.691 -37.156 -27.531 1 96.75 273 VAL B C 1
ATOM 6231 O O . VAL B 1 273 ? 5.828 -36.938 -27.953 1 96.75 273 VAL B O 1
ATOM 6234 N N . LEU B 1 274 ? 4.449 -38.188 -26.703 1 96.62 274 LEU B N 1
ATOM 6235 C CA . LEU B 1 274 ? 5.492 -39 -26.109 1 96.62 274 LEU B CA 1
ATOM 6236 C C . LEU B 1 274 ? 6.242 -39.781 -27.188 1 96.62 274 LEU B C 1
ATOM 6238 O O . LEU B 1 274 ? 7.445 -40.031 -27.047 1 96.62 274 LEU B O 1
ATOM 6242 N N . SER B 1 275 ? 5.582 -40.125 -28.203 1 94.94 275 SER B N 1
ATOM 6243 C CA . SER B 1 275 ? 6.199 -40.906 -29.266 1 94.94 275 SER B CA 1
ATOM 6244 C C . SER B 1 275 ? 7.266 -40.094 -30 1 94.94 275 SER B C 1
ATOM 6246 O O . SER B 1 275 ? 8.164 -40.656 -30.625 1 94.94 275 SER B O 1
ATOM 6248 N N . ALA B 1 276 ? 7.113 -38.812 -29.875 1 94.25 276 ALA B N 1
ATOM 6249 C CA . ALA B 1 276 ? 8.07 -37.938 -30.547 1 94.25 276 ALA B CA 1
ATOM 6250 C C . ALA B 1 276 ? 9.25 -37.625 -29.641 1 94.25 276 ALA B C 1
ATOM 6252 O O . ALA B 1 276 ? 10.18 -36.938 -30.047 1 94.25 276 ALA B O 1
ATOM 6253 N N . LEU B 1 277 ? 9.211 -38.156 -28.438 1 95 277 LEU B N 1
ATOM 6254 C CA . LEU B 1 277 ? 10.211 -37.812 -27.438 1 95 277 LEU B CA 1
ATOM 6255 C C . LEU B 1 277 ? 10.945 -39.062 -26.953 1 95 277 LEU B C 1
ATOM 6257 O O . LEU B 1 277 ? 10.367 -40.125 -26.875 1 95 277 LEU B O 1
ATOM 6261 N N . ASN B 1 278 ? 12.219 -38.938 -26.688 1 92.19 278 ASN B N 1
ATOM 6262 C CA . ASN B 1 278 ? 12.961 -39.938 -25.938 1 92.19 278 ASN B CA 1
ATOM 6263 C C . ASN B 1 278 ? 12.836 -39.719 -24.438 1 92.19 278 ASN B C 1
ATOM 6265 O O . ASN B 1 278 ? 13.68 -39.062 -23.828 1 92.19 278 ASN B O 1
ATOM 6269 N N . CYS B 1 279 ? 11.734 -40.344 -23.875 1 93.19 279 CYS B N 1
ATOM 6270 C CA . CYS B 1 279 ? 11.508 -40 -22.484 1 93.19 279 CYS B CA 1
ATOM 6271 C C . CYS B 1 279 ? 10.883 -41.156 -21.703 1 93.19 279 CYS B C 1
ATOM 6273 O O . CYS B 1 279 ? 10.305 -42.062 -22.312 1 93.19 279 CYS B O 1
ATOM 6275 N N . ARG B 1 280 ? 11.188 -41.125 -20.438 1 95.25 280 ARG B N 1
ATOM 6276 C CA . ARG B 1 280 ? 10.391 -41.875 -19.484 1 95.25 280 ARG B CA 1
ATOM 6277 C C . ARG B 1 280 ? 9.109 -41.125 -19.125 1 95.25 280 ARG B C 1
ATOM 6279 O O . ARG B 1 280 ? 9.109 -39.906 -19.016 1 95.25 280 ARG B O 1
ATOM 6286 N N . ASP B 1 281 ? 8.023 -41.906 -18.938 1 97.5 281 ASP B N 1
ATOM 6287 C CA . ASP B 1 281 ? 6.754 -41.219 -18.688 1 97.5 281 ASP B CA 1
ATOM 6288 C C . ASP B 1 281 ? 6.109 -41.75 -17.391 1 97.5 281 ASP B C 1
ATOM 6290 O O . ASP B 1 281 ? 6.105 -42.938 -17.141 1 97.5 281 ASP B O 1
ATOM 6294 N N . HIS B 1 282 ? 5.68 -40.844 -16.562 1 97.31 282 HIS B N 1
ATOM 6295 C CA . HIS B 1 282 ? 4.871 -41.125 -15.383 1 97.31 282 HIS B CA 1
ATOM 6296 C C . HIS B 1 282 ? 3.451 -40.594 -15.547 1 97.31 282 HIS B C 1
ATOM 6298 O O . HIS B 1 282 ? 3.207 -39.406 -15.391 1 97.31 282 HIS B O 1
ATOM 6304 N N . SER B 1 283 ? 2.51 -41.469 -15.812 1 95.62 283 SER B N 1
ATOM 6305 C CA . SER B 1 283 ? 1.1 -41.094 -15.867 1 95.62 283 SER B CA 1
ATOM 6306 C C . SER B 1 283 ? 0.399 -41.375 -14.547 1 95.62 283 SER B C 1
ATOM 6308 O O . SER B 1 283 ? 0.44 -42.5 -14.055 1 95.62 283 SER B O 1
ATOM 6310 N N . LEU B 1 284 ? -0.216 -40.406 -13.945 1 95.81 284 LEU B N 1
ATOM 6311 C CA . LEU B 1 284 ? -0.919 -40.531 -12.68 1 95.81 284 LEU B CA 1
ATOM 6312 C C . LEU B 1 284 ? -2.416 -40.312 -12.852 1 95.81 284 LEU B C 1
ATOM 6314 O O . LEU B 1 284 ? -2.828 -39.344 -13.5 1 95.81 284 LEU B O 1
ATOM 6318 N N . GLU B 1 285 ? -3.176 -41.219 -12.312 1 95.12 285 GLU B N 1
ATOM 6319 C CA . GLU B 1 285 ? -4.625 -41.062 -12.32 1 95.12 285 GLU B CA 1
ATOM 6320 C C . GLU B 1 285 ? -5.074 -40.125 -11.211 1 95.12 285 GLU B C 1
ATOM 6322 O O . GLU B 1 285 ? -4.77 -40.344 -10.039 1 95.12 285 GLU B O 1
ATOM 6327 N N . MET B 1 286 ? -5.879 -39.094 -11.555 1 95.31 286 MET B N 1
ATOM 6328 C CA . MET B 1 286 ? -6.359 -38.125 -10.586 1 95.31 286 MET B CA 1
ATOM 6329 C C . MET B 1 286 ? -7.141 -38.812 -9.461 1 95.31 286 MET B C 1
ATOM 6331 O O . MET B 1 286 ? -6.977 -38.469 -8.289 1 95.31 286 MET B O 1
ATOM 6335 N N . HIS B 1 287 ? -7.883 -39.812 -9.766 1 92.5 287 HIS B N 1
ATOM 6336 C CA . HIS B 1 287 ? -8.773 -40.469 -8.812 1 92.5 287 HIS B CA 1
ATOM 6337 C C . HIS B 1 287 ? -7.984 -41.156 -7.703 1 92.5 287 HIS B C 1
ATOM 6339 O O . HIS B 1 287 ? -8.492 -41.312 -6.59 1 92.5 287 HIS B O 1
ATOM 6345 N N . ALA B 1 288 ? -6.766 -41.5 -8.023 1 95.12 288 ALA B N 1
ATOM 6346 C CA . ALA B 1 288 ? -5.926 -42.188 -7.047 1 95.12 288 ALA B CA 1
ATOM 6347 C C . ALA B 1 288 ? -5.266 -41.188 -6.094 1 95.12 288 ALA B C 1
ATOM 6349 O O . ALA B 1 288 ? -4.746 -41.562 -5.047 1 95.12 288 ALA B O 1
ATOM 6350 N N . HIS B 1 289 ? -5.328 -39.906 -6.348 1 96.56 289 HIS B N 1
ATOM 6351 C CA . HIS B 1 289 ? -4.648 -38.875 -5.566 1 96.56 289 HIS B CA 1
ATOM 6352 C C . HIS B 1 289 ? -5.547 -37.656 -5.336 1 96.56 289 HIS B C 1
ATOM 6354 O O . HIS B 1 289 ? -5.137 -36.531 -5.574 1 96.56 289 HIS B O 1
ATOM 6360 N N . MET B 1 290 ? -6.723 -37.938 -4.871 1 95.31 290 MET B N 1
ATOM 6361 C CA . MET B 1 290 ? -7.723 -36.906 -4.652 1 95.31 290 MET B CA 1
ATOM 6362 C C . MET B 1 290 ? -7.289 -35.938 -3.541 1 95.31 290 MET B C 1
ATOM 6364 O O . MET B 1 290 ? -6.578 -36.344 -2.617 1 95.31 290 MET B O 1
ATOM 6368 N N . PRO B 1 291 ? -7.742 -34.688 -3.615 1 94.94 291 PRO B N 1
ATOM 6369 C CA . PRO B 1 291 ? -7.438 -33.75 -2.525 1 94.94 291 PRO B CA 1
ATOM 6370 C C . PRO B 1 291 ? -8.008 -34.188 -1.185 1 94.94 291 PRO B C 1
ATOM 6372 O O . PRO B 1 291 ? -9.156 -34.656 -1.119 1 94.94 291 PRO B O 1
ATOM 6375 N N . ALA B 1 292 ? -7.25 -34.188 -0.095 1 86.62 292 ALA B N 1
ATOM 6376 C CA . ALA B 1 292 ? -7.656 -34.656 1.229 1 86.62 292 ALA B CA 1
ATOM 6377 C C . ALA B 1 292 ? -8.695 -33.719 1.845 1 86.62 292 ALA B C 1
ATOM 6379 O O . ALA B 1 292 ? -9.531 -34.156 2.641 1 86.62 292 ALA B O 1
ATOM 6380 N N . ILE B 1 293 ? -8.961 -32.656 1.492 1 91.62 293 ILE B N 1
ATOM 6381 C CA . ILE B 1 293 ? -9.805 -31.594 2.033 1 91.62 293 ILE B CA 1
ATOM 6382 C C . ILE B 1 293 ? -9.852 -31.688 3.557 1 91.62 293 ILE B C 1
ATOM 6384 O O . ILE B 1 293 ? -10.758 -32.312 4.117 1 91.62 293 ILE B O 1
ATOM 6388 N N . ASP B 1 294 ? -8.977 -31.25 4.316 1 93.75 294 ASP B N 1
ATOM 6389 C CA . ASP B 1 294 ? -8.852 -31.172 5.766 1 93.75 294 ASP B CA 1
ATOM 6390 C C . ASP B 1 294 ? -8.531 -29.734 6.211 1 93.75 294 ASP B C 1
ATOM 6392 O O . ASP B 1 294 ? -7.582 -29.125 5.711 1 93.75 294 ASP B O 1
ATOM 6396 N N . LEU B 1 295 ? -9.344 -29.281 7.09 1 96.31 295 LEU B N 1
ATOM 6397 C CA . LEU B 1 295 ? -9.172 -27.906 7.516 1 96.31 295 LEU B CA 1
ATOM 6398 C C . LEU B 1 295 ? -8.125 -27.797 8.617 1 96.31 295 LEU B C 1
ATOM 6400 O O . LEU B 1 295 ? -7.629 -26.703 8.914 1 96.31 295 LEU B O 1
ATOM 6404 N N . ASN B 1 296 ? -7.828 -28.875 9.258 1 95.38 296 ASN B N 1
ATOM 6405 C CA . ASN B 1 296 ? -6.824 -28.922 10.312 1 95.38 296 ASN B CA 1
ATOM 6406 C C . ASN B 1 296 ? -5.547 -29.609 9.844 1 95.38 296 ASN B C 1
ATOM 6408 O O . ASN B 1 296 ? -5.445 -30.828 9.883 1 95.38 296 ASN B O 1
ATOM 6412 N N . LEU B 1 297 ? -4.609 -28.797 9.484 1 93.31 297 LEU B N 1
ATOM 6413 C CA . LEU B 1 297 ? -3.35 -29.328 8.992 1 93.31 297 LEU B CA 1
ATOM 6414 C C . LEU B 1 297 ? -2.373 -29.562 10.141 1 93.31 297 LEU B C 1
ATOM 6416 O O . LEU B 1 297 ? -2.307 -28.766 11.078 1 93.31 297 LEU B O 1
ATOM 6420 N N . ALA B 1 298 ? -1.646 -30.609 10.016 1 90.94 298 ALA B N 1
ATOM 6421 C CA . ALA B 1 298 ? -0.543 -30.844 10.945 1 90.94 298 ALA B CA 1
ATOM 6422 C C . ALA B 1 298 ? 0.555 -29.812 10.766 1 90.94 298 ALA B C 1
ATOM 6424 O O . ALA B 1 298 ? 0.692 -29.219 9.688 1 90.94 298 ALA B O 1
ATOM 6425 N N . PRO B 1 299 ? 1.312 -29.562 11.766 1 87.69 299 PRO B N 1
ATOM 6426 C CA . PRO B 1 299 ? 2.361 -28.547 11.711 1 87.69 299 PRO B CA 1
ATOM 6427 C C . PRO B 1 299 ? 3.346 -28.766 10.562 1 87.69 299 PRO B C 1
ATOM 6429 O O . PRO B 1 299 ? 3.846 -27.812 9.977 1 87.69 299 PRO B O 1
ATOM 6432 N N . GLU B 1 300 ? 3.576 -29.984 10.227 1 88.75 300 GLU B N 1
ATOM 6433 C CA . GLU B 1 300 ? 4.551 -30.297 9.188 1 88.75 300 GLU B CA 1
ATOM 6434 C C . GLU B 1 300 ? 3.965 -30.078 7.793 1 88.75 300 GLU B C 1
ATOM 6436 O O . GLU B 1 300 ? 4.699 -30.047 6.801 1 88.75 300 GLU B O 1
ATOM 6441 N N . ARG B 1 301 ? 2.67 -29.844 7.746 1 91.56 301 ARG B N 1
ATOM 6442 C CA . ARG B 1 301 ? 1.997 -29.719 6.457 1 91.56 301 ARG B CA 1
ATOM 6443 C C . ARG B 1 301 ? 1.377 -28.344 6.293 1 91.56 301 ARG B C 1
ATOM 6445 O O . ARG B 1 301 ? 0.389 -28.172 5.57 1 91.56 301 ARG B O 1
ATOM 6452 N N . ARG B 1 302 ? 1.902 -27.375 6.953 1 94.06 302 ARG B N 1
ATOM 6453 C CA . ARG B 1 302 ? 1.38 -26.016 6.852 1 94.06 302 ARG B CA 1
ATOM 6454 C C . ARG B 1 302 ? 1.513 -25.484 5.426 1 94.06 302 ARG B C 1
ATOM 6456 O O . ARG B 1 302 ? 2.459 -25.828 4.715 1 94.06 302 ARG B O 1
ATOM 6463 N N . LEU B 1 303 ? 0.535 -24.719 5.039 1 95 303 LEU B N 1
ATOM 6464 C CA . LEU B 1 303 ? 0.464 -24.219 3.668 1 95 303 LEU B CA 1
ATOM 6465 C C . LEU B 1 303 ? 0.112 -22.734 3.639 1 95 303 LEU B C 1
ATOM 6467 O O . LEU B 1 303 ? -0.63 -22.25 4.496 1 95 303 LEU B O 1
ATOM 6471 N N . PRO B 1 304 ? 0.702 -22 2.678 1 95.5 304 PRO B N 1
ATOM 6472 C CA . PRO B 1 304 ? 0.221 -20.641 2.471 1 95.5 304 PRO B CA 1
ATOM 6473 C C . PRO B 1 304 ? -1.217 -20.594 1.959 1 95.5 304 PRO B C 1
ATOM 6475 O O . PRO B 1 304 ? -1.8 -21.625 1.645 1 95.5 304 PRO B O 1
ATOM 6478 N N . LEU B 1 305 ? -1.798 -19.391 1.923 1 96.25 305 LEU B N 1
ATOM 6479 C CA . LEU B 1 305 ? -3.164 -19.203 1.448 1 96.25 305 LEU B CA 1
ATOM 6480 C C . LEU B 1 305 ? -3.297 -19.625 -0.011 1 96.25 305 LEU B C 1
ATOM 6482 O O . LEU B 1 305 ? -4.211 -20.359 -0.364 1 96.25 305 LEU B O 1
ATOM 6486 N N . ASN B 1 306 ? -2.336 -19.109 -0.847 1 93.62 306 ASN B N 1
ATOM 6487 C CA . ASN B 1 306 ? -2.34 -19.469 -2.264 1 93.62 306 ASN B CA 1
ATOM 6488 C C . ASN B 1 306 ? -1.639 -20.797 -2.514 1 93.62 306 ASN B C 1
ATOM 6490 O O . ASN B 1 306 ? -0.448 -20.828 -2.832 1 93.62 306 ASN B O 1
ATOM 6494 N N . SER B 1 307 ? -2.354 -21.828 -2.365 1 94.69 307 SER B N 1
ATOM 6495 C CA . SER B 1 307 ? -1.814 -23.172 -2.545 1 94.69 307 SER B CA 1
ATOM 6496 C C . SER B 1 307 ? -2.582 -23.938 -3.615 1 94.69 307 SER B C 1
ATOM 6498 O O . SER B 1 307 ? -3.746 -23.641 -3.887 1 94.69 307 SER B O 1
ATOM 6500 N N . GLU B 1 308 ? -1.927 -24.875 -4.141 1 95.5 308 GLU B N 1
ATOM 6501 C CA . GLU B 1 308 ? -2.492 -25.734 -5.18 1 95.5 308 GLU B CA 1
ATOM 6502 C C . GLU B 1 308 ? -3.66 -26.562 -4.641 1 95.5 308 GLU B C 1
ATOM 6504 O O . GLU B 1 308 ? -3.547 -27.203 -3.596 1 95.5 308 GLU B O 1
ATOM 6509 N N . TYR B 1 309 ? -4.77 -26.547 -5.379 1 95.75 309 TYR B N 1
ATOM 6510 C CA . TYR B 1 309 ? -5.977 -27.25 -4.953 1 95.75 309 TYR B CA 1
ATOM 6511 C C . TYR B 1 309 ? -5.801 -28.75 -5.07 1 95.75 309 TYR B C 1
ATOM 6513 O O . TYR B 1 309 ? -6.387 -29.516 -4.297 1 95.75 309 TYR B O 1
ATOM 6521 N N . TYR B 1 310 ? -5.02 -29.109 -6.043 1 96.88 310 TYR B N 1
ATOM 6522 C CA . TYR B 1 310 ? -4.82 -30.531 -6.32 1 96.88 310 TYR B CA 1
ATOM 6523 C C . TYR B 1 310 ? -3.418 -30.969 -5.918 1 96.88 310 TYR B C 1
ATOM 6525 O O . TYR B 1 310 ? -2.775 -31.75 -6.629 1 96.88 310 TYR B O 1
ATOM 6533 N N . LEU B 1 311 ? -3.004 -30.5 -4.82 1 96.62 311 LEU B N 1
ATOM 6534 C CA . LEU B 1 311 ? -1.631 -30.625 -4.34 1 96.62 311 LEU B CA 1
ATOM 6535 C C . LEU B 1 311 ? -1.216 -32.094 -4.23 1 96.62 311 LEU B C 1
ATOM 6537 O O . LEU B 1 311 ? -0.093 -32.438 -4.59 1 96.62 311 LEU B O 1
ATOM 6541 N N . GLU B 1 312 ? -2.096 -33 -3.787 1 96.62 312 GLU B N 1
ATOM 6542 C CA . GLU B 1 312 ? -1.758 -34.406 -3.59 1 96.62 312 GLU B CA 1
ATOM 6543 C C . GLU B 1 312 ? -1.33 -35.062 -4.902 1 96.62 312 GLU B C 1
ATOM 6545 O O . GLU B 1 312 ? -0.352 -35.812 -4.938 1 96.62 312 GLU B O 1
ATOM 6550 N N . ALA B 1 313 ? -2.053 -34.781 -5.914 1 97.69 313 ALA B N 1
ATOM 6551 C CA . ALA B 1 313 ? -1.711 -35.312 -7.223 1 97.69 313 ALA B CA 1
ATOM 6552 C C . ALA B 1 313 ? -0.389 -34.75 -7.727 1 97.69 313 ALA B C 1
ATOM 6554 O O . ALA B 1 313 ? 0.474 -35.5 -8.203 1 97.69 313 ALA B O 1
ATOM 6555 N N . PHE B 1 314 ? -0.196 -33.5 -7.598 1 97.88 314 PHE B N 1
ATOM 6556 C CA . PHE B 1 314 ? 1.026 -32.844 -8.047 1 97.88 314 PHE B CA 1
ATOM 6557 C C . PHE B 1 314 ? 2.229 -33.312 -7.246 1 97.88 314 PHE B C 1
ATOM 6559 O O . PHE B 1 314 ? 3.291 -33.594 -7.809 1 97.88 314 PHE B O 1
ATOM 6566 N N . GLU B 1 315 ? 2.023 -33.406 -5.953 1 97.62 315 GLU B N 1
ATOM 6567 C CA . GLU B 1 315 ? 3.117 -33.875 -5.105 1 97.62 315 GLU B CA 1
ATOM 6568 C C . GLU B 1 315 ? 3.541 -35.281 -5.484 1 97.62 315 GLU B C 1
ATOM 6570 O O . GLU B 1 315 ? 4.734 -35.594 -5.52 1 97.62 315 GLU B O 1
ATOM 6575 N N . SER B 1 316 ? 2.559 -36.094 -5.766 1 98.25 316 SER B N 1
ATOM 6576 C CA . SER B 1 316 ? 2.873 -37.469 -6.188 1 98.25 316 SER B CA 1
ATOM 6577 C C . SER B 1 316 ? 3.682 -37.469 -7.48 1 98.25 316 SER B C 1
ATOM 6579 O O . SER B 1 316 ? 4.648 -38.219 -7.613 1 98.25 316 SER B O 1
ATOM 6581 N N . LEU B 1 317 ? 3.279 -36.688 -8.391 1 98.38 317 LEU B N 1
ATOM 6582 C CA . LEU B 1 317 ? 3.982 -36.562 -9.664 1 98.38 317 LEU B CA 1
ATOM 6583 C C . LEU B 1 317 ? 5.398 -36.031 -9.461 1 98.38 317 LEU B C 1
ATOM 6585 O O . LEU B 1 317 ? 6.359 -36.594 -9.984 1 98.38 317 LEU B O 1
ATOM 6589 N N . TRP B 1 318 ? 5.562 -34.969 -8.719 1 98.56 318 TRP B N 1
ATOM 6590 C CA . TRP B 1 318 ? 6.852 -34.344 -8.477 1 98.56 318 TRP B CA 1
ATOM 6591 C C . TRP B 1 318 ? 7.781 -35.281 -7.703 1 98.56 318 TRP B C 1
ATOM 6593 O O . TRP B 1 318 ? 8.992 -35.281 -7.93 1 98.56 318 TRP B O 1
ATOM 6603 N N . ASP B 1 319 ? 7.207 -36.031 -6.801 1 98.5 319 ASP B N 1
ATOM 6604 C CA . ASP B 1 319 ? 8.008 -37.031 -6.078 1 98.5 319 ASP B CA 1
ATOM 6605 C C . ASP B 1 319 ? 8.586 -38.062 -7.027 1 98.5 319 ASP B C 1
ATOM 6607 O O . ASP B 1 319 ? 9.727 -38.5 -6.855 1 98.5 319 ASP B O 1
ATOM 6611 N N . ARG B 1 320 ? 7.848 -38.406 -8.039 1 98.19 320 ARG B N 1
ATOM 6612 C CA . ARG B 1 320 ? 8.336 -39.375 -9.031 1 98.19 320 ARG B CA 1
ATOM 6613 C C . ARG B 1 320 ? 9.453 -38.781 -9.867 1 98.19 320 ARG B C 1
ATOM 6615 O O . ARG B 1 320 ? 10.438 -39.438 -10.18 1 98.19 320 ARG B O 1
ATOM 6622 N N . PHE B 1 321 ? 9.242 -37.5 -10.281 1 98.19 321 PHE B N 1
ATOM 6623 C CA . PHE B 1 321 ? 10.289 -36.812 -11.016 1 98.19 321 PHE B CA 1
ATOM 6624 C C . PHE B 1 321 ? 11.586 -36.781 -10.219 1 98.19 321 PHE B C 1
ATOM 6626 O O . PHE B 1 321 ? 12.656 -37.094 -10.758 1 98.19 321 PHE B O 1
ATOM 6633 N N . ARG B 1 322 ? 11.453 -36.469 -8.945 1 97.5 322 ARG B N 1
ATOM 6634 C CA . ARG B 1 322 ? 12.641 -36.375 -8.109 1 97.5 322 ARG B CA 1
ATOM 6635 C C . ARG B 1 322 ? 13.289 -37.75 -7.93 1 97.5 322 ARG B C 1
ATOM 6637 O O . ARG B 1 322 ? 14.516 -37.875 -7.926 1 97.5 322 ARG B O 1
ATOM 6644 N N . ALA B 1 323 ? 12.477 -38.75 -7.738 1 97.5 323 ALA B N 1
ATOM 6645 C CA . ALA B 1 323 ? 12.969 -40.125 -7.602 1 97.5 323 ALA B CA 1
ATOM 6646 C C . ALA B 1 323 ? 13.758 -40.531 -8.836 1 97.5 323 ALA B C 1
ATOM 6648 O O . ALA B 1 323 ? 14.711 -41.312 -8.734 1 97.5 323 ALA B O 1
ATOM 6649 N N . ASP B 1 324 ? 13.422 -40 -9.977 1 97.06 324 ASP B N 1
ATOM 6650 C CA . ASP B 1 324 ? 14.102 -40.312 -11.234 1 97.06 324 ASP B CA 1
ATOM 6651 C C . ASP B 1 324 ? 15.375 -39.469 -11.375 1 97.06 324 ASP B C 1
ATOM 6653 O O . ASP B 1 324 ? 16.062 -39.562 -12.391 1 97.06 324 ASP B O 1
ATOM 6657 N N . GLY B 1 325 ? 15.609 -38.625 -10.352 1 95.5 325 GLY B N 1
ATOM 6658 C CA . GLY B 1 325 ? 16.844 -37.875 -10.336 1 95.5 325 GLY B CA 1
ATOM 6659 C C . GLY B 1 325 ? 16.719 -36.531 -11.016 1 95.5 325 GLY B C 1
ATOM 6660 O O . GLY B 1 325 ? 17.719 -35.844 -11.234 1 95.5 325 GLY B O 1
ATOM 6661 N N . CYS B 1 326 ? 15.523 -36.125 -11.344 1 96.56 326 CYS B N 1
ATOM 6662 C CA . CYS B 1 326 ? 15.344 -34.844 -12.008 1 96.56 326 CYS B CA 1
ATOM 6663 C C . CYS B 1 326 ? 15.562 -33.688 -11.039 1 96.56 326 CYS B C 1
ATOM 6665 O O . CYS B 1 326 ? 15.32 -33.812 -9.836 1 96.56 326 CYS B O 1
ATOM 6667 N N . GLU B 1 327 ? 16.031 -32.562 -11.594 1 95.81 327 GLU B N 1
ATOM 6668 C CA . GLU B 1 327 ? 16.297 -31.391 -10.781 1 95.81 327 GLU B CA 1
ATOM 6669 C C . GLU B 1 327 ? 15.617 -30.156 -11.375 1 95.81 327 GLU B C 1
ATOM 6671 O O . GLU B 1 327 ? 15.445 -29.141 -10.688 1 95.81 327 GLU B O 1
ATOM 6676 N N . LEU B 1 328 ? 15.273 -30.203 -12.656 1 96.12 328 LEU B N 1
ATOM 6677 C CA . LEU B 1 328 ? 14.523 -29.156 -13.336 1 96.12 328 LEU B CA 1
ATOM 6678 C C . LEU B 1 328 ? 13.125 -29.625 -13.688 1 96.12 328 LEU B C 1
ATOM 6680 O O . LEU B 1 328 ? 12.938 -30.781 -14.102 1 96.12 328 LEU B O 1
ATOM 6684 N N . ILE B 1 329 ? 12.203 -28.812 -13.453 1 97.81 329 ILE B N 1
ATOM 6685 C CA . ILE B 1 329 ? 10.844 -29.141 -13.859 1 97.81 329 ILE B CA 1
ATOM 6686 C C . ILE B 1 329 ? 10.297 -28.062 -14.789 1 97.81 329 ILE B C 1
ATOM 6688 O O . ILE B 1 329 ? 10.25 -26.891 -14.422 1 97.81 329 ILE B O 1
ATOM 6692 N N . TRP B 1 330 ? 9.898 -28.5 -15.961 1 97.88 330 TRP B N 1
ATOM 6693 C CA . TRP B 1 330 ? 9.328 -27.625 -16.984 1 97.88 330 TRP B CA 1
ATOM 6694 C C . TRP B 1 330 ? 7.812 -27.75 -17.016 1 97.88 330 TRP B C 1
ATOM 6696 O O . TRP B 1 330 ? 7.27 -28.859 -16.969 1 97.88 330 TRP B O 1
ATOM 6706 N N . SER B 1 331 ? 7.152 -26.625 -17 1 97.56 331 SER B N 1
ATOM 6707 C CA . SER B 1 331 ? 5.691 -26.656 -17.031 1 97.56 331 SER B CA 1
ATOM 6708 C C . SER B 1 331 ? 5.141 -25.75 -18.125 1 97.56 331 SER B C 1
ATOM 6710 O O . SER B 1 331 ? 5.855 -24.875 -18.641 1 97.56 331 SER B O 1
ATOM 6712 N N . GLY B 1 332 ? 3.863 -26 -18.469 1 97 332 GLY B N 1
ATOM 6713 C CA . GLY B 1 332 ? 3.186 -25.203 -19.484 1 97 332 GLY B CA 1
ATOM 6714 C C . GLY B 1 332 ? 2.469 -24 -18.906 1 97 332 GLY B C 1
ATOM 6715 O O . GLY B 1 332 ? 1.712 -23.312 -19.609 1 97 332 GLY B O 1
ATOM 6716 N N . ILE B 1 333 ? 2.711 -23.703 -17.656 1 95.62 333 ILE B N 1
ATOM 6717 C CA . ILE B 1 333 ? 2.115 -22.516 -17.047 1 95.62 333 ILE B CA 1
ATOM 6718 C C . ILE B 1 333 ? 2.527 -21.281 -17.828 1 95.62 333 ILE B C 1
ATOM 6720 O O . ILE B 1 333 ? 3.703 -21.109 -18.172 1 95.62 333 ILE B O 1
ATOM 6724 N N . GLY B 1 334 ? 1.591 -20.422 -18.125 1 94.19 334 GLY B N 1
ATOM 6725 C CA . GLY B 1 334 ? 1.835 -19.219 -18.922 1 94.19 334 GLY B CA 1
ATOM 6726 C C . GLY B 1 334 ? 1.229 -19.281 -20.312 1 94.19 334 GLY B C 1
ATOM 6727 O O . GLY B 1 334 ? 1.134 -18.266 -21 1 94.19 334 GLY B O 1
ATOM 6728 N N . GLY B 1 335 ? 0.742 -20.469 -20.703 1 93.19 335 GLY B N 1
ATOM 6729 C CA . GLY B 1 335 ? 0.206 -20.656 -22.047 1 93.19 335 GLY B CA 1
ATOM 6730 C C . GLY B 1 335 ? -1.06 -19.859 -22.297 1 93.19 335 GLY B C 1
ATOM 6731 O O . GLY B 1 335 ? -1.239 -19.297 -23.375 1 93.19 335 GLY B O 1
ATOM 6732 N N . ASP B 1 336 ? -1.926 -19.797 -21.359 1 86.19 336 ASP B N 1
ATOM 6733 C CA . ASP B 1 336 ? -3.162 -19.031 -21.484 1 86.19 336 ASP B CA 1
ATOM 6734 C C . ASP B 1 336 ? -2.873 -17.531 -21.578 1 86.19 336 ASP B C 1
ATOM 6736 O O . ASP B 1 336 ? -3.498 -16.828 -22.375 1 86.19 336 ASP B O 1
ATOM 6740 N N . GLU B 1 337 ? -1.958 -17.141 -20.828 1 83.75 337 GLU B N 1
ATOM 6741 C CA . GLU B 1 337 ? -1.62 -15.719 -20.797 1 83.75 337 GLU B CA 1
ATOM 6742 C C . GLU B 1 337 ? -0.881 -15.289 -22.047 1 83.75 337 GLU B C 1
ATOM 6744 O O . GLU B 1 337 ? -1.054 -14.164 -22.531 1 83.75 337 GLU B O 1
ATOM 6749 N N . LEU B 1 338 ? -0.098 -16.156 -22.516 1 84.12 338 LEU B N 1
ATOM 6750 C CA . LEU B 1 338 ? 0.677 -15.898 -23.719 1 84.12 338 LEU B CA 1
ATOM 6751 C C . LEU B 1 338 ? -0.241 -15.594 -24.906 1 84.12 338 LEU B C 1
ATOM 6753 O O . LEU B 1 338 ? 0.056 -14.711 -25.719 1 84.12 338 LEU B O 1
ATOM 6757 N N . CYS B 1 339 ? -1.372 -16.219 -24.906 1 80.56 339 CYS B N 1
ATOM 6758 C CA . CYS B 1 339 ? -2.256 -16.109 -26.047 1 80.56 339 CYS B CA 1
ATOM 6759 C C . CYS B 1 339 ? -3.477 -15.258 -25.719 1 80.56 339 CYS B C 1
ATOM 6761 O O . CYS B 1 339 ? -4.457 -15.258 -26.469 1 80.56 339 CYS B O 1
ATOM 6763 N N . ALA B 1 340 ? -3.34 -14.586 -24.625 1 74.06 340 ALA B N 1
ATOM 6764 C CA . ALA B 1 340 ? -4.48 -13.766 -24.219 1 74.06 340 ALA B CA 1
ATOM 6765 C C . ALA B 1 340 ? -4.695 -12.602 -25.188 1 74.06 340 ALA B C 1
ATOM 6767 O O . ALA B 1 340 ? -3.73 -11.977 -25.625 1 74.06 340 ALA B O 1
ATOM 6768 N N . CYS B 1 341 ? -5.867 -12.547 -25.594 1 58.44 341 CYS B N 1
ATOM 6769 C CA . CYS B 1 341 ? -6.242 -11.438 -26.469 1 58.44 341 CYS B CA 1
ATOM 6770 C C . CYS B 1 341 ? -6.887 -10.312 -25.656 1 58.44 341 CYS B C 1
ATOM 6772 O O . CYS B 1 341 ? -7.559 -10.57 -24.656 1 58.44 341 CYS B O 1
ATOM 6774 N N . SER B 1 342 ? -6.383 -9.18 -25.891 1 55.12 342 SER B N 1
ATOM 6775 C CA . SER B 1 342 ? -6.961 -8.031 -25.203 1 55.12 342 SER B CA 1
ATOM 6776 C C . SER B 1 342 ? -8.461 -7.922 -25.469 1 55.12 342 SER B C 1
ATOM 6778 O O . SER B 1 342 ? -8.953 -8.422 -26.484 1 55.12 342 SER B O 1
ATOM 6780 N N . THR B 1 343 ? -9.211 -7.535 -24.453 1 47.16 343 THR B N 1
ATOM 6781 C CA . THR B 1 343 ? -10.641 -7.273 -24.594 1 47.16 343 THR B CA 1
ATOM 6782 C C . THR B 1 343 ? -10.914 -6.48 -25.875 1 47.16 343 THR B C 1
ATOM 6784 O O . THR B 1 343 ? -11.953 -6.648 -26.5 1 47.16 343 THR B O 1
ATOM 6787 N N . ALA B 1 344 ? -9.984 -5.605 -26.109 1 45.97 344 ALA B N 1
ATOM 6788 C CA . ALA B 1 344 ? -10.195 -4.762 -27.281 1 45.97 344 ALA B CA 1
ATOM 6789 C C . ALA B 1 344 ? -10.188 -5.59 -28.562 1 45.97 344 ALA B C 1
ATOM 6791 O O . ALA B 1 344 ? -10.812 -5.211 -29.562 1 45.97 344 ALA B O 1
ATOM 6792 N N . GLU B 1 345 ? -9.5 -6.516 -28.516 1 49.78 345 GLU B N 1
ATOM 6793 C CA . GLU B 1 345 ? -9.336 -7.359 -29.688 1 49.78 345 GLU B CA 1
ATOM 6794 C C . GLU B 1 345 ? -10.461 -8.391 -29.797 1 49.78 345 GLU B C 1
ATOM 6796 O O . GLU B 1 345 ? -10.82 -8.82 -30.891 1 49.78 345 GLU B O 1
ATOM 6801 N N . GLU B 1 346 ? -10.781 -8.898 -28.531 1 48.66 346 GLU B N 1
ATOM 6802 C CA . GLU B 1 346 ? -11.758 -9.977 -28.531 1 48.66 346 GLU B CA 1
ATOM 6803 C C . GLU B 1 346 ? -13.172 -9.43 -28.719 1 48.66 346 GLU B C 1
ATOM 6805 O O . GLU B 1 346 ? -13.516 -8.375 -28.188 1 48.66 346 GLU B O 1
ATOM 6810 N N . GLY B 1 347 ? -13.773 -9.43 -29.734 1 42.78 347 GLY B N 1
ATOM 6811 C CA . GLY B 1 347 ? -15.188 -9.164 -29.922 1 42.78 347 GLY B CA 1
ATOM 6812 C C . GLY B 1 347 ? -16.016 -9.406 -28.688 1 42.78 347 GLY B C 1
ATOM 6813 O O . GLY B 1 347 ? -15.531 -9.969 -27.703 1 42.78 347 GLY B O 1
ATOM 6814 N N . GLU B 1 348 ? -17.297 -8.836 -28.531 1 45 348 GLU B N 1
ATOM 6815 C CA . GLU B 1 348 ? -18.344 -8.656 -27.531 1 45 348 GLU B CA 1
ATOM 6816 C C . GLU B 1 348 ? -18.594 -9.945 -26.75 1 45 348 GLU B C 1
ATOM 6818 O O . GLU B 1 348 ? -19.375 -9.969 -25.797 1 45 348 GLU B O 1
ATOM 6823 N N . PRO B 1 349 ? -18.688 -11.188 -27.266 1 45.72 349 PRO B N 1
ATOM 6824 C CA . PRO B 1 349 ? -19.672 -12.055 -26.625 1 45.72 349 PRO B CA 1
ATOM 6825 C C . PRO B 1 349 ? -19.266 -12.461 -25.203 1 45.72 349 PRO B C 1
ATOM 6827 O O . PRO B 1 349 ? -18.094 -12.797 -24.969 1 45.72 349 PRO B O 1
ATOM 6830 N N . ARG B 1 350 ? -20.016 -12.125 -24.25 1 51.16 350 ARG B N 1
ATOM 6831 C CA . ARG B 1 350 ? -19.984 -12.656 -22.891 1 51.16 350 ARG B CA 1
ATOM 6832 C C . ARG B 1 350 ? -19.828 -14.172 -22.906 1 51.16 350 ARG B C 1
ATOM 6834 O O . ARG B 1 350 ? -20.75 -14.906 -23.25 1 51.16 350 ARG B O 1
ATOM 6841 N N . SER B 1 351 ? -18.578 -14.82 -22.875 1 51.28 351 SER B N 1
ATOM 6842 C CA . SER B 1 351 ? -18.344 -16.266 -22.891 1 51.28 351 SER B CA 1
ATOM 6843 C C . SER B 1 351 ? -19.031 -16.938 -21.703 1 51.28 351 SER B C 1
ATOM 6845 O O . SER B 1 351 ? -19.375 -16.281 -20.719 1 51.28 351 SER B O 1
ATOM 6847 N N . SER B 1 352 ? -19.75 -18.109 -21.781 1 47.69 352 SER B N 1
ATOM 6848 C CA . SER B 1 352 ? -20.328 -18.938 -20.734 1 47.69 352 SER B CA 1
ATOM 6849 C C . SER B 1 352 ? -19.469 -18.891 -19.469 1 47.69 352 SER B C 1
ATOM 6851 O O . SER B 1 352 ? -20.016 -18.875 -18.359 1 47.69 352 SER B O 1
ATOM 6853 N N . SER B 1 353 ? -18.203 -18.672 -19.578 1 58.81 353 SER B N 1
ATOM 6854 C CA . SER B 1 353 ? -17.266 -18.625 -18.453 1 58.81 353 SER B CA 1
ATOM 6855 C C . SER B 1 353 ? -17.469 -17.344 -17.641 1 58.81 353 SER B C 1
ATOM 6857 O O . SER B 1 353 ? -17.344 -17.375 -16.406 1 58.81 353 SER B O 1
ATOM 6859 N N . SER B 1 354 ? -18.016 -16.5 -18.328 1 71.38 354 SER B N 1
ATOM 6860 C CA . SER B 1 354 ? -18.25 -15.242 -17.625 1 71.38 354 SER B CA 1
ATOM 6861 C C . SER B 1 354 ? -19.453 -15.336 -16.719 1 71.38 354 SER B C 1
ATOM 6863 O O . SER B 1 354 ? -19.438 -14.82 -15.594 1 71.38 354 SER B O 1
ATOM 6865 N N . ARG B 1 355 ? -20.469 -16.188 -17.094 1 78.38 355 ARG B N 1
ATOM 6866 C CA . ARG B 1 355 ? -21.672 -16.312 -16.281 1 78.38 355 ARG B CA 1
ATOM 6867 C C . ARG B 1 355 ? -21.406 -17.141 -15.031 1 78.38 355 ARG B C 1
ATOM 6869 O O . ARG B 1 355 ? -21.875 -16.797 -13.938 1 78.38 355 ARG B O 1
ATOM 6876 N N . HIS B 1 356 ? -20.625 -18.141 -15.164 1 85.88 356 HIS B N 1
ATOM 6877 C CA . HIS B 1 356 ? -20.281 -18.984 -14.031 1 85.88 356 HIS B CA 1
ATOM 6878 C C . HIS B 1 356 ? -19.469 -18.219 -12.992 1 85.88 356 HIS B C 1
ATOM 6880 O O . HIS B 1 356 ? -19.656 -18.406 -11.789 1 85.88 356 HIS B O 1
ATOM 6886 N N . LEU B 1 357 ? -18.656 -17.438 -13.492 1 87.94 357 LEU B N 1
ATOM 6887 C CA . LEU B 1 357 ? -17.844 -16.641 -12.586 1 87.94 357 LEU B CA 1
ATOM 6888 C C . LEU B 1 357 ? -18.719 -15.641 -11.828 1 87.94 357 LEU B C 1
ATOM 6890 O O . LEU B 1 357 ? -18.516 -15.43 -10.625 1 87.94 357 LEU B O 1
ATOM 6894 N N . GLU B 1 358 ? -19.656 -15.062 -12.508 1 90.56 358 GLU B N 1
ATOM 6895 C CA . GLU B 1 358 ? -20.547 -14.094 -11.875 1 90.56 358 GLU B CA 1
ATOM 6896 C C . GLU B 1 358 ? -21.359 -14.742 -10.758 1 90.56 358 GLU B C 1
ATOM 6898 O O . GLU B 1 358 ? -21.516 -14.164 -9.68 1 90.56 358 GLU B O 1
ATOM 6903 N N . ILE B 1 359 ? -21.812 -15.914 -11.031 1 94.5 359 ILE B N 1
ATOM 6904 C CA . ILE B 1 359 ? -22.578 -16.641 -10.039 1 94.5 359 ILE B CA 1
ATOM 6905 C C . ILE B 1 359 ? -21.688 -17.016 -8.852 1 94.5 359 ILE B C 1
ATOM 6907 O O . ILE B 1 359 ? -22.094 -16.875 -7.695 1 94.5 359 ILE B O 1
ATOM 6911 N N . ALA B 1 360 ? -20.484 -17.484 -9.133 1 95.81 360 ALA B N 1
ATOM 6912 C CA . ALA B 1 360 ? -19.547 -17.844 -8.07 1 95.81 360 ALA B CA 1
ATOM 6913 C C . ALA B 1 360 ? -19.25 -16.641 -7.184 1 95.81 360 ALA B C 1
ATOM 6915 O O . ALA B 1 360 ? -19.188 -16.766 -5.957 1 95.81 360 ALA B O 1
ATOM 6916 N N . VAL B 1 361 ? -19.094 -15.492 -7.801 1 95.44 361 VAL B N 1
ATOM 6917 C CA . VAL B 1 361 ? -18.812 -14.266 -7.066 1 95.44 361 VAL B CA 1
ATOM 6918 C C . VAL B 1 361 ? -19.984 -13.914 -6.164 1 95.44 361 VAL B C 1
ATOM 6920 O O . VAL B 1 361 ? -19.797 -13.555 -5 1 95.44 361 VAL B O 1
ATOM 6923 N N . GLU B 1 362 ? -21.141 -14 -6.68 1 96.38 362 GLU B N 1
ATOM 6924 C CA . GLU B 1 362 ? -22.344 -13.695 -5.898 1 96.38 362 GLU B CA 1
ATOM 6925 C C . GLU B 1 362 ? -22.469 -14.625 -4.695 1 96.38 362 GLU B C 1
ATOM 6927 O O . GLU B 1 362 ? -22.781 -14.18 -3.59 1 96.38 362 GLU B O 1
ATOM 6932 N N . LEU B 1 363 ? -22.219 -15.883 -4.938 1 97.88 363 LEU B N 1
ATOM 6933 C CA . LEU B 1 363 ? -22.281 -16.859 -3.852 1 97.88 363 LEU B CA 1
ATOM 6934 C C . LEU B 1 363 ? -21.188 -16.594 -2.822 1 97.88 363 LEU B C 1
ATOM 6936 O O . LEU B 1 363 ? -21.422 -16.672 -1.616 1 97.88 363 LEU B O 1
ATOM 6940 N N . ALA B 1 364 ? -20 -16.281 -3.303 1 98.31 364 ALA B N 1
ATOM 6941 C CA . ALA B 1 364 ? -18.875 -15.992 -2.416 1 98.31 364 ALA B CA 1
ATOM 6942 C C . ALA B 1 364 ? -19.172 -14.758 -1.565 1 98.31 364 ALA B C 1
ATOM 6944 O O . ALA B 1 364 ? -18.906 -14.75 -0.36 1 98.31 364 ALA B O 1
ATOM 6945 N N . GLU B 1 365 ? -19.688 -13.742 -2.191 1 97.5 365 GLU B N 1
ATOM 6946 C CA . GLU B 1 365 ? -20.031 -12.516 -1.471 1 97.5 365 GLU B CA 1
ATOM 6947 C C . GLU B 1 365 ? -21.109 -12.773 -0.436 1 97.5 365 GLU B C 1
ATOM 6949 O O . GLU B 1 365 ? -21.156 -12.117 0.606 1 97.5 365 GLU B O 1
ATOM 6954 N N . GLY B 1 366 ? -21.953 -13.695 -0.744 1 98 366 GLY B N 1
ATOM 6955 C CA . GLY B 1 366 ? -23.031 -14.047 0.163 1 98 366 GLY B CA 1
ATOM 6956 C C . GLY B 1 366 ? -22.531 -14.656 1.464 1 98 366 GLY B C 1
ATOM 6957 O O . GLY B 1 366 ? -23.281 -14.711 2.449 1 98 366 GLY B O 1
ATOM 6958 N N . LEU B 1 367 ? -21.281 -15.125 1.5 1 98.62 367 LEU B N 1
ATOM 6959 C CA . LEU B 1 367 ? -20.703 -15.719 2.701 1 98.62 367 LEU B CA 1
ATOM 6960 C C . LEU B 1 367 ? -20.219 -14.633 3.66 1 98.62 367 LEU B C 1
ATOM 6962 O O . LEU B 1 367 ? -20.031 -14.898 4.852 1 98.62 367 LEU B O 1
ATOM 6966 N N . LEU B 1 368 ? -19.938 -13.453 3.148 1 98.12 368 LEU B N 1
ATOM 6967 C CA . LEU B 1 368 ? -19.219 -12.414 3.883 1 98.12 368 LEU B CA 1
ATOM 6968 C C . LEU B 1 368 ? -20.172 -11.664 4.816 1 98.12 368 LEU B C 1
ATOM 6970 O O . LEU B 1 368 ? -21.344 -11.484 4.5 1 98.12 368 LEU B O 1
ATOM 6974 N N . THR B 1 369 ? -19.641 -11.305 5.957 1 96.75 369 THR B N 1
ATOM 6975 C CA . THR B 1 369 ? -20.359 -10.352 6.797 1 96.75 369 THR B CA 1
ATOM 6976 C C . THR B 1 369 ? -20.5 -9.008 6.094 1 96.75 369 THR B C 1
ATOM 6978 O O . THR B 1 369 ? -19.875 -8.773 5.055 1 96.75 369 THR B O 1
ATOM 6981 N N . ARG B 1 370 ? -21.266 -8.164 6.688 1 94.62 370 ARG B N 1
ATOM 6982 C CA . ARG B 1 370 ? -21.5 -6.852 6.086 1 94.62 370 ARG B CA 1
ATOM 6983 C C . ARG B 1 370 ? -20.188 -6.066 5.961 1 94.62 370 ARG B C 1
ATOM 6985 O O . ARG B 1 370 ? -19.922 -5.469 4.918 1 94.62 370 ARG B O 1
ATOM 6992 N N . ARG B 1 371 ? -19.344 -6.055 6.969 1 93.69 371 ARG B N 1
ATOM 6993 C CA . ARG B 1 371 ? -18.078 -5.332 6.973 1 93.69 371 ARG B CA 1
ATOM 6994 C C . ARG B 1 371 ? -17.109 -5.926 5.965 1 93.69 371 ARG B C 1
ATOM 6996 O O . ARG B 1 371 ? -16.422 -5.195 5.254 1 93.69 371 ARG B O 1
ATOM 7003 N N . ALA B 1 372 ? -17.078 -7.25 5.934 1 96.19 372 ALA B N 1
ATOM 7004 C CA . ALA B 1 372 ? -16.188 -7.918 4.984 1 96.19 372 ALA B CA 1
ATOM 7005 C C . ALA B 1 372 ? -16.641 -7.66 3.545 1 96.19 372 ALA B C 1
ATOM 7007 O O . ALA B 1 372 ? -15.797 -7.52 2.65 1 96.19 372 ALA B O 1
ATOM 7008 N N . LEU B 1 373 ? -17.922 -7.598 3.355 1 96.12 373 LEU B N 1
ATOM 7009 C CA . LEU B 1 373 ? -18.453 -7.336 2.023 1 96.12 373 LEU B CA 1
ATOM 7010 C C . LEU B 1 373 ? -18.094 -5.93 1.56 1 96.12 373 LEU B C 1
ATOM 7012 O O . LEU B 1 373 ? -17.719 -5.73 0.402 1 96.12 373 LEU B O 1
ATOM 7016 N N . ASP B 1 374 ? -18.203 -5.027 2.471 1 93.38 374 ASP B N 1
ATOM 7017 C CA . ASP B 1 374 ? -17.828 -3.656 2.145 1 93.38 374 ASP B CA 1
ATOM 7018 C C . ASP B 1 374 ? -16.344 -3.568 1.757 1 93.38 374 ASP B C 1
ATOM 7020 O O . ASP B 1 374 ? -15.984 -2.848 0.824 1 93.38 374 ASP B O 1
ATOM 7024 N N . ALA B 1 375 ? -15.523 -4.258 2.471 1 94.19 375 ALA B N 1
ATOM 7025 C CA . ALA B 1 375 ? -14.102 -4.316 2.15 1 94.19 375 ALA B CA 1
ATOM 7026 C C . ALA B 1 375 ? -13.875 -4.941 0.776 1 94.19 375 ALA B C 1
ATOM 7028 O O . ALA B 1 375 ? -13.094 -4.422 -0.027 1 94.19 375 ALA B O 1
ATOM 7029 N N . ALA B 1 376 ? -14.594 -5.996 0.493 1 95.75 376 ALA B N 1
ATOM 7030 C CA . ALA B 1 376 ? -14.43 -6.734 -0.755 1 95.75 376 ALA B CA 1
ATOM 7031 C C . ALA B 1 376 ? -14.906 -5.91 -1.948 1 95.75 376 ALA B C 1
ATOM 7033 O O . ALA B 1 376 ? -14.406 -6.078 -3.064 1 95.75 376 ALA B O 1
ATOM 7034 N N . ARG B 1 377 ? -15.797 -5.023 -1.674 1 94.62 377 ARG B N 1
ATOM 7035 C CA . ARG B 1 377 ? -16.391 -4.242 -2.758 1 94.62 377 ARG B CA 1
ATOM 7036 C C . ARG B 1 377 ? -15.641 -2.928 -2.953 1 94.62 377 ARG B C 1
ATOM 7038 O O . ARG B 1 377 ? -15.953 -2.154 -3.857 1 94.62 377 ARG B O 1
ATOM 7045 N N . SER B 1 378 ? -14.656 -2.676 -2.133 1 94.5 378 SER B N 1
ATOM 7046 C CA . SER B 1 378 ? -13.781 -1.523 -2.301 1 94.5 378 SER B CA 1
ATOM 7047 C C . SER B 1 378 ? -12.523 -1.894 -3.09 1 94.5 378 SER B C 1
ATOM 7049 O O . SER B 1 378 ? -11.969 -2.979 -2.906 1 94.5 378 SER B O 1
ATOM 7051 N N . SER B 1 379 ? -12.07 -0.978 -3.902 1 93.94 379 SER B N 1
ATOM 7052 C CA . SER B 1 379 ? -10.906 -1.281 -4.727 1 93.94 379 SER B CA 1
ATOM 7053 C C . SER B 1 379 ? -9.648 -1.428 -3.873 1 93.94 379 SER B C 1
ATOM 7055 O O . SER B 1 379 ? -9.445 -0.666 -2.926 1 93.94 379 SER B O 1
ATOM 7057 N N . PHE B 1 380 ? -8.852 -2.398 -4.188 1 92.56 380 PHE B N 1
ATOM 7058 C CA . PHE B 1 380 ? -7.539 -2.615 -3.588 1 92.56 380 PHE B CA 1
ATOM 7059 C C . PHE B 1 380 ? -6.48 -1.767 -4.281 1 92.56 380 PHE B C 1
ATOM 7061 O O . PHE B 1 380 ? -6.219 -1.944 -5.473 1 92.56 380 PHE B O 1
ATOM 7068 N N . LEU B 1 381 ? -5.785 -0.817 -3.656 1 89.88 381 LEU B N 1
ATOM 7069 C CA . LEU B 1 381 ? -5 0.224 -4.312 1 89.88 381 LEU B CA 1
ATOM 7070 C C . LEU B 1 381 ? -3.559 -0.231 -4.52 1 89.88 381 LEU B C 1
ATOM 7072 O O . LEU B 1 381 ? -2.887 0.229 -5.445 1 89.88 381 LEU B O 1
ATOM 7076 N N . PHE B 1 382 ? -2.975 -1.094 -3.764 1 89.12 382 PHE B N 1
ATOM 7077 C CA . PHE B 1 382 ? -1.525 -1.266 -3.779 1 89.12 382 PHE B CA 1
ATOM 7078 C C . PHE B 1 382 ? -1.152 -2.674 -4.227 1 89.12 382 PHE B C 1
ATOM 7080 O O . PHE B 1 382 ? -0.298 -3.318 -3.617 1 89.12 382 PHE B O 1
ATOM 7087 N N . SER B 1 383 ? -1.76 -3.027 -5.305 1 90.5 383 SER B N 1
ATOM 7088 C CA . SER B 1 383 ? -1.303 -4.246 -5.965 1 90.5 383 SER B CA 1
ATOM 7089 C C . SER B 1 383 ? -0.116 -3.967 -6.879 1 90.5 383 SER B C 1
ATOM 7091 O O . SER B 1 383 ? 0.166 -2.812 -7.203 1 90.5 383 SER B O 1
ATOM 7093 N N . ALA B 1 384 ? 0.634 -5.027 -7.188 1 92 384 ALA B N 1
ATOM 7094 C CA . ALA B 1 384 ? 1.72 -4.848 -8.148 1 92 384 ALA B CA 1
ATOM 7095 C C . ALA B 1 384 ? 1.198 -4.285 -9.469 1 92 384 ALA B C 1
ATOM 7097 O O . ALA B 1 384 ? 0.16 -4.723 -9.969 1 92 384 ALA B O 1
ATOM 7098 N N . PRO B 1 385 ? 1.882 -3.254 -10.008 1 87.62 385 PRO B N 1
ATOM 7099 C CA . PRO B 1 385 ? 1.416 -2.617 -11.242 1 87.62 385 PRO B CA 1
ATOM 7100 C C . PRO B 1 385 ? 1.708 -3.457 -12.484 1 87.62 385 PRO B C 1
ATOM 7102 O O . PRO B 1 385 ? 2.521 -3.061 -13.32 1 87.62 385 PRO B O 1
ATOM 7105 N N . LEU B 1 386 ? 0.995 -4.516 -12.609 1 86.38 386 LEU B N 1
ATOM 7106 C CA . LEU B 1 386 ? 1.174 -5.488 -13.68 1 86.38 386 LEU B CA 1
ATOM 7107 C C . LEU B 1 386 ? -0.122 -5.68 -14.461 1 86.38 386 LEU B C 1
ATOM 7109 O O . LEU B 1 386 ? -1.208 -5.402 -13.953 1 86.38 386 LEU B O 1
ATOM 7113 N N . SER B 1 387 ? 0.113 -6.055 -15.68 1 82.44 387 SER B N 1
ATOM 7114 C CA . SER B 1 387 ? -1.068 -6.441 -16.438 1 82.44 387 SER B CA 1
ATOM 7115 C C . SER B 1 387 ? -1.76 -7.648 -15.82 1 82.44 387 SER B C 1
ATOM 7117 O O . SER B 1 387 ? -1.145 -8.398 -15.055 1 82.44 387 SER B O 1
ATOM 7119 N N . ALA B 1 388 ? -2.996 -7.793 -16.172 1 80.38 388 ALA B N 1
ATOM 7120 C CA . ALA B 1 388 ? -3.766 -8.922 -15.648 1 80.38 388 ALA B CA 1
ATOM 7121 C C . ALA B 1 388 ? -3.127 -10.25 -16.047 1 80.38 388 ALA B C 1
ATOM 7123 O O . ALA B 1 388 ? -3.068 -11.18 -15.234 1 80.38 388 ALA B O 1
ATOM 7124 N N . THR B 1 389 ? -2.609 -10.312 -17.203 1 83.19 389 THR B N 1
ATOM 7125 C CA . THR B 1 389 ? -2.021 -11.547 -17.719 1 83.19 389 THR B CA 1
ATOM 7126 C C . THR B 1 389 ? -0.751 -11.898 -16.953 1 83.19 389 THR B C 1
ATOM 7128 O O . THR B 1 389 ? -0.565 -13.047 -16.547 1 83.19 389 THR B O 1
ATOM 7131 N N . VAL B 1 390 ? 0.05 -10.945 -16.719 1 86.56 390 VAL B N 1
ATOM 7132 C CA . VAL B 1 390 ? 1.299 -11.18 -16 1 86.56 390 VAL B CA 1
ATOM 7133 C C . VAL B 1 390 ? 1.003 -11.539 -14.555 1 86.56 390 VAL B C 1
ATOM 7135 O O . VAL B 1 390 ? 1.63 -12.438 -13.984 1 86.56 390 VAL B O 1
ATOM 7138 N N . SER B 1 391 ? 0.04 -10.859 -14.023 1 90.44 391 SER B N 1
ATOM 7139 C CA . SER B 1 391 ? -0.325 -11.109 -12.633 1 90.44 391 SER B CA 1
ATOM 7140 C C . SER B 1 391 ? -0.822 -12.539 -12.445 1 90.44 391 SER B C 1
ATOM 7142 O O . SER B 1 391 ? -0.453 -13.203 -11.469 1 90.44 391 SER B O 1
ATOM 7144 N N . THR B 1 392 ? -1.662 -13 -13.336 1 90.81 392 THR B N 1
ATOM 7145 C CA . THR B 1 392 ? -2.203 -14.352 -13.242 1 90.81 392 THR B CA 1
ATOM 7146 C C . THR B 1 392 ? -1.095 -15.391 -13.406 1 90.81 392 THR B C 1
ATOM 7148 O O . THR B 1 392 ? -1.088 -16.406 -12.711 1 90.81 392 THR B O 1
ATOM 7151 N N . PHE B 1 393 ? -0.198 -15.125 -14.297 1 92.75 393 PHE B N 1
ATOM 7152 C CA . PHE B 1 393 ? 0.942 -16.016 -14.5 1 92.75 393 PHE B CA 1
ATOM 7153 C C . PHE B 1 393 ? 1.775 -16.109 -13.227 1 92.75 393 PHE B C 1
ATOM 7155 O O . PHE B 1 393 ? 2.107 -17.219 -12.781 1 92.75 393 PHE B O 1
ATOM 7162 N N . LEU B 1 394 ? 2.082 -14.945 -12.617 1 94.75 394 LEU B N 1
ATOM 7163 C CA . LEU B 1 394 ? 2.943 -14.914 -11.438 1 94.75 394 LEU B CA 1
ATOM 7164 C C . LEU B 1 394 ? 2.252 -15.562 -10.242 1 94.75 394 LEU B C 1
ATOM 7166 O O . LEU B 1 394 ? 2.906 -16.203 -9.422 1 94.75 394 LEU B O 1
ATOM 7170 N N . LEU B 1 395 ? 0.953 -15.422 -10.195 1 95.25 395 LEU B N 1
ATOM 7171 C CA . LEU B 1 395 ? 0.203 -16.062 -9.117 1 95.25 395 LEU B CA 1
ATOM 7172 C C . LEU B 1 395 ? 0.24 -17.578 -9.258 1 95.25 395 LEU B C 1
ATOM 7174 O O . LEU B 1 395 ? 0.408 -18.297 -8.273 1 95.25 395 LEU B O 1
ATOM 7178 N N . ALA B 1 396 ? 0.088 -18.016 -10.453 1 95.06 396 ALA B N 1
ATOM 7179 C CA . ALA B 1 396 ? 0.168 -19.453 -10.703 1 95.06 396 ALA B CA 1
ATOM 7180 C C . ALA B 1 396 ? 1.556 -20 -10.367 1 95.06 396 ALA B C 1
ATOM 7182 O O . ALA B 1 396 ? 1.686 -21.078 -9.789 1 95.06 396 ALA B O 1
ATOM 7183 N N . SER B 1 397 ? 2.514 -19.25 -10.742 1 95.38 397 SER B N 1
ATOM 7184 C CA . SER B 1 397 ? 3.891 -19.625 -10.445 1 95.38 397 SER B CA 1
ATOM 7185 C C . SER B 1 397 ? 4.137 -19.688 -8.945 1 95.38 397 SER B C 1
ATOM 7187 O O . SER B 1 397 ? 4.809 -20.594 -8.453 1 95.38 397 SER B O 1
ATOM 7189 N N . LEU B 1 398 ? 3.59 -18.734 -8.273 1 95.81 398 LEU B N 1
ATOM 7190 C CA . LEU B 1 398 ? 3.756 -18.641 -6.828 1 95.81 398 LEU B CA 1
ATOM 7191 C C . LEU B 1 398 ? 3.145 -19.844 -6.133 1 95.81 398 LEU B C 1
ATOM 7193 O O . LEU B 1 398 ? 3.689 -20.344 -5.141 1 95.81 398 LEU B O 1
ATOM 7197 N N . CYS B 1 399 ? 2.109 -20.359 -6.648 1 95.94 399 CYS B N 1
ATOM 7198 C CA . CYS B 1 399 ? 1.373 -21.469 -6.066 1 95.94 399 CYS B CA 1
ATOM 7199 C C . CYS B 1 399 ? 2.232 -22.719 -6.02 1 95.94 399 CYS B C 1
ATOM 7201 O O . CYS B 1 399 ? 2.123 -23.531 -5.086 1 95.94 399 CYS B O 1
ATOM 7203 N N . HIS B 1 400 ? 3.094 -22.891 -6.98 1 97 400 HIS B N 1
ATOM 7204 C CA . HIS B 1 400 ? 3.877 -24.109 -7.098 1 97 400 HIS B CA 1
ATOM 7205 C C . HIS B 1 400 ? 5.281 -23.922 -6.535 1 97 400 HIS B C 1
ATOM 7207 O O . HIS B 1 400 ? 6.004 -24.891 -6.316 1 97 400 HIS B O 1
ATOM 7213 N N . ALA B 1 401 ? 5.656 -22.734 -6.234 1 96.94 401 ALA B N 1
ATOM 7214 C CA . ALA B 1 401 ? 7.043 -22.422 -5.895 1 96.94 401 ALA B CA 1
ATOM 7215 C C . ALA B 1 401 ? 7.488 -23.203 -4.656 1 96.94 401 ALA B C 1
ATOM 7217 O O . ALA B 1 401 ? 8.492 -23.906 -4.691 1 96.94 401 ALA B O 1
ATOM 7218 N N . ARG B 1 402 ? 6.762 -23.203 -3.65 1 96.81 402 ARG B N 1
ATOM 7219 C CA . ARG B 1 402 ? 7.172 -23.766 -2.371 1 96.81 402 ARG B CA 1
ATOM 7220 C C . ARG B 1 402 ? 7.215 -25.281 -2.436 1 96.81 402 ARG B C 1
ATOM 7222 O O . ARG B 1 402 ? 8.211 -25.906 -2.047 1 96.81 402 ARG B O 1
ATOM 7229 N N . PRO B 1 403 ? 6.125 -25.938 -2.881 1 97.31 403 PRO B N 1
ATOM 7230 C CA . PRO B 1 403 ? 6.207 -27.391 -2.893 1 97.31 403 PRO B CA 1
ATOM 7231 C C . PRO B 1 403 ? 7.316 -27.922 -3.803 1 97.31 403 PRO B C 1
ATOM 7233 O O . PRO B 1 403 ? 7.918 -28.953 -3.512 1 97.31 403 PRO B O 1
ATOM 7236 N N . LEU B 1 404 ? 7.594 -27.297 -4.859 1 98.12 404 LEU B N 1
ATOM 7237 C CA . LEU B 1 404 ? 8.695 -27.688 -5.723 1 98.12 404 LEU B CA 1
ATOM 7238 C C . LEU B 1 404 ? 10.039 -27.484 -5.031 1 98.12 404 LEU B C 1
ATOM 7240 O O . LEU B 1 404 ? 10.898 -28.359 -5.059 1 98.12 404 LEU B O 1
ATOM 7244 N N . ALA B 1 405 ? 10.172 -26.328 -4.391 1 97.69 405 ALA B N 1
ATOM 7245 C CA . ALA B 1 405 ? 11.406 -26.016 -3.678 1 97.69 405 ALA B CA 1
ATOM 7246 C C . ALA B 1 405 ? 11.68 -27.031 -2.576 1 97.69 405 ALA B C 1
ATOM 7248 O O . ALA B 1 405 ? 12.82 -27.469 -2.387 1 97.69 405 ALA B O 1
ATOM 7249 N N . LYS B 1 406 ? 10.68 -27.453 -1.881 1 96.5 406 LYS B N 1
ATOM 7250 C CA . LYS B 1 406 ? 10.812 -28.422 -0.8 1 96.5 406 LYS B CA 1
ATOM 7251 C C . LYS B 1 406 ? 11.32 -29.766 -1.325 1 96.5 406 LYS B C 1
ATOM 7253 O O . LYS B 1 406 ? 11.922 -30.547 -0.578 1 96.5 406 LYS B O 1
ATOM 7258 N N . ARG B 1 407 ? 11.188 -30.031 -2.574 1 97.19 407 ARG B N 1
ATOM 7259 C CA . ARG B 1 407 ? 11.586 -31.297 -3.186 1 97.19 407 ARG B CA 1
ATOM 7260 C C . ARG B 1 407 ? 12.891 -31.141 -3.957 1 97.19 407 ARG B C 1
ATOM 7262 O O . ARG B 1 407 ? 13.344 -32.062 -4.617 1 97.19 407 ARG B O 1
ATOM 7269 N N . GLY B 1 408 ? 13.414 -29.922 -3.967 1 96.38 408 GLY B N 1
ATOM 7270 C CA . GLY B 1 408 ? 14.641 -29.672 -4.703 1 96.38 408 GLY B CA 1
ATOM 7271 C C . GLY B 1 408 ? 14.445 -29.641 -6.207 1 96.38 408 GLY B C 1
ATOM 7272 O O . GLY B 1 408 ? 15.352 -29.984 -6.965 1 96.38 408 GLY B O 1
ATOM 7273 N N . LEU B 1 409 ? 13.273 -29.328 -6.637 1 97.56 409 LEU B N 1
ATOM 7274 C CA . LEU B 1 409 ? 12.977 -29.172 -8.055 1 97.56 409 LEU B CA 1
ATOM 7275 C C . LEU B 1 409 ? 12.898 -27.703 -8.445 1 97.56 409 LEU B C 1
ATOM 7277 O O . LEU B 1 409 ? 12.109 -26.953 -7.879 1 97.56 409 LEU B O 1
ATOM 7281 N N . TRP B 1 410 ? 13.719 -27.281 -9.375 1 97.06 410 TRP B N 1
ATOM 7282 C CA . TRP B 1 410 ? 13.711 -25.891 -9.82 1 97.06 410 TRP B CA 1
ATOM 7283 C C . TRP B 1 410 ? 12.719 -25.688 -10.961 1 97.06 410 TRP B C 1
ATOM 7285 O O . TRP B 1 410 ? 12.805 -26.344 -11.992 1 97.06 410 TRP B O 1
ATOM 7295 N N . PRO B 1 411 ? 11.789 -24.766 -10.781 1 97.69 411 PRO B N 1
ATOM 7296 C CA . PRO B 1 411 ? 10.742 -24.594 -11.789 1 97.69 411 PRO B CA 1
ATOM 7297 C C . PRO B 1 411 ? 11.18 -23.703 -12.953 1 97.69 411 PRO B C 1
ATOM 7299 O O . PRO B 1 411 ? 11.82 -22.672 -12.734 1 97.69 411 PRO B O 1
ATOM 7302 N N . VAL B 1 412 ? 10.852 -24.109 -14.133 1 96.94 412 VAL B N 1
ATOM 7303 C CA . VAL B 1 412 ? 11.031 -23.297 -15.336 1 96.94 412 VAL B CA 1
ATOM 7304 C C . VAL B 1 412 ? 9.727 -23.234 -16.109 1 96.94 412 VAL B C 1
ATOM 7306 O O . VAL B 1 412 ? 9.109 -24.266 -16.406 1 96.94 412 VAL B O 1
ATOM 7309 N N . ARG B 1 413 ? 9.312 -22.047 -16.453 1 96.88 413 ARG B N 1
ATOM 7310 C CA . ARG B 1 413 ? 8.078 -21.812 -17.172 1 96.88 413 ARG B CA 1
ATOM 7311 C C . ARG B 1 413 ? 8.328 -20.969 -18.422 1 96.88 413 ARG B C 1
ATOM 7313 O O . ARG B 1 413 ? 8.086 -19.766 -18.438 1 96.88 413 ARG B O 1
ATOM 7320 N N . PRO B 1 414 ? 8.625 -21.625 -19.453 1 96.31 414 PRO B N 1
ATOM 7321 C CA . PRO B 1 414 ? 9.086 -20.906 -20.641 1 96.31 414 PRO B CA 1
ATOM 7322 C C . PRO B 1 414 ? 7.996 -20.031 -21.266 1 96.31 414 PRO B C 1
ATOM 7324 O O . PRO B 1 414 ? 8.297 -18.984 -21.828 1 96.31 414 PRO B O 1
ATOM 7327 N N . LEU B 1 415 ? 6.762 -20.453 -21.141 1 96.25 415 LEU B N 1
ATOM 7328 C CA . LEU B 1 415 ? 5.691 -19.734 -21.828 1 96.25 415 LEU B CA 1
ATOM 7329 C C . LEU B 1 415 ? 5.379 -18.422 -21.109 1 96.25 415 LEU B C 1
ATOM 7331 O O . LEU B 1 415 ? 4.668 -17.578 -21.641 1 96.25 415 LEU B O 1
ATOM 7335 N N . GLY B 1 416 ? 5.926 -18.312 -19.953 1 92.44 416 GLY B N 1
ATOM 7336 C CA . GLY B 1 416 ? 5.77 -17.062 -19.219 1 92.44 416 GLY B CA 1
ATOM 7337 C C . GLY B 1 416 ? 7 -16.172 -19.281 1 92.44 416 GLY B C 1
ATOM 7338 O O . GLY B 1 416 ? 7.035 -15.109 -18.672 1 92.44 416 GLY B O 1
ATOM 7339 N N . ASP B 1 417 ? 7.977 -16.578 -20 1 91.06 417 ASP B N 1
ATOM 7340 C CA . ASP B 1 417 ? 9.195 -15.789 -20.172 1 91.06 417 ASP B CA 1
ATOM 7341 C C . ASP B 1 417 ? 8.898 -14.5 -20.938 1 91.06 417 ASP B C 1
ATOM 7343 O O . ASP B 1 417 ? 8.234 -14.516 -21.969 1 91.06 417 ASP B O 1
ATOM 7347 N N . PRO B 1 418 ? 9.422 -13.391 -20.406 1 86.12 418 PRO B N 1
ATOM 7348 C CA . PRO B 1 418 ? 9.125 -12.102 -21.047 1 86.12 418 PRO B CA 1
ATOM 7349 C C . PRO B 1 418 ? 9.523 -12.055 -22.516 1 86.12 418 PRO B C 1
ATOM 7351 O O . PRO B 1 418 ? 8.852 -11.422 -23.328 1 86.12 418 PRO B O 1
ATOM 7354 N N . ARG B 1 419 ? 10.586 -12.68 -22.984 1 87.38 419 ARG B N 1
ATOM 7355 C CA . ARG B 1 419 ? 11.031 -12.695 -24.375 1 87.38 419 ARG B CA 1
ATOM 7356 C C . ARG B 1 419 ? 9.977 -13.328 -25.281 1 87.38 419 ARG B C 1
ATOM 7358 O O . ARG B 1 419 ? 9.719 -12.844 -26.375 1 87.38 419 ARG B O 1
ATOM 7365 N N . LEU B 1 420 ? 9.445 -14.367 -24.766 1 91.12 420 LEU B N 1
ATOM 7366 C CA . LEU B 1 420 ? 8.438 -15.078 -25.547 1 91.12 420 LEU B CA 1
ATOM 7367 C C . LEU B 1 420 ? 7.121 -14.305 -25.562 1 91.12 420 LEU B C 1
ATOM 7369 O O . LEU B 1 420 ? 6.438 -14.258 -26.594 1 91.12 420 LEU B O 1
ATOM 7373 N N . ILE B 1 421 ? 6.746 -13.781 -24.453 1 87.06 421 ILE B N 1
ATOM 7374 C CA . ILE B 1 421 ? 5.539 -12.969 -24.359 1 87.06 421 ILE B CA 1
ATOM 7375 C C . ILE B 1 421 ? 5.621 -11.812 -25.344 1 87.06 421 ILE B C 1
ATOM 7377 O O . ILE B 1 421 ? 4.652 -11.523 -26.062 1 87.06 421 ILE B O 1
ATOM 7381 N N . ASN B 1 422 ? 6.75 -11.203 -25.375 1 84.06 422 ASN B N 1
ATOM 7382 C CA . ASN B 1 422 ? 6.953 -10.094 -26.297 1 84.06 422 ASN B CA 1
ATOM 7383 C C . ASN B 1 422 ? 6.844 -10.547 -27.75 1 84.06 422 ASN B C 1
ATOM 7385 O O . ASN B 1 422 ? 6.293 -9.828 -28.594 1 84.06 422 ASN B O 1
ATOM 7389 N N . THR B 1 423 ? 7.402 -11.633 -28.062 1 89 423 THR B N 1
ATOM 7390 C CA . THR B 1 423 ? 7.324 -12.188 -29.406 1 89 423 THR B CA 1
ATOM 7391 C C . THR B 1 423 ? 5.883 -12.516 -29.781 1 89 423 THR B C 1
ATOM 7393 O O . THR B 1 423 ? 5.434 -12.211 -30.891 1 89 423 THR B O 1
ATOM 7396 N N . ALA B 1 424 ? 5.207 -13.117 -28.844 1 88.31 424 ALA B N 1
ATOM 7397 C CA . ALA B 1 424 ? 3.822 -13.508 -29.094 1 88.31 424 ALA B CA 1
ATOM 7398 C C . ALA B 1 424 ? 2.934 -12.281 -29.281 1 88.31 424 ALA B C 1
ATOM 7400 O O . ALA B 1 424 ? 1.976 -12.312 -30.062 1 88.31 424 ALA B O 1
ATOM 7401 N N . ALA B 1 425 ? 3.213 -11.227 -28.562 1 82.31 425 ALA B N 1
ATOM 7402 C CA . ALA B 1 425 ? 2.42 -10 -28.641 1 82.31 425 ALA B CA 1
ATOM 7403 C C . ALA B 1 425 ? 2.484 -9.383 -30.031 1 82.31 425 ALA B C 1
ATOM 7405 O O . ALA B 1 425 ? 1.57 -8.664 -30.438 1 82.31 425 ALA B O 1
ATOM 7406 N N . LYS B 1 426 ? 3.514 -9.727 -30.781 1 84.56 426 LYS B N 1
ATOM 7407 C CA . LYS B 1 426 ? 3.717 -9.164 -32.125 1 84.56 426 LYS B CA 1
ATOM 7408 C C . LYS B 1 426 ? 3.025 -10.008 -33.188 1 84.56 426 LYS B C 1
ATOM 7410 O O . LYS B 1 426 ? 2.912 -9.586 -34.344 1 84.56 426 LYS B O 1
ATOM 7415 N N . LEU B 1 427 ? 2.537 -11.086 -32.75 1 88.31 427 LEU B N 1
ATOM 7416 C CA . LEU B 1 427 ? 1.896 -11.984 -33.719 1 88.31 427 LEU B CA 1
ATOM 7417 C C . LEU B 1 427 ? 0.51 -11.469 -34.094 1 88.31 427 LEU B C 1
ATOM 7419 O O . LEU B 1 427 ? -0.162 -10.828 -33.281 1 88.31 427 LEU B O 1
ATOM 7423 N N . PRO B 1 428 ? 0.118 -11.734 -35.312 1 86.75 428 PRO B N 1
ATOM 7424 C CA . PRO B 1 428 ? -1.255 -11.398 -35.688 1 86.75 428 PRO B CA 1
ATOM 7425 C C . PRO B 1 428 ? -2.297 -12.078 -34.812 1 86.75 428 PRO B C 1
ATOM 7427 O O . PRO B 1 428 ? -2.045 -13.164 -34.281 1 86.75 428 PRO B O 1
ATOM 7430 N N . LEU B 1 429 ? -3.441 -11.508 -34.719 1 85 429 LEU B N 1
ATOM 7431 C CA . LEU B 1 429 ? -4.531 -11.992 -33.875 1 85 429 LEU B CA 1
ATOM 7432 C C . LEU B 1 429 ? -4.914 -13.414 -34.25 1 85 429 LEU B C 1
ATOM 7434 O O . LEU B 1 429 ? -5.273 -14.219 -33.406 1 85 429 LEU B O 1
ATOM 7438 N N . ALA B 1 430 ? -4.789 -13.719 -35.5 1 86.06 430 ALA B N 1
ATOM 7439 C CA . ALA B 1 430 ? -5.191 -15.039 -36 1 86.06 430 ALA B CA 1
ATOM 7440 C C . ALA B 1 430 ? -4.312 -16.141 -35.406 1 86.06 430 ALA B C 1
ATOM 7442 O O . ALA B 1 430 ? -4.773 -17.266 -35.188 1 86.06 430 ALA B O 1
ATOM 7443 N N . LEU B 1 431 ? -3.094 -15.859 -35.094 1 88.94 431 LEU B N 1
ATOM 7444 C CA . LEU B 1 431 ? -2.168 -16.844 -34.531 1 88.94 431 LEU B CA 1
ATOM 7445 C C . LEU B 1 431 ? -2.283 -16.891 -33.031 1 88.94 431 LEU B C 1
ATOM 7447 O O . LEU B 1 431 ? -1.843 -17.859 -32.406 1 88.94 431 LEU B O 1
ATOM 7451 N N . ARG B 1 432 ? -2.803 -15.898 -32.406 1 87.69 432 ARG B N 1
ATOM 7452 C CA . ARG B 1 432 ? -2.969 -15.875 -30.953 1 87.69 432 ARG B CA 1
ATOM 7453 C C . ARG B 1 432 ? -4.312 -16.469 -30.547 1 87.69 432 ARG B C 1
ATOM 7455 O O . ARG B 1 432 ? -4.41 -17.141 -29.516 1 87.69 432 ARG B O 1
ATOM 7462 N N . ALA B 1 433 ? -5.234 -16.234 -31.453 1 85.44 433 ALA B N 1
ATOM 7463 C CA . ALA B 1 433 ? -6.578 -16.734 -31.172 1 85.44 433 ALA B CA 1
ATOM 7464 C C . ALA B 1 433 ? -6.586 -18.25 -31.047 1 85.44 433 ALA B C 1
ATOM 7466 O O . ALA B 1 433 ? -5.938 -18.938 -31.844 1 85.44 433 ALA B O 1
ATOM 7467 N N . ASP B 1 434 ? -7.203 -18.672 -30.078 1 87.25 434 ASP B N 1
ATOM 7468 C CA . ASP B 1 434 ? -7.387 -20.094 -29.844 1 87.25 434 ASP B CA 1
ATOM 7469 C C . ASP B 1 434 ? -6.043 -20.828 -29.797 1 87.25 434 ASP B C 1
ATOM 7471 O O . ASP B 1 434 ? -5.945 -21.984 -30.188 1 87.25 434 ASP B O 1
ATOM 7475 N N . LYS B 1 435 ? -5.004 -20.172 -29.5 1 92 435 LYS B N 1
ATOM 7476 C CA . LYS B 1 435 ? -3.656 -20.719 -29.344 1 92 435 LYS B CA 1
ATOM 7477 C C . LYS B 1 435 ? -3.154 -21.328 -30.641 1 92 435 LYS B C 1
ATOM 7479 O O . LYS B 1 435 ? -2.504 -22.375 -30.625 1 92 435 LYS B O 1
ATOM 7484 N N . GLU B 1 436 ? -3.467 -20.719 -31.766 1 92.81 436 GLU B N 1
ATOM 7485 C CA . GLU B 1 436 ? -3.1 -21.219 -33.094 1 92.81 436 GLU B CA 1
ATOM 7486 C C . GLU B 1 436 ? -1.584 -21.312 -33.25 1 92.81 436 GLU B C 1
ATOM 7488 O O . GLU B 1 436 ? -1.077 -22.203 -33.938 1 92.81 436 GLU B O 1
ATOM 7493 N N . VAL B 1 437 ? -0.923 -20.469 -32.594 1 93.5 437 VAL B N 1
ATOM 7494 C CA . VAL B 1 437 ? 0.533 -20.469 -32.719 1 93.5 437 VAL B CA 1
ATOM 7495 C C . VAL B 1 437 ? 1.085 -21.766 -32.125 1 93.5 437 VAL B C 1
ATO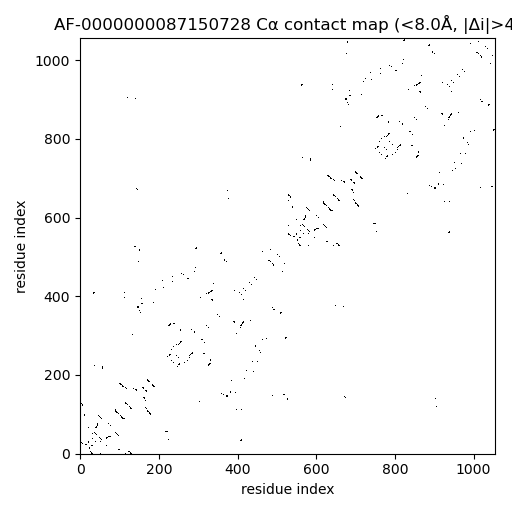M 7497 O O . VAL B 1 437 ? 2.002 -22.375 -32.688 1 93.5 437 VAL B O 1
ATOM 7500 N N . LEU B 1 438 ? 0.562 -22.25 -31.031 1 95.62 438 LEU B N 1
ATOM 7501 C CA . LEU B 1 438 ? 1 -23.484 -30.406 1 95.62 438 LEU B CA 1
ATOM 7502 C C . LEU B 1 438 ? 0.567 -24.688 -31.234 1 95.62 438 LEU B C 1
ATOM 7504 O O . LEU B 1 438 ? 1.333 -25.641 -31.406 1 95.62 438 LEU B O 1
ATOM 7508 N N . ARG B 1 439 ? -0.642 -24.562 -31.703 1 95.12 439 ARG B N 1
ATOM 7509 C CA . ARG B 1 439 ? -1.145 -25.625 -32.562 1 95.12 439 ARG B CA 1
ATOM 7510 C C . ARG B 1 439 ? -0.258 -25.812 -33.781 1 95.12 439 ARG B C 1
ATOM 7512 O O . ARG B 1 439 ? 0.122 -26.938 -34.125 1 95.12 439 ARG B O 1
ATOM 7519 N N . SER B 1 440 ? 0.01 -24.719 -34.438 1 94.5 440 SER B N 1
ATOM 7520 C CA . SER B 1 440 ? 0.846 -24.75 -35.625 1 94.5 440 SER B CA 1
ATOM 7521 C C . SER B 1 440 ? 2.254 -25.234 -35.312 1 94.5 440 SER B C 1
ATOM 7523 O O . SER B 1 440 ? 2.838 -26 -36.062 1 94.5 440 SER B O 1
ATOM 7525 N N . TYR B 1 441 ? 2.762 -24.75 -34.25 1 95.62 441 TYR B N 1
ATOM 7526 C CA . TYR B 1 441 ? 4.078 -25.188 -33.781 1 95.62 441 TYR B CA 1
ATOM 7527 C C . TYR B 1 441 ? 4.121 -26.703 -33.594 1 95.62 441 TYR B C 1
ATOM 7529 O O . TYR B 1 441 ? 5.035 -27.359 -34.094 1 95.62 441 TYR B O 1
ATOM 7537 N N . LEU B 1 442 ? 3.143 -27.266 -32.969 1 96.75 442 LEU B N 1
ATOM 7538 C CA . LEU B 1 442 ? 3.09 -28.688 -32.688 1 96.75 442 LEU B CA 1
ATOM 7539 C C . LEU B 1 442 ? 2.848 -29.5 -33.938 1 96.75 442 LEU B C 1
ATOM 7541 O O . LEU B 1 442 ? 3.439 -30.562 -34.125 1 96.75 442 LEU B O 1
ATOM 7545 N N . ARG B 1 443 ? 2.014 -28.984 -34.75 1 95.19 443 ARG B N 1
ATOM 7546 C CA . ARG B 1 443 ? 1.752 -29.656 -36 1 95.19 443 ARG B CA 1
ATOM 7547 C C . ARG B 1 443 ? 3.025 -29.797 -36.844 1 95.19 443 ARG B C 1
ATOM 7549 O O . ARG B 1 443 ? 3.291 -30.859 -37.406 1 95.19 443 ARG B O 1
ATOM 7556 N N . ASN B 1 444 ? 3.709 -28.781 -36.844 1 93.75 444 ASN B N 1
ATOM 7557 C CA . ASN B 1 444 ? 4.949 -28.766 -37.625 1 93.75 444 ASN B CA 1
ATOM 7558 C C . ASN B 1 444 ? 5.984 -29.719 -37.031 1 93.75 444 ASN B C 1
ATOM 7560 O O . ASN B 1 444 ? 6.742 -30.344 -37.75 1 93.75 444 ASN B O 1
ATOM 7564 N N . ARG B 1 445 ? 6.043 -29.812 -35.812 1 93.81 445 ARG B N 1
ATOM 7565 C CA . ARG B 1 445 ? 7.09 -30.594 -35.125 1 93.81 445 ARG B CA 1
ATOM 7566 C C . ARG B 1 445 ? 6.711 -32.062 -35.031 1 93.81 445 ARG B C 1
ATOM 7568 O O . ARG B 1 445 ? 7.578 -32.938 -35.094 1 93.81 445 ARG B O 1
ATOM 7575 N N . LEU B 1 446 ? 5.473 -32.312 -34.844 1 94.25 446 LEU B N 1
ATOM 7576 C CA . LEU B 1 446 ? 5.016 -33.656 -34.656 1 94.25 446 LEU B CA 1
ATOM 7577 C C . LEU B 1 446 ? 4.668 -34.312 -36 1 94.25 446 LEU B C 1
ATOM 7579 O O . LEU B 1 446 ? 4.613 -35.531 -36.094 1 94.25 446 LEU B O 1
ATOM 7583 N N . GLY B 1 447 ? 4.363 -33.531 -36.969 1 91.88 447 GLY B N 1
ATOM 7584 C CA . GLY B 1 447 ? 4.023 -34.031 -38.312 1 91.88 447 GLY B CA 1
ATOM 7585 C C . GLY B 1 447 ? 2.6 -34.531 -38.406 1 91.88 447 GLY B C 1
ATOM 7586 O O . GLY B 1 447 ? 2.234 -35.188 -39.375 1 91.88 447 GLY B O 1
ATOM 7587 N N . CYS B 1 448 ? 1.852 -34.375 -37.344 1 90.12 448 CYS B N 1
ATOM 7588 C CA . CYS B 1 448 ? 0.448 -34.781 -37.312 1 90.12 448 CYS B CA 1
ATOM 7589 C C . CYS B 1 448 ? -0.378 -33.812 -36.469 1 90.12 448 CYS B C 1
ATOM 7591 O O . CYS B 1 448 ? 0.174 -33 -35.719 1 90.12 448 CYS B O 1
ATOM 7593 N N . ASP B 1 449 ? -1.717 -33.969 -36.625 1 91.12 449 ASP B N 1
ATOM 7594 C CA . ASP B 1 449 ? -2.629 -33.094 -35.906 1 91.12 449 ASP B CA 1
ATOM 7595 C C . ASP B 1 449 ? -3.104 -33.75 -34.625 1 91.12 449 ASP B C 1
ATOM 7597 O O . ASP B 1 449 ? -4.168 -34.344 -34.562 1 91.12 449 ASP B O 1
ATOM 7601 N N . VAL B 1 450 ? -2.42 -33.469 -33.594 1 92.56 450 VAL B N 1
ATOM 7602 C CA . VAL B 1 450 ? -2.717 -34.031 -32.312 1 92.56 450 VAL B CA 1
ATOM 7603 C C . VAL B 1 450 ? -3.834 -33.25 -31.625 1 92.56 450 VAL B C 1
ATOM 7605 O O . VAL B 1 450 ? -4.629 -33.812 -30.859 1 92.56 450 VAL B O 1
ATOM 7608 N N . PHE B 1 451 ? -3.895 -31.922 -31.922 1 94.56 451 PHE B N 1
ATOM 7609 C CA . PHE B 1 451 ? -4.84 -31.031 -31.281 1 94.56 451 PHE B CA 1
ATOM 7610 C C . PHE B 1 451 ? -5.727 -30.344 -32.312 1 94.56 451 PHE B C 1
ATOM 7612 O O . PHE B 1 451 ? -5.531 -29.156 -32.625 1 94.56 451 PHE B O 1
ATOM 7619 N N . PRO B 1 452 ? -6.723 -31 -32.75 1 91.88 452 PRO B N 1
ATOM 7620 C CA . PRO B 1 452 ? -7.578 -30.406 -33.75 1 91.88 452 PRO B CA 1
ATOM 7621 C C . PRO B 1 452 ? -8.406 -29.234 -33.219 1 91.88 452 PRO B C 1
ATOM 7623 O O . PRO B 1 452 ? -8.625 -29.125 -32.031 1 91.88 452 PRO B O 1
ATOM 7626 N N . HIS B 1 453 ? -8.844 -28.453 -34.094 1 89.62 453 HIS B N 1
ATOM 7627 C CA . HIS B 1 453 ? -9.703 -27.344 -33.719 1 89.62 453 HIS B CA 1
ATOM 7628 C C . HIS B 1 453 ? -10.992 -27.828 -33.062 1 89.62 453 HIS B C 1
ATOM 7630 O O . HIS B 1 453 ? -11.594 -28.797 -33.531 1 89.62 453 HIS B O 1
ATOM 7636 N N . GLY B 1 454 ? -11.312 -27.188 -32 1 83.19 454 GLY B N 1
ATOM 7637 C CA . GLY B 1 454 ? -12.578 -27.484 -31.359 1 83.19 454 GLY B CA 1
ATOM 7638 C C . GLY B 1 454 ? -12.477 -28.609 -30.344 1 83.19 454 GLY B C 1
ATOM 7639 O O . GLY B 1 454 ? -13.469 -28.938 -29.688 1 83.19 454 GLY B O 1
ATOM 7640 N N . TYR B 1 455 ? -11.312 -29.203 -30.203 1 85.12 455 TYR B N 1
ATOM 7641 C CA . TYR B 1 455 ? -11.234 -30.25 -29.203 1 85.12 455 TYR B CA 1
ATOM 7642 C C . TYR B 1 455 ? -11.445 -29.688 -27.797 1 85.12 455 TYR B C 1
ATOM 7644 O O . TYR B 1 455 ? -11.148 -28.516 -27.547 1 85.12 455 TYR B O 1
ATOM 7652 N N . VAL B 1 456 ? -12.055 -30.438 -26.938 1 82.5 456 VAL B N 1
ATOM 7653 C CA . VAL B 1 456 ? -12.336 -29.984 -25.578 1 82.5 456 VAL B CA 1
ATOM 7654 C C . VAL B 1 456 ? -11.414 -30.719 -24.594 1 82.5 456 VAL B C 1
ATOM 7656 O O . VAL B 1 456 ? -11.453 -31.938 -24.469 1 82.5 456 VAL B O 1
ATOM 7659 N N . LYS B 1 457 ? -10.633 -29.984 -23.938 1 84.69 457 LYS B N 1
ATOM 7660 C CA . LYS B 1 457 ? -9.68 -30.516 -22.969 1 84.69 457 LYS B CA 1
ATOM 7661 C C . LYS B 1 457 ? -10.383 -30.922 -21.672 1 84.69 457 LYS B C 1
ATOM 7663 O O . LYS B 1 457 ? -11.352 -30.281 -21.266 1 84.69 457 LYS B O 1
ATOM 7668 N N . GLU B 1 458 ? -9.828 -31.969 -21.109 1 87.69 458 GLU B N 1
ATOM 7669 C CA . GLU B 1 458 ? -10.32 -32.375 -19.781 1 87.69 458 GLU B CA 1
ATOM 7670 C C . GLU B 1 458 ? -10.047 -31.281 -18.75 1 87.69 458 GLU B C 1
ATOM 7672 O O . GLU B 1 458 ? -9.047 -30.562 -18.844 1 87.69 458 GLU B O 1
ATOM 7677 N N . THR B 1 459 ? -10.992 -31.156 -17.781 1 85.62 459 THR B N 1
ATOM 7678 C CA . THR B 1 459 ? -10.852 -30.141 -16.75 1 85.62 459 THR B CA 1
ATOM 7679 C C . THR B 1 459 ? -10.938 -30.781 -15.359 1 85.62 459 THR B C 1
ATOM 7681 O O . THR B 1 459 ? -11.469 -31.891 -15.211 1 85.62 459 THR B O 1
ATOM 7684 N N . PHE B 1 460 ? -10.438 -30.094 -14.352 1 88.56 460 PHE B N 1
ATOM 7685 C CA . PHE B 1 460 ? -10.477 -30.516 -12.961 1 88.56 460 PHE B CA 1
ATOM 7686 C C . PHE B 1 460 ? -11.828 -30.203 -12.328 1 88.56 460 PHE B C 1
ATOM 7688 O O . PHE B 1 460 ? -12.023 -30.406 -11.133 1 88.56 460 PHE B O 1
ATOM 7695 N N . ALA B 1 461 ? -12.82 -29.75 -13.023 1 83.75 461 ALA B N 1
ATOM 7696 C CA . ALA B 1 461 ? -14.07 -29.156 -12.539 1 83.75 461 ALA B CA 1
ATOM 7697 C C . ALA B 1 461 ? -14.836 -30.141 -11.656 1 83.75 461 ALA B C 1
ATOM 7699 O O . ALA B 1 461 ? -15.523 -29.734 -10.711 1 83.75 461 ALA B O 1
ATOM 7700 N N . LEU B 1 462 ? -14.648 -31.453 -11.922 1 85.56 462 LEU B N 1
ATOM 7701 C CA . LEU B 1 462 ? -15.461 -32.438 -11.211 1 85.56 462 LEU B CA 1
ATOM 7702 C C . LEU B 1 462 ? -14.68 -33.031 -10.047 1 85.56 462 LEU B C 1
ATOM 7704 O O . LEU B 1 462 ? -15.25 -33.781 -9.234 1 85.56 462 LEU B O 1
ATOM 7708 N N . VAL B 1 463 ? -13.484 -32.688 -9.875 1 93.62 463 VAL B N 1
ATOM 7709 C CA . VAL B 1 463 ? -12.625 -33.312 -8.875 1 93.62 463 VAL B CA 1
ATOM 7710 C C . VAL B 1 463 ? -13.008 -32.812 -7.48 1 93.62 463 VAL B C 1
ATOM 7712 O O . VAL B 1 463 ? -13.273 -33.594 -6.578 1 93.62 463 VAL B O 1
ATOM 7715 N N . LEU B 1 464 ? -13.156 -31.516 -7.328 1 95.38 464 LEU B N 1
ATOM 7716 C CA . LEU B 1 464 ? -13.336 -30.938 -6.004 1 95.38 464 LEU B CA 1
ATOM 7717 C C . LEU B 1 464 ? -14.734 -31.219 -5.465 1 95.38 464 LEU B C 1
ATOM 7719 O O . LEU B 1 464 ? -14.891 -31.547 -4.285 1 95.38 464 LEU B O 1
ATOM 7723 N N . PRO B 1 465 ? -15.773 -31.156 -6.309 1 94.25 465 PRO B N 1
ATOM 7724 C CA . PRO B 1 465 ? -17.078 -31.531 -5.777 1 94.25 465 PRO B CA 1
ATOM 7725 C C . PRO B 1 465 ? -17.094 -32.969 -5.23 1 94.25 465 PRO B C 1
ATOM 7727 O O . PRO B 1 465 ? -17.688 -33.219 -4.176 1 94.25 465 PRO B O 1
ATOM 7730 N N . GLU B 1 466 ? -16.453 -33.844 -5.902 1 93.81 466 GLU B N 1
ATOM 7731 C CA . GLU B 1 466 ? -16.375 -35.219 -5.453 1 93.81 466 GLU B CA 1
ATOM 7732 C C . GLU B 1 466 ? -15.562 -35.344 -4.168 1 93.81 466 GLU B C 1
ATOM 7734 O O . GLU B 1 466 ? -15.938 -36.094 -3.26 1 93.81 466 GLU B O 1
ATOM 7739 N N . ALA B 1 467 ? -14.453 -34.688 -4.156 1 96.31 467 ALA B N 1
ATOM 7740 C CA . ALA B 1 467 ? -13.602 -34.719 -2.973 1 96.31 467 ALA B CA 1
ATOM 7741 C C . ALA B 1 467 ? -14.32 -34.156 -1.754 1 96.31 467 ALA B C 1
ATOM 7743 O O . ALA B 1 467 ? -14.203 -34.688 -0.648 1 96.31 467 ALA B O 1
ATOM 7744 N N . ILE B 1 468 ? -15.109 -33.062 -1.896 1 96.88 468 ILE B N 1
ATOM 7745 C CA . ILE B 1 468 ? -15.859 -32.438 -0.82 1 96.88 468 ILE B CA 1
ATOM 7746 C C . ILE B 1 468 ? -16.969 -33.375 -0.333 1 96.88 468 ILE B C 1
ATOM 7748 O O . ILE B 1 468 ? -17.156 -33.531 0.873 1 96.88 468 ILE B O 1
ATOM 7752 N N . ALA B 1 469 ? -17.625 -33.969 -1.256 1 95.19 469 ALA B N 1
ATOM 7753 C CA . ALA B 1 469 ? -18.703 -34.906 -0.906 1 95.19 469 ALA B CA 1
ATOM 7754 C C . ALA B 1 469 ? -18.172 -36.062 -0.089 1 95.19 469 ALA B C 1
ATOM 7756 O O . ALA B 1 469 ? -18.812 -36.531 0.858 1 95.19 469 ALA B O 1
ATOM 7757 N N . ALA B 1 470 ? -17.031 -36.531 -0.441 1 94.88 470 ALA B N 1
ATOM 7758 C CA . ALA B 1 470 ? -16.438 -37.688 0.235 1 94.88 470 ALA B CA 1
ATOM 7759 C C . ALA B 1 470 ? -16.047 -37.344 1.672 1 94.88 470 ALA B C 1
ATOM 7761 O O . ALA B 1 470 ? -15.969 -38.219 2.529 1 94.88 470 ALA B O 1
ATOM 7762 N N . ARG B 1 471 ? -15.852 -36.062 1.958 1 95.88 471 ARG B N 1
ATOM 7763 C CA . ARG B 1 471 ? -15.406 -35.656 3.283 1 95.88 471 ARG B CA 1
ATOM 7764 C C . ARG B 1 471 ? -16.438 -34.75 3.938 1 95.88 471 ARG B C 1
ATOM 7766 O O . ARG B 1 471 ? -16.094 -33.938 4.824 1 95.88 471 ARG B O 1
ATOM 7773 N N . ALA B 1 472 ? -17.625 -34.781 3.531 1 95.88 472 ALA B N 1
ATOM 7774 C CA . ALA B 1 472 ? -18.672 -33.844 3.945 1 95.88 472 ALA B CA 1
ATOM 7775 C C . ALA B 1 472 ? -18.844 -33.844 5.461 1 95.88 472 ALA B C 1
ATOM 7777 O O . ALA B 1 472 ? -18.922 -32.781 6.078 1 95.88 472 ALA B O 1
ATOM 7778 N N . ASP B 1 473 ? -18.859 -35 6.113 1 95.75 473 ASP B N 1
ATOM 7779 C CA . ASP B 1 473 ? -19.062 -35.125 7.555 1 95.75 473 ASP B CA 1
ATOM 7780 C C . ASP B 1 473 ? -17.891 -34.5 8.32 1 95.75 473 ASP B C 1
ATOM 7782 O O . ASP B 1 473 ? -18.094 -33.781 9.305 1 95.75 473 ASP B O 1
ATOM 7786 N N . THR B 1 474 ? -16.734 -34.781 7.867 1 96.31 474 THR B N 1
ATOM 7787 C CA . THR B 1 474 ? -15.539 -34.219 8.5 1 96.31 474 THR B CA 1
ATOM 7788 C C . THR B 1 474 ? -15.531 -32.719 8.406 1 96.31 474 THR B C 1
ATOM 7790 O O . THR B 1 474 ? -15.266 -32.031 9.398 1 96.31 474 THR B O 1
ATOM 7793 N N . ILE B 1 475 ? -15.836 -32.156 7.254 1 97.5 475 ILE B N 1
ATOM 7794 C CA . ILE B 1 475 ? -15.844 -30.734 7.023 1 97.5 475 ILE B CA 1
ATOM 7795 C C . ILE B 1 475 ? -16.891 -30.062 7.918 1 97.5 475 ILE B C 1
ATOM 7797 O O . ILE B 1 475 ? -16.609 -29.062 8.578 1 97.5 475 ILE B O 1
ATOM 7801 N N . SER B 1 476 ? -18.062 -30.672 7.957 1 96.81 476 SER B N 1
ATOM 7802 C CA . SER B 1 476 ? -19.156 -30.125 8.773 1 96.81 476 SER B CA 1
ATOM 7803 C C . SER B 1 476 ? -18.766 -30.109 10.25 1 96.81 476 SER B C 1
ATOM 7805 O O . SER B 1 476 ? -19.062 -29.141 10.961 1 96.81 476 SER B O 1
ATOM 7807 N N . SER B 1 477 ? -18.156 -31.172 10.648 1 97 477 SER B N 1
ATOM 7808 C CA . SER B 1 477 ? -17.719 -31.25 12.039 1 97 477 SER B CA 1
ATOM 7809 C C . SER B 1 477 ? -16.672 -30.203 12.359 1 97 477 SER B C 1
ATOM 7811 O O . SER B 1 477 ? -16.719 -29.547 13.398 1 97 477 SER B O 1
ATOM 7813 N N . GLN B 1 478 ? -15.711 -30.047 11.492 1 97 478 GLN B N 1
ATOM 7814 C CA . GLN B 1 478 ? -14.641 -29.078 11.695 1 97 478 GLN B CA 1
ATOM 7815 C C . GLN B 1 478 ? -15.188 -27.656 11.695 1 97 478 GLN B C 1
ATOM 7817 O O . GLN B 1 478 ? -14.695 -26.797 12.43 1 97 478 GLN B O 1
ATOM 7822 N N . LEU B 1 479 ? -16.219 -27.406 10.953 1 97.25 479 LEU B N 1
ATOM 7823 C CA . LEU B 1 479 ? -16.781 -26.062 10.805 1 97.25 479 LEU B CA 1
ATOM 7824 C C . LEU B 1 479 ? -17.703 -25.719 11.969 1 97.25 479 LEU B C 1
ATOM 7826 O O . LEU B 1 479 ? -18.234 -24.625 12.031 1 97.25 479 LEU B O 1
ATOM 7830 N N . SER B 1 480 ? -17.875 -26.656 12.867 1 95.75 480 SER B N 1
ATOM 7831 C CA . SER B 1 480 ? -18.578 -26.297 14.102 1 95.75 480 SER B CA 1
ATOM 7832 C C . SER B 1 480 ? -17.891 -25.109 14.789 1 95.75 480 SER B C 1
ATOM 7834 O O . SER B 1 480 ? -18.562 -24.297 15.438 1 95.75 480 SER B O 1
ATOM 7836 N N . SER B 1 481 ? -16.625 -25.125 14.609 1 95.44 481 SER B N 1
ATOM 7837 C CA . SER B 1 481 ? -15.836 -23.938 14.945 1 95.44 481 SER B CA 1
ATOM 7838 C C . SER B 1 481 ? -15.211 -23.328 13.695 1 95.44 481 SER B C 1
ATOM 7840 O O . SER B 1 481 ? -14.328 -23.938 13.078 1 95.44 481 SER B O 1
ATOM 7842 N N . CYS B 1 482 ? -15.664 -22.188 13.367 1 97.06 482 CYS B N 1
ATOM 7843 C CA . CYS B 1 482 ? -15.227 -21.531 12.141 1 97.06 482 CYS B CA 1
ATOM 7844 C C . CYS B 1 482 ? -14.312 -20.359 12.445 1 97.06 482 CYS B C 1
ATOM 7846 O O . CYS B 1 482 ? -14.766 -19.328 12.953 1 97.06 482 CYS B O 1
ATOM 7848 N N . ALA B 1 483 ? -13.055 -20.469 12.109 1 96.25 483 ALA B N 1
ATOM 7849 C CA . ALA B 1 483 ? -12.055 -19.453 12.43 1 96.25 483 ALA B CA 1
ATOM 7850 C C . ALA B 1 483 ? -12.359 -18.141 11.711 1 96.25 483 ALA B C 1
ATOM 7852 O O . ALA B 1 483 ? -12.281 -17.062 12.305 1 96.25 483 ALA B O 1
ATOM 7853 N N . LEU B 1 484 ? -12.711 -18.203 10.414 1 97.69 484 LEU B N 1
ATOM 7854 C CA . LEU B 1 484 ? -13 -17 9.641 1 97.69 484 LEU B CA 1
ATOM 7855 C C . LEU B 1 484 ? -14.211 -16.266 10.203 1 97.69 484 LEU B C 1
ATOM 7857 O O . LEU B 1 484 ? -14.273 -15.039 10.141 1 97.69 484 LEU B O 1
ATOM 7861 N N . ALA B 1 485 ? -15.172 -17.016 10.719 1 97.31 485 ALA B N 1
ATOM 7862 C CA . ALA B 1 485 ? -16.312 -16.391 11.383 1 97.31 485 ALA B CA 1
ATOM 7863 C C . ALA B 1 485 ? -15.891 -15.695 12.672 1 97.31 485 ALA B C 1
ATOM 7865 O O . ALA B 1 485 ? -16.391 -14.609 12.992 1 97.31 485 ALA B O 1
ATOM 7866 N N . ASP B 1 486 ? -14.984 -16.312 13.383 1 92.69 486 ASP B N 1
ATOM 7867 C CA . ASP B 1 486 ? -14.477 -15.719 14.609 1 92.69 486 ASP B CA 1
ATOM 7868 C C . ASP B 1 486 ? -13.758 -14.406 14.328 1 92.69 486 ASP B C 1
ATOM 7870 O O . ASP B 1 486 ? -13.789 -13.484 15.148 1 92.69 486 ASP B O 1
ATOM 7874 N N . PHE B 1 487 ? -13.164 -14.336 13.172 1 91.38 487 PHE B N 1
ATOM 7875 C CA . PHE B 1 487 ? -12.477 -13.109 12.773 1 91.38 487 PHE B CA 1
ATOM 7876 C C . PHE B 1 487 ? -13.461 -12.109 12.188 1 91.38 487 PHE B C 1
ATOM 7878 O O . PHE B 1 487 ? -13.07 -11.008 11.789 1 91.38 487 PHE B O 1
ATOM 7885 N N . GLY B 1 488 ? -14.703 -12.477 12.047 1 92.19 488 GLY B N 1
ATOM 7886 C CA . GLY B 1 488 ? -15.766 -11.586 11.617 1 92.19 488 GLY B CA 1
ATOM 7887 C C . GLY B 1 488 ? -15.812 -11.406 10.109 1 92.19 488 GLY B C 1
ATOM 7888 O O . GLY B 1 488 ? -16.344 -10.414 9.617 1 92.19 488 GLY B O 1
ATOM 7889 N N . LEU B 1 489 ? -15.328 -12.352 9.352 1 96.62 489 LEU B N 1
ATOM 7890 C CA . LEU B 1 489 ? -15.234 -12.172 7.906 1 96.62 489 LEU B CA 1
ATOM 7891 C C . LEU B 1 489 ? -16.391 -12.883 7.199 1 96.62 489 LEU B C 1
ATOM 7893 O O . LEU B 1 489 ? -16.859 -12.43 6.152 1 96.62 489 LEU B O 1
ATOM 7897 N N . VAL B 1 490 ? -16.828 -14 7.785 1 98.5 490 VAL B N 1
ATOM 7898 C CA . VAL B 1 490 ? -17.891 -14.766 7.125 1 98.5 490 VAL B CA 1
ATOM 7899 C C . VAL B 1 490 ? -18.969 -15.133 8.141 1 98.5 490 VAL B C 1
ATOM 7901 O O . VAL B 1 490 ? -18.75 -15.023 9.352 1 98.5 490 VAL B O 1
ATOM 7904 N N . SER B 1 491 ? -20.125 -15.5 7.59 1 98.06 491 SER B N 1
ATOM 7905 C CA . SER B 1 491 ? -21.219 -16.078 8.375 1 98.06 491 SER B CA 1
ATOM 7906 C C . SER B 1 491 ? -21.188 -17.594 8.344 1 98.06 491 SER B C 1
ATOM 7908 O O . SER B 1 491 ? -21.312 -18.203 7.281 1 98.06 491 SER B O 1
ATOM 7910 N N . ARG B 1 492 ? -21.062 -18.188 9.492 1 98 492 ARG B N 1
ATOM 7911 C CA . ARG B 1 492 ? -21.016 -19.641 9.555 1 98 492 ARG B CA 1
ATOM 7912 C C . ARG B 1 492 ? -22.281 -20.266 8.961 1 98 492 ARG B C 1
ATOM 7914 O O . ARG B 1 492 ? -22.219 -21.266 8.266 1 98 492 ARG B O 1
ATOM 7921 N N . GLU B 1 493 ? -23.406 -19.656 9.195 1 97.94 493 GLU B N 1
ATOM 7922 C CA . GLU B 1 493 ? -24.672 -20.141 8.664 1 97.94 493 GLU B CA 1
ATOM 7923 C C . GLU B 1 493 ? -24.656 -20.156 7.137 1 97.94 493 GLU B C 1
ATOM 7925 O O . GLU B 1 493 ? -25.078 -21.141 6.516 1 97.94 493 GLU B O 1
ATOM 7930 N N . SER B 1 494 ? -24.172 -19.094 6.586 1 98.44 494 SER B N 1
ATOM 7931 C CA . SER B 1 494 ? -24.109 -19 5.133 1 98.44 494 SER B CA 1
ATOM 7932 C C . SER B 1 494 ? -23.141 -20.047 4.559 1 98.44 494 SER B C 1
ATOM 7934 O O . SER B 1 494 ? -23.391 -20.578 3.479 1 98.44 494 SER B O 1
ATOM 7936 N N . VAL B 1 495 ? -22.094 -20.312 5.289 1 98.56 495 VAL B N 1
ATOM 7937 C CA . VAL B 1 495 ? -21.094 -21.297 4.855 1 98.56 495 VAL B CA 1
ATOM 7938 C C . VAL B 1 495 ? -21.734 -22.688 4.824 1 98.56 495 VAL B C 1
ATOM 7940 O O . VAL B 1 495 ? -21.578 -23.422 3.854 1 98.56 495 VAL B O 1
ATOM 7943 N N . MET B 1 496 ? -22.484 -23 5.844 1 98.12 496 MET B N 1
ATOM 7944 C CA . MET B 1 496 ? -23.125 -24.312 5.918 1 98.12 496 MET B CA 1
ATOM 7945 C C . MET B 1 496 ? -24.188 -24.453 4.832 1 98.12 496 MET B C 1
ATOM 7947 O O . MET B 1 496 ? -24.344 -25.547 4.27 1 98.12 496 MET B O 1
ATOM 7951 N N . THR B 1 497 ? -24.859 -23.375 4.555 1 98.12 497 THR B N 1
ATOM 7952 C CA . THR B 1 497 ? -25.844 -23.391 3.477 1 98.12 497 THR B CA 1
ATOM 7953 C C . THR B 1 497 ? -25.172 -23.672 2.135 1 98.12 497 THR B C 1
ATOM 7955 O O . THR B 1 497 ? -25.672 -24.469 1.336 1 98.12 497 THR B O 1
ATOM 7958 N N . LEU B 1 498 ? -24.047 -23.031 1.896 1 98.19 498 LEU B N 1
ATOM 7959 C CA . LEU B 1 498 ? -23.312 -23.234 0.654 1 98.19 498 LEU B CA 1
ATOM 7960 C C . LEU B 1 498 ? -22.766 -24.656 0.573 1 98.19 498 LEU B C 1
ATOM 7962 O O . LEU B 1 498 ? -22.781 -25.266 -0.495 1 98.19 498 LEU B O 1
ATOM 7966 N N . LEU B 1 499 ? -22.219 -25.172 1.689 1 98 499 LEU B N 1
ATOM 7967 C CA . LEU B 1 499 ? -21.734 -26.547 1.733 1 98 499 LEU B CA 1
ATOM 7968 C C . LEU B 1 499 ? -22.844 -27.531 1.351 1 98 499 LEU B C 1
ATOM 7970 O O . LEU B 1 499 ? -22.641 -28.422 0.524 1 98 499 LEU B O 1
ATOM 7974 N N . ASN B 1 500 ? -24 -27.312 1.89 1 97.62 500 ASN B N 1
ATOM 7975 C CA . ASN B 1 500 ? -25.141 -28.188 1.576 1 97.62 500 ASN B CA 1
ATOM 7976 C C . ASN B 1 500 ? -25.531 -28.078 0.103 1 97.62 500 ASN B C 1
ATOM 7978 O O . ASN B 1 500 ? -25.891 -29.094 -0.515 1 97.62 500 ASN B O 1
ATOM 7982 N N . ARG B 1 501 ? -25.469 -26.906 -0.384 1 97.25 501 ARG B N 1
ATOM 7983 C CA . ARG B 1 501 ? -25.766 -26.719 -1.799 1 97.25 501 ARG B CA 1
ATOM 7984 C C . ARG B 1 501 ? -24.781 -27.5 -2.676 1 97.25 501 ARG B C 1
ATOM 7986 O O . ARG B 1 501 ? -25.188 -28.141 -3.648 1 97.25 501 ARG B O 1
ATOM 7993 N N . VAL B 1 502 ? -23.516 -27.422 -2.348 1 97 502 VAL B N 1
ATOM 7994 C CA . VAL B 1 502 ? -22.5 -28.125 -3.119 1 97 502 VAL B CA 1
ATOM 7995 C C . VAL B 1 502 ? -22.719 -29.625 -3.016 1 97 502 VAL B C 1
ATOM 7997 O O . VAL B 1 502 ? -22.609 -30.359 -4.012 1 97 502 VAL B O 1
ATOM 8000 N N . LEU B 1 503 ? -23.125 -30.141 -1.86 1 96.12 503 LEU B N 1
ATOM 8001 C CA . LEU B 1 503 ? -23.328 -31.562 -1.636 1 96.12 503 LEU B CA 1
ATOM 8002 C C . LEU B 1 503 ? -24.547 -32.062 -2.408 1 96.12 503 LEU B C 1
ATOM 8004 O O . LEU B 1 503 ? -24.562 -33.188 -2.881 1 96.12 503 LEU B O 1
ATOM 8008 N N . THR B 1 504 ? -25.438 -31.188 -2.6 1 96 504 THR B N 1
ATOM 8009 C CA . THR B 1 504 ? -26.688 -31.594 -3.227 1 96 504 THR B CA 1
ATOM 8010 C C . THR B 1 504 ? -26.625 -31.422 -4.742 1 96 504 THR B C 1
ATOM 8012 O O . THR B 1 504 ? -27.125 -32.25 -5.492 1 96 504 THR B O 1
ATOM 8015 N N . THR B 1 505 ? -25.969 -30.344 -5.203 1 94.25 505 THR B N 1
ATOM 8016 C CA . THR B 1 505 ? -26.094 -29.984 -6.613 1 94.25 505 THR B CA 1
ATOM 8017 C C . THR B 1 505 ? -24.797 -30.281 -7.359 1 94.25 505 THR B C 1
ATOM 8019 O O . THR B 1 505 ? -24.797 -30.422 -8.586 1 94.25 505 THR B O 1
ATOM 8022 N N . HIS B 1 506 ? -23.719 -30.266 -6.73 1 91.69 506 HIS B N 1
ATOM 8023 C CA . HIS B 1 506 ? -22.391 -30.391 -7.32 1 91.69 506 HIS B CA 1
ATOM 8024 C C . HIS B 1 506 ? -22.141 -29.328 -8.367 1 91.69 506 HIS B C 1
ATOM 8026 O O . HIS B 1 506 ? -21.406 -29.547 -9.336 1 91.69 506 HIS B O 1
ATOM 8032 N N . GLU B 1 507 ? -22.812 -28.188 -8.172 1 92.44 507 GLU B N 1
ATOM 8033 C CA . GLU B 1 507 ? -22.688 -27.078 -9.117 1 92.44 507 GLU B CA 1
ATOM 8034 C C . GLU B 1 507 ? -21.281 -26.5 -9.109 1 92.44 507 GLU B C 1
ATOM 8036 O O . GLU B 1 507 ? -20.703 -26.266 -8.039 1 92.44 507 GLU B O 1
ATOM 8041 N N . PHE B 1 508 ? -20.812 -26.188 -10.297 1 92.06 508 PHE B N 1
ATOM 8042 C CA . PHE B 1 508 ? -19.453 -25.703 -10.469 1 92.06 508 PHE B CA 1
ATOM 8043 C C . PHE B 1 508 ? -19.266 -24.359 -9.766 1 92.06 508 PHE B C 1
ATOM 8045 O O . PHE B 1 508 ? -18.281 -24.156 -9.047 1 92.06 508 PHE B O 1
ATOM 8052 N N . SER B 1 509 ? -20.156 -23.391 -9.969 1 94.81 509 SER B N 1
ATOM 8053 C CA . SER B 1 509 ? -20.047 -22.062 -9.391 1 94.81 509 SER B CA 1
ATOM 8054 C C . SER B 1 509 ? -20.062 -22.109 -7.867 1 94.81 509 SER B C 1
ATOM 8056 O O . SER B 1 509 ? -19.25 -21.453 -7.207 1 94.81 509 SER B O 1
ATOM 8058 N N . ALA B 1 510 ? -20.938 -22.906 -7.363 1 97 510 ALA B N 1
ATOM 8059 C CA . ALA B 1 510 ? -21.031 -23.062 -5.914 1 97 510 ALA B CA 1
ATOM 8060 C C . ALA B 1 510 ? -19.766 -23.703 -5.344 1 97 510 ALA B C 1
ATOM 8062 O O . ALA B 1 510 ? -19.281 -23.297 -4.289 1 97 510 ALA B O 1
ATOM 8063 N N . THR B 1 511 ? -19.297 -24.688 -6.066 1 96.75 511 THR B N 1
ATOM 8064 C CA . THR B 1 511 ? -18.078 -25.375 -5.629 1 96.75 511 THR B CA 1
ATOM 8065 C C . THR B 1 511 ? -16.891 -24.422 -5.625 1 96.75 511 THR B C 1
ATOM 8067 O O . THR B 1 511 ? -16.078 -24.438 -4.699 1 96.75 511 THR B O 1
ATOM 8070 N N . SER B 1 512 ? -16.797 -23.594 -6.656 1 96.12 512 SER B N 1
ATOM 8071 C CA . SER B 1 512 ? -15.703 -22.641 -6.75 1 96.12 512 SER B CA 1
ATOM 8072 C C . SER B 1 512 ? -15.695 -21.688 -5.559 1 96.12 512 SER B C 1
ATOM 8074 O O . SER B 1 512 ? -14.648 -21.422 -4.969 1 96.12 512 SER B O 1
ATOM 8076 N N . ALA B 1 513 ? -16.812 -21.188 -5.176 1 97.75 513 ALA B N 1
ATOM 8077 C CA . ALA B 1 513 ? -16.938 -20.281 -4.031 1 97.75 513 ALA B CA 1
ATOM 8078 C C . ALA B 1 513 ? -16.578 -21 -2.732 1 97.75 513 ALA B C 1
ATOM 8080 O O . ALA B 1 513 ? -15.867 -20.453 -1.893 1 97.75 513 ALA B O 1
ATOM 8081 N N . LEU B 1 514 ? -17.047 -22.188 -2.617 1 98.12 514 LEU B N 1
ATOM 8082 C CA . LEU B 1 514 ? -16.828 -22.938 -1.39 1 98.12 514 LEU B CA 1
ATOM 8083 C C . LEU B 1 514 ? -15.344 -23.281 -1.232 1 98.12 514 LEU B C 1
ATOM 8085 O O . LEU B 1 514 ? -14.805 -23.219 -0.126 1 98.12 514 LEU B O 1
ATOM 8089 N N . VAL B 1 515 ? -14.734 -23.672 -2.305 1 97.25 515 VAL B N 1
ATOM 8090 C CA . VAL B 1 515 ? -13.328 -24.062 -2.266 1 97.25 515 VAL B CA 1
ATOM 8091 C C . VAL B 1 515 ? -12.477 -22.875 -1.825 1 97.25 515 VAL B C 1
ATOM 8093 O O . VAL B 1 515 ? -11.547 -23.031 -1.028 1 97.25 515 VAL B O 1
ATOM 8096 N N . ARG B 1 516 ? -12.797 -21.688 -2.336 1 96.88 516 ARG B N 1
ATOM 8097 C CA . ARG B 1 516 ? -12.078 -20.5 -1.909 1 96.88 516 ARG B CA 1
ATOM 8098 C C . ARG B 1 516 ? -12.188 -20.297 -0.401 1 96.88 516 ARG B C 1
ATOM 8100 O O . ARG B 1 516 ? -11.203 -19.969 0.259 1 96.88 516 ARG B O 1
ATOM 8107 N N . PHE B 1 517 ? -13.367 -20.562 0.134 1 98.38 517 PHE B N 1
ATOM 8108 C CA . PHE B 1 517 ? -13.578 -20.469 1.573 1 98.38 517 PHE B CA 1
ATOM 8109 C C . PHE B 1 517 ? -12.797 -21.531 2.312 1 98.38 517 PHE B C 1
ATOM 8111 O O . PHE B 1 517 ? -12.125 -21.25 3.307 1 98.38 517 PHE B O 1
ATOM 8118 N N . LEU B 1 518 ? -12.836 -22.734 1.861 1 98.19 518 LEU B N 1
ATOM 8119 C CA . LEU B 1 518 ? -12.211 -23.844 2.57 1 98.19 518 LEU B CA 1
ATOM 8120 C C . LEU B 1 518 ? -10.695 -23.641 2.668 1 98.19 518 LEU B C 1
ATOM 8122 O O . LEU B 1 518 ? -10.102 -23.891 3.721 1 98.19 518 LEU B O 1
ATOM 8126 N N . TRP B 1 519 ? -10.086 -23.25 1.631 1 97.31 519 TRP B N 1
ATOM 8127 C CA . TRP B 1 519 ? -8.641 -23.016 1.643 1 97.31 519 TRP B CA 1
ATOM 8128 C C . TRP B 1 519 ? -8.289 -21.828 2.535 1 97.31 519 TRP B C 1
ATOM 8130 O O . TRP B 1 519 ? -7.258 -21.844 3.205 1 97.31 519 TRP B O 1
ATOM 8140 N N . ALA B 1 520 ? -9.133 -20.797 2.523 1 98.19 520 ALA B N 1
ATOM 8141 C CA . ALA B 1 520 ? -8.914 -19.656 3.41 1 98.19 520 ALA B CA 1
ATOM 8142 C C . ALA B 1 520 ? -9.07 -20.062 4.871 1 98.19 520 ALA B C 1
ATOM 8144 O O . ALA B 1 520 ? -8.289 -19.641 5.727 1 98.19 520 ALA B O 1
ATOM 8145 N N . GLU B 1 521 ? -10.117 -20.859 5.148 1 98.31 521 GLU B N 1
ATOM 8146 C CA . GLU B 1 521 ? -10.352 -21.359 6.496 1 98.31 521 GLU B CA 1
ATOM 8147 C C . GLU B 1 521 ? -9.18 -22.203 6.988 1 98.31 521 GLU B C 1
ATOM 8149 O O . GLU B 1 521 ? -8.727 -22.031 8.125 1 98.31 521 GLU B O 1
ATOM 8154 N N . ARG B 1 522 ? -8.727 -23.047 6.113 1 96.56 522 ARG B N 1
ATOM 8155 C CA . ARG B 1 522 ? -7.562 -23.875 6.434 1 96.56 522 ARG B CA 1
ATOM 8156 C C . ARG B 1 522 ? -6.352 -23 6.77 1 96.56 522 ARG B C 1
ATOM 8158 O O . ARG B 1 522 ? -5.629 -23.281 7.727 1 96.56 522 ARG B O 1
ATOM 8165 N N . PHE B 1 523 ? -6.133 -21.984 6.062 1 96.94 523 PHE B N 1
ATOM 8166 C CA . PHE B 1 523 ? -5.008 -21.078 6.273 1 96.94 523 PHE B CA 1
ATOM 8167 C C . PHE B 1 523 ? -5.133 -20.375 7.617 1 96.94 523 PHE B C 1
ATOM 8169 O O . PHE B 1 523 ? -4.18 -20.344 8.398 1 96.94 523 PHE B O 1
ATOM 8176 N N . VAL B 1 524 ? -6.301 -19.781 7.887 1 96.56 524 VAL B N 1
ATOM 8177 C CA . VAL B 1 524 ? -6.488 -18.953 9.078 1 96.56 524 VAL B CA 1
ATOM 8178 C C . VAL B 1 524 ? -6.387 -19.828 10.328 1 96.56 524 VAL B C 1
ATOM 8180 O O . VAL B 1 524 ? -5.887 -19.391 11.359 1 96.56 524 VAL B O 1
ATOM 8183 N N . ARG B 1 525 ? -6.75 -21.109 10.219 1 95.62 525 ARG B N 1
ATOM 8184 C CA . ARG B 1 525 ? -6.656 -22.031 11.344 1 95.62 525 ARG B CA 1
ATOM 8185 C C . ARG B 1 525 ? -5.203 -22.25 11.758 1 95.62 525 ARG B C 1
ATOM 8187 O O . ARG B 1 525 ? -4.926 -22.578 12.914 1 95.62 525 ARG B O 1
ATOM 8194 N N . GLN B 1 526 ? -4.332 -22.047 10.82 1 94.06 526 GLN B N 1
ATOM 8195 C CA . GLN B 1 526 ? -2.914 -22.234 11.117 1 94.06 526 GLN B CA 1
ATOM 8196 C C . GLN B 1 526 ? -2.377 -21.078 11.953 1 94.06 526 GLN B C 1
ATOM 8198 O O . GLN B 1 526 ? -1.261 -21.141 12.477 1 94.06 526 GLN B O 1
ATOM 8203 N N . LEU B 1 527 ? -3.182 -19.984 12.07 1 91.44 527 LEU B N 1
ATOM 8204 C CA . LEU B 1 527 ? -2.766 -18.812 12.828 1 91.44 527 LEU B CA 1
ATOM 8205 C C . LEU B 1 527 ? -3.4 -18.797 14.211 1 91.44 527 LEU B C 1
ATOM 8207 O O . LEU B 1 527 ? -3.27 -17.828 14.953 1 91.44 527 LEU B O 1
ATOM 8211 N N . CYS B 1 528 ? -4.133 -19.75 14.562 1 85.5 528 CYS B N 1
ATOM 8212 C CA . CYS B 1 528 ? -4.828 -19.828 15.844 1 85.5 528 CYS B CA 1
ATOM 8213 C C . CYS B 1 528 ? -4.168 -20.844 16.766 1 85.5 528 CYS B C 1
ATOM 8215 O O . CYS B 1 528 ? -3.549 -21.797 16.281 1 85.5 528 CYS B O 1
#

Organism: NCBI:txid2511166